Protein 9C7I (pdb70)

Secondary structure (DSSP, 8-state):
---------PPP----TTHHHHHHHHHHHHHHTT----HHHHHHHHHH-HHHHHHHH-TTS-HHHHHHHHHHHHHHHHHHHHT---S-HHHHHHHHHHHHHHHHTPPP-SHHHHHHHHHHHHHHTTS-HHHHHHHHHHHHHHHHHHHHHHHHHHTT----HHHHHHHHHHHS--HHHHHHHHHHHT----HHHHT-HHHHHHHHHHHHHHHHHHHHT-----HHHHHHHHH---HHHHHHHHHHHHHHHHHHHHHHHHHHHHHHHHTT--HHHHHHHHHHHHHHHHHHHHHHHHHH-/----------------TTHHHHHHHHHHHHHHHT----HHHHHHHHHH-HHHHHHHH-TTS-HHHHHHHHHHHHHHHHHHHHH-----HHHHHHHHHHHHHHHHTPPP-SHHHHHHHHHHHHHHTT--HHHHHHHHHHHHHHHHHHHHHHHHHHTT----HHHHHHHHHHHT--HHHHHHHHHHHT----HHHHT-HHHHHHHHHHHHHHHHHHHHT---HHHHHHHHHT--HHHHHHHHHHHHHHHHHHHHHHHHHHHHHHHHTT--HHHHHHHHHHHHHHHHHHHHHHHHH-/---------PPP----TTHHHHHHHHHHHHHHTT----HHHHHHHHHH-HHHHHHHH-TTS-HHHHHHHHHHHHHHHHHHHHH-----HHHHHHHHHHHHHHHHTPPP-SHHHHHHHHHHHHHTTTS-HHHHHHHHHHHHHHHHHHHHHHHHHHTT----HHHHHHHHHHHTT-HHHHHHHHHHTT----HHHHT-HHHHHHHHHHHHHHHHHHHHT---HHHHHHHHHT--HHHHHHHHHHHHHHHHHHHHHHHHHHHHHHHHHT--HHHHHHHHHHHHHHHHHHHHHHHHH--/----------PPP----TTHHHHHHHHHHHHHHTT----HHHHHHHHHH-HHHHHHHHSTTS-HHHHHHHHHHHHHHHHHHHH---GGGS-HHHHHHHHHHHHHHHHTPPP-SHHHHHHHHHHHHHHTTS-HHHHHHHHHHHHHHHHHHHHHHHHHHTT----HHHHHHHHHHHT-HHHHHHHHHHHHT----HHHHT-HHHHHHHHHHHHHHHHHHHH----HHHHHHHHHT--HHHHHHHHHHHHHHHHHHHHHHHHHHHHHHHHHT--HHHHHHHHHHHHHHHHHHHHHHHHHH-

Organism: Streptomyces griseus subsp. griseus (strain JCM 4626 / CBS 651.72 / NBRC 13350 / KCC S-0626 / ISP 5235) (NCBI:txid455632)

Radius of gyration: 33.85 Å; Cα contacts (8 Å, |Δi|>4): 1504; chains: 4; bounding box: 73×93×61 Å

Structure (mmCIF, N/CA/C/O backbone):
data_9C7I
#
_entry.id   9C7I
#
_cell.length_a   68.522
_cell.length_b   89.804
_cell.length_c   114.110
_cell.angle_alpha   90.00
_cell.angle_beta   90.82
_cell.angle_gamma   90.00
#
_symmetry.space_group_name_H-M   'P 1 21 1'
#
loop_
_entity.id
_entity.type
_entity.pdbx_description
1 polymer '(+)-caryolan-1-ol synthase'
2 non-polymer 'TETRAETHYLENE GLYCOL'
3 non-polymer 'CALCIUM ION'
4 non-polymer 'PENTAETHYLENE GLYCOL'
5 water water
#
loop_
_atom_site.group_PDB
_atom_site.id
_atom_site.type_symbol
_atom_site.label_atom_id
_atom_site.label_alt_id
_atom_site.label_comp_id
_atom_site.label_asym_id
_atom_site.label_entity_id
_atom_site.label_seq_id
_atom_site.pdbx_PDB_ins_code
_atom_site.Cartn_x
_atom_site.Cartn_y
_atom_site.Cartn_z
_atom_site.occupancy
_atom_site.B_iso_or_equiv
_atom_site.auth_seq_id
_atom_site.auth_comp_id
_atom_site.auth_asym_id
_atom_site.auth_atom_id
_atom_site.pdbx_PDB_model_num
ATOM 1 N N . ILE A 1 18 ? 39.229 22.350 46.897 1.00 40.96 4 ILE A N 1
ATOM 2 C CA . ILE A 1 18 ? 38.581 22.703 45.641 1.00 38.14 4 ILE A CA 1
ATOM 3 C C . ILE A 1 18 ? 39.629 23.096 44.609 1.00 42.13 4 ILE A C 1
ATOM 4 O O . ILE A 1 18 ? 40.496 23.928 44.876 1.00 42.46 4 ILE A O 1
ATOM 9 N N . THR A 1 19 ? 39.546 22.491 43.427 1.00 43.85 5 THR A N 1
ATOM 10 C CA . THR A 1 19 ? 40.494 22.727 42.348 1.00 39.49 5 THR A CA 1
ATOM 11 C C . THR A 1 19 ? 39.771 23.372 41.175 1.00 39.89 5 THR A C 1
ATOM 12 O O . THR A 1 19 ? 38.739 22.864 40.722 1.00 42.79 5 THR A O 1
ATOM 16 N N . LEU A 1 20 ? 40.310 24.489 40.692 1.00 36.78 6 LEU A N 1
ATOM 17 C CA . LEU A 1 20 ? 39.732 25.156 39.538 1.00 34.71 6 LEU A CA 1
ATOM 18 C C . LEU A 1 20 ? 39.833 24.254 38.308 1.00 34.00 6 LEU A C 1
ATOM 19 O O . LEU A 1 20 ? 40.790 23.487 38.166 1.00 38.10 6 LEU A O 1
ATOM 24 N N . PRO A 1 21 ? 38.859 24.320 37.407 1.00 40.47 7 PRO A N 1
ATOM 25 C CA . PRO A 1 21 ? 38.893 23.467 36.218 1.00 33.62 7 PRO A CA 1
ATOM 26 C C . PRO A 1 21 ? 39.860 23.999 35.171 1.00 33.35 7 PRO A C 1
ATOM 27 O O . PRO A 1 21 ? 40.290 25.153 35.203 1.00 35.79 7 PRO A O 1
ATOM 31 N N . ALA A 1 22 ? 40.201 23.122 34.232 1.00 36.90 8 ALA A N 1
ATOM 32 C CA . ALA A 1 22 ? 41.000 23.510 33.073 1.00 31.18 8 ALA A CA 1
ATOM 33 C C . ALA A 1 22 ? 40.111 24.308 32.131 1.00 35.10 8 ALA A C 1
ATOM 34 O O . ALA A 1 22 ? 39.330 23.741 31.364 1.00 39.16 8 ALA A O 1
ATOM 36 N N . PHE A 1 23 ? 40.218 25.632 32.191 1.00 26.71 9 PHE A N 1
ATOM 37 C CA . PHE A 1 23 ? 39.327 26.489 31.425 1.00 33.63 9 PHE A CA 1
ATOM 38 C C . PHE A 1 23 ? 39.618 26.399 29.931 1.00 28.96 9 PHE A C 1
ATOM 39 O O . PHE A 1 23 ? 40.749 26.147 29.506 1.00 29.14 9 PHE A O 1
ATOM 47 N N . HIS A 1 24 ? 38.574 26.609 29.133 1.00 30.48 10 HIS A N 1
ATOM 48 C CA . HIS A 1 24 ? 38.695 26.676 27.679 1.00 23.11 10 HIS A CA 1
ATOM 49 C C . HIS A 1 24 ? 38.942 28.132 27.304 1.00 25.43 10 HIS A C 1
ATOM 50 O O . HIS A 1 24 ? 38.020 28.952 27.303 1.00 29.00 10 HIS A O 1
ATOM 57 N N . MET A 1 25 ? 40.196 28.458 26.990 1.00 27.24 11 MET A N 1
ATOM 58 C CA . MET A 1 25 ? 40.611 29.826 26.682 1.00 23.17 11 MET A CA 1
ATOM 59 C C . MET A 1 25 ? 41.332 29.838 25.341 1.00 18.89 11 MET A C 1
ATOM 60 O O . MET A 1 25 ? 42.568 29.768 25.279 1.00 25.91 11 MET A O 1
ATOM 65 N N . PRO A 1 26 ? 40.585 29.919 24.241 1.00 24.67 12 PRO A N 1
ATOM 66 C CA . PRO A 1 26 ? 41.187 29.989 22.904 1.00 24.77 12 PRO A CA 1
ATOM 67 C C . PRO A 1 26 ? 41.586 31.387 22.454 1.00 25.80 12 PRO A C 1
ATOM 68 O O . PRO A 1 26 ? 42.027 31.544 21.311 1.00 27.03 12 PRO A O 1
ATOM 72 N N . PHE A 1 27 ? 41.444 32.392 23.311 1.00 26.41 13 PHE A N 1
ATOM 73 C CA . PHE A 1 27 ? 41.718 33.778 22.954 1.00 25.21 13 PHE A CA 1
ATOM 74 C C . PHE A 1 27 ? 43.127 34.145 23.402 1.00 26.41 13 PHE A C 1
ATOM 75 O O . PHE A 1 27 ? 43.450 34.043 24.591 1.00 27.32 13 PHE A O 1
ATOM 83 N N . GLN A 1 28 ? 43.958 34.571 22.455 1.00 23.84 14 GLN A N 1
ATOM 84 C CA . GLN A 1 28 ? 45.309 34.991 22.789 1.00 27.62 14 GLN A CA 1
ATOM 85 C C . GLN A 1 28 ? 45.284 36.282 23.604 1.00 24.56 14 GLN A C 1
ATOM 86 O O . GLN A 1 28 ? 44.317 37.049 23.582 1.00 22.54 14 GLN A O 1
ATOM 92 N N . SER A 1 29 ? 46.373 36.515 24.330 1.00 22.55 15 SER A N 1
ATOM 93 C CA . SER A 1 29 ? 46.484 37.691 25.180 1.00 22.05 15 SER A CA 1
ATOM 94 C C . SER A 1 29 ? 46.874 38.916 24.364 1.00 24.79 15 SER A C 1
ATOM 95 O O . SER A 1 29 ? 47.708 38.839 23.457 1.00 24.81 15 SER A O 1
ATOM 98 N N . ALA A 1 30 ? 46.258 40.048 24.690 1.00 23.15 16 ALA A N 1
ATOM 99 C CA . ALA A 1 30 ? 46.634 41.333 24.118 1.00 20.22 16 ALA A CA 1
ATOM 100 C C . ALA A 1 30 ? 47.726 42.027 24.918 1.00 23.99 16 ALA A C 1
ATOM 101 O O . ALA A 1 30 ? 48.093 43.160 24.588 1.00 28.14 16 ALA A O 1
ATOM 103 N N . GLY A 1 31 ? 48.250 41.379 25.958 1.00 24.60 17 GLY A N 1
ATOM 104 C CA . GLY A 1 31 ? 49.285 41.964 26.783 1.00 21.81 17 GLY A CA 1
ATOM 105 C C . GLY A 1 31 ? 48.733 42.697 27.988 1.00 18.20 17 GLY A C 1
ATOM 106 O O . GLY A 1 31 ? 47.529 42.731 28.256 1.00 18.04 17 GLY A O 1
ATOM 107 N N . CYS A 1 32 ? 49.653 43.297 28.738 1.00 18.13 18 CYS A N 1
ATOM 108 C CA . CYS A 1 32 ? 49.321 44.116 29.894 1.00 17.62 18 CYS A CA 1
ATOM 109 C C . CYS A 1 32 ? 49.925 45.500 29.708 1.00 21.75 18 CYS A C 1
ATOM 110 O O . CYS A 1 32 ? 51.039 45.636 29.191 1.00 18.91 18 CYS A O 1
ATOM 113 N N . HIS A 1 33 ? 49.185 46.521 30.124 1.00 21.16 19 HIS A N 1
ATOM 114 C CA . HIS A 1 33 ? 49.617 47.894 29.905 1.00 21.83 19 HIS A CA 1
ATOM 115 C C . HIS A 1 33 ? 50.891 48.172 30.699 1.00 21.01 19 HIS A C 1
ATOM 116 O O . HIS A 1 33 ? 50.974 47.801 31.878 1.00 22.75 19 HIS A O 1
ATOM 123 N N . PRO A 1 34 ? 51.902 48.806 30.097 1.00 21.05 20 PRO A N 1
ATOM 124 C CA . PRO A 1 34 ? 53.133 49.095 30.849 1.00 20.38 20 PRO A CA 1
ATOM 125 C C . PRO A 1 34 ? 52.954 50.137 31.939 1.00 24.52 20 PRO A C 1
ATOM 126 O O . PRO A 1 34 ? 53.831 50.256 32.805 1.00 25.74 20 PRO A O 1
ATOM 130 N N . GLY A 1 35 ? 51.856 50.888 31.931 1.00 23.19 21 GLY A N 1
ATOM 131 C CA . GLY A 1 35 ? 51.635 51.924 32.920 1.00 22.70 21 GLY A CA 1
ATOM 132 C C . GLY A 1 35 ? 50.771 51.475 34.079 1.00 23.39 21 GLY A C 1
ATOM 133 O O . GLY A 1 35 ? 50.061 52.286 34.681 1.00 24.09 21 GLY A O 1
ATOM 134 N N . LEU A 1 36 ? 50.822 50.179 34.398 1.00 25.24 22 LEU A N 1
ATOM 135 C CA . LEU A 1 36 ? 50.053 49.656 35.524 1.00 21.24 22 LEU A CA 1
ATOM 136 C C . LEU A 1 36 ? 50.456 50.340 36.824 1.00 25.82 22 LEU A C 1
ATOM 137 O O . LEU A 1 36 ? 49.601 50.796 37.592 1.00 26.68 22 LEU A O 1
ATOM 142 N N . ALA A 1 37 ? 51.762 50.416 37.091 1.00 25.90 23 ALA A N 1
ATOM 143 C CA . ALA A 1 37 ? 52.227 51.057 38.315 1.00 25.29 23 ALA A CA 1
ATOM 144 C C . ALA A 1 37 ? 51.875 52.540 38.329 1.00 22.59 23 ALA A C 1
ATOM 145 O O . ALA A 1 37 ? 51.514 53.089 39.376 1.00 28.14 23 ALA A O 1
ATOM 147 N N . GLU A 1 38 ? 51.962 53.202 37.173 1.00 23.45 24 GLU A N 1
ATOM 148 C CA . GLU A 1 38 ? 51.657 54.629 37.116 1.00 22.70 24 GLU A CA 1
ATOM 149 C C . GLU A 1 38 ? 50.168 54.887 37.311 1.00 26.72 24 GLU A C 1
ATOM 150 O O . GLU A 1 38 ? 49.784 55.817 38.030 1.00 26.44 24 GLU A O 1
ATOM 156 N N . THR A 1 39 ? 49.314 54.078 36.679 1.00 25.00 25 THR A N 1
ATOM 157 C CA . THR A 1 39 ? 47.878 54.308 36.782 1.00 25.62 25 THR A CA 1
ATOM 158 C C . THR A 1 39 ? 47.341 53.980 38.170 1.00 27.01 25 THR A C 1
ATOM 159 O O . THR A 1 39 ? 46.296 54.515 38.556 1.00 24.32 25 THR A O 1
ATOM 163 N N . ARG A 1 40 ? 48.030 53.125 38.931 1.00 24.05 26 ARG A N 1
ATOM 164 C CA . ARG A 1 40 ? 47.623 52.902 40.314 1.00 25.20 26 ARG A CA 1
ATOM 165 C C . ARG A 1 40 ? 47.956 54.109 41.177 1.00 26.50 26 ARG A C 1
ATOM 166 O O . ARG A 1 40 ? 47.135 54.540 41.996 1.00 25.93 26 ARG A O 1
ATOM 174 N N . GLU A 1 41 ? 49.158 54.666 41.009 1.00 25.68 27 GLU A N 1
ATOM 175 C CA . GLU A 1 41 ? 49.534 55.856 41.763 1.00 33.19 27 GLU A CA 1
ATOM 176 C C . GLU A 1 41 ? 48.619 57.027 41.428 1.00 27.17 27 GLU A C 1
ATOM 177 O O . GLU A 1 41 ? 48.257 57.813 42.311 1.00 32.90 27 GLU A O 1
ATOM 183 N N . ALA A 1 42 ? 48.227 57.154 40.158 1.00 25.12 28 ALA A N 1
ATOM 184 C CA . ALA A 1 42 ? 47.294 58.207 39.776 1.00 23.25 28 ALA A CA 1
ATOM 185 C C . ALA A 1 42 ? 45.899 57.947 40.326 1.00 24.16 28 ALA A C 1
ATOM 186 O O . ALA A 1 42 ? 45.162 58.897 40.615 1.00 23.78 28 ALA A O 1
ATOM 188 N N . ALA A 1 43 ? 45.518 56.676 40.476 1.00 21.43 29 ALA A N 1
ATOM 189 C CA . ALA A 1 43 ? 44.199 56.354 41.011 1.00 21.72 29 ALA A CA 1
ATOM 190 C C . ALA A 1 43 ? 44.076 56.796 42.464 1.00 25.19 29 ALA A C 1
ATOM 191 O O . ALA A 1 43 ? 43.100 57.451 42.845 1.00 26.72 29 ALA A O 1
ATOM 193 N N . TRP A 1 44 ? 45.063 56.445 43.291 1.00 26.06 30 TRP A N 1
ATOM 194 C CA . TRP A 1 44 ? 45.040 56.867 44.687 1.00 26.76 30 TRP A CA 1
ATOM 195 C C . TRP A 1 44 ? 45.297 58.361 44.826 1.00 23.24 30 TRP A C 1
ATOM 196 O O . TRP A 1 44 ? 44.759 58.998 45.739 1.00 25.08 30 TRP A O 1
ATOM 207 N N . GLU A 1 45 ? 46.115 58.936 43.940 1.00 27.55 31 GLU A N 1
ATOM 208 C CA . GLU A 1 45 ? 46.263 60.387 43.909 1.00 28.42 31 GLU A CA 1
ATOM 209 C C . GLU A 1 45 ? 44.948 61.064 43.550 1.00 27.81 31 GLU A C 1
ATOM 210 O O . GLU A 1 45 ? 44.660 62.164 44.035 1.00 33.81 31 GLU A O 1
ATOM 216 N N . TRP A 1 46 ? 44.141 60.421 42.703 1.00 26.66 32 TRP A N 1
ATOM 217 C CA . TRP A 1 46 ? 42.824 60.953 42.373 1.00 24.40 32 TRP A CA 1
ATOM 218 C C . TRP A 1 46 ? 41.862 60.809 43.545 1.00 25.80 32 TRP A C 1
ATOM 219 O O . TRP A 1 46 ? 41.034 61.694 43.789 1.00 30.01 32 TRP A O 1
ATOM 230 N N . ALA A 1 47 ? 41.957 59.699 44.283 1.00 23.02 33 ALA A N 1
ATOM 231 C CA . ALA A 1 47 ? 41.084 59.498 45.435 1.00 25.10 33 ALA A CA 1
ATOM 232 C C . ALA A 1 47 ? 41.383 60.505 46.539 1.00 33.83 33 ALA A C 1
ATOM 233 O O . ALA A 1 47 ? 40.467 60.976 47.222 1.00 33.22 33 ALA A O 1
ATOM 235 N N . ALA A 1 48 ? 42.660 60.846 46.730 1.00 25.84 34 ALA A N 1
ATOM 236 C CA . ALA A 1 48 ? 43.017 61.816 47.760 1.00 26.79 34 ALA A CA 1
ATOM 237 C C . ALA A 1 48 ? 42.583 63.223 47.369 1.00 31.00 34 ALA A C 1
ATOM 238 O O . ALA A 1 48 ? 42.078 63.979 48.208 1.00 25.33 34 ALA A O 1
ATOM 240 N N . ALA A 1 49 ? 42.771 63.592 46.099 1.00 29.92 35 ALA A N 1
ATOM 241 C CA . ALA A 1 49 ? 42.388 64.926 45.650 1.00 29.10 35 ALA A CA 1
ATOM 242 C C . ALA A 1 49 ? 40.881 65.132 45.712 1.00 33.87 35 ALA A C 1
ATOM 243 O O . ALA A 1 49 ? 40.419 66.256 45.944 1.00 42.76 35 ALA A O 1
ATOM 245 N N . GLU A 1 50 ? 40.102 64.071 45.508 1.00 33.19 36 GLU A N 1
ATOM 246 C CA . GLU A 1 50 ? 38.650 64.150 45.604 1.00 28.06 36 GLU A CA 1
ATOM 247 C C . GLU A 1 50 ? 38.142 64.023 47.034 1.00 31.44 36 GLU A C 1
ATOM 248 O O . GLU A 1 50 ? 36.924 64.022 47.242 1.00 36.86 36 GLU A O 1
ATOM 254 N N . GLY A 1 51 ? 39.034 63.918 48.016 1.00 31.37 37 GLY A N 1
ATOM 255 C CA . GLY A 1 51 ? 38.600 63.768 49.390 1.00 33.18 37 GLY A CA 1
ATOM 256 C C . GLY A 1 51 ? 37.988 62.427 49.715 1.00 35.24 37 GLY A C 1
ATOM 257 O O . GLY A 1 51 ? 37.314 62.297 50.739 1.00 37.36 37 GLY A O 1
ATOM 258 N N . LEU A 1 52 ? 38.197 61.424 48.867 1.00 36.03 38 LEU A N 1
ATOM 259 C CA . LEU A 1 52 ? 37.694 60.074 49.114 1.00 35.65 38 LEU A CA 1
ATOM 260 C C . LEU A 1 52 ? 38.437 59.491 50.309 1.00 43.05 38 LEU A C 1
ATOM 261 O O . LEU A 1 52 ? 39.571 59.023 50.185 1.00 55.12 38 LEU A O 1
ATOM 266 N N . ASP A 1 53 ? 37.801 59.525 51.477 1.00 47.42 39 ASP A N 1
ATOM 267 C CA . ASP A 1 53 ? 38.412 59.043 52.710 1.00 50.52 39 ASP A CA 1
ATOM 268 C C . ASP A 1 53 ? 38.041 57.576 52.895 1.00 46.94 39 ASP A C 1
ATOM 269 O O . ASP A 1 53 ? 36.901 57.253 53.246 1.00 52.83 39 ASP A O 1
ATOM 274 N N . LEU A 1 54 ? 39.003 56.690 52.656 1.00 38.75 40 LEU A N 1
ATOM 275 C CA . LEU A 1 54 ? 38.787 55.257 52.778 1.00 34.51 40 LEU A CA 1
ATOM 276 C C . LEU A 1 54 ? 39.192 54.777 54.165 1.00 36.91 40 LEU A C 1
ATOM 277 O O . LEU A 1 54 ? 40.161 55.269 54.749 1.00 33.24 40 LEU A O 1
ATOM 282 N N . SER A 1 55 ? 38.441 53.812 54.689 1.00 36.21 41 SER A N 1
ATOM 283 C CA . SER A 1 55 ? 38.844 53.153 55.919 1.00 34.38 41 SER A CA 1
ATOM 284 C C . SER A 1 55 ? 40.023 52.221 55.645 1.00 36.08 41 SER A C 1
ATOM 285 O O . SER A 1 55 ? 40.394 51.961 54.496 1.00 30.43 41 SER A O 1
ATOM 288 N N . VAL A 1 56 ? 40.619 51.718 56.720 1.00 32.50 42 VAL A N 1
ATOM 289 C CA . VAL A 1 56 ? 41.767 50.820 56.603 1.00 34.41 42 VAL A CA 1
ATOM 290 C C . VAL A 1 56 ? 41.345 49.495 55.971 1.00 31.42 42 VAL A C 1
ATOM 291 O O . VAL A 1 56 ? 42.037 49.020 55.057 1.00 26.49 42 VAL A O 1
ATOM 295 N N . PRO A 1 57 ? 40.248 48.852 56.398 1.00 27.90 43 PRO A N 1
ATOM 296 C CA . PRO A 1 57 ? 39.819 47.638 55.682 1.00 34.19 43 PRO A CA 1
ATOM 297 C C . PRO A 1 57 ? 39.427 47.901 54.240 1.00 31.21 43 PRO A C 1
ATOM 298 O O . PRO A 1 57 ? 39.631 47.031 53.385 1.00 36.36 43 PRO A O 1
ATOM 302 N N . ALA A 1 58 ? 38.867 49.076 53.942 1.00 25.71 44 ALA A N 1
ATOM 303 C CA . ALA A 1 58 ? 38.546 49.404 52.558 1.00 31.22 44 ALA A CA 1
ATOM 304 C C . ALA A 1 58 ? 39.810 49.604 51.733 1.00 29.87 44 ALA A C 1
ATOM 305 O O . ALA A 1 58 ? 39.882 49.162 50.581 1.00 29.05 44 ALA A O 1
ATOM 307 N N . ARG A 1 59 ? 40.819 50.268 52.306 1.00 32.10 45 ARG A N 1
ATOM 308 C CA . ARG A 1 59 ? 42.084 50.435 51.597 1.00 29.77 45 ARG A CA 1
ATOM 309 C C . ARG A 1 59 ? 42.756 49.091 51.347 1.00 28.79 45 ARG A C 1
ATOM 310 O O . ARG A 1 59 ? 43.277 48.844 50.253 1.00 26.76 45 ARG A O 1
ATOM 318 N N . ARG A 1 60 ? 42.756 48.210 52.352 1.00 34.41 46 ARG A N 1
ATOM 319 C CA . ARG A 1 60 ? 43.309 46.873 52.157 1.00 29.62 46 ARG A CA 1
ATOM 320 C C . ARG A 1 60 ? 42.534 46.110 51.090 1.00 29.52 46 ARG A C 1
ATOM 321 O O . ARG A 1 60 ? 43.123 45.366 50.297 1.00 32.58 46 ARG A O 1
ATOM 329 N N . LYS A 1 61 ? 41.211 46.284 51.057 1.00 32.05 47 LYS A N 1
ATOM 330 C CA . LYS A 1 61 ? 40.395 45.601 50.058 1.00 28.52 47 LYS A CA 1
ATOM 331 C C . LYS A 1 61 ? 40.711 46.097 48.653 1.00 29.39 47 LYS A C 1
ATOM 332 O O . LYS A 1 61 ? 40.799 45.299 47.713 1.00 29.09 47 LYS A O 1
ATOM 338 N N . MET A 1 62 ? 40.887 47.411 48.493 1.00 21.76 48 MET A N 1
ATOM 339 C CA . MET A 1 62 ? 41.201 47.962 47.179 1.00 18.40 48 MET A CA 1
ATOM 340 C C . MET A 1 62 ? 42.572 47.500 46.698 1.00 25.86 48 MET A C 1
ATOM 341 O O . MET A 1 62 ? 42.736 47.143 45.526 1.00 25.04 48 MET A O 1
ATOM 346 N N . ILE A 1 63 ? 43.568 47.505 47.588 1.00 27.12 49 ILE A N 1
ATOM 347 C CA . ILE A 1 63 ? 44.895 47.017 47.223 1.00 26.09 49 ILE A CA 1
ATOM 348 C C . ILE A 1 63 ? 44.836 45.538 46.866 1.00 29.07 49 ILE A C 1
ATOM 349 O O . ILE A 1 63 ? 45.490 45.083 45.920 1.00 24.91 49 ILE A O 1
ATOM 354 N N . ARG A 1 64 ? 44.040 44.768 47.611 1.00 29.66 50 ARG A N 1
ATOM 355 C CA . ARG A 1 64 ? 43.894 43.346 47.321 1.00 26.38 50 ARG A CA 1
ATOM 356 C C . ARG A 1 64 ? 43.211 43.123 45.978 1.00 32.95 50 ARG A C 1
ATOM 357 O O . ARG A 1 64 ? 43.558 42.190 45.244 1.00 29.85 50 ARG A O 1
ATOM 365 N N . THR A 1 65 ? 42.240 43.973 45.637 1.00 28.42 51 THR A N 1
ATOM 366 C CA . THR A 1 65 ? 41.496 43.799 44.395 1.00 31.11 51 THR A CA 1
ATOM 367 C C . THR A 1 65 ? 42.345 44.138 43.175 1.00 31.47 51 THR A C 1
ATOM 368 O O . THR A 1 65 ? 42.131 43.569 42.098 1.00 33.41 51 THR A O 1
ATOM 372 N N . ARG A 1 66 ? 43.312 45.046 43.328 1.00 25.52 52 ARG A N 1
ATOM 373 C CA . ARG A 1 66 ? 44.194 45.482 42.251 1.00 28.62 52 ARG A CA 1
ATOM 374 C C . ARG A 1 66 ? 43.389 45.990 41.059 1.00 28.02 52 ARG A C 1
ATOM 375 O O . ARG A 1 66 ? 43.364 45.338 40.007 1.00 28.26 52 ARG A O 1
ATOM 383 N N . PRO A 1 67 ? 42.718 47.139 41.180 1.00 25.12 53 PRO A N 1
ATOM 384 C CA . PRO A 1 67 ? 42.006 47.684 40.013 1.00 23.40 53 PRO A CA 1
ATOM 385 C C . PRO A 1 67 ? 42.936 48.061 38.875 1.00 22.16 53 PRO A C 1
ATOM 386 O O . PRO A 1 67 ? 42.523 48.032 37.709 1.00 19.34 53 PRO A O 1
ATOM 390 N N . GLU A 1 68 ? 44.187 48.410 39.183 1.00 17.09 54 GLU A N 1
ATOM 391 C CA . GLU A 1 68 ? 45.146 48.736 38.134 1.00 19.98 54 GLU A CA 1
ATOM 392 C C . GLU A 1 68 ? 45.456 47.527 37.263 1.00 19.22 54 GLU A C 1
ATOM 393 O O . GLU A 1 68 ? 45.761 47.682 36.075 1.00 22.52 54 GLU A O 1
ATOM 399 N N . LEU A 1 69 ? 45.377 46.320 37.828 1.00 24.90 55 LEU A N 1
ATOM 400 C CA . LEU A 1 69 ? 45.676 45.119 37.055 1.00 21.48 55 LEU A CA 1
ATOM 401 C C . LEU A 1 69 ? 44.569 44.819 36.054 1.00 21.13 55 LEU A C 1
ATOM 402 O O . LEU A 1 69 ? 44.840 44.545 34.879 1.00 20.47 55 LEU A O 1
ATOM 407 N N . TRP A 1 70 ? 43.313 44.864 36.502 1.00 19.20 56 TRP A N 1
ATOM 408 C CA . TRP A 1 70 ? 42.195 44.579 35.608 1.00 17.89 56 TRP A CA 1
ATOM 409 C C . TRP A 1 70 ? 42.151 45.570 34.453 1.00 18.39 56 TRP A C 1
ATOM 410 O O . TRP A 1 70 ? 42.050 45.176 33.286 1.00 23.10 56 TRP A O 1
ATOM 421 N N . ILE A 1 71 ? 42.242 46.867 34.759 1.00 14.27 57 ILE A N 1
ATOM 422 C CA . ILE A 1 71 ? 42.133 47.886 33.718 1.00 19.14 57 ILE A CA 1
ATOM 423 C C . ILE A 1 71 ? 43.305 47.800 32.749 1.00 16.35 57 ILE A C 1
ATOM 424 O O . ILE A 1 71 ? 43.158 48.099 31.557 1.00 18.18 57 ILE A O 1
ATOM 429 N N . SER A 1 72 ? 44.477 47.378 33.232 1.00 16.28 58 SER A N 1
ATOM 430 C CA . SER A 1 72 ? 45.636 47.247 32.358 1.00 20.25 58 SER A CA 1
ATOM 431 C C . SER A 1 72 ? 45.522 46.025 31.457 1.00 21.34 58 SER A C 1
ATOM 432 O O . SER A 1 72 ? 46.025 46.041 30.328 1.00 22.09 58 SER A O 1
ATOM 435 N N . LEU A 1 73 ? 44.873 44.963 31.935 1.00 20.71 59 LEU A N 1
ATOM 436 C CA . LEU A 1 73 ? 44.633 43.797 31.099 1.00 20.20 59 LEU A CA 1
ATOM 437 C C . LEU A 1 73 ? 43.473 44.003 30.136 1.00 15.85 59 LEU A C 1
ATOM 438 O O . LEU A 1 73 ? 43.392 43.298 29.124 1.00 19.44 59 LEU A O 1
ATOM 443 N N . ILE A 1 74 ? 42.577 44.951 30.419 1.00 21.22 60 ILE A N 1
ATOM 444 C CA . ILE A 1 74 ? 41.456 45.193 29.517 1.00 17.44 60 ILE A CA 1
ATOM 445 C C . ILE A 1 74 ? 41.860 46.146 28.399 1.00 18.49 60 ILE A C 1
ATOM 446 O O . ILE A 1 74 ? 41.501 45.940 27.235 1.00 23.92 60 ILE A O 1
ATOM 451 N N . PHE A 1 75 ? 42.616 47.197 28.726 1.00 19.38 61 PHE A N 1
ATOM 452 C CA . PHE A 1 75 ? 43.040 48.210 27.761 1.00 22.78 61 PHE A CA 1
ATOM 453 C C . PHE A 1 75 ? 44.564 48.286 27.737 1.00 19.16 61 PHE A C 1
ATOM 454 O O . PHE A 1 75 ? 45.154 49.251 28.241 1.00 19.11 61 PHE A O 1
ATOM 462 N N . PRO A 1 76 ? 45.234 47.289 27.151 1.00 27.26 62 PRO A N 1
ATOM 463 C CA . PRO A 1 76 ? 46.705 47.295 27.170 1.00 25.30 62 PRO A CA 1
ATOM 464 C C . PRO A 1 76 ? 47.332 48.299 26.215 1.00 26.14 62 PRO A C 1
ATOM 465 O O . PRO A 1 76 ? 48.475 48.712 26.450 1.00 27.56 62 PRO A O 1
ATOM 469 N N . GLN A 1 77 ? 46.637 48.704 25.152 1.00 16.94 63 GLN A N 1
ATOM 470 C CA . GLN A 1 77 ? 47.180 49.648 24.182 1.00 27.20 63 GLN A CA 1
ATOM 471 C C . GLN A 1 77 ? 46.698 51.077 24.397 1.00 22.54 63 GLN A C 1
ATOM 472 O O . GLN A 1 77 ? 47.077 51.966 23.627 1.00 18.25 63 GLN A O 1
ATOM 478 N N . ALA A 1 78 ? 45.878 51.321 25.416 1.00 28.17 64 ALA A N 1
ATOM 479 C CA . ALA A 1 78 ? 45.318 52.644 25.637 1.00 24.35 64 ALA A CA 1
ATOM 480 C C . ALA A 1 78 ? 46.407 53.643 26.017 1.00 24.82 64 ALA A C 1
ATOM 481 O O . ALA A 1 78 ? 47.473 53.284 26.525 1.00 24.15 64 ALA A O 1
ATOM 483 N N . THR A 1 79 ? 46.124 54.918 25.760 1.00 25.66 65 THR A N 1
ATOM 484 C CA . THR A 1 79 ? 47.002 55.980 26.221 1.00 19.70 65 THR A CA 1
ATOM 485 C C . THR A 1 79 ? 46.950 56.073 27.744 1.00 21.26 65 THR A C 1
ATOM 486 O O . THR A 1 79 ? 45.992 55.632 28.387 1.00 25.00 65 THR A O 1
ATOM 490 N N . GLN A 1 80 ? 48.004 56.651 28.322 1.00 17.96 66 GLN A N 1
ATOM 491 C CA . GLN A 1 80 ? 48.087 56.736 29.777 1.00 21.88 66 GLN A CA 1
ATOM 492 C C . GLN A 1 80 ? 46.952 57.576 30.348 1.00 22.03 66 GLN A C 1
ATOM 493 O O . GLN A 1 80 ? 46.423 57.269 31.423 1.00 24.92 66 GLN A O 1
ATOM 499 N N . ALA A 1 81 ? 46.557 58.636 29.638 1.00 22.89 67 ALA A N 1
ATOM 500 C CA . ALA A 1 81 ? 45.464 59.479 30.115 1.00 24.13 67 ALA A CA 1
ATOM 501 C C . ALA A 1 81 ? 44.146 58.716 30.135 1.00 24.11 67 ALA A C 1
ATOM 502 O O . ALA A 1 81 ? 43.372 58.823 31.095 1.00 26.71 67 ALA A O 1
ATOM 504 N N . HIS A 1 82 ? 43.871 57.940 29.084 1.00 23.95 68 HIS A N 1
ATOM 505 C CA . HIS A 1 82 ? 42.659 57.127 29.061 1.00 23.22 68 HIS A CA 1
ATOM 506 C C . HIS A 1 82 ? 42.712 56.026 30.113 1.00 26.42 68 HIS A C 1
ATOM 507 O O . HIS A 1 82 ? 41.707 55.744 30.774 1.00 23.16 68 HIS A O 1
ATOM 514 N N . LEU A 1 83 ? 43.878 55.395 30.283 1.00 22.59 69 LEU A N 1
ATOM 515 C CA . LEU A 1 83 ? 44.007 54.330 31.274 1.00 23.33 69 LEU A CA 1
ATOM 516 C C . LEU A 1 83 ? 43.783 54.859 32.685 1.00 23.75 69 LEU A C 1
ATOM 517 O O . LEU A 1 83 ? 43.116 54.210 33.499 1.00 20.12 69 LEU A O 1
ATOM 522 N N . ASP A 1 84 ? 44.336 56.035 32.992 1.00 24.78 70 ASP A N 1
ATOM 523 C CA . ASP A 1 84 ? 44.139 56.622 34.314 1.00 26.88 70 ASP A CA 1
ATOM 524 C C . ASP A 1 84 ? 42.674 56.961 34.554 1.00 20.72 70 ASP A C 1
ATOM 525 O O . ASP A 1 84 ? 42.140 56.709 35.640 1.00 23.96 70 ASP A O 1
ATOM 530 N N . LEU A 1 85 ? 42.008 57.534 33.548 1.00 27.30 71 LEU A N 1
ATOM 531 C CA . LEU A 1 85 ? 40.596 57.875 33.688 1.00 20.20 71 LEU A CA 1
ATOM 532 C C . LEU A 1 85 ? 39.748 56.627 33.902 1.00 21.67 71 LEU A C 1
ATOM 533 O O . LEU A 1 85 ? 38.886 56.593 34.788 1.00 17.41 71 LEU A O 1
ATOM 538 N N . PHE A 1 86 ? 39.981 55.588 33.097 1.00 20.73 72 PHE A N 1
ATOM 539 C CA . PHE A 1 86 ? 39.201 54.362 33.232 1.00 15.01 72 PHE A CA 1
ATOM 540 C C . PHE A 1 86 ? 39.471 53.687 34.570 1.00 17.06 72 PHE A C 1
ATOM 541 O O . PHE A 1 86 ? 38.562 53.109 35.178 1.00 18.00 72 PHE A O 1
ATOM 549 N N . CYS A 1 87 ? 40.717 53.752 35.044 1.00 20.19 73 CYS A N 1
ATOM 550 C CA . CYS A 1 87 ? 41.055 53.154 36.331 1.00 17.95 73 CYS A CA 1
ATOM 551 C C . CYS A 1 87 ? 40.330 53.857 37.473 1.00 19.30 73 CYS A C 1
ATOM 552 O O . CYS A 1 87 ? 39.917 53.214 38.445 1.00 14.59 73 CYS A O 1
ATOM 555 N N . GLN A 1 88 ? 40.163 55.177 37.370 1.00 21.46 74 GLN A N 1
ATOM 556 C CA . GLN A 1 88 ? 39.455 55.913 38.412 1.00 17.94 74 GLN A CA 1
ATOM 557 C C . GLN A 1 88 ? 37.962 55.612 38.394 1.00 20.50 74 GLN A C 1
ATOM 558 O O . GLN A 1 88 ? 37.322 55.609 39.452 1.00 17.89 74 GLN A O 1
ATOM 564 N N . TRP A 1 89 ? 37.390 55.366 37.212 1.00 17.49 75 TRP A N 1
ATOM 565 C CA . TRP A 1 89 ? 36.040 54.816 37.140 1.00 17.22 75 TRP A CA 1
ATOM 566 C C . TRP A 1 89 ? 35.960 53.501 37.904 1.00 17.56 75 TRP A C 1
ATOM 567 O O . TRP A 1 89 ? 35.061 53.294 38.728 1.00 20.17 75 TRP A O 1
ATOM 578 N N . LEU A 1 90 ? 36.908 52.598 37.639 1.00 20.27 76 LEU A N 1
ATOM 579 C CA . LEU A 1 90 ? 36.941 51.314 38.330 1.00 22.15 76 LEU A CA 1
ATOM 580 C C . LEU A 1 90 ? 37.168 51.498 39.825 1.00 19.52 76 LEU A C 1
ATOM 581 O O . LEU A 1 90 ? 36.529 50.828 40.645 1.00 19.39 76 LEU A O 1
ATOM 586 N N . PHE A 1 91 ? 38.085 52.397 40.195 1.00 20.01 77 PHE A N 1
ATOM 587 C CA . PHE A 1 91 ? 38.288 52.723 41.603 1.00 17.69 77 PHE A CA 1
ATOM 588 C C . PHE A 1 91 ? 36.996 53.225 42.236 1.00 20.23 77 PHE A C 1
ATOM 589 O O . PHE A 1 91 ? 36.666 52.859 43.370 1.00 19.75 77 PHE A O 1
ATOM 597 N N . TRP A 1 92 ? 36.249 54.060 41.509 1.00 22.53 78 TRP A N 1
ATOM 598 C CA . TRP A 1 92 ? 34.979 54.564 42.019 1.00 20.91 78 TRP A CA 1
ATOM 599 C C . TRP A 1 92 ? 33.936 53.457 42.093 1.00 20.67 78 TRP A C 1
ATOM 600 O O . TRP A 1 92 ? 33.192 53.363 43.076 1.00 17.76 78 TRP A O 1
ATOM 611 N N . ALA A 1 93 ? 33.869 52.610 41.062 1.00 20.23 79 ALA A N 1
ATOM 612 C CA . ALA A 1 93 ? 32.876 51.540 41.047 1.00 20.09 79 ALA A CA 1
ATOM 613 C C . ALA A 1 93 ? 33.128 50.534 42.162 1.00 22.92 79 ALA A C 1
ATOM 614 O O . ALA A 1 93 ? 32.180 49.985 42.737 1.00 28.95 79 ALA A O 1
ATOM 616 N N . PHE A 1 94 ? 34.398 50.274 42.481 1.00 19.88 80 PHE A N 1
ATOM 617 C CA . PHE A 1 94 ? 34.706 49.381 43.594 1.00 19.13 80 PHE A CA 1
ATOM 618 C C . PHE A 1 94 ? 34.261 49.984 44.921 1.00 18.40 80 PHE A C 1
ATOM 619 O O . PHE A 1 94 ? 33.784 49.265 45.806 1.00 22.71 80 PHE A O 1
ATOM 627 N N . LEU A 1 95 ? 34.410 51.302 45.077 1.00 17.77 81 LEU A N 1
ATOM 628 C CA . LEU A 1 95 ? 33.928 51.959 46.286 1.00 23.02 81 LEU A CA 1
ATOM 629 C C . LEU A 1 95 ? 32.408 51.926 46.373 1.00 25.68 81 LEU A C 1
ATOM 630 O O . LEU A 1 95 ? 31.854 51.837 47.475 1.00 27.73 81 LEU A O 1
ATOM 635 N N . VAL A 1 96 ? 31.721 51.996 45.231 1.00 21.97 82 VAL A N 1
ATOM 636 C CA . VAL A 1 96 ? 30.265 51.890 45.234 1.00 22.12 82 VAL A CA 1
ATOM 637 C C . VAL A 1 96 ? 29.836 50.487 45.642 1.00 23.51 82 VAL A C 1
ATOM 638 O O . VAL A 1 96 ? 28.919 50.314 46.454 1.00 29.88 82 VAL A O 1
ATOM 642 N N . ASP A 1 97 ? 30.495 49.464 45.093 1.00 22.31 83 ASP A N 1
ATOM 643 C CA . ASP A 1 97 ? 30.147 48.090 45.438 1.00 31.48 83 ASP A CA 1
ATOM 644 C C . ASP A 1 97 ? 30.421 47.804 46.908 1.00 30.01 83 ASP A C 1
ATOM 645 O O . ASP A 1 97 ? 29.674 47.058 47.552 1.00 35.82 83 ASP A O 1
ATOM 650 N N . ASP A 1 98 ? 31.484 48.397 47.457 1.00 27.41 84 ASP A N 1
ATOM 651 C CA . ASP A 1 98 ? 31.867 48.111 48.836 1.00 31.97 84 ASP A CA 1
ATOM 652 C C . ASP A 1 98 ? 30.805 48.588 49.820 1.00 37.75 84 ASP A C 1
ATOM 653 O O . ASP A 1 98 ? 30.540 47.924 50.829 1.00 46.22 84 ASP A O 1
ATOM 658 N N . GLU A 1 99 ? 30.178 49.732 49.538 1.00 36.60 85 GLU A N 1
ATOM 659 C CA . GLU A 1 99 ? 29.203 50.298 50.464 1.00 41.31 85 GLU A CA 1
ATOM 660 C C . GLU A 1 99 ? 27.881 49.542 50.471 1.00 45.10 85 GLU A C 1
ATOM 661 O O . GLU A 1 99 ? 27.143 49.625 51.459 1.00 48.10 85 GLU A O 1
ATOM 667 N N . PHE A 1 100 ? 27.561 48.812 49.405 1.00 41.41 86 PHE A N 1
ATOM 668 C CA . PHE A 1 100 ? 26.275 48.138 49.291 1.00 47.05 86 PHE A CA 1
ATOM 669 C C . PHE A 1 100 ? 26.342 46.655 49.641 1.00 51.33 86 PHE A C 1
ATOM 670 O O . PHE A 1 100 ? 25.347 45.945 49.461 1.00 54.30 86 PHE A O 1
ATOM 678 N N . ASP A 1 101 ? 27.477 46.171 50.134 1.00 49.92 87 ASP A N 1
ATOM 679 C CA . ASP A 1 101 ? 27.554 44.797 50.626 1.00 50.05 87 ASP A CA 1
ATOM 680 C C . ASP A 1 101 ? 27.910 44.770 52.110 1.00 54.07 87 ASP A C 1
ATOM 681 O O . ASP A 1 101 ? 27.084 45.091 52.964 1.00 53.12 87 ASP A O 1
ATOM 686 N N . ALA A 1 105 ? 21.705 49.371 55.536 1.00 56.80 91 ALA A N 1
ATOM 687 C CA . ALA A 1 105 ? 21.857 50.384 54.498 1.00 65.36 91 ALA A CA 1
ATOM 688 C C . ALA A 1 105 ? 22.075 49.733 53.137 1.00 66.42 91 ALA A C 1
ATOM 689 O O . ALA A 1 105 ? 21.353 50.016 52.180 1.00 60.88 91 ALA A O 1
ATOM 691 N N . GLY A 1 106 ? 23.081 48.860 53.056 1.00 64.30 92 GLY A N 1
ATOM 692 C CA . GLY A 1 106 ? 23.331 48.128 51.828 1.00 60.23 92 GLY A CA 1
ATOM 693 C C . GLY A 1 106 ? 22.277 47.091 51.509 1.00 61.80 92 GLY A C 1
ATOM 694 O O . GLY A 1 106 ? 22.125 46.713 50.342 1.00 56.84 92 GLY A O 1
ATOM 695 N N . ARG A 1 107 ? 21.545 46.620 52.521 1.00 58.94 93 ARG A N 1
ATOM 696 C CA . ARG A 1 107 ? 20.466 45.664 52.324 1.00 53.56 93 ARG A CA 1
ATOM 697 C C . ARG A 1 107 ? 19.080 46.271 52.478 1.00 54.02 93 ARG A C 1
ATOM 698 O O . ARG A 1 107 ? 18.114 45.692 51.972 1.00 49.52 93 ARG A O 1
ATOM 700 N N . ASP A 1 108 ? 18.958 47.403 53.157 1.00 48.68 94 ASP A N 1
ATOM 701 C CA . ASP A 1 108 ? 17.665 48.063 53.297 1.00 50.41 94 ASP A CA 1
ATOM 702 C C . ASP A 1 108 ? 17.251 48.662 51.960 1.00 45.93 94 ASP A C 1
ATOM 703 O O . ASP A 1 108 ? 17.953 49.540 51.442 1.00 42.75 94 ASP A O 1
ATOM 708 N N . PRO A 1 109 ? 16.139 48.221 51.364 1.00 39.53 95 PRO A N 1
ATOM 709 C CA . PRO A 1 109 ? 15.763 48.746 50.040 1.00 36.96 95 PRO A CA 1
ATOM 710 C C . PRO A 1 109 ? 15.480 50.237 50.037 1.00 34.18 95 PRO A C 1
ATOM 711 O O . PRO A 1 109 ? 15.696 50.897 49.013 1.00 30.32 95 PRO A O 1
ATOM 715 N N . LEU A 1 110 ? 15.004 50.789 51.154 1.00 34.57 96 LEU A N 1
ATOM 716 C CA . LEU A 1 110 ? 14.732 52.221 51.214 1.00 39.71 96 LEU A CA 1
ATOM 717 C C . LEU A 1 110 ? 16.020 53.033 51.145 1.00 39.18 96 LEU A C 1
ATOM 718 O O . LEU A 1 110 ? 16.055 54.100 50.521 1.00 40.46 96 LEU A O 1
ATOM 723 N N . MET A 1 111 ? 17.090 52.543 51.777 1.00 39.91 97 MET A N 1
ATOM 724 C CA . MET A 1 111 ? 18.367 53.248 51.724 1.00 37.29 97 MET A CA 1
ATOM 725 C C . MET A 1 111 ? 19.003 53.137 50.345 1.00 33.45 97 MET A C 1
ATOM 726 O O . MET A 1 111 ? 19.526 54.126 49.816 1.00 32.05 97 MET A O 1
ATOM 731 N N . CYS A 1 112 ? 18.974 51.941 49.750 1.00 29.55 98 CYS A N 1
ATOM 732 C CA . CYS A 1 112 ? 19.536 51.761 48.415 1.00 25.49 98 CYS A CA 1
ATOM 733 C C . CYS A 1 112 ? 18.839 52.653 47.397 1.00 28.41 98 CYS A C 1
ATOM 734 O O . CYS A 1 112 ? 19.492 53.245 46.530 1.00 32.61 98 CYS A O 1
ATOM 737 N N . GLU A 1 113 ? 17.512 52.770 47.492 1.00 30.73 99 GLU A N 1
ATOM 738 C CA . GLU A 1 113 ? 16.763 53.575 46.532 1.00 31.11 99 GLU A CA 1
ATOM 739 C C . GLU A 1 113 ? 17.206 55.033 46.575 1.00 29.64 99 GLU A C 1
ATOM 740 O O . GLU A 1 113 ? 17.480 55.642 45.534 1.00 29.29 99 GLU A O 1
ATOM 746 N N . ARG A 1 114 ? 17.286 55.611 47.776 1.00 30.69 100 ARG A N 1
ATOM 747 C CA . ARG A 1 114 ? 17.693 57.007 47.897 1.00 34.90 100 ARG A CA 1
ATOM 748 C C . ARG A 1 114 ? 19.149 57.200 47.492 1.00 33.62 100 ARG A C 1
ATOM 749 O O . ARG A 1 114 ? 19.504 58.228 46.904 1.00 35.34 100 ARG A O 1
ATOM 757 N N . ALA A 1 115 ? 20.005 56.222 47.795 1.00 22.17 101 ALA A N 1
ATOM 758 C CA . ALA A 1 115 ? 21.421 56.349 47.465 1.00 26.73 101 ALA A CA 1
ATOM 759 C C . ALA A 1 115 ? 21.648 56.266 45.961 1.00 30.65 101 ALA A C 1
ATOM 760 O O . ALA A 1 115 ? 22.386 57.078 45.390 1.00 28.53 101 ALA A O 1
ATOM 762 N N . ILE A 1 116 ? 21.022 55.289 45.301 1.00 30.92 102 ILE A N 1
ATOM 763 C CA . ILE A 1 116 ? 21.217 55.119 43.863 1.00 28.07 102 ILE A CA 1
ATOM 764 C C . ILE A 1 116 ? 20.625 56.298 43.102 1.00 27.95 102 ILE A C 1
ATOM 765 O O . ILE A 1 116 ? 21.252 56.842 42.184 1.00 27.74 102 ILE A O 1
ATOM 770 N N . ALA A 1 117 ? 19.410 56.712 43.471 1.00 26.04 103 ALA A N 1
ATOM 771 C CA . ALA A 1 117 ? 18.766 57.827 42.786 1.00 26.17 103 ALA A CA 1
ATOM 772 C C . ALA A 1 117 ? 19.557 59.118 42.946 1.00 26.65 103 ALA A C 1
ATOM 773 O O . ALA A 1 117 ? 19.492 59.997 42.079 1.00 33.27 103 ALA A O 1
ATOM 775 N N . ARG A 1 118 ? 20.307 59.254 44.042 1.00 26.49 104 ARG A N 1
ATOM 776 C CA . ARG A 1 118 ? 21.142 60.437 44.217 1.00 30.51 104 ARG A CA 1
ATOM 777 C C . ARG A 1 118 ? 22.353 60.395 43.292 1.00 27.58 104 ARG A C 1
ATOM 778 O O . ARG A 1 118 ? 22.737 61.420 42.718 1.00 26.93 104 ARG A O 1
ATOM 786 N N . LEU A 1 119 ? 22.963 59.218 43.134 1.00 24.85 105 LEU A N 1
ATOM 787 C CA . LEU A 1 119 ? 24.111 59.093 42.241 1.00 28.92 105 LEU A CA 1
ATOM 788 C C . LEU A 1 119 ? 23.704 59.283 40.784 1.00 28.53 105 LEU A C 1
ATOM 789 O O . LEU A 1 119 ? 24.459 59.861 39.994 1.00 24.26 105 LEU A O 1
ATOM 794 N N . VAL A 1 120 ? 22.517 58.803 40.410 1.00 28.19 106 VAL A N 1
ATOM 795 C CA . VAL A 1 120 ? 22.067 58.939 39.028 1.00 23.99 106 VAL A CA 1
ATOM 796 C C . VAL A 1 120 ? 21.711 60.390 38.722 1.00 29.89 106 VAL A C 1
ATOM 797 O O . VAL A 1 120 ? 21.972 60.888 37.620 1.00 34.96 106 VAL A O 1
ATOM 801 N N . ASP A 1 121 ? 21.118 61.092 39.692 1.00 28.96 107 ASP A N 1
ATOM 802 C CA . ASP A 1 121 ? 20.827 62.510 39.504 1.00 31.49 107 ASP A CA 1
ATOM 803 C C . ASP A 1 121 ? 22.108 63.316 39.326 1.00 29.52 107 ASP A C 1
ATOM 804 O O . ASP A 1 121 ? 22.175 64.207 38.471 1.00 26.63 107 ASP A O 1
ATOM 809 N N . VAL A 1 122 ? 23.136 63.017 40.126 1.00 27.69 108 VAL A N 1
ATOM 810 C CA . VAL A 1 122 ? 24.437 63.656 39.945 1.00 26.58 108 VAL A CA 1
ATOM 811 C C . VAL A 1 122 ? 24.975 63.374 38.548 1.00 30.06 108 VAL A C 1
ATOM 812 O O . VAL A 1 122 ? 25.535 64.260 37.889 1.00 31.89 108 VAL A O 1
ATOM 816 N N . PHE A 1 123 ? 24.805 62.138 38.073 1.00 25.55 109 PHE A N 1
ATOM 817 C CA . PHE A 1 123 ? 25.217 61.793 36.716 1.00 27.47 109 PHE A CA 1
ATOM 818 C C . PHE A 1 123 ? 24.458 62.625 35.690 1.00 29.49 109 PHE A C 1
ATOM 819 O O . PHE A 1 123 ? 25.048 63.152 34.740 1.00 29.22 109 PHE A O 1
ATOM 827 N N . ASP A 1 124 ? 23.144 62.764 35.873 1.00 32.98 110 ASP A N 1
ATOM 828 C CA . ASP A 1 124 ? 22.329 63.522 34.933 1.00 27.07 110 ASP A CA 1
ATOM 829 C C . ASP A 1 124 ? 22.516 65.029 35.059 1.00 33.20 110 ASP A C 1
ATOM 830 O O . ASP A 1 124 ? 21.960 65.770 34.241 1.00 35.75 110 ASP A O 1
ATOM 835 N N . GLY A 1 125 ? 23.267 65.505 36.050 1.00 31.38 111 GLY A N 1
ATOM 836 C CA . GLY A 1 125 ? 23.599 66.916 36.097 1.00 32.84 111 GLY A CA 1
ATOM 837 C C . GLY A 1 125 ? 23.320 67.623 37.408 1.00 34.17 111 GLY A C 1
ATOM 838 O O . GLY A 1 125 ? 23.554 68.831 37.516 1.00 32.23 111 GLY A O 1
ATOM 839 N N . ALA A 1 126 ? 22.822 66.900 38.407 1.00 32.13 112 ALA A N 1
ATOM 840 C CA . ALA A 1 126 ? 22.571 67.513 39.705 1.00 27.17 112 ALA A CA 1
ATOM 841 C C . ALA A 1 126 ? 23.888 67.883 40.377 1.00 33.39 112 ALA A C 1
ATOM 842 O O . ALA A 1 126 ? 24.863 67.128 40.327 1.00 32.42 112 ALA A O 1
ATOM 844 N N . ALA A 1 127 ? 23.911 69.059 40.998 1.00 35.11 113 ALA A N 1
ATOM 845 C CA . ALA A 1 127 ? 25.131 69.560 41.616 1.00 31.25 113 ALA A CA 1
ATOM 846 C C . ALA A 1 127 ? 25.628 68.578 42.673 1.00 33.37 113 ALA A C 1
ATOM 847 O O . ALA A 1 127 ? 24.847 68.158 43.538 1.00 36.20 113 ALA A O 1
ATOM 849 N N . PRO A 1 128 ? 26.899 68.190 42.641 1.00 34.17 114 PRO A N 1
ATOM 850 C CA . PRO A 1 128 ? 27.382 67.163 43.568 1.00 38.53 114 PRO A CA 1
ATOM 851 C C . PRO A 1 128 ? 27.503 67.694 44.988 1.00 41.06 114 PRO A C 1
ATOM 852 O O . PRO A 1 128 ? 27.594 68.898 45.233 1.00 41.87 114 PRO A O 1
ATOM 856 N N . ASN A 1 129 ? 27.504 66.757 45.936 1.00 43.06 115 ASN A N 1
ATOM 857 C CA . ASN A 1 129 ? 27.565 67.100 47.351 1.00 43.30 115 ASN A CA 1
ATOM 858 C C . ASN A 1 129 ? 28.773 66.449 48.014 1.00 44.87 115 ASN A C 1
ATOM 859 O O . ASN A 1 129 ? 29.795 67.105 48.238 1.00 47.36 115 ASN A O 1
ATOM 864 N N . GLY A 1 130 ? 28.663 65.156 48.330 1.00 40.99 116 GLY A N 1
ATOM 865 C CA . GLY A 1 130 ? 29.714 64.461 49.016 1.00 42.61 116 GLY A CA 1
ATOM 866 C C . GLY A 1 130 ? 30.893 64.161 48.108 1.00 41.47 116 GLY A C 1
ATOM 867 O O . GLY A 1 130 ? 30.882 64.466 46.907 1.00 40.24 116 GLY A O 1
ATOM 868 N N . PRO A 1 131 ? 31.937 63.560 48.686 1.00 38.83 117 PRO A N 1
ATOM 869 C CA . PRO A 1 131 ? 33.115 63.214 47.873 1.00 34.95 117 PRO A CA 1
ATOM 870 C C . PRO A 1 131 ? 32.809 62.216 46.770 1.00 36.86 117 PRO A C 1
ATOM 871 O O . PRO A 1 131 ? 33.335 62.349 45.658 1.00 28.38 117 PRO A O 1
ATOM 875 N N . MET A 1 132 ? 31.973 61.213 47.050 1.00 30.38 118 MET A N 1
ATOM 876 C CA . MET A 1 132 ? 31.618 60.239 46.023 1.00 27.25 118 MET A CA 1
ATOM 877 C C . MET A 1 132 ? 30.819 60.880 44.896 1.00 27.46 118 MET A C 1
ATOM 878 O O . MET A 1 132 ? 30.914 60.444 43.743 1.00 22.10 118 MET A O 1
ATOM 883 N N . GLU A 1 133 ? 30.031 61.911 45.205 1.00 27.38 119 GLU A N 1
ATOM 884 C CA . GLU A 1 133 ? 29.264 62.594 44.170 1.00 33.00 119 GLU A CA 1
ATOM 885 C C . GLU A 1 133 ? 30.145 63.523 43.343 1.00 28.80 119 GLU A C 1
ATOM 886 O O . GLU A 1 133 ? 30.026 63.562 42.113 1.00 29.68 119 GLU A O 1
ATOM 892 N N . ARG A 1 134 ? 31.031 64.279 43.998 1.00 26.36 120 ARG A N 1
ATOM 893 C CA . ARG A 1 134 ? 31.957 65.132 43.262 1.00 32.53 120 ARG A CA 1
ATOM 894 C C . ARG A 1 134 ? 32.947 64.309 42.448 1.00 30.04 120 ARG A C 1
ATOM 895 O O . ARG A 1 134 ? 33.360 64.736 41.364 1.00 21.36 120 ARG A O 1
ATOM 903 N N . ALA A 1 135 ? 33.332 63.133 42.947 1.00 26.64 121 ALA A N 1
ATOM 904 C CA . ALA A 1 135 ? 34.179 62.240 42.163 1.00 24.90 121 ALA A CA 1
ATOM 905 C C . ALA A 1 135 ? 33.451 61.762 40.913 1.00 24.42 121 ALA A C 1
ATOM 906 O O . ALA A 1 135 ? 34.021 61.745 39.817 1.00 24.62 121 ALA A O 1
ATOM 908 N N . LEU A 1 136 ? 32.182 61.373 41.061 1.00 20.66 122 LEU A N 1
ATOM 909 C CA . LEU A 1 136 ? 31.405 60.922 39.911 1.00 20.13 122 LEU A CA 1
ATOM 910 C C . LEU A 1 136 ? 31.204 62.048 38.906 1.00 24.19 122 LEU A C 1
ATOM 911 O O . LEU A 1 136 ? 31.328 61.837 37.693 1.00 17.56 122 LEU A O 1
ATOM 916 N N . ALA A 1 137 ? 30.893 63.252 39.392 1.00 21.48 123 ALA A N 1
ATOM 917 C CA . ALA A 1 137 ? 30.739 64.395 38.498 1.00 18.75 123 ALA A CA 1
ATOM 918 C C . ALA A 1 137 ? 32.023 64.666 37.726 1.00 24.31 123 ALA A C 1
ATOM 919 O O . ALA A 1 137 ? 31.987 64.918 36.517 1.00 25.15 123 ALA A O 1
ATOM 921 N N . GLY A 1 138 ? 33.169 64.612 38.408 1.00 24.12 124 GLY A N 1
ATOM 922 C CA . GLY A 1 138 ? 34.436 64.799 37.719 1.00 20.41 124 GLY A CA 1
ATOM 923 C C . GLY A 1 138 ? 34.713 63.708 36.703 1.00 28.20 124 GLY A C 1
ATOM 924 O O . GLY A 1 138 ? 35.221 63.977 35.611 1.00 25.87 124 GLY A O 1
ATOM 925 N N . LEU A 1 139 ? 34.383 62.461 37.048 1.00 20.83 125 LEU A N 1
ATOM 926 C CA . LEU A 1 139 ? 34.536 61.364 36.096 1.00 24.61 125 LEU A CA 1
ATOM 927 C C . LEU A 1 139 ? 33.630 61.556 34.887 1.00 24.35 125 LEU A C 1
ATOM 928 O O . LEU A 1 139 ? 34.048 61.328 33.746 1.00 29.76 125 LEU A O 1
ATOM 933 N N . ARG A 1 140 ? 32.385 61.980 35.117 1.00 20.74 126 ARG A N 1
ATOM 934 C CA . ARG A 1 140 ? 31.449 62.150 34.011 1.00 24.03 126 ARG A CA 1
ATOM 935 C C . ARG A 1 140 ? 31.854 63.312 33.112 1.00 25.82 126 ARG A C 1
ATOM 936 O O . ARG A 1 140 ? 31.660 63.255 31.892 1.00 26.05 126 ARG A O 1
ATOM 944 N N . ASP A 1 141 ? 32.417 64.373 33.692 1.00 26.59 127 ASP A N 1
ATOM 945 C CA . ASP A 1 141 ? 32.836 65.518 32.889 1.00 23.25 127 ASP A CA 1
ATOM 946 C C . ASP A 1 141 ? 33.993 65.148 31.969 1.00 23.87 127 ASP A C 1
ATOM 947 O O . ASP A 1 141 ? 33.984 65.481 30.778 1.00 25.19 127 ASP A O 1
ATOM 952 N N . ARG A 1 142 ? 34.999 64.454 32.506 1.00 24.71 128 ARG A N 1
ATOM 953 C CA . ARG A 1 142 ? 36.166 64.097 31.707 1.00 26.89 128 ARG A CA 1
ATOM 954 C C . ARG A 1 142 ? 35.839 63.048 30.652 1.00 23.52 128 ARG A C 1
ATOM 955 O O . ARG A 1 142 ? 36.515 62.982 29.620 1.00 31.48 128 ARG A O 1
ATOM 963 N N . THR A 1 143 ? 34.818 62.226 30.887 1.00 24.17 129 THR A N 1
ATOM 964 C CA . THR A 1 143 ? 34.505 61.106 30.008 1.00 21.10 129 THR A CA 1
ATOM 965 C C . THR A 1 143 ? 33.392 61.418 29.016 1.00 25.64 129 THR A C 1
ATOM 966 O O . THR A 1 143 ? 33.558 61.203 27.811 1.00 21.27 129 THR A O 1
ATOM 970 N N . CYS A 1 144 ? 32.256 61.926 29.498 1.00 24.96 130 CYS A N 1
ATOM 971 C CA . CYS A 1 144 ? 31.068 62.025 28.658 1.00 26.82 130 CYS A CA 1
ATOM 972 C C . CYS A 1 144 ? 31.095 63.235 27.732 1.00 29.92 130 CYS A C 1
ATOM 973 O O . CYS A 1 144 ? 30.506 63.187 26.647 1.00 28.79 130 CYS A O 1
ATOM 976 N N . ARG A 1 145 ? 31.755 64.319 28.132 1.00 31.31 131 ARG A N 1
ATOM 977 C CA . ARG A 1 145 ? 31.830 65.496 27.278 1.00 29.49 131 ARG A CA 1
ATOM 978 C C . ARG A 1 145 ? 32.657 65.200 26.034 1.00 37.81 131 ARG A C 1
ATOM 979 O O . ARG A 1 145 ? 33.721 64.580 26.107 1.00 36.16 131 ARG A O 1
ATOM 987 N N . GLY A 1 146 ? 32.155 65.644 24.883 1.00 31.54 132 GLY A N 1
ATOM 988 C CA . GLY A 1 146 ? 32.780 65.372 23.611 1.00 36.81 132 GLY A CA 1
ATOM 989 C C . GLY A 1 146 ? 32.257 64.145 22.894 1.00 37.64 132 GLY A C 1
ATOM 990 O O . GLY A 1 146 ? 32.394 64.056 21.668 1.00 45.60 132 GLY A O 1
ATOM 991 N N . ARG A 1 147 ? 31.664 63.202 23.618 1.00 40.38 133 ARG A N 1
ATOM 992 C CA . ARG A 1 147 ? 31.147 61.988 23.009 1.00 37.44 133 ARG A CA 1
ATOM 993 C C . ARG A 1 147 ? 29.772 62.239 22.397 1.00 37.93 133 ARG A C 1
ATOM 994 O O . ARG A 1 147 ? 29.067 63.188 22.747 1.00 42.03 133 ARG A O 1
ATOM 1002 N N . SER A 1 148 ? 29.395 61.362 21.472 1.00 33.94 134 SER A N 1
ATOM 1003 C CA . SER A 1 148 ? 28.153 61.537 20.741 1.00 32.37 134 SER A CA 1
ATOM 1004 C C . SER A 1 148 ? 26.952 61.203 21.628 1.00 36.26 134 SER A C 1
ATOM 1005 O O . SER A 1 148 ? 27.076 60.452 22.601 1.00 24.04 134 SER A O 1
ATOM 1008 N N . PRO A 1 149 ? 25.776 61.762 21.321 1.00 37.85 135 PRO A N 1
ATOM 1009 C CA . PRO A 1 149 ? 24.565 61.348 22.049 1.00 31.84 135 PRO A CA 1
ATOM 1010 C C . PRO A 1 149 ? 24.270 59.867 21.911 1.00 29.46 135 PRO A C 1
ATOM 1011 O O . PRO A 1 149 ? 23.673 59.276 22.819 1.00 30.25 135 PRO A O 1
ATOM 1015 N N . GLN A 1 150 ? 24.666 59.253 20.793 1.00 31.49 136 GLN A N 1
ATOM 1016 C CA . GLN A 1 150 ? 24.550 57.805 20.658 1.00 30.06 136 GLN A CA 1
ATOM 1017 C C . GLN A 1 150 ? 25.346 57.096 21.745 1.00 28.37 136 GLN A C 1
ATOM 1018 O O . GLN A 1 150 ? 24.858 56.152 22.377 1.00 32.16 136 GLN A O 1
ATOM 1024 N N . TRP A 1 151 ? 26.581 57.546 21.979 1.00 28.05 137 TRP A N 1
ATOM 1025 C CA . TRP A 1 151 ? 27.423 56.910 22.985 1.00 26.24 137 TRP A CA 1
ATOM 1026 C C . TRP A 1 151 ? 26.950 57.240 24.395 1.00 25.88 137 TRP A C 1
ATOM 1027 O O . TRP A 1 151 ? 26.937 56.366 25.271 1.00 16.51 137 TRP A O 1
ATOM 1038 N N . ASN A 1 152 ? 26.569 58.498 24.640 1.00 23.60 138 ASN A N 1
ATOM 1039 C CA . ASN A 1 152 ? 26.105 58.880 25.970 1.00 22.46 138 ASN A CA 1
ATOM 1040 C C . ASN A 1 152 ? 24.822 58.154 26.347 1.00 24.00 138 ASN A C 1
ATOM 1041 O O . ASN A 1 152 ? 24.597 57.862 27.527 1.00 23.62 138 ASN A O 1
ATOM 1046 N N . ARG A 1 153 ? 23.971 57.856 25.364 1.00 22.52 139 ARG A N 1
ATOM 1047 C CA . ARG A 1 153 ? 22.740 57.128 25.649 1.00 23.78 139 ARG A CA 1
ATOM 1048 C C . ARG A 1 153 ? 23.037 55.695 26.074 1.00 22.95 139 ARG A C 1
ATOM 1049 O O . ARG A 1 153 ? 22.418 55.177 27.011 1.00 22.94 139 ARG A O 1
ATOM 1057 N N . GLN A 1 154 ? 23.991 55.043 25.404 1.00 21.61 140 GLN A N 1
ATOM 1058 C CA . GLN A 1 154 ? 24.359 53.681 25.778 1.00 21.16 140 GLN A CA 1
ATOM 1059 C C . GLN A 1 154 ? 25.165 53.661 27.071 1.00 25.04 140 GLN A C 1
ATOM 1060 O O . GLN A 1 154 ? 25.009 52.749 27.892 1.00 23.94 140 GLN A O 1
ATOM 1066 N N . PHE A 1 155 ? 26.032 54.658 27.269 1.00 23.21 141 PHE A N 1
ATOM 1067 C CA . PHE A 1 155 ? 26.849 54.698 28.478 1.00 26.47 141 PHE A CA 1
ATOM 1068 C C . PHE A 1 155 ? 25.984 54.887 29.716 1.00 22.05 141 PHE A C 1
ATOM 1069 O O . PHE A 1 155 ? 26.172 54.201 30.728 1.00 18.02 141 PHE A O 1
ATOM 1077 N N . ARG A 1 156 ? 25.025 55.815 29.656 1.00 19.12 142 ARG A N 1
ATOM 1078 C CA . ARG A 1 156 ? 24.115 56.001 30.781 1.00 23.64 142 ARG A CA 1
ATOM 1079 C C . ARG A 1 156 ? 23.251 54.766 30.995 1.00 22.14 142 ARG A C 1
ATOM 1080 O O . ARG A 1 156 ? 22.976 54.383 32.137 1.00 23.24 142 ARG A O 1
ATOM 1088 N N . ARG A 1 157 ? 22.816 54.128 29.904 1.00 20.65 143 ARG A N 1
ATOM 1089 C CA . ARG A 1 157 ? 21.989 52.932 30.027 1.00 22.77 143 ARG A CA 1
ATOM 1090 C C . ARG A 1 157 ? 22.726 51.830 30.777 1.00 22.83 143 ARG A C 1
ATOM 1091 O O . ARG A 1 157 ? 22.156 51.184 31.663 1.00 22.94 143 ARG A O 1
ATOM 1099 N N . ASP A 1 158 ? 23.997 51.604 30.440 1.00 24.13 144 ASP A N 1
ATOM 1100 C CA . ASP A 1 158 ? 24.751 50.536 31.090 1.00 24.31 144 ASP A CA 1
ATOM 1101 C C . ASP A 1 158 ? 25.154 50.921 32.508 1.00 21.08 144 ASP A C 1
ATOM 1102 O O . ASP A 1 158 ? 25.169 50.071 33.406 1.00 22.88 144 ASP A O 1
ATOM 1107 N N . THR A 1 159 ? 25.486 52.195 32.729 1.00 23.25 145 THR A N 1
ATOM 1108 C CA . THR A 1 159 ? 25.896 52.629 34.061 1.00 18.81 145 THR A CA 1
ATOM 1109 C C . THR A 1 159 ? 24.714 52.647 35.022 1.00 24.26 145 THR A C 1
ATOM 1110 O O . THR A 1 159 ? 24.821 52.174 36.160 1.00 24.77 145 THR A O 1
ATOM 1114 N N . ALA A 1 160 ? 23.576 53.192 34.583 1.00 23.32 146 ALA A N 1
ATOM 1115 C CA . ALA A 1 160 ? 22.397 53.224 35.442 1.00 19.07 146 ALA A CA 1
ATOM 1116 C C . ALA A 1 160 ? 21.882 51.818 35.720 1.00 19.96 146 ALA A C 1
ATOM 1117 O O . ALA A 1 160 ? 21.448 51.519 36.839 1.00 23.44 146 ALA A O 1
ATOM 1119 N N . ALA A 1 161 ? 21.923 50.941 34.713 1.00 17.24 147 ALA A N 1
ATOM 1120 C CA . ALA A 1 161 ? 21.497 49.560 34.916 1.00 24.15 147 ALA A CA 1
ATOM 1121 C C . ALA A 1 161 ? 22.347 48.873 35.976 1.00 19.78 147 ALA A C 1
ATOM 1122 O O . ALA A 1 161 ? 21.829 48.113 36.800 1.00 22.42 147 ALA A O 1
ATOM 1124 N N . TRP A 1 162 ? 23.656 49.132 35.971 1.00 21.32 148 TRP A N 1
ATOM 1125 C CA . TRP A 1 162 ? 24.522 48.554 36.992 1.00 24.55 148 TRP A CA 1
ATOM 1126 C C . TRP A 1 162 ? 24.211 49.119 38.372 1.00 21.87 148 TRP A C 1
ATOM 1127 O O . TRP A 1 162 ? 24.208 48.381 39.364 1.00 22.38 148 TRP A O 1
ATOM 1138 N N . LEU A 1 163 ? 23.956 50.427 38.457 1.00 21.20 149 LEU A N 1
ATOM 1139 C CA . LEU A 1 163 ? 23.676 51.036 39.753 1.00 21.42 149 LEU A CA 1
ATOM 1140 C C . LEU A 1 163 ? 22.378 50.503 40.346 1.00 23.08 149 LEU A C 1
ATOM 1141 O O . LEU A 1 163 ? 22.297 50.249 41.553 1.00 28.58 149 LEU A O 1
ATOM 1146 N N . TRP A 1 164 ? 21.352 50.319 39.514 1.00 22.36 150 TRP A N 1
ATOM 1147 C CA . TRP A 1 164 ? 20.070 49.857 40.029 1.00 25.40 150 TRP A CA 1
ATOM 1148 C C . TRP A 1 164 ? 20.055 48.368 40.348 1.00 24.44 150 TRP A C 1
ATOM 1149 O O . TRP A 1 164 ? 19.092 47.900 40.965 1.00 25.18 150 TRP A O 1
ATOM 1160 N N . THR A 1 165 ? 21.086 47.613 39.957 1.00 22.32 151 THR A N 1
ATOM 1161 C CA . THR A 1 165 ? 21.133 46.202 40.324 1.00 27.82 151 THR A CA 1
ATOM 1162 C C . THR A 1 165 ? 21.338 46.004 41.819 1.00 27.74 151 THR A C 1
ATOM 1163 O O . THR A 1 165 ? 20.961 44.954 42.349 1.00 20.34 151 THR A O 1
ATOM 1167 N N . TYR A 1 166 ? 21.922 46.986 42.511 1.00 27.17 152 TYR A N 1
ATOM 1168 C CA . TYR A 1 166 ? 22.003 46.907 43.965 1.00 26.15 152 TYR A CA 1
ATOM 1169 C C . TYR A 1 166 ? 20.625 47.058 44.596 1.00 21.32 152 TYR A C 1
ATOM 1170 O O . TYR A 1 166 ? 20.299 46.364 45.567 1.00 25.38 152 TYR A O 1
ATOM 1179 N N . TYR A 1 167 ? 19.800 47.957 44.053 1.00 22.50 153 TYR A N 1
ATOM 1180 C CA . TYR A 1 167 ? 18.427 48.080 44.529 1.00 20.47 153 TYR A CA 1
ATOM 1181 C C . TYR A 1 167 ? 17.630 46.818 44.230 1.00 24.35 153 TYR A C 1
ATOM 1182 O O . TYR A 1 167 ? 16.852 46.352 45.070 1.00 21.30 153 TYR A O 1
ATOM 1191 N N . ALA A 1 168 ? 17.819 46.245 43.039 1.00 24.19 154 ALA A N 1
ATOM 1192 C CA . ALA A 1 168 ? 17.104 45.027 42.673 1.00 24.68 154 ALA A CA 1
ATOM 1193 C C . ALA A 1 168 ? 17.454 43.881 43.615 1.00 31.34 154 ALA A C 1
ATOM 1194 O O . ALA A 1 168 ? 16.569 43.157 44.085 1.00 28.98 154 ALA A O 1
ATOM 1196 N N . GLU A 1 169 ? 18.745 43.702 43.904 1.00 22.76 155 GLU A N 1
ATOM 1197 C CA . GLU A 1 169 ? 19.152 42.641 44.820 1.00 29.86 155 GLU A CA 1
ATOM 1198 C C . GLU A 1 169 ? 18.640 42.904 46.230 1.00 28.39 155 GLU A C 1
ATOM 1199 O O . GLU A 1 169 ? 18.264 41.969 46.947 1.00 30.48 155 GLU A O 1
ATOM 1205 N N . ALA A 1 170 ? 18.614 44.173 46.645 1.00 23.90 156 ALA A N 1
ATOM 1206 C CA . ALA A 1 170 ? 18.135 44.507 47.983 1.00 27.32 156 ALA A CA 1
ATOM 1207 C C . ALA A 1 170 ? 16.658 44.168 48.137 1.00 31.89 156 ALA A C 1
ATOM 1208 O O . ALA A 1 170 ? 16.254 43.527 49.114 1.00 32.10 156 ALA A O 1
ATOM 1210 N N . VAL A 1 171 ? 15.835 44.591 47.174 1.00 30.85 157 VAL A N 1
ATOM 1211 C CA . VAL A 1 171 ? 14.408 44.289 47.229 1.00 30.57 157 VAL A CA 1
ATOM 1212 C C . VAL A 1 171 ? 14.174 42.791 47.081 1.00 30.53 157 VAL A C 1
ATOM 1213 O O . VAL A 1 171 ? 13.312 42.213 47.755 1.00 31.88 157 VAL A O 1
ATOM 1217 N N . GLU A 1 172 ? 14.937 42.138 46.201 1.00 29.50 158 GLU A N 1
ATOM 1218 C CA . GLU A 1 172 ? 14.790 40.699 46.009 1.00 37.63 158 GLU A CA 1
ATOM 1219 C C . GLU A 1 172 ? 15.157 39.933 47.274 1.00 35.38 158 GLU A C 1
ATOM 1220 O O . GLU A 1 172 ? 14.519 38.926 47.604 1.00 33.54 158 GLU A O 1
ATOM 1226 N N . ARG A 1 173 ? 16.180 40.396 47.995 1.00 34.04 159 ARG A N 1
ATOM 1227 C CA . ARG A 1 173 ? 16.573 39.727 49.230 1.00 32.05 159 ARG A CA 1
ATOM 1228 C C . ARG A 1 173 ? 15.579 40.011 50.350 1.00 31.38 159 ARG A C 1
ATOM 1229 O O . ARG A 1 173 ? 15.281 39.127 51.162 1.00 37.74 159 ARG A O 1
ATOM 1237 N N . ALA A 1 174 ? 15.047 41.235 50.404 1.00 32.00 160 ALA A N 1
ATOM 1238 C CA . ALA A 1 174 ? 14.092 41.584 51.451 1.00 25.94 160 ALA A CA 1
ATOM 1239 C C . ALA A 1 174 ? 12.771 40.845 51.282 1.00 27.54 160 ALA A C 1
ATOM 1240 O O . ALA A 1 174 ? 12.081 40.577 52.273 1.00 27.00 160 ALA A O 1
ATOM 1242 N N . ALA A 1 175 ? 12.401 40.511 50.048 1.00 26.89 161 ALA A N 1
ATOM 1243 C CA . ALA A 1 175 ? 11.174 39.770 49.788 1.00 28.30 161 ALA A CA 1
ATOM 1244 C C . ALA A 1 175 ? 11.341 38.268 49.966 1.00 29.48 161 ALA A C 1
ATOM 1245 O O . ALA A 1 175 ? 10.372 37.527 49.767 1.00 31.20 161 ALA A O 1
ATOM 1247 N N . GLY A 1 176 ? 12.531 37.804 50.339 1.00 27.77 162 GLY A N 1
ATOM 1248 C CA . GLY A 1 176 ? 12.777 36.379 50.393 1.00 30.14 162 GLY A CA 1
ATOM 1249 C C . GLY A 1 176 ? 12.796 35.707 49.042 1.00 34.94 162 GLY A C 1
ATOM 1250 O O . GLY A 1 176 ? 12.681 34.481 48.967 1.00 36.30 162 GLY A O 1
ATOM 1251 N N . GLN A 1 177 ? 12.932 36.479 47.968 1.00 37.92 163 GLN A N 1
ATOM 1252 C CA . GLN A 1 177 ? 12.954 35.936 46.619 1.00 37.24 163 GLN A CA 1
ATOM 1253 C C . GLN A 1 177 ? 14.374 35.550 46.232 1.00 40.20 163 GLN A C 1
ATOM 1254 O O . GLN A 1 177 ? 15.337 36.240 46.579 1.00 46.19 163 GLN A O 1
ATOM 1260 N N . VAL A 1 178 ? 14.496 34.439 45.512 1.00 42.63 164 VAL A N 1
ATOM 1261 C CA . VAL A 1 178 ? 15.793 33.960 45.046 1.00 45.66 164 VAL A CA 1
ATOM 1262 C C . VAL A 1 178 ? 15.789 33.946 43.522 1.00 48.66 164 VAL A C 1
ATOM 1263 O O . VAL A 1 178 ? 14.759 33.630 42.907 1.00 50.49 164 VAL A O 1
ATOM 1267 N N . PRO A 1 179 ? 16.897 34.293 42.872 1.00 47.85 165 PRO A N 1
ATOM 1268 C CA . PRO A 1 179 ? 16.924 34.274 41.408 1.00 46.24 165 PRO A CA 1
ATOM 1269 C C . PRO A 1 179 ? 17.138 32.868 40.874 1.00 43.63 165 PRO A C 1
ATOM 1270 O O . PRO A 1 179 ? 17.900 32.076 41.435 1.00 40.40 165 PRO A O 1
ATOM 1274 N N . SER A 1 180 ? 16.446 32.558 39.783 1.00 41.64 166 SER A N 1
ATOM 1275 C CA . SER A 1 180 ? 16.718 31.321 39.072 1.00 46.04 166 SER A CA 1
ATOM 1276 C C . SER A 1 180 ? 18.056 31.429 38.343 1.00 40.21 166 SER A C 1
ATOM 1277 O O . SER A 1 180 ? 18.664 32.501 38.254 1.00 37.02 166 SER A O 1
ATOM 1280 N N . ARG A 1 181 ? 18.524 30.294 37.819 1.00 38.56 167 ARG A N 1
ATOM 1281 C CA . ARG A 1 181 ? 19.795 30.297 37.102 1.00 44.88 167 ARG A CA 1
ATOM 1282 C C . ARG A 1 181 ? 19.726 31.156 35.846 1.00 47.13 167 ARG A C 1
ATOM 1283 O O . ARG A 1 181 ? 20.726 31.773 35.459 1.00 46.91 167 ARG A O 1
ATOM 1291 N N . ALA A 1 182 ? 18.557 31.221 35.206 1.00 42.76 168 ALA A N 1
ATOM 1292 C CA . ALA A 1 182 ? 18.409 32.030 34.002 1.00 46.37 168 ALA A CA 1
ATOM 1293 C C . ALA A 1 182 ? 18.248 33.509 34.333 1.00 43.49 168 ALA A C 1
ATOM 1294 O O . ALA A 1 182 ? 18.861 34.362 33.682 1.00 44.29 168 ALA A O 1
ATOM 1296 N N . GLU A 1 183 ? 17.426 33.831 35.336 1.00 45.22 169 GLU A N 1
ATOM 1297 C CA . GLU A 1 183 ? 17.227 35.228 35.711 1.00 45.31 169 GLU A CA 1
ATOM 1298 C C . GLU A 1 183 ? 18.512 35.859 36.228 1.00 41.66 169 GLU A C 1
ATOM 1299 O O . GLU A 1 183 ? 18.742 37.056 36.022 1.00 38.09 169 GLU A O 1
ATOM 1305 N N . PHE A 1 184 ? 19.357 35.076 36.901 1.00 37.07 170 PHE A N 1
ATOM 1306 C CA . PHE A 1 184 ? 20.614 35.615 37.406 1.00 37.65 170 PHE A CA 1
ATOM 1307 C C . PHE A 1 184 ? 21.563 35.961 36.266 1.00 42.98 170 PHE A C 1
ATOM 1308 O O . PHE A 1 184 ? 22.304 36.946 36.349 1.00 34.12 170 PHE A O 1
ATOM 1316 N N . ALA A 1 185 ? 21.552 35.165 35.193 1.00 43.17 171 ALA A N 1
ATOM 1317 C CA . ALA A 1 185 ? 22.426 35.443 34.056 1.00 41.27 171 ALA A CA 1
A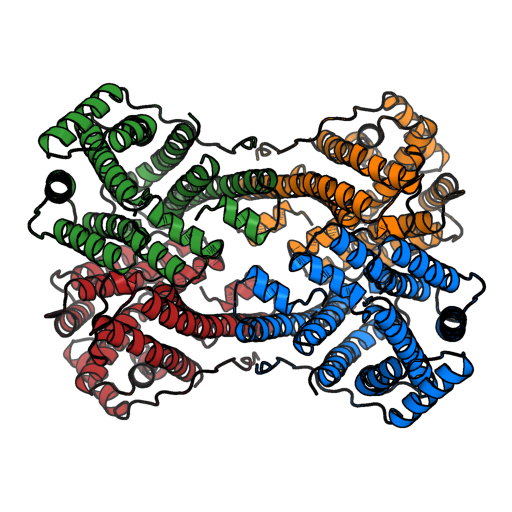TOM 1318 C C . ALA A 1 185 ? 22.078 36.777 33.406 1.00 37.80 171 ALA A C 1
ATOM 1319 O O . ALA A 1 185 ? 22.972 37.559 33.060 1.00 35.79 171 ALA A O 1
ATOM 1321 N N . LYS A 1 186 ? 20.784 37.053 33.231 1.00 37.36 172 LYS A N 1
ATOM 1322 C CA . LYS A 1 186 ? 20.362 38.351 32.714 1.00 37.98 172 LYS A CA 1
ATOM 1323 C C . LYS A 1 186 ? 20.716 39.468 33.686 1.00 34.95 172 LYS A C 1
ATOM 1324 O O . LYS A 1 186 ? 21.184 40.536 33.274 1.00 35.74 172 LYS A O 1
ATOM 1330 N N . HIS A 1 187 ? 20.492 39.238 34.982 1.00 38.48 173 HIS A N 1
ATOM 1331 C CA . HIS A 1 187 ? 20.859 40.221 35.994 1.00 37.15 173 HIS A CA 1
ATOM 1332 C C . HIS A 1 187 ? 22.370 40.382 36.098 1.00 35.94 173 HIS A C 1
ATOM 1333 O O . HIS A 1 187 ? 22.855 41.481 36.393 1.00 32.64 173 HIS A O 1
ATOM 1340 N N . ARG A 1 188 ? 23.127 39.307 35.856 1.00 35.63 174 ARG A N 1
ATOM 1341 C CA . ARG A 1 188 ? 24.577 39.376 36.000 1.00 34.63 174 ARG A CA 1
ATOM 1342 C C . ARG A 1 188 ? 25.208 40.246 34.919 1.00 36.77 174 ARG A C 1
ATOM 1343 O O . ARG A 1 188 ? 26.302 40.785 35.121 1.00 37.20 174 ARG A O 1
ATOM 1351 N N . ARG A 1 189 ? 24.537 40.395 33.772 1.00 31.87 175 ARG A N 1
ATOM 1352 C CA . ARG A 1 189 ? 25.064 41.250 32.712 1.00 31.34 175 ARG A CA 1
ATOM 1353 C C . ARG A 1 189 ? 25.206 42.691 33.182 1.00 30.39 175 ARG A C 1
ATOM 1354 O O . ARG A 1 189 ? 26.208 43.352 32.885 1.00 34.52 175 ARG A O 1
ATOM 1362 N N . ASP A 1 190 ? 24.215 43.195 33.917 1.00 34.08 176 ASP A N 1
ATOM 1363 C CA . ASP A 1 190 ? 24.286 44.562 34.417 1.00 34.19 176 ASP A CA 1
ATOM 1364 C C . ASP A 1 190 ? 25.070 44.656 35.719 1.00 30.54 176 ASP A C 1
ATOM 1365 O O . ASP A 1 190 ? 25.719 45.677 35.969 1.00 33.78 176 ASP A O 1
ATOM 1370 N N . SER A 1 191 ? 25.039 43.610 36.549 1.00 24.41 177 SER A N 1
ATOM 1371 C CA . SER A 1 191 ? 25.700 43.666 37.848 1.00 30.90 177 SER A CA 1
ATOM 1372 C C . SER A 1 191 ? 27.203 43.430 37.764 1.00 30.90 177 SER A C 1
ATOM 1373 O O . SER A 1 191 ? 27.928 43.829 38.681 1.00 32.95 177 SER A O 1
ATOM 1376 N N . VAL A 1 192 ? 27.689 42.789 36.699 1.00 29.74 178 VAL A N 1
ATOM 1377 C CA . VAL A 1 192 ? 29.132 42.638 36.535 1.00 28.05 178 VAL A CA 1
ATOM 1378 C C . VAL A 1 192 ? 29.791 43.949 36.121 1.00 29.04 178 VAL A C 1
ATOM 1379 O O . VAL A 1 192 ? 31.007 44.105 36.296 1.00 35.85 178 VAL A O 1
ATOM 1383 N N . ALA A 1 193 ? 29.016 44.896 35.587 1.00 26.14 179 ALA A N 1
ATOM 1384 C CA . ALA A 1 193 ? 29.503 46.226 35.212 1.00 29.42 179 ALA A CA 1
ATOM 1385 C C . ALA A 1 193 ? 30.612 46.165 34.164 1.00 29.00 179 ALA A C 1
ATOM 1386 O O . ALA A 1 193 ? 31.449 47.067 34.077 1.00 28.64 179 ALA A O 1
ATOM 1388 N N . MET A 1 194 ? 30.626 45.104 33.355 1.00 23.84 180 MET A N 1
ATOM 1389 C CA . MET A 1 194 ? 31.534 45.052 32.214 1.00 29.68 180 MET A CA 1
ATOM 1390 C C . MET A 1 194 ? 31.044 45.930 31.070 1.00 23.87 180 MET A C 1
ATOM 1391 O O . MET A 1 194 ? 31.860 46.534 30.364 1.00 29.12 180 MET A O 1
ATOM 1396 N N . GLN A 1 195 ? 29.727 46.026 30.890 1.00 20.79 181 GLN A N 1
ATOM 1397 C CA . GLN A 1 195 ? 29.180 46.833 29.802 1.00 25.57 181 GLN A CA 1
ATOM 1398 C C . GLN A 1 195 ? 29.584 48.304 29.862 1.00 25.65 181 GLN A C 1
ATOM 1399 O O . GLN A 1 195 ? 29.889 48.868 28.795 1.00 26.61 181 GLN A O 1
ATOM 1405 N N . PRO A 1 196 ? 29.590 48.984 31.017 1.00 24.59 182 PRO A N 1
ATOM 1406 C CA . PRO A 1 196 ? 30.093 50.369 31.026 1.00 21.28 182 PRO A CA 1
ATOM 1407 C C . PRO A 1 196 ? 31.521 50.495 30.528 1.00 23.28 182 PRO A C 1
ATOM 1408 O O . PRO A 1 196 ? 31.883 51.536 29.966 1.00 22.26 182 PRO A O 1
ATOM 1412 N N . PHE A 1 197 ? 32.345 49.463 30.714 1.00 24.38 183 PHE A N 1
ATOM 1413 C CA . PHE A 1 197 ? 33.703 49.489 30.189 1.00 22.73 183 PHE A CA 1
ATOM 1414 C C . PHE A 1 197 ? 33.770 49.078 28.725 1.00 21.28 183 PHE A C 1
ATOM 1415 O O . PHE A 1 197 ? 34.776 49.358 28.062 1.00 16.38 183 PHE A O 1
ATOM 1423 N N . LEU A 1 198 ? 32.729 48.422 28.206 1.00 18.70 184 LEU A N 1
ATOM 1424 C CA . LEU A 1 198 ? 32.632 48.233 26.764 1.00 18.25 184 LEU A CA 1
ATOM 1425 C C . LEU A 1 198 ? 32.349 49.553 26.059 1.00 23.75 184 LEU A C 1
ATOM 1426 O O . LEU A 1 198 ? 32.718 49.725 24.891 1.00 22.76 184 LEU A O 1
ATOM 1431 N N . CYS A 1 199 ? 31.697 50.491 26.751 1.00 23.12 185 CYS A N 1
ATOM 1432 C CA . CYS A 1 199 ? 31.530 51.835 26.209 1.00 23.45 185 CYS A CA 1
ATOM 1433 C C . CYS A 1 199 ? 32.843 52.605 26.244 1.00 19.11 185 CYS A C 1
ATOM 1434 O O . CYS A 1 199 ? 33.180 53.314 25.289 1.00 25.04 185 CYS A O 1
ATOM 1437 N N . LEU A 1 200 ? 33.598 52.476 27.340 1.00 19.84 186 LEU A N 1
ATOM 1438 C CA . LEU A 1 200 ? 34.902 53.125 27.427 1.00 19.65 186 LEU A CA 1
ATOM 1439 C C . LEU A 1 200 ? 35.854 52.614 26.355 1.00 21.29 186 LEU A C 1
ATOM 1440 O O . LEU A 1 200 ? 36.751 53.347 25.921 1.00 21.58 186 LEU A O 1
ATOM 1445 N N . HIS A 1 201 ? 35.680 51.361 25.922 1.00 18.89 187 HIS A N 1
ATOM 1446 C CA . HIS A 1 201 ? 36.504 50.828 24.842 1.00 19.59 187 HIS A CA 1
ATOM 1447 C C . HIS A 1 201 ? 36.370 51.668 23.580 1.00 26.63 187 HIS A C 1
ATOM 1448 O O . HIS A 1 201 ? 37.357 51.894 22.869 1.00 23.14 187 HIS A O 1
ATOM 1455 N N . GLU A 1 202 ? 35.155 52.139 23.287 1.00 22.37 188 GLU A N 1
ATOM 1456 C CA . GLU A 1 202 ? 34.949 52.989 22.119 1.00 22.92 188 GLU A CA 1
ATOM 1457 C C . GLU A 1 202 ? 35.804 54.247 22.196 1.00 23.15 188 GLU A C 1
ATOM 1458 O O . GLU A 1 202 ? 36.286 54.744 21.172 1.00 23.53 188 GLU A O 1
ATOM 1464 N N . ILE A 1 203 ? 36.004 54.775 23.405 1.00 21.09 189 ILE A N 1
ATOM 1465 C CA . ILE A 1 203 ? 36.813 55.978 23.570 1.00 22.39 189 ILE A CA 1
ATOM 1466 C C . ILE A 1 203 ? 38.274 55.686 23.252 1.00 25.38 189 ILE A C 1
ATOM 1467 O O . ILE A 1 203 ? 38.894 56.366 22.426 1.00 27.59 189 ILE A O 1
ATOM 1472 N N . THR A 1 204 ? 38.847 54.667 23.898 1.00 21.53 190 THR A N 1
ATOM 1473 C CA . THR A 1 204 ? 40.258 54.362 23.690 1.00 21.23 190 THR A CA 1
ATOM 1474 C C . THR A 1 204 ? 40.536 53.765 22.316 1.00 24.17 190 THR A C 1
ATOM 1475 O O . THR A 1 204 ? 41.670 53.862 21.834 1.00 25.62 190 THR A O 1
ATOM 1479 N N . ALA A 1 205 ? 39.541 53.152 21.677 1.00 24.36 191 ALA A N 1
ATOM 1480 C CA . ALA A 1 205 ? 39.722 52.588 20.346 1.00 27.28 191 ALA A CA 1
ATOM 1481 C C . ALA A 1 205 ? 39.501 53.603 19.233 1.00 26.44 191 ALA A C 1
ATOM 1482 O O . ALA A 1 205 ? 39.746 53.279 18.066 1.00 31.19 191 ALA A O 1
ATOM 1484 N N . GLY A 1 206 ? 39.050 54.811 19.560 1.00 29.14 192 GLY A N 1
ATOM 1485 C CA . GLY A 1 206 ? 38.800 55.813 18.542 1.00 22.27 192 GLY A CA 1
ATOM 1486 C C . GLY A 1 206 ? 37.676 55.469 17.592 1.00 25.96 192 GLY A C 1
ATOM 1487 O O . GLY A 1 206 ? 37.747 55.815 16.409 1.00 28.32 192 GLY A O 1
ATOM 1488 N N . ILE A 1 207 ? 36.637 54.793 18.077 1.00 22.48 193 ILE A N 1
ATOM 1489 C CA . ILE A 1 207 ? 35.507 54.392 17.254 1.00 27.74 193 ILE A CA 1
ATOM 1490 C C . ILE A 1 207 ? 34.231 54.975 17.851 1.00 24.48 193 ILE A C 1
ATOM 1491 O O . ILE A 1 207 ? 34.215 55.490 18.969 1.00 27.50 193 ILE A O 1
ATOM 1496 N N . ASP A 1 208 ? 33.152 54.887 17.078 1.00 27.38 194 ASP A N 1
ATOM 1497 C CA . ASP A 1 208 ? 31.832 55.296 17.543 1.00 36.81 194 ASP A CA 1
ATOM 1498 C C . ASP A 1 208 ? 30.802 54.470 16.791 1.00 38.88 194 ASP A C 1
ATOM 1499 O O . ASP A 1 208 ? 30.733 54.535 15.560 1.00 44.91 194 ASP A O 1
ATOM 1504 N N . LEU A 1 209 ? 30.014 53.694 17.528 1.00 33.33 195 LEU A N 1
ATOM 1505 C CA . LEU A 1 209 ? 29.062 52.778 16.918 1.00 31.61 195 LEU A CA 1
ATOM 1506 C C . LEU A 1 209 ? 27.716 53.466 16.745 1.00 29.77 195 LEU A C 1
ATOM 1507 O O . LEU A 1 209 ? 27.162 53.971 17.731 1.00 28.25 195 LEU A O 1
ATOM 1512 N N . PRO A 1 210 ? 27.162 53.519 15.538 1.00 28.43 196 PRO A N 1
ATOM 1513 C CA . PRO A 1 210 ? 25.788 54.003 15.384 1.00 25.35 196 PRO A CA 1
ATOM 1514 C C . PRO A 1 210 ? 24.800 53.008 15.972 1.00 28.24 196 PRO A C 1
ATOM 1515 O O . PRO A 1 210 ? 25.126 51.852 16.247 1.00 27.44 196 PRO A O 1
ATOM 1519 N N . ASP A 1 211 ? 23.568 53.483 16.172 1.00 23.56 197 ASP A N 1
ATOM 1520 C CA . ASP A 1 211 ? 22.532 52.613 16.721 1.00 28.82 197 ASP A CA 1
ATOM 1521 C C . ASP A 1 211 ? 22.214 51.457 15.782 1.00 31.11 197 ASP A C 1
ATOM 1522 O O . ASP A 1 211 ? 21.824 50.376 16.239 1.00 30.23 197 ASP A O 1
ATOM 1527 N N . SER A 1 212 ? 22.374 51.663 14.472 1.00 26.37 198 SER A N 1
ATOM 1528 C CA . SER A 1 212 ? 22.200 50.567 13.524 1.00 26.60 198 SER A CA 1
ATOM 1529 C C . SER A 1 212 ? 23.202 49.451 13.789 1.00 24.66 198 SER A C 1
ATOM 1530 O O . SER A 1 212 ? 22.842 48.268 13.784 1.00 27.85 198 SER A O 1
ATOM 1533 N N . ALA A 1 213 ? 24.466 49.810 14.028 1.00 25.04 199 ALA A N 1
ATOM 1534 C CA . ALA A 1 213 ? 25.474 48.801 14.337 1.00 27.31 199 ALA A CA 1
ATOM 1535 C C . ALA A 1 213 ? 25.201 48.145 15.684 1.00 26.85 199 ALA A C 1
ATOM 1536 O O . ALA A 1 213 ? 25.414 46.938 15.847 1.00 27.47 199 ALA A O 1
ATOM 1538 N N . ARG A 1 214 ? 24.729 48.924 16.660 1.00 27.38 200 ARG A N 1
ATOM 1539 C CA . ARG A 1 214 ? 24.351 48.362 17.951 1.00 27.44 200 ARG A CA 1
ATOM 1540 C C . ARG A 1 214 ? 23.151 47.431 17.847 1.00 31.56 200 ARG A C 1
ATOM 1541 O O . ARG A 1 214 ? 22.958 46.588 18.731 1.00 30.49 200 ARG A O 1
ATOM 1549 N N . SER A 1 215 ? 22.345 47.564 16.795 1.00 28.67 201 SER A N 1
ATOM 1550 C CA . SER A 1 215 ? 21.151 46.750 16.620 1.00 30.87 201 SER A CA 1
ATOM 1551 C C . SER A 1 215 ? 21.413 45.457 15.861 1.00 26.95 201 SER A C 1
ATOM 1552 O O . SER A 1 215 ? 20.496 44.638 15.735 1.00 29.29 201 SER A O 1
ATOM 1555 N N . LEU A 1 216 ? 22.625 45.257 15.356 1.00 22.22 202 LEU A N 1
ATOM 1556 C CA . LEU A 1 216 ? 22.936 44.036 14.630 1.00 25.14 202 LEU A CA 1
ATOM 1557 C C . LEU A 1 216 ? 22.833 42.836 15.567 1.00 27.19 202 LEU A C 1
ATOM 1558 O O . LEU A 1 216 ? 23.384 42.874 16.6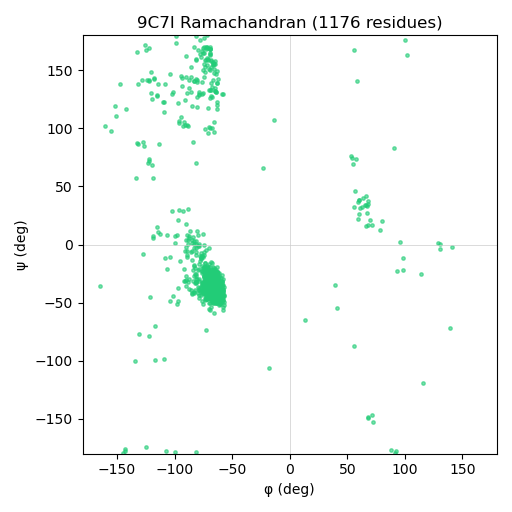76 1.00 21.64 202 LEU A O 1
ATOM 1563 N N . PRO A 1 217 ? 22.134 41.768 15.171 1.00 28.05 203 PRO A N 1
ATOM 1564 C CA . PRO A 1 217 ? 21.986 40.617 16.079 1.00 24.10 203 PRO A CA 1
ATOM 1565 C C . PRO A 1 217 ? 23.309 39.998 16.490 1.00 21.94 203 PRO A C 1
ATOM 1566 O O . PRO A 1 217 ? 23.450 39.547 17.634 1.00 25.54 203 PRO A O 1
ATOM 1570 N N . ALA A 1 218 ? 24.293 39.971 15.589 1.00 26.19 204 ALA A N 1
ATOM 1571 C CA . ALA A 1 218 ? 25.572 39.350 15.907 1.00 19.83 204 ALA A CA 1
ATOM 1572 C C . ALA A 1 218 ? 26.433 40.225 16.809 1.00 21.89 204 ALA A C 1
ATOM 1573 O O . ALA A 1 218 ? 27.206 39.696 17.615 1.00 19.16 204 ALA A O 1
ATOM 1575 N N . TYR A 1 219 ? 26.331 41.551 16.690 1.00 20.91 205 TYR A N 1
ATOM 1576 C CA . TYR A 1 219 ? 27.056 42.410 17.620 1.00 17.61 205 TYR A CA 1
ATOM 1577 C C . TYR A 1 219 ? 26.468 42.319 19.021 1.00 23.32 205 TYR A C 1
ATOM 1578 O O . TYR A 1 219 ? 27.209 42.310 20.011 1.00 24.18 205 TYR A O 1
ATOM 1587 N N . ILE A 1 220 ? 25.138 42.268 19.123 1.00 19.49 206 ILE A N 1
ATOM 1588 C CA . ILE A 1 220 ? 24.494 42.078 20.421 1.00 18.81 206 ILE A CA 1
ATOM 1589 C C . ILE A 1 220 ? 24.963 40.776 21.053 1.00 19.03 206 ILE A C 1
ATOM 1590 O O . ILE A 1 220 ? 25.303 40.726 22.242 1.00 25.76 206 ILE A O 1
ATOM 1595 N N . ALA A 1 221 ? 24.993 39.702 20.260 1.00 17.34 207 ALA A N 1
ATOM 1596 C CA . ALA A 1 221 ? 25.456 38.415 20.767 1.00 21.67 207 ALA A CA 1
ATOM 1597 C C . ALA A 1 221 ? 26.914 38.483 21.203 1.00 23.21 207 ALA A C 1
ATOM 1598 O O . ALA A 1 221 ? 27.296 37.883 22.215 1.00 21.12 207 ALA A O 1
ATOM 1600 N N . LEU A 1 222 ? 27.744 39.211 20.453 1.00 15.47 208 LEU A N 1
ATOM 1601 C CA . LEU A 1 222 ? 29.146 39.354 20.829 1.00 18.52 208 LEU A CA 1
ATOM 1602 C C . LEU A 1 222 ? 29.291 40.173 22.106 1.00 21.82 208 LEU A C 1
ATOM 1603 O O . LEU A 1 222 ? 30.030 39.789 23.021 1.00 20.74 208 LEU A O 1
ATOM 1608 N N . ARG A 1 223 ? 28.588 41.305 22.186 1.00 20.06 209 ARG A N 1
ATOM 1609 C CA . ARG A 1 223 ? 28.684 42.158 23.366 1.00 25.36 209 ARG A CA 1
ATOM 1610 C C . ARG A 1 223 ? 28.188 41.435 24.612 1.00 21.85 209 ARG A C 1
ATOM 1611 O O . ARG A 1 223 ? 28.756 41.592 25.699 1.00 22.24 209 ARG A O 1
ATOM 1619 N N . ASN A 1 224 ? 27.131 40.630 24.473 1.00 22.26 210 ASN A N 1
ATOM 1620 C CA . ASN A 1 224 ? 26.589 39.914 25.624 1.00 21.03 210 ASN A CA 1
ATOM 1621 C C . ASN A 1 224 ? 27.506 38.775 26.054 1.00 20.63 210 ASN A C 1
ATOM 1622 O O . ASN A 1 224 ? 27.702 38.550 27.254 1.00 26.66 210 ASN A O 1
ATOM 1627 N N . ALA A 1 225 ? 28.075 38.044 25.090 1.00 19.92 211 ALA A N 1
ATOM 1628 C CA . ALA A 1 225 ? 28.966 36.936 25.425 1.00 22.01 211 ALA A CA 1
ATOM 1629 C C . ALA A 1 225 ? 30.221 37.430 26.133 1.00 21.44 211 ALA A C 1
ATOM 1630 O O . ALA A 1 225 ? 30.703 36.793 27.076 1.00 19.97 211 ALA A O 1
ATOM 1632 N N . VAL A 1 226 ? 30.769 38.561 25.684 1.00 18.88 212 VAL A N 1
ATOM 1633 C CA . VAL A 1 226 ? 31.896 39.173 26.383 1.00 21.46 212 VAL A CA 1
ATOM 1634 C C . VAL A 1 226 ? 31.503 39.527 27.811 1.00 20.95 212 VAL A C 1
ATOM 1635 O O . VAL A 1 226 ? 32.302 39.389 28.746 1.00 19.56 212 VAL A O 1
ATOM 1639 N N . THR A 1 227 ? 30.258 39.968 28.005 1.00 21.87 213 THR A N 1
ATOM 1640 C CA . THR A 1 227 ? 29.804 40.329 29.343 1.00 18.84 213 THR A CA 1
ATOM 1641 C C . THR A 1 227 ? 29.522 39.091 30.186 1.00 22.42 213 THR A C 1
ATOM 1642 O O . THR A 1 227 ? 29.866 39.051 31.374 1.00 18.39 213 THR A O 1
ATOM 1646 N N . ASP A 1 228 ? 28.902 38.069 29.588 1.00 20.35 214 ASP A N 1
ATOM 1647 C CA . ASP A 1 228 ? 28.603 36.844 30.326 1.00 18.55 214 ASP A CA 1
ATOM 1648 C C . ASP A 1 228 ? 29.877 36.149 30.784 1.00 15.72 214 ASP A C 1
ATOM 1649 O O . ASP A 1 228 ? 29.954 35.664 31.920 1.00 15.87 214 ASP A O 1
ATOM 1654 N N . HIS A 1 229 ? 30.884 36.079 29.910 1.00 19.53 215 HIS A N 1
ATOM 1655 C CA . HIS A 1 229 ? 32.131 35.414 30.271 1.00 17.87 215 HIS A CA 1
ATOM 1656 C C . HIS A 1 229 ? 32.797 36.102 31.453 1.00 16.17 215 HIS A C 1
ATOM 1657 O O . HIS A 1 229 ? 33.341 35.436 32.342 1.00 16.19 215 HIS A O 1
ATOM 1664 N N . SER A 1 230 ? 32.757 37.436 31.486 1.00 17.64 216 SER A N 1
ATOM 1665 C CA . SER A 1 230 ? 33.330 38.163 32.612 1.00 14.88 216 SER A CA 1
ATOM 1666 C C . SER A 1 230 ? 32.566 37.880 33.899 1.00 18.10 216 SER A C 1
ATOM 1667 O O . SER A 1 230 ? 33.169 37.710 34.965 1.00 19.81 216 SER A O 1
ATOM 1670 N N . GLY A 1 231 ? 31.235 37.821 33.818 1.00 21.70 217 GLY A N 1
ATOM 1671 C CA . GLY A 1 231 ? 30.442 37.596 35.016 1.00 21.40 217 GLY A CA 1
ATOM 1672 C C . GLY A 1 231 ? 30.623 36.202 35.586 1.00 21.79 217 GLY A C 1
ATOM 1673 O O . GLY A 1 231 ? 30.796 36.030 36.796 1.00 24.14 217 GLY A O 1
ATOM 1674 N N . LEU A 1 232 ? 30.586 35.185 34.723 1.00 18.11 218 LEU A N 1
ATOM 1675 C CA . LEU A 1 232 ? 30.722 33.813 35.202 1.00 17.87 218 LEU A CA 1
ATOM 1676 C C . LEU A 1 232 ? 32.140 33.535 35.688 1.00 21.50 218 LEU A C 1
ATOM 1677 O O . LEU A 1 232 ? 32.328 32.886 36.724 1.00 25.14 218 LEU A O 1
ATOM 1682 N N . CYS A 1 233 ? 33.149 34.018 34.956 1.00 23.83 219 CYS A N 1
ATOM 1683 C CA . CYS A 1 233 ? 34.530 33.859 35.402 1.00 24.97 219 CYS A CA 1
ATOM 1684 C C . CYS A 1 233 ? 34.762 34.535 36.746 1.00 28.88 219 CYS A C 1
ATOM 1685 O O . CYS A 1 233 ? 35.556 34.048 37.559 1.00 23.46 219 CYS A O 1
ATOM 1688 N N . ASN A 1 234 ? 34.081 35.656 36.994 1.00 20.27 220 ASN A N 1
ATOM 1689 C CA . ASN A 1 234 ? 34.175 36.317 38.291 1.00 25.64 220 ASN A CA 1
ATOM 1690 C C . ASN A 1 234 ? 33.620 35.426 39.395 1.00 24.20 220 ASN A C 1
ATOM 1691 O O . ASN A 1 234 ? 34.258 35.236 40.437 1.00 27.78 220 ASN A O 1
ATOM 1696 N N . ASP A 1 235 ? 32.426 34.867 39.180 1.00 27.58 221 ASP A N 1
ATOM 1697 C CA . ASP A 1 235 ? 31.804 34.025 40.196 1.00 27.51 221 ASP A CA 1
ATOM 1698 C C . ASP A 1 235 ? 32.624 32.768 40.458 1.00 31.90 221 ASP A C 1
ATOM 1699 O O . ASP A 1 235 ? 32.718 32.306 41.601 1.00 36.74 221 ASP A O 1
ATOM 1704 N N . ILE A 1 236 ? 33.225 32.201 39.410 1.00 26.63 222 ILE A N 1
ATOM 1705 C CA . ILE A 1 236 ? 33.994 30.970 39.568 1.00 32.02 222 ILE A CA 1
ATOM 1706 C C . ILE A 1 236 ? 35.227 31.216 40.428 1.00 34.60 222 ILE A C 1
ATOM 1707 O O . ILE A 1 236 ? 35.508 30.464 41.370 1.00 32.35 222 ILE A O 1
ATOM 1712 N N . CYS A 1 237 ? 35.977 32.272 40.123 1.00 36.62 223 CYS A N 1
ATOM 1713 C CA . CYS A 1 237 ? 37.200 32.590 40.849 1.00 39.37 223 CYS A CA 1
ATOM 1714 C C . CYS A 1 237 ? 36.942 33.305 42.169 1.00 36.55 223 CYS A C 1
ATOM 1715 O O . CYS A 1 237 ? 37.889 33.816 42.774 1.00 41.66 223 CYS A O 1
ATOM 1718 N N . SER A 1 238 ? 35.690 33.355 42.623 1.00 38.02 224 SER A N 1
ATOM 1719 C CA . SER A 1 238 ? 35.332 33.932 43.915 1.00 41.12 224 SER A CA 1
ATOM 1720 C C . SER A 1 238 ? 34.377 32.980 44.637 1.00 50.03 224 SER A C 1
ATOM 1721 O O . SER A 1 238 ? 33.260 33.340 45.009 1.00 49.98 224 SER A O 1
ATOM 1724 N N . PHE A 1 239 ? 34.836 31.744 44.826 1.00 53.02 225 PHE A N 1
ATOM 1725 C CA . PHE A 1 239 ? 34.053 30.687 45.466 1.00 50.20 225 PHE A CA 1
ATOM 1726 C C . PHE A 1 239 ? 32.718 30.465 44.759 1.00 40.13 225 PHE A C 1
ATOM 1727 O O . PHE A 1 239 ? 32.367 29.336 44.416 1.00 43.88 225 PHE A O 1
ATOM 1729 N N . GLU A 1 248 ? 25.729 37.195 48.921 1.00 46.34 234 GLU A N 1
ATOM 1730 C CA . GLU A 1 248 ? 25.698 37.444 47.484 1.00 53.46 234 GLU A CA 1
ATOM 1731 C C . GLU A 1 248 ? 25.332 36.189 46.704 1.00 52.17 234 GLU A C 1
ATOM 1732 O O . GLU A 1 248 ? 25.767 35.088 47.039 1.00 57.21 234 GLU A O 1
ATOM 1738 N N . HIS A 1 249 ? 24.527 36.363 45.660 1.00 50.43 235 HIS A N 1
ATOM 1739 C CA . HIS A 1 249 ? 24.174 35.256 44.784 1.00 49.69 235 HIS A CA 1
ATOM 1740 C C . HIS A 1 249 ? 25.322 34.981 43.821 1.00 48.10 235 HIS A C 1
ATOM 1741 O O . HIS A 1 249 ? 25.832 35.897 43.168 1.00 49.28 235 HIS A O 1
ATOM 1748 N N . ASN A 1 250 ? 25.735 33.719 43.745 1.00 39.20 236 ASN A N 1
ATOM 1749 C CA . ASN A 1 250 ? 26.833 33.290 42.892 1.00 35.26 236 ASN A CA 1
ATOM 1750 C C . ASN A 1 250 ? 26.332 32.220 41.934 1.00 38.61 236 ASN A C 1
ATOM 1751 O O . ASN A 1 250 ? 25.538 31.355 42.316 1.00 38.28 236 ASN A O 1
ATOM 1756 N N . ALA A 1 251 ? 26.807 32.280 40.687 1.00 34.87 237 ALA A N 1
ATOM 1757 C CA . ALA A 1 251 ? 26.339 31.342 39.670 1.00 32.72 237 ALA A CA 1
ATOM 1758 C C . ALA A 1 251 ? 26.709 29.907 40.024 1.00 31.60 237 ALA A C 1
ATOM 1759 O O . ALA A 1 251 ? 25.947 28.975 39.743 1.00 32.57 237 ALA A O 1
ATOM 1761 N N . VAL A 1 252 ? 27.874 29.709 40.646 1.00 34.48 238 VAL A N 1
ATOM 1762 C CA . VAL A 1 252 ? 28.284 28.365 41.041 1.00 37.63 238 VAL A CA 1
ATOM 1763 C C . VAL A 1 252 ? 27.367 27.825 42.131 1.00 37.45 238 VAL A C 1
ATOM 1764 O O . VAL A 1 252 ? 26.983 26.649 42.112 1.00 36.28 238 VAL A O 1
ATOM 1768 N N . ARG A 1 253 ? 27.002 28.671 43.099 1.00 37.21 239 ARG A N 1
ATOM 1769 C CA . ARG A 1 253 ? 26.076 28.243 44.142 1.00 32.46 239 ARG A CA 1
ATOM 1770 C C . ARG A 1 253 ? 24.701 27.935 43.562 1.00 34.44 239 ARG A C 1
ATOM 1771 O O . ARG A 1 253 ? 24.045 26.972 43.976 1.00 36.61 239 ARG A O 1
ATOM 1779 N N . LEU A 1 254 ? 24.249 28.744 42.600 1.00 34.29 240 LEU A N 1
ATOM 1780 C CA . LEU A 1 254 ? 22.970 28.478 41.950 1.00 37.26 240 LEU A CA 1
ATOM 1781 C C . LEU A 1 254 ? 23.008 27.183 41.152 1.00 39.05 240 LEU A C 1
ATOM 1782 O O . LEU A 1 254 ? 21.996 26.478 41.063 1.00 40.20 240 LEU A O 1
ATOM 1787 N N . ILE A 1 255 ? 24.159 26.857 40.560 1.00 37.83 241 ILE A N 1
ATOM 1788 C CA . ILE A 1 255 ? 24.325 25.552 39.928 1.00 33.86 241 ILE A CA 1
ATOM 1789 C C . ILE A 1 255 ? 24.273 24.449 40.976 1.00 37.50 241 ILE A C 1
ATOM 1790 O O . ILE A 1 255 ? 23.647 23.403 40.769 1.00 41.45 241 ILE A O 1
ATOM 1795 N N . GLN A 1 256 ? 24.922 24.670 42.123 1.00 36.56 242 GLN A N 1
ATOM 1796 C CA . GLN A 1 256 ? 24.851 23.710 43.218 1.00 39.20 242 GLN A CA 1
ATOM 1797 C C . GLN A 1 256 ? 23.429 23.568 43.742 1.00 43.15 242 GLN A C 1
ATOM 1798 O O . GLN A 1 256 ? 23.047 22.495 44.223 1.00 44.08 242 GLN A O 1
ATOM 1804 N N . ARG A 1 257 ? 22.630 24.633 43.653 1.00 42.99 243 ARG A N 1
ATOM 1805 C CA . ARG A 1 257 ? 21.250 24.574 44.120 1.00 42.02 243 ARG A CA 1
ATOM 1806 C C . ARG A 1 257 ? 20.352 23.867 43.112 1.00 45.40 243 ARG A C 1
ATOM 1807 O O . ARG A 1 257 ? 19.547 23.006 43.482 1.00 48.96 243 ARG A O 1
ATOM 1815 N N . ASP A 1 258 ? 20.476 24.219 41.832 1.00 43.55 244 ASP A N 1
ATOM 1816 C CA . ASP A 1 258 ? 19.644 23.631 40.791 1.00 41.59 244 ASP A CA 1
ATOM 1817 C C . ASP A 1 258 ? 20.076 22.223 40.402 1.00 42.90 244 ASP A C 1
ATOM 1818 O O . ASP A 1 258 ? 19.366 21.568 39.631 1.00 51.99 244 ASP A O 1
ATOM 1823 N N . ARG A 1 259 ? 21.213 21.742 40.908 1.00 43.64 245 ARG A N 1
ATOM 1824 C CA . ARG A 1 259 ? 21.670 20.391 40.616 1.00 44.90 245 ARG A CA 1
ATOM 1825 C C . ARG A 1 259 ? 21.990 19.562 41.852 1.00 40.88 245 ARG A C 1
ATOM 1826 O O . ARG A 1 259 ? 22.233 18.359 41.710 1.00 37.07 245 ARG A O 1
ATOM 1834 N N . GLY A 1 260 ? 21.990 20.151 43.044 1.00 46.08 246 GLY A N 1
ATOM 1835 C CA . GLY A 1 260 ? 22.236 19.391 44.262 1.00 41.30 246 GLY A CA 1
ATOM 1836 C C . GLY A 1 260 ? 23.586 18.710 44.305 1.00 38.93 246 GLY A C 1
ATOM 1837 O O . GLY A 1 260 ? 23.696 17.584 44.806 1.00 43.88 246 GLY A O 1
ATOM 1838 N N . SER A 1 261 ? 24.620 19.371 43.794 1.00 45.70 247 SER A N 1
ATOM 1839 C CA . SER A 1 261 ? 25.942 18.782 43.670 1.00 38.20 247 SER A CA 1
ATOM 1840 C C . SER A 1 261 ? 26.837 19.227 44.824 1.00 33.85 247 SER A C 1
ATOM 1841 O O . SER A 1 261 ? 26.433 19.986 45.708 1.00 37.36 247 SER A O 1
ATOM 1844 N N . THR A 1 262 ? 28.072 18.731 44.816 1.00 30.95 248 THR A N 1
ATOM 1845 C CA . THR A 1 262 ? 29.091 19.222 45.729 1.00 29.15 248 THR A CA 1
ATOM 1846 C C . THR A 1 262 ? 29.685 20.515 45.174 1.00 31.90 248 THR A C 1
ATOM 1847 O O . THR A 1 262 ? 29.283 21.012 44.118 1.00 36.23 248 THR A O 1
ATOM 1851 N N . LEU A 1 263 ? 30.659 21.074 45.893 1.00 36.41 249 LEU A N 1
ATOM 1852 C CA . LEU A 1 263 ? 31.268 22.319 45.437 1.00 36.93 249 LEU A CA 1
ATOM 1853 C C . LEU A 1 263 ? 32.164 22.086 44.227 1.00 32.81 249 LEU A C 1
ATOM 1854 O O . LEU A 1 263 ? 32.164 22.888 43.286 1.00 29.21 249 LEU A O 1
ATOM 1859 N N . GLN A 1 264 ? 32.929 20.992 44.228 1.00 30.21 250 GLN A N 1
ATOM 1860 C CA . GLN A 1 264 ? 33.807 20.709 43.097 1.00 24.60 250 GLN A CA 1
ATOM 1861 C C . GLN A 1 264 ? 33.005 20.370 41.847 1.00 26.86 250 GLN A C 1
ATOM 1862 O O . GLN A 1 264 ? 33.388 20.748 40.734 1.00 27.52 250 GLN A O 1
ATOM 1868 N N . GLU A 1 265 ? 31.888 19.655 42.010 1.00 31.66 251 GLU A N 1
ATOM 1869 C CA . GLU A 1 265 ? 31.045 19.337 40.862 1.00 29.87 251 GLU A CA 1
ATOM 1870 C C . GLU A 1 265 ? 30.410 20.594 40.282 1.00 28.04 251 GLU A C 1
ATOM 1871 O O . GLU A 1 265 ? 30.255 20.711 39.061 1.00 28.16 251 GLU A O 1
ATOM 1877 N N . ALA A 1 266 ? 30.043 21.549 41.141 1.00 29.45 252 ALA A N 1
ATOM 1878 C CA . ALA A 1 266 ? 29.472 22.800 40.655 1.00 26.26 252 ALA A CA 1
ATOM 1879 C C . ALA A 1 266 ? 30.529 23.690 40.015 1.00 24.58 252 ALA A C 1
ATOM 1880 O O . ALA A 1 266 ? 30.226 24.427 39.070 1.00 28.58 252 ALA A O 1
ATOM 1882 N N . VAL A 1 267 ? 31.767 23.638 40.511 1.00 27.00 253 VAL A N 1
ATOM 1883 C CA . VAL A 1 267 ? 32.833 24.453 39.935 1.00 24.45 253 VAL A CA 1
ATOM 1884 C C . VAL A 1 267 ? 33.197 23.954 38.542 1.00 24.05 253 VAL A C 1
ATOM 1885 O O . VAL A 1 267 ? 33.367 24.749 37.609 1.00 22.34 253 VAL A O 1
ATOM 1889 N N . ASP A 1 268 ? 33.319 22.635 38.374 1.00 27.62 254 ASP A N 1
ATOM 1890 C CA . ASP A 1 268 ? 33.640 22.090 37.058 1.00 24.14 254 ASP A CA 1
ATOM 1891 C C . ASP A 1 268 ? 32.486 22.287 36.083 1.00 22.91 254 ASP A C 1
ATOM 1892 O O . ASP A 1 268 ? 32.709 22.576 34.901 1.00 20.03 254 ASP A O 1
ATOM 1897 N N . GLU A 1 269 ? 31.246 22.135 36.556 1.00 21.32 255 GLU A N 1
ATOM 1898 C CA . GLU A 1 269 ? 30.094 22.408 35.702 1.00 20.31 255 GLU A CA 1
ATOM 1899 C C . GLU A 1 269 ? 30.036 23.880 35.316 1.00 24.60 255 GLU A C 1
ATOM 1900 O O . GLU A 1 269 ? 29.678 24.218 34.181 1.00 27.91 255 GLU A O 1
ATOM 1906 N N . ALA A 1 270 ? 30.389 24.769 36.247 1.00 28.22 256 ALA A N 1
ATOM 1907 C CA . ALA A 1 270 ? 30.458 26.190 35.923 1.00 26.61 256 ALA A CA 1
ATOM 1908 C C . ALA A 1 270 ? 31.540 26.463 34.886 1.00 23.75 256 ALA A C 1
ATOM 1909 O O . ALA A 1 270 ? 31.357 27.294 33.989 1.00 24.16 256 ALA A O 1
ATOM 1911 N N . GLY A 1 271 ? 32.675 25.769 34.991 1.00 21.10 257 GLY A N 1
ATOM 1912 C CA . GLY A 1 271 ? 33.719 25.916 33.993 1.00 18.82 257 GLY A CA 1
ATOM 1913 C C . GLY A 1 271 ? 33.302 25.426 32.622 1.00 20.78 257 GLY A C 1
ATOM 1914 O O . GLY A 1 271 ? 33.717 25.989 31.605 1.00 23.97 257 GLY A O 1
ATOM 1915 N N . ILE A 1 272 ? 32.480 24.375 32.570 1.00 21.97 258 ILE A N 1
ATOM 1916 C CA . ILE A 1 272 ? 31.965 23.896 31.290 1.00 17.89 258 ILE A CA 1
ATOM 1917 C C . ILE A 1 272 ? 31.045 24.938 30.668 1.00 22.40 258 ILE A C 1
ATOM 1918 O O . ILE A 1 272 ? 31.108 25.204 29.461 1.00 23.15 258 ILE A O 1
ATOM 1923 N N . GLN A 1 273 ? 30.179 25.547 31.483 1.00 18.18 259 GLN A N 1
ATOM 1924 C CA . GLN A 1 273 ? 29.299 26.598 30.984 1.00 22.74 259 GLN A CA 1
ATOM 1925 C C . GLN A 1 273 ? 30.087 27.807 30.499 1.00 19.52 259 GLN A C 1
ATOM 1926 O O . GLN A 1 273 ? 29.664 28.486 29.556 1.00 20.11 259 GLN A O 1
ATOM 1932 N N . LEU A 1 274 ? 31.231 28.094 31.127 1.00 20.21 260 LEU A N 1
ATOM 1933 C CA . LEU A 1 274 ? 32.083 29.178 30.648 1.00 21.64 260 LEU A CA 1
ATOM 1934 C C . LEU A 1 274 ? 32.694 28.845 29.294 1.00 17.95 260 LEU A C 1
ATOM 1935 O O . LEU A 1 274 ? 32.902 29.744 28.471 1.00 23.35 260 LEU A O 1
ATOM 1940 N N . ALA A 1 275 ? 32.990 27.565 29.048 1.00 21.98 261 ALA A N 1
ATOM 1941 C CA . ALA A 1 275 ? 33.512 27.163 27.747 1.00 20.59 261 ALA A CA 1
ATOM 1942 C C . ALA A 1 275 ? 32.497 27.429 26.644 1.00 16.49 261 ALA A C 1
ATOM 1943 O O . ALA A 1 275 ? 32.867 27.819 25.530 1.00 22.45 261 ALA A O 1
ATOM 1945 N N . ARG A 1 276 ? 31.211 27.224 26.936 1.00 22.75 262 ARG A N 1
ATOM 1946 C CA . ARG A 1 276 ? 30.172 27.532 25.959 1.00 17.97 262 ARG A CA 1
ATOM 1947 C C . ARG A 1 276 ? 30.116 29.025 25.662 1.00 21.66 262 ARG A C 1
ATOM 1948 O O . ARG A 1 276 ? 29.909 29.427 24.510 1.00 26.75 262 ARG A O 1
ATOM 1956 N N . ILE A 1 277 ? 30.292 29.862 26.687 1.00 17.16 263 ILE A N 1
ATOM 1957 C CA . ILE A 1 277 ? 30.287 31.307 26.476 1.00 20.57 263 ILE A CA 1
ATOM 1958 C C . ILE A 1 277 ? 31.453 31.715 25.586 1.00 21.47 263 ILE A C 1
ATOM 1959 O O . ILE A 1 277 ? 31.297 32.521 24.660 1.00 21.66 263 ILE A O 1
ATOM 1964 N N . ALA A 1 278 ? 32.641 31.162 25.850 1.00 14.60 264 ALA A N 1
ATOM 1965 C CA . ALA A 1 278 ? 33.786 31.412 24.982 1.00 19.30 264 ALA A CA 1
ATOM 1966 C C . ALA A 1 278 ? 33.522 30.938 23.560 1.00 21.19 264 ALA A C 1
ATOM 1967 O O . ALA A 1 278 ? 34.013 31.546 22.602 1.00 20.26 264 ALA A O 1
ATOM 1969 N N . GLU A 1 279 ? 32.757 29.854 23.401 1.00 17.40 265 GLU A N 1
ATOM 1970 C CA . GLU A 1 279 ? 32.350 29.426 22.067 1.00 19.74 265 GLU A CA 1
ATOM 1971 C C . GLU A 1 279 ? 31.372 30.410 21.441 1.00 21.12 265 GLU A C 1
ATOM 1972 O O . GLU A 1 279 ? 31.393 30.611 20.221 1.00 22.40 265 GLU A O 1
ATOM 1978 N N . ARG A 1 280 ? 30.513 31.030 22.254 1.00 18.14 266 ARG A N 1
ATOM 1979 C CA . ARG A 1 280 ? 29.580 32.022 21.731 1.00 21.88 266 ARG A CA 1
ATOM 1980 C C . ARG A 1 280 ? 30.305 33.254 21.210 1.00 19.97 266 ARG A C 1
ATOM 1981 O O . ARG A 1 280 ? 29.821 33.906 20.278 1.00 21.84 266 ARG A O 1
ATOM 1989 N N . VAL A 1 281 ? 31.455 33.592 21.797 1.00 21.45 267 VAL A N 1
ATOM 1990 C CA . VAL A 1 281 ? 32.246 34.706 21.286 1.00 18.31 267 VAL A CA 1
ATOM 1991 C C . VAL A 1 281 ? 32.750 34.396 19.883 1.00 20.00 267 VAL A C 1
ATOM 1992 O O . VAL A 1 281 ? 32.721 35.253 18.992 1.00 24.14 267 VAL A O 1
ATOM 1996 N N . GLN A 1 282 ? 33.209 33.161 19.661 1.00 20.71 268 GLN A N 1
ATOM 1997 C CA . GLN A 1 282 ? 33.732 32.789 18.351 1.00 20.26 268 GLN A CA 1
ATOM 1998 C C . GLN A 1 282 ? 32.635 32.771 17.293 1.00 23.84 268 GLN A C 1
ATOM 1999 O O . GLN A 1 282 ? 32.858 33.200 16.155 1.00 23.49 268 GLN A O 1
ATOM 2005 N N . ARG A 1 283 ? 31.445 32.276 17.644 1.00 24.55 269 ARG A N 1
ATOM 2006 C CA . ARG A 1 283 ? 30.361 32.228 16.667 1.00 23.39 269 ARG A CA 1
ATOM 2007 C C . ARG A 1 283 ? 29.823 33.623 16.372 1.00 18.97 269 ARG A C 1
ATOM 2008 O O . ARG A 1 283 ? 29.445 33.920 15.232 1.00 24.02 269 ARG A O 1
ATOM 2016 N N . ALA A 1 284 ? 29.785 34.494 17.383 1.00 21.00 270 ALA A N 1
ATOM 2017 C CA . ALA A 1 284 ? 29.282 35.847 17.170 1.00 21.56 270 ALA A CA 1
ATOM 2018 C C . ALA A 1 284 ? 30.207 36.649 16.262 1.00 18.76 270 ALA A C 1
ATOM 2019 O O . ALA A 1 284 ? 29.741 37.475 15.470 1.00 22.41 270 ALA A O 1
ATOM 2021 N N . GLU A 1 285 ? 31.520 36.424 16.365 1.00 20.26 271 GLU A N 1
ATOM 2022 C CA . GLU A 1 285 ? 32.459 37.093 15.470 1.00 21.17 271 GLU A CA 1
ATOM 2023 C C . GLU A 1 285 ? 32.218 36.687 14.024 1.00 24.17 271 GLU A C 1
ATOM 2024 O O . GLU A 1 285 ? 32.123 37.540 13.133 1.00 24.74 271 GLU A O 1
ATOM 2030 N N . ARG A 1 286 ? 32.134 35.379 13.773 1.00 20.53 272 ARG A N 1
ATOM 2031 C CA . ARG A 1 286 ? 31.889 34.893 12.420 1.00 22.69 272 ARG A CA 1
ATOM 2032 C C . ARG A 1 286 ? 30.584 35.451 11.870 1.00 26.85 272 ARG A C 1
ATOM 2033 O O . ARG A 1 286 ? 30.534 35.951 10.741 1.00 28.85 272 ARG A O 1
ATOM 2041 N N . GLU A 1 287 ? 29.516 35.391 12.667 1.00 21.09 273 GLU A N 1
ATOM 2042 C CA . GLU A 1 287 ? 28.228 35.906 12.222 1.00 23.27 273 GLU A CA 1
ATOM 2043 C C . GLU A 1 287 ? 28.220 37.424 12.095 1.00 26.05 273 GLU A C 1
ATOM 2044 O O . GLU A 1 287 ? 27.410 37.960 11.333 1.00 24.90 273 GLU A O 1
ATOM 2050 N N . LEU A 1 288 ? 29.101 38.127 12.811 1.00 24.86 274 LEU A N 1
ATOM 2051 C CA . LEU A 1 288 ? 29.185 39.576 12.647 1.00 22.24 274 LEU A CA 1
ATOM 2052 C C . LEU A 1 288 ? 29.894 39.946 11.351 1.00 24.40 274 LEU A C 1
ATOM 2053 O O . LEU A 1 288 ? 29.481 40.885 10.662 1.00 29.41 274 LEU A O 1
ATOM 2058 N N . ILE A 1 289 ? 30.958 39.218 11.006 1.00 24.46 275 ILE A N 1
ATOM 2059 C CA . ILE A 1 289 ? 31.625 39.434 9.725 1.00 25.00 275 ILE A CA 1
ATOM 2060 C C . ILE A 1 289 ? 30.669 39.141 8.577 1.00 25.51 275 ILE A C 1
ATOM 2061 O O . ILE A 1 289 ? 30.634 39.866 7.575 1.00 28.71 275 ILE A O 1
ATOM 2066 N N . GLU A 1 290 ? 29.873 38.076 8.709 1.00 24.64 276 GLU A N 1
ATOM 2067 C CA . GLU A 1 290 ? 28.875 37.765 7.691 1.00 28.09 276 GLU A CA 1
ATOM 2068 C C . GLU A 1 290 ? 27.836 38.873 7.585 1.00 25.58 276 GLU A C 1
ATOM 2069 O O . GLU A 1 290 ? 27.377 39.201 6.484 1.00 26.04 276 GLU A O 1
ATOM 2075 N N . GLU A 1 291 ? 27.454 39.464 8.719 1.00 25.71 277 GLU A N 1
ATOM 2076 C CA . GLU A 1 291 ? 26.457 40.528 8.695 1.00 25.90 277 GLU A CA 1
ATOM 2077 C C . GLU A 1 291 ? 27.034 41.831 8.157 1.00 24.41 277 GLU A C 1
ATOM 2078 O O . GLU A 1 291 ? 26.291 42.653 7.609 1.00 33.86 277 GLU A O 1
ATOM 2084 N N . ILE A 1 292 ? 28.343 42.042 8.300 1.00 28.80 278 ILE A N 1
ATOM 2085 C CA . ILE A 1 292 ? 28.965 43.240 7.743 1.00 30.43 278 ILE A CA 1
ATOM 2086 C C . ILE A 1 292 ? 28.985 43.168 6.220 1.00 32.02 278 ILE A C 1
ATOM 2087 O O . ILE A 1 292 ? 28.634 44.133 5.531 1.00 31.62 278 ILE A O 1
ATOM 2092 N N . GLU A 1 293 ? 29.390 42.019 5.674 1.00 29.00 279 GLU A N 1
ATOM 2093 C CA . GLU A 1 293 ? 29.495 41.884 4.225 1.00 29.54 279 GLU A CA 1
ATOM 2094 C C . GLU A 1 293 ? 28.122 41.798 3.571 1.00 32.18 279 GLU A C 1
ATOM 2095 O O . GLU A 1 293 ? 27.899 42.385 2.506 1.00 40.68 279 GLU A O 1
ATOM 2101 N N . ALA A 1 294 ? 27.191 41.067 4.189 1.00 29.69 280 ALA A N 1
ATOM 2102 C CA . ALA A 1 294 ? 25.865 40.918 3.599 1.00 27.92 280 ALA A CA 1
ATOM 2103 C C . ALA A 1 294 ? 25.107 42.238 3.593 1.00 26.29 280 ALA A C 1
ATOM 2104 O O . ALA A 1 294 ? 24.451 42.579 2.602 1.00 31.09 280 ALA A O 1
ATOM 2106 N N . ALA A 1 295 ? 25.186 42.996 4.685 1.00 30.51 281 ALA A N 1
ATOM 2107 C CA . ALA A 1 295 ? 24.497 44.276 4.774 1.00 25.25 281 ALA A CA 1
ATOM 2108 C C . ALA A 1 295 ? 25.229 45.401 4.056 1.00 27.67 281 ALA A C 1
ATOM 2109 O O . ALA A 1 295 ? 24.729 46.531 4.048 1.00 28.72 281 ALA A O 1
ATOM 2111 N N . GLY A 1 296 ? 26.385 45.128 3.460 1.00 29.75 282 GLY A N 1
ATOM 2112 C CA . GLY A 1 296 ? 27.127 46.173 2.771 1.00 30.39 282 GLY A CA 1
ATOM 2113 C C . GLY A 1 296 ? 27.610 47.273 3.690 1.00 31.07 282 GLY A C 1
ATOM 2114 O O . GLY A 1 296 ? 27.559 48.454 3.325 1.00 34.58 282 GLY A O 1
ATOM 2115 N N . ILE A 1 297 ? 28.072 46.911 4.882 1.00 28.95 283 ILE A N 1
ATOM 2116 C CA . ILE A 1 297 ? 28.561 47.889 5.846 1.00 30.48 283 ILE A CA 1
ATOM 2117 C C . ILE A 1 297 ? 29.974 48.301 5.457 1.00 31.59 283 ILE A C 1
ATOM 2118 O O . ILE A 1 297 ? 30.839 47.449 5.223 1.00 31.05 283 ILE A O 1
ATOM 2123 N N . ASP A 1 298 ? 30.211 49.609 5.383 1.00 33.72 284 ASP A N 1
ATOM 2124 C CA . ASP A 1 298 ? 31.513 50.143 5.013 1.00 37.68 284 ASP A CA 1
ATOM 2125 C C . ASP A 1 298 ? 31.767 51.420 5.804 1.00 35.59 284 ASP A C 1
ATOM 2126 O O . ASP A 1 298 ? 30.941 51.849 6.617 1.00 30.25 284 ASP A O 1
ATOM 2131 N N . GLY A 1 299 ? 32.925 52.028 5.562 1.00 32.96 285 GLY A N 1
ATOM 2132 C CA . GLY A 1 299 ? 33.278 53.276 6.194 1.00 33.44 285 GLY A CA 1
ATOM 2133 C C . GLY A 1 299 ? 33.616 53.117 7.663 1.00 35.54 285 GLY A C 1
ATOM 2134 O O . GLY A 1 299 ? 34.075 52.062 8.111 1.00 31.27 285 GLY A O 1
ATOM 2135 N N . PRO A 1 300 ? 33.399 54.182 8.441 1.00 30.85 286 PRO A N 1
ATOM 2136 C CA . PRO A 1 300 ? 33.716 54.111 9.879 1.00 34.84 286 PRO A CA 1
ATOM 2137 C C . PRO A 1 300 ? 32.936 53.041 10.622 1.00 31.06 286 PRO A C 1
ATOM 2138 O O . PRO A 1 300 ? 33.474 52.424 11.549 1.00 32.41 286 PRO A O 1
ATOM 2142 N N . THR A 1 301 ? 31.677 52.803 10.241 1.00 29.62 287 THR A N 1
ATOM 2143 C CA . THR A 1 301 ? 30.874 51.795 10.926 1.00 28.30 287 THR A CA 1
ATOM 2144 C C . THR A 1 301 ? 31.498 50.411 10.793 1.00 27.26 287 THR A C 1
ATOM 2145 O O . THR A 1 301 ? 31.583 49.662 11.774 1.00 29.16 287 THR A O 1
ATOM 2149 N N . ARG A 1 302 ? 31.952 50.057 9.588 1.00 26.40 288 ARG A N 1
ATOM 2150 C CA . ARG A 1 302 ? 32.652 48.789 9.413 1.00 31.07 288 ARG A CA 1
ATOM 2151 C C . ARG A 1 302 ? 33.953 48.770 10.204 1.00 28.32 288 ARG A C 1
ATOM 2152 O O . ARG A 1 302 ? 34.324 47.740 10.780 1.00 29.08 288 ARG A O 1
ATOM 2160 N N . THR A 1 303 ? 34.656 49.906 10.254 1.00 25.48 289 THR A N 1
ATOM 2161 C CA . THR A 1 303 ? 35.900 49.978 11.015 1.00 31.63 289 THR A CA 1
ATOM 2162 C C . THR A 1 303 ? 35.641 49.832 12.510 1.00 28.69 289 THR A C 1
ATOM 2163 O O . THR A 1 303 ? 36.435 49.210 13.225 1.00 27.99 289 THR A O 1
ATOM 2167 N N . ALA A 1 304 ? 34.534 50.395 12.999 1.00 23.70 290 ALA A N 1
ATOM 2168 C CA . ALA A 1 304 ? 34.205 50.269 14.415 1.00 25.80 290 ALA A CA 1
ATOM 2169 C C . ALA A 1 304 ? 33.805 48.842 14.765 1.00 28.31 290 ALA A C 1
ATOM 2170 O O . ALA A 1 304 ? 34.193 48.322 15.819 1.00 27.60 290 ALA A O 1
ATOM 2172 N N . LEU A 1 305 ? 33.029 48.193 13.895 1.00 23.79 291 LEU A N 1
ATOM 2173 C CA . LEU A 1 305 ? 32.605 46.823 14.164 1.00 23.40 291 LEU A CA 1
ATOM 2174 C C . LEU A 1 305 ? 33.765 45.847 14.027 1.00 26.61 291 LEU A C 1
ATOM 2175 O O . LEU A 1 305 ? 33.877 44.895 14.808 1.00 26.83 291 LEU A O 1
ATOM 2180 N N . GLU A 1 306 ? 34.639 46.065 13.040 1.00 29.10 292 GLU A N 1
ATOM 2181 C CA . GLU A 1 306 ? 35.812 45.208 12.897 1.00 28.30 292 GLU A CA 1
ATOM 2182 C C . GLU A 1 306 ? 36.791 45.405 14.046 1.00 26.43 292 GLU A C 1
ATOM 2183 O O . GLU A 1 306 ? 37.525 44.474 14.399 1.00 31.93 292 GLU A O 1
ATOM 2189 N N . ARG A 1 307 ? 36.818 46.600 14.641 1.00 29.54 293 ARG A N 1
ATOM 2190 C CA . ARG A 1 307 ? 37.654 46.816 15.816 1.00 30.98 293 ARG A CA 1
ATOM 2191 C C . ARG A 1 307 ? 37.146 46.010 17.005 1.00 22.71 293 ARG A C 1
ATOM 2192 O O . ARG A 1 307 ? 37.943 45.464 17.777 1.00 20.57 293 ARG A O 1
ATOM 2200 N N . CYS A 1 308 ? 35.823 45.919 17.166 1.00 24.06 294 CYS A N 1
ATOM 2201 C CA . CYS A 1 308 ? 35.267 45.123 18.256 1.00 26.28 294 CYS A CA 1
ATOM 2202 C C . CYS A 1 308 ? 35.510 43.636 18.032 1.00 24.21 294 CYS A C 1
ATOM 2203 O O . CYS A 1 308 ? 35.788 42.898 18.984 1.00 22.17 294 CYS A O 1
ATOM 2206 N N . VAL A 1 309 ? 35.407 43.179 16.781 1.00 24.53 295 VAL A N 1
ATOM 2207 C CA . VAL A 1 309 ? 35.697 41.781 16.466 1.00 22.16 295 VAL A CA 1
ATOM 2208 C C . VAL A 1 309 ? 37.117 41.426 16.885 1.00 28.80 295 VAL A C 1
ATOM 2209 O O . VAL A 1 309 ? 37.370 40.342 17.426 1.00 24.06 295 VAL A O 1
ATOM 2213 N N . ARG A 1 310 ? 38.062 42.340 16.661 1.00 25.21 296 ARG A N 1
ATOM 2214 C CA . ARG A 1 310 ? 39.458 42.062 16.971 1.00 26.35 296 ARG A CA 1
ATOM 2215 C C . ARG A 1 310 ? 39.779 42.261 18.448 1.00 22.40 296 ARG A C 1
ATOM 2216 O O . ARG A 1 310 ? 40.632 41.551 18.991 1.00 25.98 296 ARG A O 1
ATOM 2224 N N . ASP A 1 311 ? 39.110 43.203 19.115 1.00 19.96 297 ASP A N 1
ATOM 2225 C CA . ASP A 1 311 ? 39.477 43.566 20.479 1.00 19.31 297 ASP A CA 1
ATOM 2226 C C . ASP A 1 311 ? 38.721 42.787 21.547 1.00 17.71 297 ASP A C 1
ATOM 2227 O O . ASP A 1 311 ? 39.276 42.546 22.626 1.00 22.55 297 ASP A O 1
ATOM 2232 N N . TYR A 1 312 ? 37.473 42.389 21.285 1.00 18.03 298 TYR A N 1
ATOM 2233 C CA . TYR A 1 312 ? 36.668 41.772 22.337 1.00 19.73 298 TYR A CA 1
ATOM 2234 C C . TYR A 1 312 ? 37.257 40.446 22.804 1.00 21.39 298 TYR A C 1
ATOM 2235 O O . TYR A 1 312 ? 37.042 40.049 23.955 1.00 18.99 298 TYR A O 1
ATOM 2244 N N . ARG A 1 313 ? 37.996 39.749 21.936 1.00 27.53 299 ARG A N 1
ATOM 2245 C CA . ARG A 1 313 ? 38.727 38.561 22.370 1.00 23.98 299 ARG A CA 1
ATOM 2246 C C . ARG A 1 313 ? 39.697 38.899 23.494 1.00 19.95 299 ARG A C 1
ATOM 2247 O O . ARG A 1 313 ? 39.673 38.275 24.561 1.00 28.09 299 ARG A O 1
ATOM 2255 N N . GLY A 1 314 ? 40.563 39.889 23.265 1.00 13.42 300 GLY A N 1
ATOM 2256 C CA . GLY A 1 314 ? 41.540 40.261 24.274 1.00 22.89 300 GLY A CA 1
ATOM 2257 C C . GLY A 1 314 ? 40.913 40.774 25.554 1.00 20.25 300 GLY A C 1
ATOM 2258 O O . GLY A 1 314 ? 41.503 40.649 26.631 1.00 24.79 300 GLY A O 1
ATOM 2259 N N . LEU A 1 315 ? 39.718 41.359 25.459 1.00 19.27 301 LEU A N 1
ATOM 2260 C CA . LEU A 1 315 ? 39.000 41.775 26.659 1.00 18.40 301 LEU A CA 1
ATOM 2261 C C . LEU A 1 315 ? 38.587 40.566 27.488 1.00 16.09 301 LEU A C 1
ATOM 2262 O O . LEU A 1 315 ? 38.771 40.546 28.711 1.00 18.12 301 LEU A O 1
ATOM 2267 N N . VAL A 1 316 ? 38.025 39.547 26.835 1.00 17.09 302 VAL A N 1
ATOM 2268 C CA . VAL A 1 316 ? 37.677 38.310 27.530 1.00 16.25 302 VAL A CA 1
ATOM 2269 C C . VAL A 1 316 ? 38.923 37.677 28.136 1.00 16.04 302 VAL A C 1
ATOM 2270 O O . VAL A 1 316 ? 38.934 37.279 29.307 1.00 14.01 302 VAL A O 1
ATOM 2274 N N . ARG A 1 317 ? 39.993 37.578 27.345 1.00 21.28 303 ARG A N 1
ATOM 2275 C CA . ARG A 1 317 ? 41.234 36.998 27.845 1.00 19.32 303 ARG A CA 1
ATOM 2276 C C . ARG A 1 317 ? 41.830 37.845 28.962 1.00 17.37 303 ARG A C 1
ATOM 2277 O O . ARG A 1 317 ? 42.297 37.310 29.975 1.00 17.86 303 ARG A O 1
ATOM 2285 N N . GLY A 1 318 ? 41.819 39.170 28.799 1.00 16.99 304 GLY A N 1
ATOM 2286 C CA . GLY A 1 318 ? 42.352 40.039 29.836 1.00 17.69 304 GLY A CA 1
ATOM 2287 C C . GLY A 1 318 ? 41.584 39.933 31.140 1.00 13.36 304 GLY A C 1
ATOM 2288 O O . GLY A 1 318 ? 42.178 39.893 32.220 1.00 17.09 304 GLY A O 1
ATOM 2289 N N . ASP A 1 319 ? 40.252 39.892 31.057 1.00 17.35 305 ASP A N 1
ATOM 2290 C CA . ASP A 1 319 ? 39.445 39.672 32.253 1.00 14.53 305 ASP A CA 1
ATOM 2291 C C . ASP A 1 319 ? 39.713 38.294 32.847 1.00 20.30 305 ASP A C 1
ATOM 2292 O O . ASP A 1 319 ? 39.735 38.130 34.073 1.00 17.83 305 ASP A O 1
ATOM 2297 N N . PHE A 1 320 ? 39.927 37.294 31.990 1.00 15.80 306 PHE A N 1
ATOM 2298 C CA . PHE A 1 320 ? 40.190 35.941 32.470 1.00 19.06 306 PHE A CA 1
ATOM 2299 C C . PHE A 1 320 ? 41.522 35.862 33.205 1.00 25.59 306 PHE A C 1
ATOM 2300 O O . PHE A 1 320 ? 41.613 35.242 34.271 1.00 21.35 306 PHE A O 1
ATOM 2308 N N . ASP A 1 321 ? 42.568 36.481 32.651 1.00 21.41 307 ASP A N 1
ATOM 2309 C CA . ASP A 1 321 ? 43.865 36.483 33.316 1.00 24.02 307 ASP A CA 1
ATOM 2310 C C . ASP A 1 321 ? 43.833 37.235 34.638 1.00 27.74 307 ASP A C 1
ATOM 2311 O O . ASP A 1 321 ? 44.697 37.005 35.490 1.00 29.43 307 ASP A O 1
ATOM 2316 N N . TYR A 1 322 ? 42.864 38.129 34.833 1.00 23.26 308 TYR A N 1
ATOM 2317 C CA . TYR A 1 322 ? 42.751 38.815 36.114 1.00 24.79 308 TYR A CA 1
ATOM 2318 C C . TYR A 1 322 ? 42.158 37.901 37.179 1.00 25.58 308 TYR A C 1
ATOM 2319 O O . TYR A 1 322 ? 42.718 37.761 38.272 1.00 27.54 308 TYR A O 1
ATOM 2328 N N . HIS A 1 323 ? 41.016 37.278 36.879 1.00 30.06 309 HIS A N 1
ATOM 2329 C CA . HIS A 1 323 ? 40.356 36.439 37.872 1.00 27.83 309 HIS A CA 1
ATOM 2330 C C . HIS A 1 323 ? 41.131 35.151 38.117 1.00 31.82 309 HIS A C 1
ATOM 2331 O O . HIS A 1 323 ? 41.226 34.690 39.260 1.00 40.01 309 HIS A O 1
ATOM 2338 N N . ALA A 1 324 ? 41.689 34.551 37.063 1.00 28.16 310 ALA A N 1
ATOM 2339 C CA . ALA A 1 324 ? 42.289 33.229 37.219 1.00 38.38 310 ALA A CA 1
ATOM 2340 C C . ALA A 1 324 ? 43.733 33.314 37.701 1.00 46.66 310 ALA A C 1
ATOM 2341 O O . ALA A 1 324 ? 44.164 32.494 38.520 1.00 55.48 310 ALA A O 1
ATOM 2343 N N . ARG A 1 325 ? 44.493 34.286 37.205 1.00 40.70 311 ARG A N 1
ATOM 2344 C CA . ARG A 1 325 ? 45.887 34.431 37.595 1.00 40.01 311 ARG A CA 1
ATOM 2345 C C . ARG A 1 325 ? 46.010 35.387 38.773 1.00 43.10 311 ARG A C 1
ATOM 2346 O O . ARG A 1 325 ? 46.316 36.566 38.596 1.00 43.98 311 ARG A O 1
ATOM 2354 N N . ILE B 1 18 ? -5.700 23.969 9.796 1.00 43.44 4 ILE B N 1
ATOM 2355 C CA . ILE B 1 18 ? -5.349 23.684 11.182 1.00 50.47 4 ILE B CA 1
ATOM 2356 C C . ILE B 1 18 ? -6.470 24.127 12.111 1.00 46.64 4 ILE B C 1
ATOM 2357 O O . ILE B 1 18 ? -7.367 24.869 11.712 1.00 43.63 4 ILE B O 1
ATOM 2362 N N . THR B 1 19 ? -6.412 23.665 13.358 1.00 41.60 5 THR B N 1
ATOM 2363 C CA . THR B 1 19 ? -7.370 24.035 14.389 1.00 43.87 5 THR B CA 1
ATOM 2364 C C . THR B 1 19 ? -6.628 24.709 15.532 1.00 45.56 5 THR B C 1
ATOM 2365 O O . THR B 1 19 ? -5.672 24.143 16.073 1.00 42.31 5 THR B O 1
ATOM 2369 N N . LEU B 1 20 ? -7.059 25.917 15.884 1.00 36.04 6 LEU B N 1
ATOM 2370 C CA . LEU B 1 20 ? -6.424 26.637 16.977 1.00 32.16 6 LEU B CA 1
ATOM 2371 C C . LEU B 1 20 ? -6.594 25.862 18.282 1.00 35.86 6 LEU B C 1
ATOM 2372 O O . LEU B 1 20 ? -7.646 25.255 18.513 1.00 32.11 6 LEU B O 1
ATOM 2377 N N . PRO B 1 21 ? -5.588 25.859 19.152 1.00 37.81 7 PRO B N 1
ATOM 2378 C CA . PRO B 1 21 ? -5.685 25.088 20.396 1.00 35.78 7 PRO B CA 1
ATOM 2379 C C . PRO B 1 21 ? -6.603 25.772 21.397 1.00 32.38 7 PRO B C 1
ATOM 2380 O O . PRO B 1 21 ? -6.959 26.946 21.271 1.00 32.02 7 PRO B O 1
ATOM 2384 N N . ALA B 1 22 ? -6.991 25.007 22.414 1.00 36.29 8 ALA B N 1
ATOM 2385 C CA . ALA B 1 22 ? -7.775 25.545 23.523 1.00 33.10 8 ALA B CA 1
ATOM 2386 C C . ALA B 1 22 ? -6.870 26.441 24.357 1.00 30.06 8 ALA B C 1
ATOM 2387 O O . ALA B 1 22 ? -6.136 25.968 25.227 1.00 37.80 8 ALA B O 1
ATOM 2389 N N . PHE B 1 23 ? -6.916 27.743 24.089 1.00 24.97 9 PHE B N 1
ATOM 2390 C CA . PHE B 1 23 ? -6.019 28.677 24.753 1.00 25.42 9 PHE B CA 1
ATOM 2391 C C . PHE B 1 23 ? -6.317 28.763 26.245 1.00 24.28 9 PHE B C 1
ATOM 2392 O O . PHE B 1 23 ? -7.462 28.633 26.686 1.00 26.80 9 PHE B O 1
ATOM 2400 N N . HIS B 1 24 ? -5.262 28.985 27.024 1.00 28.07 10 HIS B N 1
ATOM 2401 C CA . HIS B 1 24 ? -5.377 29.191 28.463 1.00 21.87 10 HIS B CA 1
ATOM 2402 C C . HIS B 1 24 ? -5.432 30.691 28.723 1.00 30.03 10 HIS B C 1
ATOM 2403 O O . HIS B 1 24 ? -4.436 31.399 28.534 1.00 27.65 10 HIS B O 1
ATOM 2410 N N . MET B 1 25 ? -6.598 31.180 29.141 1.00 29.25 11 MET B N 1
ATOM 2411 C CA . MET B 1 25 ? -6.821 32.607 29.365 1.00 28.24 11 MET B CA 1
ATOM 2412 C C . MET B 1 25 ? -7.504 32.795 30.712 1.00 29.11 11 MET B C 1
ATOM 2413 O O . MET B 1 25 ? -8.740 32.843 30.797 1.00 24.41 11 MET B O 1
ATOM 2418 N N . PRO B 1 26 ? -6.731 32.900 31.790 1.00 31.25 12 PRO B N 1
ATOM 2419 C CA . PRO B 1 26 ? -7.331 33.092 33.115 1.00 26.34 12 PRO B CA 1
ATOM 2420 C C . PRO B 1 26 ? -7.506 34.560 33.473 1.00 32.61 12 PRO B C 1
ATOM 2421 O O . PRO B 1 26 ? -7.685 34.900 34.647 1.00 26.79 12 PRO B O 1
ATOM 2425 N N . PHE B 1 27 ? -7.458 35.436 32.475 1.00 26.08 13 PHE B N 1
ATOM 2426 C CA . PHE B 1 27 ? -7.530 36.877 32.684 1.00 25.11 13 PHE B CA 1
ATOM 2427 C C . PHE B 1 27 ? -8.872 37.390 32.179 1.00 28.58 13 PHE B C 1
ATOM 2428 O O . PHE B 1 27 ? -9.210 37.202 31.005 1.00 31.79 13 PHE B O 1
ATOM 2436 N N . GLN B 1 28 ? -9.628 38.035 33.063 1.00 29.56 14 GLN B N 1
ATOM 2437 C CA . GLN B 1 28 ? -10.912 38.599 32.684 1.00 30.16 14 GLN B CA 1
ATOM 2438 C C . GLN B 1 28 ? -10.721 39.790 31.749 1.00 25.62 14 GLN B C 1
ATOM 2439 O O . GLN B 1 28 ? -9.636 40.369 31.645 1.00 30.18 14 GLN B O 1
ATOM 2445 N N . SER B 1 29 ? -11.801 40.154 31.065 1.00 32.19 15 SER B N 1
ATOM 2446 C CA . SER B 1 29 ? -11.776 41.254 30.112 1.00 28.09 15 SER B CA 1
ATOM 2447 C C . SER B 1 29 ? -12.098 42.565 30.815 1.00 27.70 15 SER B C 1
ATOM 2448 O O . SER B 1 29 ? -13.084 42.656 31.554 1.00 26.13 15 SER B O 1
ATOM 2451 N N . ALA B 1 30 ? -11.263 43.575 30.585 1.00 27.37 16 ALA B N 1
ATOM 2452 C CA . ALA B 1 30 ? -11.544 44.921 31.064 1.00 25.12 16 ALA B CA 1
ATOM 2453 C C . ALA B 1 30 ? -12.549 45.655 30.188 1.00 26.22 16 ALA B C 1
ATOM 2454 O O . ALA B 1 30 ? -12.888 46.804 30.491 1.00 31.61 16 ALA B O 1
ATOM 2456 N N . GLY B 1 31 ? -13.023 45.028 29.115 1.00 22.89 17 GLY B N 1
ATOM 2457 C CA . GLY B 1 31 ? -14.031 45.611 28.252 1.00 22.61 17 GLY B CA 1
ATOM 2458 C C . GLY B 1 31 ? -13.435 46.223 26.998 1.00 21.51 17 GLY B C 1
ATOM 2459 O O . GLY B 1 31 ? -12.218 46.274 26.794 1.00 16.94 17 GLY B O 1
ATOM 2460 N N . CYS B 1 32 ? -14.337 46.692 26.139 1.00 21.39 18 CYS B N 1
ATOM 2461 C CA . CYS B 1 32 ? -13.983 47.389 24.912 1.00 20.05 18 CYS B CA 1
ATOM 2462 C C . CYS B 1 32 ? -14.449 48.835 25.008 1.00 22.00 18 CYS B C 1
ATOM 2463 O O . CYS B 1 32 ? -15.554 49.109 25.487 1.00 23.17 18 CYS B O 1
ATOM 2466 N N . HIS B 1 33 ? -13.605 49.753 24.554 1.00 24.27 19 HIS B N 1
ATOM 2467 C CA . HIS B 1 33 ? -13.903 51.175 24.692 1.00 20.27 19 HIS B CA 1
ATOM 2468 C C . HIS B 1 33 ? -15.130 51.537 23.862 1.00 23.38 19 HIS B C 1
ATOM 2469 O O . HIS B 1 33 ? -15.214 51.153 22.689 1.00 20.15 19 HIS B O 1
ATOM 2476 N N . PRO B 1 34 ? -16.100 52.261 24.428 1.00 21.85 20 PRO B N 1
ATOM 2477 C CA . PRO B 1 34 ? -17.296 52.622 23.649 1.00 20.13 20 PRO B CA 1
ATOM 2478 C C . PRO B 1 34 ? -17.015 53.583 22.508 1.00 20.36 20 PRO B C 1
ATOM 2479 O O . PRO B 1 34 ? -17.812 53.644 21.564 1.00 21.93 20 PRO B O 1
ATOM 2483 N N . GLY B 1 35 ? -15.916 54.330 22.558 1.00 24.52 21 GLY B N 1
ATOM 2484 C CA . GLY B 1 35 ? -15.589 55.264 21.501 1.00 22.11 21 GLY B CA 1
ATOM 2485 C C . GLY B 1 35 ? -14.783 54.640 20.381 1.00 23.27 21 GLY B C 1
ATOM 2486 O O . GLY B 1 35 ? -13.970 55.316 19.744 1.00 23.13 21 GLY B O 1
ATOM 2487 N N . LEU B 1 36 ? -14.999 53.345 20.134 1.00 26.64 22 LEU B N 1
ATOM 2488 C CA . LEU B 1 36 ? -14.271 52.657 19.073 1.00 24.34 22 LEU B CA 1
ATOM 2489 C C . LEU B 1 36 ? -14.559 53.285 17.715 1.00 29.47 22 LEU B C 1
ATOM 2490 O O . LEU B 1 36 ? -13.636 53.635 16.971 1.00 25.74 22 LEU B O 1
ATOM 2495 N N . ALA B 1 37 ? -15.841 53.433 17.373 1.00 21.87 23 ALA B N 1
ATOM 2496 C CA . ALA B 1 37 ? -16.196 54.029 16.090 1.00 21.75 23 ALA B CA 1
ATOM 2497 C C . ALA B 1 37 ? -15.718 55.473 16.003 1.00 28.33 23 ALA B C 1
ATOM 2498 O O . ALA B 1 37 ? -15.269 55.923 14.942 1.00 28.65 23 ALA B O 1
ATOM 2500 N N . GLU B 1 38 ? -15.798 56.211 17.112 1.00 31.58 24 GLU B N 1
ATOM 2501 C CA . GLU B 1 38 ? -15.338 57.595 17.113 1.00 30.50 24 GLU B CA 1
ATOM 2502 C C . GLU B 1 38 ? -13.825 57.683 16.972 1.00 30.90 24 GLU B C 1
ATOM 2503 O O . GLU B 1 38 ? -13.317 58.617 16.339 1.00 28.11 24 GLU B O 1
ATOM 2509 N N . THR B 1 39 ? -13.089 56.729 17.545 1.00 26.99 25 THR B N 1
ATOM 2510 C CA . THR B 1 39 ? -11.639 56.739 17.404 1.00 27.52 25 THR B CA 1
ATOM 2511 C C . THR B 1 39 ? -11.194 56.288 16.019 1.00 27.53 25 THR B C 1
ATOM 2512 O O . THR B 1 39 ? -10.067 56.595 15.616 1.00 29.53 25 THR B O 1
ATOM 2516 N N . ARG B 1 40 ? -12.052 55.581 15.279 1.00 28.03 26 ARG B N 1
ATOM 2517 C CA . ARG B 1 40 ? -11.735 55.254 13.894 1.00 26.27 26 ARG B CA 1
ATOM 2518 C C . ARG B 1 40 ? -11.945 56.460 12.987 1.00 27.58 26 ARG B C 1
ATOM 2519 O O . ARG B 1 40 ? -11.151 56.696 12.069 1.00 33.06 26 ARG B O 1
ATOM 2527 N N . GLU B 1 41 ? -13.012 57.227 13.230 1.00 27.28 27 GLU B N 1
ATOM 2528 C CA . GLU B 1 41 ? -13.235 58.459 12.480 1.00 31.60 27 GLU B CA 1
ATOM 2529 C C . GLU B 1 41 ? -12.068 59.421 12.653 1.00 30.97 27 GLU B C 1
ATOM 2530 O O . GLU B 1 41 ? -11.537 59.955 11.673 1.00 33.46 27 GLU B O 1
ATOM 2536 N N . ALA B 1 42 ? -11.654 59.653 13.902 1.00 28.09 28 ALA B N 1
ATOM 2537 C CA . ALA B 1 42 ? -10.540 60.560 14.159 1.00 31.95 28 ALA B CA 1
ATOM 2538 C C . ALA B 1 42 ? -9.236 60.035 13.576 1.00 25.50 28 ALA B C 1
ATOM 2539 O O . ALA B 1 42 ? -8.390 60.827 13.148 1.00 24.45 28 ALA B O 1
ATOM 2541 N N . ALA B 1 43 ? -9.055 58.713 13.549 1.00 23.94 29 ALA B N 1
ATOM 2542 C CA . ALA B 1 43 ? -7.826 58.143 13.007 1.00 23.90 29 ALA B CA 1
ATOM 2543 C C . ALA B 1 43 ? -7.692 58.444 11.519 1.00 28.38 29 ALA B C 1
ATOM 2544 O O . ALA B 1 43 ? -6.654 58.937 11.063 1.00 31.93 29 ALA B O 1
ATOM 2546 N N . TRP B 1 44 ? -8.741 58.158 10.745 1.00 27.73 30 TRP B N 1
ATOM 2547 C CA . TRP B 1 44 ? -8.693 58.429 9.312 1.00 29.68 30 TRP B CA 1
ATOM 2548 C C . TRP B 1 44 ? -8.796 59.919 9.015 1.00 25.94 30 TRP B C 1
ATOM 2549 O O . TRP B 1 44 ? -8.233 60.390 8.020 1.00 29.75 30 TRP B O 1
ATOM 2560 N N . GLU B 1 45 ? -9.507 60.675 9.856 1.00 25.35 31 GLU B N 1
ATOM 2561 C CA . GLU B 1 45 ? -9.518 62.127 9.709 1.00 29.75 31 GLU B CA 1
ATOM 2562 C C . GLU B 1 45 ? -8.137 62.712 9.973 1.00 27.13 31 GLU B C 1
ATOM 2563 O O . GLU B 1 45 ? -7.700 63.633 9.272 1.00 37.03 31 GLU B O 1
ATOM 2569 N N . TRP B 1 46 ? -7.434 62.187 10.980 1.00 31.23 32 TRP B N 1
ATOM 2570 C CA . TRP B 1 46 ? -6.072 62.636 11.250 1.00 31.08 32 TRP B CA 1
ATOM 2571 C C . TRP B 1 46 ? -5.127 62.237 10.124 1.00 29.00 32 TRP B C 1
ATOM 2572 O O . TRP B 1 46 ? -4.231 63.006 9.757 1.00 32.75 32 TRP B O 1
ATOM 2583 N N . ALA B 1 47 ? -5.309 61.037 9.567 1.00 28.93 33 ALA B N 1
ATOM 2584 C CA . ALA B 1 47 ? -4.475 60.608 8.450 1.00 27.66 33 ALA B CA 1
ATOM 2585 C C . ALA B 1 47 ? -4.678 61.493 7.228 1.00 38.27 33 ALA B C 1
ATOM 2586 O O . ALA B 1 47 ? -3.731 61.734 6.471 1.00 41.23 33 ALA B O 1
ATOM 2588 N N . ALA B 1 48 ? -5.901 61.986 7.020 1.00 35.64 34 ALA B N 1
ATOM 2589 C CA . ALA B 1 48 ? -6.154 62.872 5.889 1.00 38.39 34 ALA B CA 1
ATOM 2590 C C . ALA B 1 48 ? -5.579 64.261 6.135 1.00 31.06 34 ALA B C 1
ATOM 2591 O O . ALA B 1 48 ? -5.096 64.913 5.202 1.00 34.98 34 ALA B O 1
ATOM 2593 N N . ALA B 1 49 ? -5.619 64.729 7.385 1.00 29.87 35 ALA B N 1
ATOM 2594 C CA . ALA B 1 49 ? -5.127 66.068 7.690 1.00 29.31 35 ALA B CA 1
ATOM 2595 C C . ALA B 1 49 ? -3.606 66.135 7.660 1.00 42.63 35 ALA B C 1
ATOM 2596 O O . ALA B 1 49 ? -3.040 67.207 7.415 1.00 46.31 35 ALA B O 1
ATOM 2598 N N . GLU B 1 50 ? -2.931 65.013 7.905 1.00 36.36 36 GLU B N 1
ATOM 2599 C CA . GLU B 1 50 ? -1.476 64.967 7.893 1.00 37.63 36 GLU B CA 1
ATOM 2600 C C . GLU B 1 50 ? -0.893 64.754 6.503 1.00 37.89 36 GLU B C 1
ATOM 2601 O O . GLU B 1 50 ? 0.315 64.944 6.319 1.00 37.30 36 GLU B O 1
ATOM 2607 N N . GLY B 1 51 ? -1.711 64.372 5.525 1.00 39.87 37 GLY B N 1
ATOM 2608 C CA . GLY B 1 51 ? -1.236 64.101 4.186 1.00 33.56 37 GLY B CA 1
ATOM 2609 C C . GLY B 1 51 ? -0.952 62.645 3.892 1.00 39.35 37 GLY B C 1
ATOM 2610 O O . GLY B 1 51 ? -0.507 62.332 2.781 1.00 39.35 37 GLY B O 1
ATOM 2611 N N . LEU B 1 52 ? -1.192 61.750 4.847 1.00 36.22 38 LEU B N 1
ATOM 2612 C CA . LEU B 1 52 ? -0.975 60.319 4.652 1.00 40.18 38 LEU B CA 1
ATOM 2613 C C . LEU B 1 52 ? -1.957 59.810 3.606 1.00 46.03 38 LEU B C 1
ATOM 2614 O O . LEU B 1 52 ? -3.112 59.509 3.914 1.00 52.73 38 LEU B O 1
ATOM 2619 N N . ASP B 1 53 ? -1.503 59.716 2.359 1.00 42.73 39 ASP B N 1
ATOM 2620 C CA . ASP B 1 53 ? -2.317 59.202 1.264 1.00 47.74 39 ASP B CA 1
ATOM 2621 C C . ASP B 1 53 ? -1.995 57.723 1.086 1.00 48.28 39 ASP B C 1
ATOM 2622 O O . ASP B 1 53 ? -0.938 57.369 0.553 1.00 47.56 39 ASP B O 1
ATOM 2627 N N . LEU B 1 54 ? -2.905 56.865 1.534 1.00 38.47 40 LEU B N 1
ATOM 2628 C CA . LEU B 1 54 ? -2.710 55.424 1.483 1.00 43.95 40 LEU B CA 1
ATOM 2629 C C . LEU B 1 54 ? -3.141 54.872 0.132 1.00 41.50 40 LEU B C 1
ATOM 2630 O O . LEU B 1 54 ? -4.106 55.351 -0.471 1.00 47.82 40 LEU B O 1
ATOM 2635 N N . SER B 1 55 ? -2.419 53.859 -0.339 1.00 38.68 41 SER B N 1
ATOM 2636 C CA . SER B 1 55 ? -2.857 53.121 -1.511 1.00 41.74 41 SER B CA 1
ATOM 2637 C C . SER B 1 55 ? -4.052 52.239 -1.150 1.00 45.51 41 SER B C 1
ATOM 2638 O O . SER B 1 55 ? -4.393 52.053 0.022 1.00 41.82 41 SER B O 1
ATOM 2641 N N . VAL B 1 56 ? -4.702 51.695 -2.182 1.00 37.52 42 VAL B N 1
ATOM 2642 C CA . VAL B 1 56 ? -5.869 50.839 -1.949 1.00 34.25 42 VAL B CA 1
ATOM 2643 C C . VAL B 1 56 ? -5.502 49.582 -1.175 1.00 35.48 42 VAL B C 1
ATOM 2644 O O . VAL B 1 56 ? -6.225 49.236 -0.228 1.00 36.23 42 VAL B O 1
ATOM 2648 N N . PRO B 1 57 ? -4.423 48.853 -1.492 1.00 37.08 43 PRO B N 1
ATOM 2649 C CA . PRO B 1 57 ? -4.034 47.742 -0.609 1.00 41.00 43 PRO B CA 1
ATOM 2650 C C . PRO B 1 57 ? -3.650 48.196 0.785 1.00 38.70 43 PRO B C 1
ATOM 2651 O O . PRO B 1 57 ? -3.839 47.440 1.745 1.00 35.88 43 PRO B O 1
ATOM 2655 N N . ALA B 1 58 ? -3.107 49.407 0.927 1.00 36.06 44 ALA B N 1
ATOM 2656 C CA . ALA B 1 58 ? -2.833 49.940 2.257 1.00 38.75 44 ALA B CA 1
ATOM 2657 C C . ALA B 1 58 ? -4.130 50.249 2.993 1.00 35.30 44 ALA B C 1
ATOM 2658 O O . ALA B 1 58 ? -4.289 49.898 4.168 1.00 34.95 44 ALA B O 1
ATOM 2660 N N . ARG B 1 59 ? -5.073 50.908 2.312 1.00 36.78 45 ARG B N 1
ATOM 2661 C CA . ARG B 1 59 ? -6.388 51.141 2.900 1.00 39.15 45 ARG B CA 1
ATOM 2662 C C . ARG B 1 59 ? -7.101 49.827 3.190 1.00 35.52 45 ARG B C 1
ATOM 2663 O O . ARG B 1 59 ? -7.722 49.669 4.248 1.00 36.37 45 ARG B O 1
ATOM 2671 N N . ARG B 1 60 ? -7.025 48.872 2.259 1.00 34.59 46 ARG B N 1
ATOM 2672 C CA . ARG B 1 60 ? -7.658 47.575 2.474 1.00 40.04 46 ARG B CA 1
ATOM 2673 C C . ARG B 1 60 ? -7.033 46.848 3.659 1.00 36.87 46 ARG B C 1
ATOM 2674 O O . ARG B 1 60 ? -7.739 46.210 4.449 1.00 40.57 46 ARG B O 1
ATOM 2682 N N . LYS B 1 61 ? -5.709 46.941 3.803 1.00 33.29 47 LYS B N 1
ATOM 2683 C CA . LYS B 1 61 ? -5.031 46.262 4.902 1.00 33.56 47 LYS B CA 1
ATOM 2684 C C . LYS B 1 61 ? -5.328 46.931 6.238 1.00 37.24 47 LYS B C 1
ATOM 2685 O O . LYS B 1 61 ? -5.514 46.248 7.252 1.00 33.11 47 LYS B O 1
ATOM 2691 N N . MET B 1 62 ? -5.375 48.265 6.258 1.00 32.01 48 MET B N 1
ATOM 2692 C CA . MET B 1 62 ? -5.638 48.976 7.505 1.00 29.37 48 MET B CA 1
ATOM 2693 C C . MET B 1 62 ? -7.044 48.693 8.017 1.00 34.07 48 MET B C 1
ATOM 2694 O O . MET B 1 62 ? -7.255 48.539 9.225 1.00 39.29 48 MET B O 1
ATOM 2699 N N . ILE B 1 63 ? -8.020 48.621 7.110 1.00 35.47 49 ILE B N 1
ATOM 2700 C CA . ILE B 1 63 ? -9.395 48.353 7.516 1.00 35.34 49 ILE B CA 1
ATOM 2701 C C . ILE B 1 63 ? -9.525 46.939 8.070 1.00 38.47 49 ILE B C 1
ATOM 2702 O O . ILE B 1 63 ? -10.188 46.717 9.090 1.00 39.96 49 ILE B O 1
ATOM 2707 N N . ARG B 1 64 ? -8.890 45.963 7.417 1.00 31.08 50 ARG B N 1
ATOM 2708 C CA . ARG B 1 64 ? -8.959 44.588 7.902 1.00 36.16 50 ARG B CA 1
ATOM 2709 C C . ARG B 1 64 ? -8.226 44.419 9.226 1.00 35.23 50 ARG B C 1
ATOM 2710 O O . ARG B 1 64 ? -8.633 43.600 10.058 1.00 33.77 50 ARG B O 1
ATOM 2718 N N . THR B 1 65 ? -7.150 45.178 9.438 1.00 36.32 51 THR B N 1
ATOM 2719 C CA . THR B 1 65 ? -6.385 45.071 10.675 1.00 36.74 51 THR B CA 1
ATOM 2720 C C . THR B 1 65 ? -7.121 45.692 11.857 1.00 31.27 51 THR B C 1
ATOM 2721 O O . THR B 1 65 ? -6.960 45.228 12.993 1.00 31.39 51 THR B O 1
ATOM 2725 N N . ARG B 1 66 ? -7.933 46.724 11.610 1.00 33.40 52 ARG B N 1
ATOM 2726 C CA . ARG B 1 66 ? -8.760 47.368 12.625 1.00 32.75 52 ARG B CA 1
ATOM 2727 C C . ARG B 1 66 ? -7.914 47.891 13.780 1.00 31.94 52 ARG B C 1
ATOM 2728 O O . ARG B 1 66 ? -7.927 47.305 14.871 1.00 25.73 52 ARG B O 1
ATOM 2736 N N . PRO B 1 67 ? -7.168 48.982 13.588 1.00 28.74 53 PRO B N 1
ATOM 2737 C CA . PRO B 1 67 ? -6.430 49.559 14.723 1.00 34.25 53 PRO B CA 1
ATOM 2738 C C . PRO B 1 67 ? -7.345 50.103 15.802 1.00 28.16 53 PRO B C 1
ATOM 2739 O O . PRO B 1 67 ? -6.969 50.108 16.981 1.00 27.11 53 PRO B O 1
ATOM 2743 N N . GLU B 1 68 ? -8.545 50.555 15.429 1.00 25.30 54 GLU B N 1
ATOM 2744 C CA . GLU B 1 68 ? -9.498 51.048 16.417 1.00 27.41 54 GLU B CA 1
ATOM 2745 C C . GLU B 1 68 ? -9.944 49.943 17.365 1.00 23.01 54 GLU B C 1
ATOM 2746 O O . GLU B 1 68 ? -10.322 50.223 18.508 1.00 23.08 54 GLU B O 1
ATOM 2752 N N . LEU B 1 69 ? -9.905 48.688 16.915 1.00 24.27 55 LEU B N 1
ATOM 2753 C CA . LEU B 1 69 ? -10.319 47.578 17.764 1.00 22.91 55 LEU B CA 1
ATOM 2754 C C . LEU B 1 69 ? -9.252 47.239 18.797 1.00 23.46 55 LEU B C 1
ATOM 2755 O O . LEU B 1 69 ? -9.552 47.098 19.987 1.00 24.30 55 LEU B O 1
ATOM 2760 N N . TRP B 1 70 ? -7.998 47.103 18.358 1.00 25.98 56 TRP B N 1
ATOM 2761 C CA . TRP B 1 70 ? -6.925 46.767 19.288 1.00 24.01 56 TRP B CA 1
ATOM 2762 C C . TRP B 1 70 ? -6.725 47.869 20.320 1.00 22.54 56 TRP B C 1
ATOM 2763 O O . TRP B 1 70 ? -6.490 47.587 21.501 1.00 20.76 56 TRP B O 1
ATOM 2774 N N . ILE B 1 71 ? -6.829 49.131 19.899 1.00 21.60 57 ILE B N 1
ATOM 2775 C CA . ILE B 1 71 ? -6.608 50.233 20.830 1.00 20.98 57 ILE B CA 1
ATOM 2776 C C . ILE B 1 71 ? -7.777 50.366 21.798 1.00 23.12 57 ILE B C 1
ATOM 2777 O O . ILE B 1 71 ? -7.615 50.885 22.910 1.00 22.48 57 ILE B O 1
ATOM 2782 N N . SER B 1 72 ? -8.966 49.897 21.407 1.00 23.09 58 SER B N 1
ATOM 2783 C CA . SER B 1 72 ? -10.112 49.930 22.307 1.00 17.35 58 SER B CA 1
ATOM 2784 C C . SER B 1 72 ? -10.098 48.764 23.284 1.00 23.49 58 SER B C 1
ATOM 2785 O O . SER B 1 72 ? -10.678 48.864 24.370 1.00 25.16 58 SER B O 1
ATOM 2788 N N . LEU B 1 73 ? -9.450 47.657 22.917 1.00 25.61 59 LEU B N 1
ATOM 2789 C CA . LEU B 1 73 ? -9.290 46.541 23.839 1.00 22.03 59 LEU B CA 1
ATOM 2790 C C . LEU B 1 73 ? -8.124 46.758 24.794 1.00 19.32 59 LEU B C 1
ATOM 2791 O O . LEU B 1 73 ? -8.119 46.199 25.898 1.00 26.14 59 LEU B O 1
ATOM 2796 N N . ILE B 1 74 ? -7.143 47.564 24.397 1.00 19.52 60 ILE B N 1
ATOM 2797 C CA . ILE B 1 74 ? -5.973 47.811 25.233 1.00 20.65 60 ILE B CA 1
ATOM 2798 C C . ILE B 1 74 ? -6.206 48.971 26.195 1.00 19.60 60 ILE B C 1
ATOM 2799 O O . ILE B 1 74 ? -5.776 48.922 27.350 1.00 21.56 60 ILE B O 1
ATOM 2804 N N . PHE B 1 75 ? -6.896 50.022 25.752 1.00 22.39 61 PHE B N 1
ATOM 2805 C CA . PHE B 1 75 ? -7.198 51.185 26.585 1.00 24.72 61 PHE B CA 1
ATOM 2806 C C . PHE B 1 75 ? -8.709 51.398 26.630 1.00 21.83 61 PHE B C 1
ATOM 2807 O O . PHE B 1 75 ? -9.225 52.377 26.074 1.00 21.51 61 PHE B O 1
ATOM 2815 N N . PRO B 1 76 ? -9.449 50.507 27.299 1.00 22.09 62 PRO B N 1
ATOM 2816 C CA . PRO B 1 76 ? -10.915 50.616 27.284 1.00 24.84 62 PRO B CA 1
ATOM 2817 C C . PRO B 1 76 ? -11.463 51.722 28.170 1.00 30.26 62 PRO B C 1
ATOM 2818 O O . PRO B 1 76 ? -12.660 52.022 28.077 1.00 28.38 62 PRO B O 1
ATOM 2822 N N . GLN B 1 77 ? -10.638 52.336 29.018 1.00 26.07 63 GLN B N 1
ATOM 2823 C CA . GLN B 1 77 ? -11.103 53.350 29.957 1.00 29.67 63 GLN B CA 1
ATOM 2824 C C . GLN B 1 77 ? -10.456 54.709 29.725 1.00 31.45 63 GLN B C 1
ATOM 2825 O O . GLN B 1 77 ? -10.656 55.625 30.532 1.00 38.04 63 GLN B O 1
ATOM 2831 N N . ALA B 1 78 ? -9.689 54.866 28.651 1.00 28.28 64 ALA B N 1
ATOM 2832 C CA . ALA B 1 78 ? -9.020 56.129 28.386 1.00 30.91 64 ALA B CA 1
ATOM 2833 C C . ALA B 1 78 ? -10.025 57.199 27.972 1.00 36.09 64 ALA B C 1
ATOM 2834 O O . ALA B 1 78 ? -11.147 56.910 27.544 1.00 32.54 64 ALA B O 1
ATOM 2836 N N . THR B 1 79 ? -9.609 58.454 28.115 1.00 31.49 65 THR B N 1
ATOM 2837 C CA . THR B 1 79 ? -10.394 59.555 27.583 1.00 29.53 65 THR B CA 1
ATOM 2838 C C . THR B 1 79 ? -10.410 59.491 26.060 1.00 26.40 65 THR B C 1
ATOM 2839 O O . THR B 1 79 ? -9.530 58.899 25.428 1.00 29.77 65 THR B O 1
ATOM 2843 N N . GLN B 1 80 ? -11.434 60.108 25.466 1.00 31.25 66 GLN B N 1
ATOM 2844 C CA . GLN B 1 80 ? -11.535 60.107 24.011 1.00 29.17 66 GLN B CA 1
ATOM 2845 C C . GLN B 1 80 ? -10.353 60.829 23.376 1.00 23.31 66 GLN B C 1
ATOM 2846 O O . GLN B 1 80 ? -9.999 60.548 22.225 1.00 26.18 66 GLN B O 1
ATOM 2852 N N . ALA B 1 81 ? -9.725 61.750 24.111 1.00 27.38 67 ALA B N 1
ATOM 2853 C CA . ALA B 1 81 ? -8.535 62.422 23.601 1.00 31.59 67 ALA B CA 1
ATOM 2854 C C . ALA B 1 81 ? -7.333 61.484 23.590 1.00 25.31 67 ALA B C 1
ATOM 2855 O O . ALA B 1 81 ? -6.562 61.466 22.623 1.00 23.79 67 ALA B O 1
ATOM 2857 N N . HIS B 1 82 ? -7.157 60.697 24.655 1.00 24.09 68 HIS B N 1
ATOM 2858 C CA . HIS B 1 82 ? -6.033 59.766 24.709 1.00 23.90 68 HIS B CA 1
ATOM 2859 C C . HIS B 1 82 ? -6.225 58.604 23.742 1.00 28.35 68 HIS B C 1
ATOM 2860 O O . HIS B 1 82 ? -5.263 58.153 23.110 1.00 27.77 68 HIS B O 1
ATOM 2867 N N . LEU B 1 83 ? -7.457 58.101 23.620 1.00 24.77 69 LEU B N 1
ATOM 2868 C CA . LEU B 1 83 ? -7.708 56.969 22.733 1.00 30.30 69 LEU B CA 1
ATOM 2869 C C . LEU B 1 83 ? -7.418 57.330 21.282 1.00 28.28 69 LEU B C 1
ATOM 2870 O O . LEU B 1 83 ? -6.844 56.526 20.537 1.00 26.63 69 LEU B O 1
ATOM 2875 N N . ASP B 1 84 ? -7.808 58.536 20.861 1.00 26.17 70 ASP B N 1
ATOM 2876 C CA . ASP B 1 84 ? -7.530 58.963 19.494 1.00 23.44 70 ASP B CA 1
ATOM 2877 C C . ASP B 1 84 ? -6.033 59.128 19.262 1.00 23.29 70 ASP B C 1
ATOM 2878 O O . ASP B 1 84 ? -5.511 58.701 18.226 1.00 30.97 70 ASP B O 1
ATOM 2883 N N . LEU B 1 85 ? -5.327 59.739 20.217 1.00 25.96 71 LEU B N 1
ATOM 2884 C CA . LEU B 1 85 ? -3.882 59.898 20.087 1.00 22.84 71 LEU B CA 1
ATOM 2885 C C . LEU B 1 85 ? -3.188 58.545 19.983 1.00 19.82 71 LEU B C 1
ATOM 2886 O O . LEU B 1 85 ? -2.345 58.332 19.104 1.00 21.49 71 LEU B O 1
ATOM 2891 N N . PHE B 1 86 ? -3.539 57.614 20.873 1.00 23.79 72 PHE B N 1
ATOM 2892 C CA . PHE B 1 86 ? -2.918 56.293 20.849 1.00 21.98 72 PHE B CA 1
ATOM 2893 C C . PHE B 1 86 ? -3.269 55.542 19.571 1.00 26.04 72 PHE B C 1
ATOM 2894 O O . PHE B 1 86 ? -2.413 54.868 18.986 1.00 24.09 72 PHE B O 1
ATOM 2902 N N . CYS B 1 87 ? -4.524 55.643 19.124 1.00 26.02 73 CYS B N 1
ATOM 2903 C CA . CYS B 1 87 ? -4.913 54.997 17.875 1.00 27.09 73 CYS B CA 1
ATOM 2904 C C . CYS B 1 87 ? -4.148 55.583 16.695 1.00 23.89 73 CYS B C 1
ATOM 2905 O O . CYS B 1 87 ? -3.781 54.860 15.761 1.00 22.39 73 CYS B O 1
ATOM 2908 N N . GLN B 1 88 ? -3.893 56.894 16.723 1.00 21.61 74 GLN B N 1
ATOM 2909 C CA . GLN B 1 88 ? -3.091 57.515 15.674 1.00 26.86 74 GLN B CA 1
ATOM 2910 C C . GLN B 1 88 ? -1.641 57.053 15.732 1.00 27.41 74 GLN B C 1
ATOM 2911 O O . GLN B 1 88 ? -0.984 56.949 14.690 1.00 28.37 74 GLN B O 1
ATOM 2917 N N . TRP B 1 89 ? -1.123 56.777 16.932 1.00 22.36 75 TRP B N 1
ATOM 2918 C CA . TRP B 1 89 ? 0.178 56.123 17.042 1.00 22.18 75 TRP B CA 1
ATOM 2919 C C . TRP B 1 89 ? 0.148 54.753 16.377 1.00 22.20 75 TRP B C 1
ATOM 2920 O O . TRP B 1 89 ? 1.054 54.398 15.613 1.00 23.33 75 TRP B O 1
ATOM 2931 N N . LEU B 1 90 ? -0.896 53.970 16.657 1.00 25.99 76 LEU B N 1
ATOM 2932 C CA . LEU B 1 90 ? -1.015 52.642 16.064 1.00 25.60 76 LEU B CA 1
ATOM 2933 C C . LEU B 1 90 ? -1.259 52.727 14.563 1.00 25.99 76 LEU B C 1
ATOM 2934 O O . LEU B 1 90 ? -0.760 51.892 13.799 1.00 28.26 76 LEU B O 1
ATOM 2939 N N . PHE B 1 91 ? -2.030 53.725 14.123 1.00 27.49 77 PHE B N 1
ATOM 2940 C CA . PHE B 1 91 ? -2.231 53.936 12.693 1.00 24.79 77 PHE B CA 1
ATOM 2941 C C . PHE B 1 91 ? -0.911 54.246 12.000 1.00 28.45 77 PHE B C 1
ATOM 2942 O O . PHE B 1 91 ? -0.622 53.711 10.923 1.00 32.20 77 PHE B O 1
ATOM 2950 N N . TRP B 1 92 ? -0.093 55.108 12.609 1.00 28.79 78 TRP B N 1
ATOM 2951 C CA . TRP B 1 92 ? 1.210 55.433 12.038 1.00 24.94 78 TRP B CA 1
ATOM 2952 C C . TRP B 1 92 ? 2.149 54.235 12.088 1.00 26.88 78 TRP B C 1
ATOM 2953 O O . TRP B 1 92 ? 2.925 54.008 11.152 1.00 25.88 78 TRP B O 1
ATOM 2964 N N . ALA B 1 93 ? 2.092 53.456 13.172 1.00 20.07 79 ALA B N 1
ATOM 2965 C CA . ALA B 1 93 ? 2.953 52.285 13.293 1.00 21.17 79 ALA B CA 1
ATOM 2966 C C . ALA B 1 93 ? 2.606 51.220 12.261 1.00 26.90 79 ALA B C 1
ATOM 2967 O O . ALA B 1 93 ? 3.496 50.498 11.796 1.00 27.97 79 ALA B O 1
ATOM 2969 N N . PHE B 1 94 ? 1.328 51.102 11.894 1.00 25.02 80 PHE B N 1
ATOM 2970 C CA . PHE B 1 94 ? 0.941 50.130 10.877 1.00 26.59 80 PHE B CA 1
ATOM 2971 C C . PHE B 1 94 ? 1.445 50.540 9.500 1.00 24.06 80 PHE B C 1
ATOM 2972 O O . PHE B 1 94 ? 1.843 49.687 8.699 1.00 25.07 80 PHE B O 1
ATOM 2980 N N . LEU B 1 95 ? 1.434 51.842 9.206 1.00 22.94 81 LEU B N 1
ATOM 2981 C CA . LEU B 1 95 ? 1.957 52.315 7.929 1.00 30.64 81 LEU B CA 1
ATOM 2982 C C . LEU B 1 95 ? 3.462 52.109 7.830 1.00 33.37 81 LEU B C 1
ATOM 2983 O O . LEU B 1 95 ? 3.978 51.832 6.741 1.00 36.84 81 LEU B O 1
ATOM 2988 N N . VAL B 1 96 ? 4.180 52.238 8.948 1.00 30.83 82 VAL B N 1
ATOM 2989 C CA . VAL B 1 96 ? 5.611 51.952 8.951 1.00 27.85 82 VAL B CA 1
ATOM 2990 C C . VAL B 1 96 ? 5.855 50.471 8.691 1.00 28.78 82 VAL B C 1
ATOM 2991 O O . VAL B 1 96 ? 6.698 50.098 7.866 1.00 28.57 82 VAL B O 1
ATOM 2995 N N . ASP B 1 97 ? 5.113 49.604 9.385 1.00 29.83 83 ASP B N 1
ATOM 2996 C CA . ASP B 1 97 ? 5.308 48.166 9.227 1.00 34.36 83 ASP B CA 1
ATOM 2997 C C . ASP B 1 97 ? 4.968 47.711 7.815 1.00 34.51 83 ASP B C 1
ATOM 2998 O O . ASP B 1 97 ? 5.645 46.839 7.256 1.00 38.76 83 ASP B O 1
ATOM 3003 N N . ASP B 1 98 ? 3.922 48.288 7.220 1.00 33.26 84 ASP B N 1
ATOM 3004 C CA . ASP B 1 98 ? 3.545 47.924 5.860 1.00 38.77 84 ASP B CA 1
ATOM 3005 C C . ASP B 1 98 ? 4.601 48.332 4.842 1.00 40.23 84 ASP B C 1
ATOM 3006 O O . ASP B 1 98 ? 4.628 47.778 3.738 1.00 47.00 84 ASP B O 1
ATOM 3011 N N . GLU B 1 99 ? 5.474 49.281 5.189 1.00 45.53 85 GLU B N 1
ATOM 3012 C CA . GLU B 1 99 ? 6.511 49.722 4.264 1.00 46.81 85 GLU B CA 1
ATOM 3013 C C . GLU B 1 99 ? 7.680 48.743 4.219 1.00 46.89 85 GLU B C 1
ATOM 3014 O O . GLU B 1 99 ? 8.231 48.482 3.144 1.00 53.88 85 GLU B O 1
ATOM 3020 N N . PHE B 1 100 ? 8.069 48.194 5.369 1.00 45.55 86 PHE B N 1
ATOM 3021 C CA . PHE B 1 100 ? 9.215 47.298 5.446 1.00 44.50 86 PHE B CA 1
ATOM 3022 C C . PHE B 1 100 ? 8.852 45.836 5.228 1.00 48.65 86 PHE B C 1
ATOM 3023 O O . PHE B 1 100 ? 9.756 45.006 5.081 1.00 51.94 86 PHE B O 1
ATOM 3031 N N . ASP B 1 101 ? 7.563 45.498 5.206 1.00 53.75 87 ASP B N 1
ATOM 3032 C CA . ASP B 1 101 ? 7.113 44.156 4.861 1.00 58.04 87 ASP B CA 1
ATOM 3033 C C . ASP B 1 101 ? 6.477 44.101 3.478 1.00 59.69 87 ASP B C 1
ATOM 3034 O O . ASP B 1 101 ? 5.915 43.065 3.106 1.00 59.54 87 ASP B O 1
ATOM 3039 N N . ASP B 1 102 ? 6.557 45.189 2.714 1.00 57.38 88 ASP B N 1
ATOM 3040 C CA . ASP B 1 102 ? 5.991 45.273 1.368 1.00 57.36 88 ASP B CA 1
ATOM 3041 C C . ASP B 1 102 ? 4.502 44.941 1.352 1.00 65.96 88 ASP B C 1
ATOM 3042 O O . ASP B 1 102 ? 3.746 45.397 2.209 1.00 57.28 88 ASP B O 1
ATOM 3047 N N . GLY B 1 106 ? 13.323 47.616 -0.289 1.00 55.78 92 GLY B N 1
ATOM 3048 C CA . GLY B 1 106 ? 12.602 47.329 0.938 1.00 63.68 92 GLY B CA 1
ATOM 3049 C C . GLY B 1 106 ? 13.421 46.547 1.947 1.00 66.33 92 GLY B C 1
ATOM 3050 O O . GLY B 1 106 ? 13.838 47.083 2.973 1.00 63.93 92 GLY B O 1
ATOM 3051 N N . ARG B 1 107 ? 13.652 45.269 1.650 1.00 65.14 93 ARG B N 1
ATOM 3052 C CA . ARG B 1 107 ? 14.415 44.396 2.532 1.00 59.36 93 ARG B CA 1
ATOM 3053 C C . ARG B 1 107 ? 15.921 44.559 2.376 1.00 55.50 93 ARG B C 1
ATOM 3054 O O . ARG B 1 107 ? 16.676 43.825 3.024 1.00 57.01 93 ARG B O 1
ATOM 3062 N N . ASP B 1 108 ? 16.372 45.484 1.539 1.00 48.01 94 ASP B N 1
ATOM 3063 C CA . ASP B 1 108 ? 17.799 45.755 1.428 1.00 43.93 94 ASP B CA 1
ATOM 3064 C C . ASP B 1 108 ? 18.297 46.403 2.715 1.00 43.54 94 ASP B C 1
ATOM 3065 O O . ASP B 1 108 ? 17.713 47.395 3.167 1.00 36.01 94 ASP B O 1
ATOM 3070 N N . PRO B 1 109 ? 19.353 45.871 3.338 1.00 43.26 95 PRO B N 1
ATOM 3071 C CA . PRO B 1 109 ? 19.821 46.460 4.605 1.00 39.64 95 PRO B CA 1
ATOM 3072 C C . PRO B 1 109 ? 20.238 47.915 4.481 1.00 37.98 95 PRO B C 1
ATOM 3073 O O . PRO B 1 109 ? 19.990 48.704 5.401 1.00 36.72 95 PRO B O 1
ATOM 3077 N N . LEU B 1 110 ? 20.863 48.295 3.364 1.00 36.74 96 LEU B N 1
ATOM 3078 C CA . LEU B 1 110 ? 21.276 49.684 3.184 1.00 38.76 96 LEU B CA 1
ATOM 3079 C C . LEU B 1 110 ? 20.068 50.608 3.096 1.00 38.56 96 LEU B C 1
ATOM 3080 O O . LEU B 1 110 ? 19.999 51.628 3.791 1.00 30.34 96 LEU B O 1
ATOM 3085 N N . MET B 1 111 ? 19.101 50.264 2.240 1.00 42.32 97 MET B N 1
ATOM 3086 C CA . MET B 1 111 ? 17.877 51.054 2.151 1.00 41.68 97 MET B CA 1
ATOM 3087 C C . MET B 1 111 ? 17.116 51.046 3.471 1.00 39.57 97 MET B C 1
ATOM 3088 O O . MET B 1 111 ? 16.538 52.065 3.869 1.00 36.12 97 MET B O 1
ATOM 3093 N N . CYS B 1 112 ? 17.103 49.904 4.163 1.00 32.02 98 CYS B N 1
ATOM 3094 C CA . CYS B 1 112 ? 16.391 49.821 5.434 1.00 37.33 98 CYS B CA 1
ATOM 3095 C C . CYS B 1 112 ? 17.081 50.650 6.509 1.00 33.06 98 CYS B C 1
ATOM 3096 O O . CYS B 1 112 ? 16.414 51.276 7.341 1.00 33.08 98 CYS B O 1
ATOM 3099 N N . GLU B 1 113 ? 18.416 50.673 6.503 1.00 34.06 99 GLU B N 1
ATOM 3100 C CA . GLU B 1 113 ? 19.148 51.444 7.504 1.00 36.18 99 GLU B CA 1
ATOM 3101 C C . GLU B 1 113 ? 18.931 52.941 7.318 1.00 30.21 99 GLU B C 1
ATOM 3102 O O . GLU B 1 113 ? 18.715 53.667 8.295 1.00 28.69 99 GLU B O 1
ATOM 3108 N N . ARG B 1 114 ? 18.986 53.421 6.073 1.00 32.42 100 ARG B N 1
ATOM 3109 C CA . ARG B 1 114 ? 18.780 54.844 5.823 1.00 34.78 100 ARG B CA 1
ATOM 3110 C C . ARG B 1 114 ? 17.367 55.278 6.187 1.00 35.32 100 ARG B C 1
ATOM 3111 O O . ARG B 1 114 ? 17.160 56.412 6.634 1.00 33.17 100 ARG B O 1
ATOM 3119 N N . ALA B 1 115 ? 16.385 54.390 6.018 1.00 35.78 101 ALA B N 1
ATOM 3120 C CA . ALA B 1 115 ? 15.004 54.755 6.319 1.00 32.73 101 ALA B CA 1
ATOM 3121 C C . ALA B 1 115 ? 14.755 54.803 7.821 1.00 32.58 101 ALA B C 1
ATOM 3122 O O . ALA B 1 115 ? 14.085 55.719 8.313 1.00 29.71 101 ALA B O 1
ATOM 3124 N N . ILE B 1 116 ? 15.277 53.826 8.565 1.00 30.09 102 ILE B N 1
ATOM 3125 C CA . ILE B 1 116 ? 15.072 53.804 10.011 1.00 26.77 102 ILE B CA 1
ATOM 3126 C C . ILE B 1 116 ? 15.806 54.964 10.672 1.00 29.66 102 ILE B C 1
ATOM 3127 O O . ILE B 1 116 ? 15.244 55.675 11.515 1.00 27.72 102 ILE B O 1
ATOM 3132 N N . ALA B 1 117 ? 17.075 55.168 10.306 1.00 33.19 103 ALA B N 1
ATOM 3133 C CA . ALA B 1 117 ? 17.836 56.282 10.863 1.00 31.55 103 ALA B CA 1
ATOM 3134 C C . ALA B 1 117 ? 17.167 57.617 10.568 1.00 32.05 103 ALA B C 1
ATOM 3135 O O . ALA B 1 117 ? 17.216 58.533 11.396 1.00 34.35 103 ALA B O 1
ATOM 3137 N N . ARG B 1 118 ? 16.534 57.744 9.400 1.00 32.74 104 ARG B N 1
ATOM 3138 C CA . ARG B 1 118 ? 15.786 58.958 9.093 1.00 32.29 104 ARG B CA 1
ATOM 3139 C C . ARG B 1 118 ? 14.569 59.097 9.999 1.00 30.69 104 ARG B C 1
ATOM 3140 O O . ARG B 1 118 ? 14.237 60.205 10.435 1.00 33.68 104 ARG B O 1
ATOM 3148 N N . LEU B 1 119 ? 13.897 57.983 10.300 1.00 30.34 105 LEU B N 1
ATOM 3149 C CA . LEU B 1 119 ? 12.743 58.030 11.193 1.00 26.78 105 LEU B CA 1
ATOM 3150 C C . LEU B 1 119 ? 13.159 58.402 12.611 1.00 25.91 105 LEU B C 1
ATOM 3151 O O . LEU B 1 119 ? 12.543 59.270 13.241 1.00 22.90 105 LEU B O 1
ATOM 3156 N N . VAL B 1 120 ? 14.204 57.754 13.129 1.00 30.88 106 VAL B N 1
ATOM 3157 C CA . VAL B 1 120 ? 14.645 58.024 14.494 1.00 28.59 106 VAL B CA 1
ATOM 3158 C C . VAL B 1 120 ? 15.190 59.442 14.612 1.00 29.27 106 VAL B C 1
ATOM 3159 O O . VAL B 1 120 ? 14.998 60.112 15.635 1.00 25.02 106 VAL B O 1
ATOM 3163 N N . ASP B 1 121 ? 15.872 59.927 13.571 1.00 30.01 107 ASP B N 1
ATOM 3164 C CA . ASP B 1 121 ? 16.374 61.298 13.592 1.00 33.08 107 ASP B CA 1
ATOM 3165 C C . ASP B 1 121 ? 15.231 62.305 13.603 1.00 29.72 107 ASP B C 1
ATOM 3166 O O . ASP B 1 121 ? 15.288 63.307 14.325 1.00 32.90 107 ASP B O 1
ATOM 3171 N N . VAL B 1 122 ? 14.187 62.057 12.808 1.00 30.21 108 VAL B N 1
ATOM 3172 C CA . VAL B 1 122 ? 13.024 62.942 12.806 1.00 29.51 108 VAL B CA 1
ATOM 3173 C C . VAL B 1 122 ? 12.375 62.971 14.183 1.00 26.28 108 VAL B C 1
ATOM 3174 O O . VAL B 1 122 ? 11.998 64.036 14.686 1.00 27.21 108 VAL B O 1
ATOM 3178 N N . PHE B 1 123 ? 12.241 61.803 14.817 1.00 29.32 109 PHE B N 1
ATOM 3179 C CA . PHE B 1 123 ? 11.718 61.757 16.178 1.00 23.43 109 PHE B CA 1
ATOM 3180 C C . PHE B 1 123 ? 12.607 62.535 17.140 1.00 32.74 109 PHE B C 1
ATOM 3181 O O . PHE B 1 123 ? 12.108 63.145 18.093 1.00 34.29 109 PHE B O 1
ATOM 3189 N N . ASP B 1 124 ? 13.918 62.533 16.904 1.00 31.25 110 ASP B N 1
ATOM 3190 C CA . ASP B 1 124 ? 14.850 63.231 17.779 1.00 30.70 110 ASP B CA 1
ATOM 3191 C C . ASP B 1 124 ? 14.935 64.726 17.498 1.00 38.89 110 ASP B C 1
ATOM 3192 O O . ASP B 1 124 ? 15.601 65.440 18.254 1.00 39.21 110 ASP B O 1
ATOM 3197 N N . GLY B 1 125 ? 14.289 65.217 16.442 1.00 33.46 111 GLY B N 1
ATOM 3198 C CA . GLY B 1 125 ? 14.252 66.647 16.207 1.00 34.60 111 GLY B CA 1
ATOM 3199 C C . GLY B 1 125 ? 14.624 67.090 14.808 1.00 39.15 111 GLY B C 1
ATOM 3200 O O . GLY B 1 125 ? 14.628 68.292 14.522 1.00 37.83 111 GLY B O 1
ATOM 3201 N N . ALA B 1 126 ? 14.943 66.144 13.927 1.00 37.28 112 ALA B N 1
ATOM 3202 C CA . ALA B 1 126 ? 15.260 66.498 12.550 1.00 38.56 112 ALA B CA 1
ATOM 3203 C C . ALA B 1 126 ? 14.047 67.125 11.872 1.00 40.21 112 ALA B C 1
ATOM 3204 O O . ALA B 1 126 ? 12.897 66.811 12.192 1.00 42.09 112 ALA B O 1
ATOM 3206 N N . ALA B 1 127 ? 14.315 68.024 10.934 1.00 37.72 113 ALA B N 1
ATOM 3207 C CA . ALA B 1 127 ? 13.255 68.756 10.254 1.00 39.51 113 ALA B CA 1
ATOM 3208 C C . ALA B 1 127 ? 12.373 67.801 9.457 1.00 44.93 113 ALA B C 1
ATOM 3209 O O . ALA B 1 127 ? 12.879 67.104 8.564 1.00 45.46 113 ALA B O 1
ATOM 3211 N N . PRO B 1 128 ? 11.075 67.726 9.742 1.00 46.02 114 PRO B N 1
ATOM 3212 C CA . PRO B 1 128 ? 10.205 66.824 8.981 1.00 41.77 114 PRO B CA 1
ATOM 3213 C C . PRO B 1 128 ? 10.078 67.257 7.530 1.00 47.13 114 PRO B C 1
ATOM 3214 O O . PRO B 1 128 ? 10.256 68.428 7.184 1.00 47.33 114 PRO B O 1
ATOM 3218 N N . ASN B 1 129 ? 9.765 66.286 6.674 1.00 51.83 115 ASN B N 1
ATOM 3219 C CA . ASN B 1 129 ? 9.569 66.554 5.256 1.00 53.23 115 ASN B CA 1
ATOM 3220 C C . ASN B 1 129 ? 8.270 65.926 4.769 1.00 54.61 115 ASN B C 1
ATOM 3221 O O . ASN B 1 129 ? 7.266 66.621 4.586 1.00 60.52 115 ASN B O 1
ATOM 3226 N N . GLY B 1 130 ? 8.282 64.607 4.560 1.00 50.96 116 GLY B N 1
ATOM 3227 C CA . GLY B 1 130 ? 7.138 63.921 4.034 1.00 46.95 116 GLY B CA 1
ATOM 3228 C C . GLY B 1 130 ? 6.008 63.826 5.044 1.00 48.48 116 GLY B C 1
ATOM 3229 O O . GLY B 1 130 ? 6.109 64.307 6.182 1.00 41.67 116 GLY B O 1
ATOM 3230 N N . PRO B 1 131 ? 4.904 63.199 4.626 1.00 44.84 117 PRO B N 1
ATOM 3231 C CA . PRO B 1 131 ? 3.756 63.065 5.539 1.00 45.00 117 PRO B CA 1
ATOM 3232 C C . PRO B 1 131 ? 4.055 62.218 6.762 1.00 37.88 117 PRO B C 1
ATOM 3233 O O . PRO B 1 131 ? 3.646 62.577 7.873 1.00 31.28 117 PRO B O 1
ATOM 3237 N N . MET B 1 132 ? 4.760 61.096 6.589 1.00 30.27 118 MET B N 1
ATOM 3238 C CA . MET B 1 132 ? 5.083 60.241 7.727 1.00 34.10 118 MET B CA 1
ATOM 3239 C C . MET B 1 132 ? 5.991 60.951 8.721 1.00 34.44 118 MET B C 1
ATOM 3240 O O . MET B 1 132 ? 5.871 60.741 9.934 1.00 25.80 118 MET B O 1
ATOM 3245 N N . GLU B 1 133 ? 6.899 61.798 8.231 1.00 36.09 119 GLU B N 1
ATOM 3246 C CA . GLU B 1 133 ? 7.788 62.527 9.128 1.00 38.60 119 GLU B CA 1
ATOM 3247 C C . GLU B 1 133 ? 7.050 63.650 9.845 1.00 35.39 119 GLU B C 1
ATOM 3248 O O . GLU B 1 133 ? 7.284 63.892 11.034 1.00 39.50 119 GLU B O 1
ATOM 3254 N N . ARG B 1 134 ? 6.158 64.349 9.138 1.00 40.93 120 ARG B N 1
ATOM 3255 C CA . ARG B 1 134 ? 5.366 65.393 9.781 1.00 41.29 120 ARG B CA 1
ATOM 3256 C C . ARG B 1 134 ? 4.375 64.800 10.776 1.00 34.19 120 ARG B C 1
ATOM 3257 O O . ARG B 1 134 ? 4.133 65.382 11.840 1.00 32.14 120 ARG B O 1
ATOM 3265 N N . ALA B 1 135 ? 3.794 63.644 10.448 1.00 29.76 121 ALA B N 1
ATOM 3266 C CA . ALA B 1 135 ? 2.866 62.998 11.369 1.00 30.27 121 ALA B CA 1
ATOM 3267 C C . ALA B 1 135 ? 3.580 62.521 12.628 1.00 25.94 121 ALA B C 1
ATOM 3268 O O . ALA B 1 135 ? 3.025 62.599 13.730 1.00 28.02 121 ALA B O 1
ATOM 3270 N N . LEU B 1 136 ? 4.813 62.029 12.484 1.00 24.52 122 LEU B N 1
ATOM 3271 C CA . LEU B 1 136 ? 5.554 61.536 13.640 1.00 28.88 122 LEU B CA 1
ATOM 3272 C C . LEU B 1 136 ? 5.867 62.662 14.618 1.00 26.08 122 LEU B C 1
ATOM 3273 O O . LEU B 1 136 ? 5.747 62.486 15.837 1.00 24.47 122 LEU B O 1
ATOM 3278 N N . ALA B 1 137 ? 6.268 63.827 14.103 1.00 29.91 123 ALA B N 1
ATOM 3279 C CA . ALA B 1 137 ? 6.593 64.953 14.972 1.00 25.82 123 ALA B CA 1
ATOM 3280 C C . ALA B 1 137 ? 5.362 65.432 15.733 1.00 24.10 123 ALA B C 1
ATOM 3281 O O . ALA B 1 137 ? 5.421 65.669 16.945 1.00 25.71 123 ALA B O 1
ATOM 3283 N N . GLY B 1 138 ? 4.235 65.579 15.034 1.00 25.91 124 GLY B N 1
ATOM 3284 C CA . GLY B 1 138 ? 3.010 65.991 15.702 1.00 20.67 124 GLY B CA 1
ATOM 3285 C C . GLY B 1 138 ? 2.543 64.985 16.735 1.00 26.70 124 GLY B C 1
ATOM 3286 O O . GLY B 1 138 ? 2.061 65.359 17.808 1.00 27.21 124 GLY B O 1
ATOM 3287 N N . LEU B 1 139 ? 2.674 63.692 16.425 1.00 31.20 125 LEU B N 1
ATOM 3288 C CA . LEU B 1 139 ? 2.370 62.660 17.412 1.00 26.10 125 LEU B CA 1
ATOM 3289 C C . LEU B 1 139 ? 3.304 62.757 18.610 1.00 26.24 125 LEU B C 1
ATOM 3290 O O . LEU B 1 139 ? 2.888 62.535 19.753 1.00 29.38 125 LEU B O 1
ATOM 3295 N N . ARG B 1 140 ? 4.572 63.091 18.366 1.00 28.35 126 ARG B N 1
ATOM 3296 C CA . ARG B 1 140 ? 5.538 63.193 19.454 1.00 25.01 126 ARG B CA 1
ATOM 3297 C C . ARG B 1 140 ? 5.264 64.408 20.332 1.00 28.17 126 ARG B C 1
ATOM 3298 O O . ARG B 1 140 ? 5.374 64.329 21.561 1.00 24.52 126 ARG B O 1
ATOM 3306 N N . ASP B 1 141 ? 4.906 65.542 19.723 1.00 25.81 127 ASP B N 1
ATOM 3307 C CA . ASP B 1 141 ? 4.662 66.752 20.502 1.00 24.78 127 ASP B CA 1
ATOM 3308 C C . ASP B 1 141 ? 3.454 66.589 21.414 1.00 25.22 127 ASP B C 1
ATOM 3309 O O . ASP B 1 141 ? 3.455 67.070 22.553 1.00 33.13 127 ASP B O 1
ATOM 3314 N N . ARG B 1 142 ? 2.415 65.908 20.931 1.00 25.08 128 ARG B N 1
ATOM 3315 C CA . ARG B 1 142 ? 1.215 65.677 21.724 1.00 26.05 128 ARG B CA 1
ATOM 3316 C C . ARG B 1 142 ? 1.407 64.621 22.803 1.00 28.79 128 ARG B C 1
ATOM 3317 O O . ARG B 1 142 ? 0.628 64.587 23.762 1.00 31.40 128 ARG B O 1
ATOM 3325 N N . THR B 1 143 ? 2.421 63.768 22.676 1.00 27.81 129 THR B N 1
ATOM 3326 C CA . THR B 1 143 ? 2.630 62.657 23.597 1.00 21.29 129 THR B CA 1
ATOM 3327 C C . THR B 1 143 ? 3.723 62.921 24.622 1.00 21.97 129 THR B C 1
ATOM 3328 O O . THR B 1 143 ? 3.536 62.630 25.808 1.00 21.80 129 THR B O 1
ATOM 3332 N N . CYS B 1 144 ? 4.857 63.475 24.194 1.00 23.08 130 CYS B N 1
ATOM 3333 C CA . CYS B 1 144 ? 6.053 63.525 25.024 1.00 22.28 130 CYS B CA 1
ATOM 3334 C C . CYS B 1 144 ? 6.174 64.793 25.858 1.00 29.73 130 CYS B C 1
ATOM 3335 O O . CYS B 1 144 ? 6.899 64.787 26.860 1.00 32.85 130 CYS B O 1
ATOM 3338 N N . ARG B 1 145 ? 5.497 65.872 25.477 1.00 25.09 131 ARG B N 1
ATOM 3339 C CA . ARG B 1 145 ? 5.588 67.113 26.235 1.00 28.47 131 ARG B CA 1
ATOM 3340 C C . ARG B 1 145 ? 4.903 66.960 27.587 1.00 27.61 131 ARG B C 1
ATOM 3341 O O . ARG B 1 145 ? 3.735 66.567 27.664 1.00 32.16 131 ARG B O 1
ATOM 3349 N N . GLY B 1 146 ? 5.636 67.272 28.656 1.00 31.06 132 GLY B N 1
ATOM 3350 C CA . GLY B 1 146 ? 5.138 67.166 30.008 1.00 30.64 132 GLY B CA 1
ATOM 3351 C C . GLY B 1 146 ? 5.550 65.903 30.736 1.00 30.29 132 GLY B C 1
ATOM 3352 O O . GLY B 1 146 ? 5.550 65.889 31.972 1.00 39.51 132 GLY B O 1
ATOM 3353 N N . ARG B 1 147 ? 5.902 64.850 30.005 1.00 29.25 133 ARG B N 1
ATOM 3354 C CA . ARG B 1 147 ? 6.284 63.594 30.629 1.00 29.54 133 ARG B CA 1
ATOM 3355 C C . ARG B 1 147 ? 7.670 63.704 31.260 1.00 28.32 133 ARG B C 1
ATOM 3356 O O . ARG B 1 147 ? 8.479 64.568 30.910 1.00 28.88 133 ARG B O 1
ATOM 3364 N N . SER B 1 148 ? 7.936 62.806 32.206 1.00 28.95 134 SER B N 1
ATOM 3365 C CA . SER B 1 148 ? 9.188 62.827 32.940 1.00 26.06 134 SER B CA 1
ATOM 3366 C C . SER B 1 148 ? 10.346 62.388 32.044 1.00 31.95 134 SER B C 1
ATOM 3367 O O . SER B 1 148 ? 10.139 61.732 31.020 1.00 31.26 134 SER B O 1
ATOM 3370 N N . PRO B 1 149 ? 11.582 62.753 32.406 1.00 28.41 135 PRO B N 1
ATOM 3371 C CA . PRO B 1 149 ? 12.732 62.303 31.602 1.00 24.32 135 PRO B CA 1
ATOM 3372 C C . PRO B 1 149 ? 12.875 60.791 31.542 1.00 26.79 135 PRO B C 1
ATOM 3373 O O . PRO B 1 149 ? 13.232 60.253 30.487 1.00 29.42 135 PRO B O 1
ATOM 3377 N N . GLN B 1 150 ? 12.606 60.086 32.646 1.00 25.85 136 GLN B N 1
ATOM 3378 C CA . GLN B 1 150 ? 12.708 58.630 32.624 1.00 30.58 136 GLN B CA 1
ATOM 3379 C C . GLN B 1 150 ? 11.641 58.007 31.732 1.00 30.57 136 GLN B C 1
ATOM 3380 O O . GLN B 1 150 ? 11.894 56.981 31.090 1.00 28.66 136 GLN B O 1
ATOM 3386 N N . TRP B 1 151 ? 10.451 58.609 31.669 1.00 24.44 137 TRP B N 1
ATOM 3387 C CA . TRP B 1 151 ? 9.427 58.102 30.762 1.00 27.93 137 TRP B CA 1
ATOM 3388 C C . TRP B 1 151 ? 9.827 58.332 29.311 1.00 28.08 137 TRP B C 1
ATOM 3389 O O . TRP B 1 151 ? 9.726 57.424 28.478 1.00 19.74 137 TRP B O 1
ATOM 3400 N N . ASN B 1 152 ? 10.272 59.549 28.988 1.00 23.03 138 ASN B N 1
ATOM 3401 C CA . ASN B 1 152 ? 10.754 59.821 27.638 1.00 23.44 138 ASN B CA 1
ATOM 3402 C C . ASN B 1 152 ? 11.975 58.978 27.306 1.00 25.89 138 ASN B C 1
ATOM 3403 O O . ASN B 1 152 ? 12.180 58.611 26.143 1.00 25.74 138 ASN B O 1
ATOM 3408 N N . ARG B 1 153 ? 12.793 58.659 28.309 1.00 23.83 139 ARG B N 1
ATOM 3409 C CA . ARG B 1 153 ? 13.911 57.752 28.088 1.00 26.79 139 ARG B CA 1
ATOM 3410 C C . ARG B 1 153 ? 13.417 56.338 27.804 1.00 27.42 139 ARG B C 1
ATOM 3411 O O . ARG B 1 153 ? 13.989 55.629 26.968 1.00 25.42 139 ARG B O 1
ATOM 3419 N N . GLN B 1 154 ? 12.344 55.920 28.480 1.00 26.64 140 GLN B N 1
ATOM 3420 C CA . GLN B 1 154 ? 11.775 54.598 28.236 1.00 28.19 140 GLN B CA 1
ATOM 3421 C C . GLN B 1 154 ? 11.001 54.559 26.924 1.00 28.80 140 GLN B C 1
ATOM 3422 O O . GLN B 1 154 ? 11.057 53.563 26.193 1.00 23.12 140 GLN B O 1
ATOM 3428 N N . PHE B 1 155 ? 10.271 55.632 26.610 1.00 24.97 141 PHE B N 1
ATOM 3429 C CA . PHE B 1 155 ? 9.466 55.648 25.393 1.00 23.51 141 PHE B CA 1
ATOM 3430 C C . PHE B 1 155 ? 10.344 55.649 24.148 1.00 24.26 141 PHE B C 1
ATOM 3431 O O . PHE B 1 155 ? 10.048 54.948 23.174 1.00 22.71 141 PHE B O 1
ATOM 3439 N N . ARG B 1 156 ? 11.429 56.427 24.159 1.00 25.37 142 ARG B N 1
ATOM 3440 C CA . ARG B 1 156 ? 12.353 56.405 23.030 1.00 25.40 142 ARG B CA 1
ATOM 3441 C C . ARG B 1 156 ? 13.057 55.059 22.927 1.00 23.89 142 ARG B C 1
ATOM 3442 O O . ARG B 1 156 ? 13.286 54.556 21.822 1.00 20.68 142 ARG B O 1
ATOM 3450 N N . ARG B 1 157 ? 13.409 54.467 24.071 1.00 23.27 143 ARG B N 1
ATOM 3451 C CA . ARG B 1 157 ? 14.039 53.150 24.075 1.00 21.58 143 ARG B CA 1
ATOM 3452 C C . ARG B 1 157 ? 13.163 52.125 23.367 1.00 30.06 143 ARG B C 1
ATOM 3453 O O . ARG B 1 157 ? 13.618 51.423 22.457 1.00 22.95 143 ARG B O 1
ATOM 3461 N N . ASP B 1 158 ? 11.893 52.032 23.768 1.00 32.13 144 ASP B N 1
ATOM 3462 C CA . ASP B 1 158 ? 11.012 51.017 23.201 1.00 24.84 144 ASP B CA 1
ATOM 3463 C C . ASP B 1 158 ? 10.630 51.332 21.760 1.00 20.87 144 ASP B C 1
ATOM 3464 O O . ASP B 1 158 ? 10.444 50.411 20.957 1.00 18.20 144 ASP B O 1
ATOM 3469 N N . THR B 1 159 ? 10.508 52.614 21.411 1.00 24.86 145 THR B N 1
ATOM 3470 C CA . THR B 1 159 ? 10.166 52.971 20.037 1.00 23.61 145 THR B CA 1
ATOM 3471 C C . THR B 1 159 ? 11.341 52.722 19.099 1.00 22.18 145 THR B C 1
ATOM 3472 O O . THR B 1 159 ? 11.177 52.125 18.028 1.00 23.34 145 THR B O 1
ATOM 3476 N N . ALA B 1 160 ? 12.538 53.169 19.488 1.00 24.69 146 ALA B N 1
ATOM 3477 C CA . ALA B 1 160 ? 13.713 52.960 18.648 1.00 19.37 146 ALA B CA 1
ATOM 3478 C C . ALA B 1 160 ? 14.062 51.481 18.543 1.00 25.90 146 ALA B C 1
ATOM 3479 O O . ALA B 1 160 ? 14.523 51.021 17.491 1.00 26.68 146 ALA B O 1
ATOM 3481 N N . ALA B 1 161 ? 13.852 50.720 19.620 1.00 20.77 147 ALA B N 1
ATOM 3482 C CA . ALA B 1 161 ? 14.112 49.285 19.566 1.00 22.92 147 ALA B CA 1
ATOM 3483 C C . ALA B 1 161 ? 13.172 48.593 18.589 1.00 23.27 147 ALA B C 1
ATOM 3484 O O . ALA B 1 161 ? 13.572 47.653 17.893 1.00 26.10 147 ALA B O 1
ATOM 3486 N N . TRP B 1 162 ? 11.916 49.043 18.523 1.00 24.73 148 TRP B N 1
ATOM 3487 C CA . TRP B 1 162 ? 10.984 48.482 17.551 1.00 26.81 148 TRP B CA 1
ATOM 3488 C C . TRP B 1 162 ? 11.426 48.794 16.128 1.00 24.30 148 TRP B C 1
ATOM 3489 O O . TRP B 1 162 ? 11.443 47.912 15.262 1.00 27.39 148 TRP B O 1
ATOM 3500 N N . LEU B 1 163 ? 11.782 50.055 15.868 1.00 19.52 149 LEU B N 1
ATOM 3501 C CA . LEU B 1 163 ? 12.167 50.458 14.520 1.00 24.01 149 LEU B CA 1
ATOM 3502 C C . LEU B 1 163 ? 13.397 49.697 14.042 1.00 25.71 149 LEU B C 1
ATOM 3503 O O . LEU B 1 163 ? 13.437 49.221 12.902 1.00 26.06 149 LEU B O 1
ATOM 3508 N N . TRP B 1 164 ? 14.405 49.559 14.903 1.00 20.74 150 TRP B N 1
ATOM 3509 C CA . TRP B 1 164 ? 15.640 48.902 14.491 1.00 25.29 150 TRP B CA 1
ATOM 3510 C C . TRP B 1 164 ? 15.502 47.392 14.342 1.00 25.01 150 TRP B C 1
ATOM 3511 O O . TRP B 1 164 ? 16.467 46.751 13.912 1.00 29.70 150 TRP B O 1
ATOM 3522 N N . THR B 1 165 ? 14.348 46.804 14.674 1.00 22.67 151 THR B N 1
ATOM 3523 C CA . THR B 1 165 ? 14.165 45.378 14.424 1.00 25.68 151 THR B CA 1
ATOM 3524 C C . THR B 1 165 ? 14.003 45.086 12.939 1.00 24.65 151 THR B C 1
ATOM 3525 O O . THR B 1 165 ? 14.369 43.997 12.481 1.00 27.23 151 THR B O 1
ATOM 3529 N N . TYR B 1 166 ? 13.455 46.035 12.175 1.00 25.47 152 TYR B N 1
ATOM 3530 C CA . TYR B 1 166 ? 13.373 45.861 10.729 1.00 25.48 152 TYR B CA 1
ATOM 3531 C C . TYR B 1 166 ? 14.761 45.761 10.112 1.00 21.63 152 TYR B C 1
ATOM 3532 O O . TYR B 1 166 ? 14.993 44.944 9.213 1.00 30.53 152 TYR B O 1
ATOM 3541 N N . TYR B 1 167 ? 15.699 46.587 10.583 1.00 20.18 153 TYR B N 1
ATOM 3542 C CA . TYR B 1 167 ? 17.069 46.509 10.090 1.00 22.36 153 TYR B CA 1
ATOM 3543 C C . TYR B 1 167 ? 17.734 45.208 10.517 1.00 23.56 153 TYR B C 1
ATOM 3544 O O . TYR B 1 167 ? 18.435 44.572 9.721 1.00 25.24 153 TYR B O 1
ATOM 3553 N N . ALA B 1 168 ? 17.523 44.793 11.769 1.00 23.78 154 ALA B N 1
ATOM 3554 C CA . ALA B 1 168 ? 18.108 43.544 12.245 1.00 22.40 154 ALA B CA 1
ATOM 3555 C C . ALA B 1 168 ? 17.575 42.351 11.462 1.00 25.11 154 ALA B C 1
ATOM 3556 O O . ALA B 1 168 ? 18.327 41.422 11.142 1.00 24.46 154 ALA B O 1
ATOM 3558 N N . GLU B 1 169 ? 16.278 42.356 11.144 1.00 27.33 155 GLU B N 1
ATOM 3559 C CA . GLU B 1 169 ? 15.714 41.284 10.331 1.00 32.12 155 GLU B CA 1
ATOM 3560 C C . GLU B 1 169 ? 16.269 41.316 8.913 1.00 27.38 155 GLU B C 1
ATOM 3561 O O . GLU B 1 169 ? 16.513 40.263 8.312 1.00 32.42 155 GLU B O 1
ATOM 3567 N N . ALA B 1 170 ? 16.472 42.515 8.363 1.00 23.53 156 ALA B N 1
ATOM 3568 C CA . ALA B 1 170 ? 16.986 42.636 7.003 1.00 24.88 156 ALA B CA 1
ATOM 3569 C C . ALA B 1 170 ? 18.409 42.100 6.903 1.00 29.54 156 ALA B C 1
ATOM 3570 O O . ALA B 1 170 ? 18.737 41.340 5.985 1.00 29.53 156 ALA B O 1
ATOM 3572 N N . VAL B 1 171 ? 19.271 42.489 7.845 1.00 26.10 157 VAL B N 1
ATOM 3573 C CA . VAL B 1 171 ? 20.658 42.035 7.820 1.00 25.76 157 VAL B CA 1
ATOM 3574 C C . VAL B 1 171 ? 20.734 40.530 8.048 1.00 29.93 157 VAL B C 1
ATOM 3575 O O . VAL B 1 171 ? 21.550 39.835 7.431 1.00 27.96 157 VAL B O 1
ATOM 3579 N N . GLU B 1 172 ? 19.881 40.004 8.930 1.00 32.91 158 GLU B N 1
ATOM 3580 C CA . GLU B 1 172 ? 19.911 38.577 9.237 1.00 32.49 158 GLU B CA 1
ATOM 3581 C C . GLU B 1 172 ? 19.513 37.739 8.027 1.00 35.62 158 GLU B C 1
ATOM 3582 O O . GLU B 1 172 ? 20.088 36.669 7.792 1.00 33.64 158 GLU B O 1
ATOM 3588 N N . ARG B 1 173 ? 18.534 38.205 7.248 1.00 34.24 159 ARG B N 1
ATOM 3589 C CA . ARG B 1 173 ? 18.138 37.469 6.050 1.00 35.71 159 ARG B CA 1
ATOM 3590 C C . ARG B 1 173 ? 19.200 37.564 4.963 1.00 33.29 159 ARG B C 1
ATOM 3591 O O . ARG B 1 173 ? 19.463 36.582 4.259 1.00 37.69 159 ARG B O 1
ATOM 3599 N N . ALA B 1 174 ? 19.816 38.739 4.806 1.00 34.19 160 ALA B N 1
ATOM 3600 C CA . ALA B 1 174 ? 20.862 38.893 3.801 1.00 33.20 160 ALA B CA 1
ATOM 3601 C C . ALA B 1 174 ? 22.063 38.008 4.105 1.00 30.81 160 ALA B C 1
ATOM 3602 O O . ALA B 1 174 ? 22.717 37.508 3.183 1.00 27.06 160 ALA B O 1
ATOM 3604 N N . ALA B 1 175 ? 22.362 37.798 5.385 1.00 29.11 161 ALA B N 1
ATOM 3605 C CA . ALA B 1 175 ? 23.489 36.971 5.791 1.00 30.52 161 ALA B CA 1
ATOM 3606 C C . ALA B 1 175 ? 23.174 35.482 5.771 1.00 39.27 161 ALA B C 1
ATOM 3607 O O . ALA B 1 175 ? 24.052 34.678 6.105 1.00 44.91 161 ALA B O 1
ATOM 3609 N N . GLY B 1 176 ? 21.961 35.094 5.387 1.00 35.91 162 GLY B N 1
ATOM 3610 C CA . GLY B 1 176 ? 21.597 33.691 5.407 1.00 34.50 162 GLY B CA 1
ATOM 3611 C C . GLY B 1 176 ? 21.525 33.100 6.795 1.00 37.91 162 GLY B C 1
ATOM 3612 O O . GLY B 1 176 ? 21.733 31.894 6.962 1.00 46.43 162 GLY B O 1
ATOM 3613 N N . GLN B 1 177 ? 21.244 33.922 7.799 1.00 32.53 163 GLN B N 1
ATOM 3614 C CA . GLN B 1 177 ? 21.149 33.482 9.180 1.00 34.70 163 GLN B CA 1
ATOM 3615 C C . GLN B 1 177 ? 19.689 33.397 9.604 1.00 34.91 163 GLN B C 1
ATOM 3616 O O . GLN B 1 177 ? 18.844 34.172 9.149 1.00 31.95 163 GLN B O 1
ATOM 3622 N N . VAL B 1 178 ? 19.398 32.438 10.477 1.00 36.88 164 VAL B N 1
ATOM 3623 C CA . VAL B 1 178 ? 18.050 32.267 11.011 1.00 38.62 164 VAL B CA 1
ATOM 3624 C C . VAL B 1 178 ? 18.108 32.408 12.527 1.00 39.38 164 VAL B C 1
ATOM 3625 O O . VAL B 1 178 ? 19.131 32.071 13.141 1.00 38.56 164 VAL B O 1
ATOM 3629 N N . PRO B 1 179 ? 17.056 32.909 13.170 1.00 38.32 165 PRO B N 1
ATOM 3630 C CA . PRO B 1 179 ? 17.084 33.039 14.629 1.00 34.18 165 PRO B CA 1
ATOM 3631 C C . PRO B 1 179 ? 16.720 31.731 15.311 1.00 41.89 165 PRO B C 1
ATOM 3632 O O . PRO B 1 179 ? 15.837 30.995 14.863 1.00 42.73 165 PRO B O 1
ATOM 3636 N N . SER B 1 180 ? 17.421 31.438 16.402 1.00 38.43 166 SER B N 1
ATOM 3637 C CA . SER B 1 180 ? 16.986 30.351 17.259 1.00 41.07 166 SER B CA 1
ATOM 3638 C C . SER B 1 180 ? 15.688 30.744 17.957 1.00 40.25 166 SER B C 1
ATOM 3639 O O . SER B 1 180 ? 15.306 31.917 17.999 1.00 44.72 166 SER B O 1
ATOM 3642 N N . ARG B 1 181 ? 14.997 29.739 18.503 1.00 38.18 167 ARG B N 1
ATOM 3643 C CA . ARG B 1 181 ? 13.739 30.008 19.193 1.00 42.24 167 ARG B CA 1
ATOM 3644 C C . ARG B 1 181 ? 13.935 30.973 20.356 1.00 40.87 167 ARG B C 1
ATOM 3645 O O . ARG B 1 181 ? 13.033 31.758 20.671 1.00 39.35 167 ARG B O 1
ATOM 3653 N N . ALA B 1 182 ? 15.107 30.940 20.993 1.00 40.01 168 ALA B N 1
ATOM 3654 C CA . ALA B 1 182 ? 15.403 31.886 22.062 1.00 35.37 168 ALA B CA 1
ATOM 3655 C C . ALA B 1 182 ? 15.794 33.252 21.509 1.00 40.26 168 ALA B C 1
ATOM 3656 O O . ALA B 1 182 ? 15.398 34.283 22.064 1.00 39.66 168 ALA B O 1
ATOM 3658 N N . GLU B 1 183 ? 16.569 33.281 20.421 1.00 41.67 169 GLU B N 1
ATOM 3659 C CA . GLU B 1 183 ? 16.953 34.558 19.827 1.00 38.26 169 GLU B CA 1
ATOM 3660 C C . GLU B 1 183 ? 15.751 35.290 19.246 1.00 40.46 169 GLU B C 1
ATOM 3661 O O . GLU B 1 183 ? 15.742 36.525 19.193 1.00 36.26 169 GLU B O 1
ATOM 3667 N N . PHE B 1 184 ? 14.728 34.551 18.811 1.00 37.64 170 PHE B N 1
ATOM 3668 C CA . PHE B 1 184 ? 13.567 35.181 18.192 1.00 35.49 170 PHE B CA 1
ATOM 3669 C C . PHE B 1 184 ? 12.611 35.753 19.232 1.00 32.67 170 PHE B C 1
ATOM 3670 O O . PHE B 1 184 ? 12.081 36.854 19.047 1.00 30.76 170 PHE B O 1
ATOM 3678 N N . ALA B 1 185 ? 12.374 35.021 20.324 1.00 32.67 171 ALA B N 1
ATOM 3679 C CA . ALA B 1 185 ? 11.502 35.533 21.378 1.00 36.96 171 ALA B CA 1
ATOM 3680 C C . ALA B 1 185 ? 12.076 36.797 22.001 1.00 33.53 171 ALA B C 1
ATOM 3681 O O . ALA B 1 185 ? 11.329 37.715 22.360 1.00 38.97 171 ALA B O 1
ATOM 3683 N N . LYS B 1 186 ? 13.401 36.858 22.149 1.00 36.20 172 LYS B N 1
ATOM 3684 C CA . LYS B 1 186 ? 14.045 38.098 22.567 1.00 38.22 172 LYS B CA 1
ATOM 3685 C C . LYS B 1 186 ? 13.868 39.182 21.511 1.00 38.79 172 LYS B C 1
ATOM 3686 O O . LYS B 1 186 ? 13.631 40.351 21.839 1.00 36.87 172 LYS B O 1
ATOM 3692 N N . HIS B 1 187 ? 13.980 38.810 20.234 1.00 34.78 173 HIS B N 1
ATOM 3693 C CA . HIS B 1 187 ? 13.781 39.768 19.154 1.00 32.30 173 HIS B CA 1
ATOM 3694 C C . HIS B 1 187 ? 12.318 40.169 19.018 1.00 35.47 173 HIS B C 1
ATOM 3695 O O . HIS B 1 187 ? 12.021 41.315 18.660 1.00 41.29 173 HIS B O 1
ATOM 3702 N N . ARG B 1 188 ? 11.394 39.248 19.306 1.00 34.69 174 ARG B N 1
ATOM 3703 C CA . ARG B 1 188 ? 9.972 39.535 19.153 1.00 33.54 174 ARG B CA 1
ATOM 3704 C C . ARG B 1 188 ? 9.467 40.546 20.175 1.00 31.67 174 ARG B C 1
ATOM 3705 O O . ARG B 1 188 ? 8.415 41.154 19.954 1.00 28.17 174 ARG B O 1
ATOM 3713 N N . ARG B 1 189 ? 10.190 40.743 21.282 1.00 29.05 175 ARG B N 1
ATOM 3714 C CA . ARG B 1 189 ? 9.753 41.710 22.284 1.00 29.83 175 ARG B CA 1
ATOM 3715 C C . ARG B 1 189 ? 9.715 43.121 21.714 1.00 28.29 175 ARG B C 1
ATOM 3716 O O . ARG B 1 189 ? 8.794 43.893 22.007 1.00 35.86 175 ARG B O 1
ATOM 3724 N N . ASP B 1 190 ? 10.704 43.475 20.897 1.00 31.15 176 ASP B N 1
ATOM 3725 C CA . ASP B 1 190 ? 10.732 44.793 20.279 1.00 31.35 176 ASP B CA 1
ATOM 3726 C C . ASP B 1 190 ? 9.977 44.837 18.958 1.00 28.27 176 ASP B C 1
ATOM 3727 O O . ASP B 1 190 ? 9.388 45.871 18.626 1.00 34.59 176 ASP B O 1
ATOM 3732 N N . SER B 1 191 ? 9.969 43.737 18.201 1.00 26.88 177 SER B N 1
ATOM 3733 C CA . SER B 1 191 ? 9.298 43.740 16.907 1.00 33.24 177 SER B CA 1
ATOM 3734 C C . SER B 1 191 ? 7.781 43.689 17.033 1.00 32.01 177 SER B C 1
ATOM 3735 O O . SER B 1 191 ? 7.083 44.076 16.091 1.00 34.68 177 SER B O 1
ATOM 3738 N N . VAL B 1 192 ? 7.250 43.217 18.165 1.00 36.52 178 VAL B N 1
ATOM 3739 C CA . VAL B 1 192 ? 5.804 43.243 18.360 1.00 29.80 178 VAL B CA 1
ATOM 3740 C C . VAL B 1 192 ? 5.311 44.660 18.621 1.00 25.09 178 VAL B C 1
ATOM 3741 O O . VAL B 1 192 ? 4.125 44.949 18.419 1.00 34.79 178 VAL B O 1
ATOM 3745 N N . ALA B 1 193 ? 6.204 45.556 19.052 1.00 26.19 179 ALA B N 1
ATOM 3746 C CA . ALA B 1 193 ? 5.887 46.960 19.327 1.00 32.89 179 ALA B CA 1
ATOM 3747 C C . ALA B 1 193 ? 4.755 47.109 20.341 1.00 26.47 179 ALA B C 1
ATOM 3748 O O . ALA B 1 193 ? 3.971 48.059 20.278 1.00 32.93 179 ALA B O 1
ATOM 3750 N N . MET B 1 194 ? 4.665 46.171 21.286 1.00 21.70 180 MET B N 1
ATOM 3751 C CA . MET B 1 194 ? 3.722 46.300 22.392 1.00 27.59 180 MET B CA 1
ATOM 3752 C C . MET B 1 194 ? 4.271 47.191 23.500 1.00 27.12 180 MET B C 1
ATOM 3753 O O . MET B 1 194 ? 3.504 47.915 24.147 1.00 28.30 180 MET B O 1
ATOM 3758 N N . GLN B 1 195 ? 5.587 47.166 23.716 1.00 19.89 181 GLN B N 1
ATOM 3759 C CA . GLN B 1 195 ? 6.179 47.940 24.804 1.00 25.74 181 GLN B CA 1
ATOM 3760 C C . GLN B 1 195 ? 6.012 49.450 24.654 1.00 21.72 181 GLN B C 1
ATOM 3761 O O . GLN B 1 195 ? 5.790 50.115 25.682 1.00 21.86 181 GLN B O 1
ATOM 3767 N N . PRO B 1 196 ? 6.112 50.056 23.463 1.00 22.51 182 PRO B N 1
ATOM 3768 C CA . PRO B 1 196 ? 5.793 51.492 23.369 1.00 20.13 182 PRO B CA 1
ATOM 3769 C C . PRO B 1 196 ? 4.377 51.822 23.803 1.00 24.41 182 PRO B C 1
ATOM 3770 O O . PRO B 1 196 ? 4.117 52.954 24.231 1.00 22.86 182 PRO B O 1
ATOM 3774 N N . PHE B 1 197 ? 3.452 50.866 23.706 1.00 26.15 183 PHE B N 1
ATOM 3775 C CA . PHE B 1 197 ? 2.096 51.083 24.188 1.00 25.68 183 PHE B CA 1
ATOM 3776 C C . PHE B 1 197 ? 1.964 50.832 25.683 1.00 23.03 183 PHE B C 1
ATOM 3777 O O . PHE B 1 197 ? 0.989 51.287 26.290 1.00 21.26 183 PHE B O 1
ATOM 3785 N N . LEU B 1 198 ? 2.917 50.118 26.288 1.00 19.52 184 LEU B N 1
ATOM 3786 C CA . LEU B 1 198 ? 2.970 50.065 27.744 1.00 26.25 184 LEU B CA 1
ATOM 3787 C C . LEU B 1 198 ? 3.414 51.402 28.321 1.00 25.56 184 LEU B C 1
ATOM 3788 O O . LEU B 1 198 ? 3.035 51.749 29.446 1.00 24.45 184 LEU B O 1
ATOM 3793 N N . CYS B 1 199 ? 4.211 52.163 27.566 1.00 19.98 185 CYS B N 1
ATOM 3794 C CA . CYS B 1 199 ? 4.542 53.524 27.972 1.00 21.53 185 CYS B CA 1
ATOM 3795 C C . CYS B 1 199 ? 3.326 54.435 27.865 1.00 23.10 185 CYS B C 1
ATOM 3796 O O . CYS B 1 199 ? 3.081 55.262 28.752 1.00 24.99 185 CYS B O 1
ATOM 3799 N N . LEU B 1 200 ? 2.554 54.298 26.783 1.00 22.11 186 LEU B N 1
ATOM 3800 C CA . LEU B 1 200 ? 1.336 55.087 26.634 1.00 26.76 186 LEU B CA 1
ATOM 3801 C C . LEU B 1 200 ? 0.313 54.744 27.708 1.00 24.43 186 LEU B C 1
ATOM 3802 O O . LEU B 1 200 ? -0.542 55.574 28.038 1.00 20.05 186 LEU B O 1
ATOM 3807 N N . HIS B 1 201 ? 0.379 53.528 28.257 1.00 24.74 187 HIS B N 1
ATOM 3808 C CA . HIS B 1 201 ? -0.516 53.155 29.348 1.00 20.59 187 HIS B CA 1
ATOM 3809 C C . HIS B 1 201 ? -0.308 54.049 30.562 1.00 24.61 187 HIS B C 1
ATOM 3810 O O . HIS B 1 201 ? -1.267 54.379 31.271 1.00 18.16 187 HIS B O 1
ATOM 3817 N N . GLU B 1 202 ? 0.939 54.453 30.818 1.00 21.64 188 GLU B N 1
ATOM 3818 C CA . GLU B 1 202 ? 1.215 55.331 31.950 1.00 25.84 188 GLU B CA 1
ATOM 3819 C C . GLU B 1 202 ? 0.498 56.666 31.812 1.00 28.52 188 GLU B C 1
ATOM 3820 O O . GLU B 1 202 ? 0.101 57.265 32.818 1.00 28.02 188 GLU B O 1
ATOM 3826 N N . ILE B 1 203 ? 0.316 57.143 30.580 1.00 25.26 189 ILE B N 1
ATOM 3827 C CA . ILE B 1 203 ? -0.328 58.435 30.362 1.00 25.90 189 ILE B CA 1
ATOM 3828 C C . ILE B 1 203 ? -1.805 58.363 30.732 1.00 28.45 189 ILE B C 1
ATOM 3829 O O . ILE B 1 203 ? -2.294 59.138 31.561 1.00 28.76 189 ILE B O 1
ATOM 3834 N N . THR B 1 204 ? -2.538 57.430 30.119 1.00 27.87 190 THR B N 1
ATOM 3835 C CA . THR B 1 204 ? -3.967 57.317 30.391 1.00 26.53 190 THR B CA 1
ATOM 3836 C C . THR B 1 204 ? -4.257 56.839 31.808 1.00 30.54 190 THR B C 1
ATOM 3837 O O . THR B 1 204 ? -5.343 57.113 32.330 1.00 28.43 190 THR B O 1
ATOM 3841 N N . ALA B 1 205 ? -3.320 56.131 32.439 1.00 23.74 191 ALA B N 1
ATOM 3842 C CA . ALA B 1 205 ? -3.485 55.735 33.831 1.00 23.34 191 ALA B CA 1
ATOM 3843 C C . ALA B 1 205 ? -3.123 56.846 34.805 1.00 20.95 191 ALA B C 1
ATOM 3844 O O . ALA B 1 205 ? -3.381 56.702 36.005 1.00 23.53 191 ALA B O 1
ATOM 3846 N N . GLY B 1 206 ? -2.541 57.940 34.325 1.00 21.51 192 GLY B N 1
ATOM 3847 C CA . GLY B 1 206 ? -2.168 59.038 35.200 1.00 24.01 192 GLY B CA 1
ATOM 3848 C C . GLY B 1 206 ? -1.051 58.700 36.162 1.00 27.44 192 GLY B C 1
ATOM 3849 O O . GLY B 1 206 ? -1.077 59.144 37.317 1.00 23.80 192 GLY B O 1
ATOM 3850 N N . ILE B 1 207 ? -0.068 57.920 35.715 1.00 23.23 193 ILE B N 1
ATOM 3851 C CA . ILE B 1 207 ? 1.041 57.491 36.553 1.00 23.79 193 ILE B CA 1
ATOM 3852 C C . ILE B 1 207 ? 2.348 57.862 35.865 1.00 25.02 193 ILE B C 1
ATOM 3853 O O . ILE B 1 207 ? 2.373 58.302 34.715 1.00 32.70 193 ILE B O 1
ATOM 3858 N N . ASP B 1 208 ? 3.449 57.678 36.598 1.00 26.50 194 ASP B N 1
ATOM 3859 C CA . ASP B 1 208 ? 4.783 57.906 36.044 1.00 34.69 194 ASP B CA 1
ATOM 3860 C C . ASP B 1 208 ? 5.771 57.157 36.938 1.00 33.85 194 ASP B C 1
ATOM 3861 O O . ASP B 1 208 ? 6.104 57.630 38.028 1.00 35.01 194 ASP B O 1
ATOM 3866 N N . LEU B 1 209 ? 6.224 56.003 36.468 1.00 25.56 195 LEU B N 1
ATOM 3867 C CA . LEU B 1 209 ? 7.105 55.151 37.257 1.00 30.85 195 LEU B CA 1
ATOM 3868 C C . LEU B 1 209 ? 8.522 55.712 37.263 1.00 32.93 195 LEU B C 1
ATOM 3869 O O . LEU B 1 209 ? 9.067 56.015 36.197 1.00 31.58 195 LEU B O 1
ATOM 3874 N N . PRO B 1 210 ? 9.144 55.864 38.427 1.00 30.89 196 PRO B N 1
ATOM 3875 C CA . PRO B 1 210 ? 10.557 56.251 38.474 1.00 27.73 196 PRO B CA 1
ATOM 3876 C C . PRO B 1 210 ? 11.457 55.071 38.128 1.00 28.27 196 PRO B C 1
ATOM 3877 O O . PRO B 1 210 ? 11.034 53.915 38.095 1.00 23.97 196 PRO B O 1
ATOM 3881 N N . ASP B 1 211 ? 12.729 55.390 37.868 1.00 28.60 197 ASP B N 1
ATOM 3882 C CA . ASP B 1 211 ? 13.683 54.368 37.448 1.00 25.25 197 ASP B CA 1
ATOM 3883 C C . ASP B 1 211 ? 13.901 53.298 38.511 1.00 26.37 197 ASP B C 1
ATOM 3884 O O . ASP B 1 211 ? 14.291 52.175 38.171 1.00 28.12 197 ASP B O 1
ATOM 3889 N N . SER B 1 212 ? 13.665 53.617 39.785 1.00 28.29 198 SER B N 1
ATOM 3890 C CA . SER B 1 212 ? 13.740 52.593 40.823 1.00 20.63 198 SER B CA 1
ATOM 3891 C C . SER B 1 212 ? 12.644 51.551 40.644 1.00 24.70 198 SER B C 1
ATOM 3892 O O . SER B 1 212 ? 12.887 50.350 40.816 1.00 30.49 198 SER B O 1
ATOM 3895 N N . ALA B 1 213 ? 11.433 51.991 40.296 1.00 22.35 199 ALA B N 1
ATOM 3896 C CA . ALA B 1 213 ? 10.336 51.052 40.086 1.00 24.07 199 ALA B CA 1
ATOM 3897 C C . ALA B 1 213 ? 10.535 50.246 38.809 1.00 28.96 199 ALA B C 1
ATOM 3898 O O . ALA B 1 213 ? 10.250 49.043 38.777 1.00 27.89 199 ALA B O 1
ATOM 3900 N N . ARG B 1 214 ? 11.028 50.890 37.747 1.00 25.64 200 ARG B N 1
ATOM 3901 C CA . ARG B 1 214 ? 11.249 50.196 36.484 1.00 29.93 200 ARG B CA 1
ATOM 3902 C C . ARG B 1 214 ? 12.323 49.121 36.591 1.00 24.49 200 ARG B C 1
ATOM 3903 O O . ARG B 1 214 ? 12.317 48.176 35.794 1.00 30.50 200 ARG B O 1
ATOM 3911 N N . SER B 1 215 ? 13.237 49.238 37.552 1.00 26.63 201 SER B N 1
ATOM 3912 C CA . SER B 1 215 ? 14.305 48.265 37.736 1.00 29.64 201 SER B CA 1
ATOM 3913 C C . SER B 1 215 ? 13.911 47.116 38.655 1.00 26.58 201 SER B C 1
ATOM 3914 O O . SER B 1 215 ? 14.736 46.228 38.896 1.00 24.00 201 SER B O 1
ATOM 3917 N N . LEU B 1 216 ? 12.686 47.113 39.171 1.00 24.21 202 LEU B N 1
ATOM 3918 C CA . LEU B 1 216 ? 12.254 46.040 40.054 1.00 28.90 202 LEU B CA 1
ATOM 3919 C C . LEU B 1 216 ? 12.213 44.723 39.284 1.00 29.14 202 LEU B C 1
ATOM 3920 O O . LEU B 1 216 ? 11.662 44.678 38.175 1.00 30.04 202 LEU B O 1
ATOM 3925 N N . PRO B 1 217 ? 12.788 43.643 39.823 1.00 22.42 203 PRO B N 1
ATOM 3926 C CA . PRO B 1 217 ? 12.833 42.382 39.060 1.00 25.77 203 PRO B CA 1
ATOM 3927 C C . PRO B 1 217 ? 11.468 41.868 38.638 1.00 29.75 203 PRO B C 1
ATOM 3928 O O . PRO B 1 217 ? 11.300 41.448 37.487 1.00 30.04 203 PRO B O 1
ATOM 3932 N N . ALA B 1 218 ? 10.479 41.895 39.535 1.00 29.66 204 ALA B N 1
ATOM 3933 C CA . ALA B 1 218 ? 9.169 41.358 39.187 1.00 28.66 204 ALA B CA 1
ATOM 3934 C C . ALA B 1 218 ? 8.428 42.257 38.206 1.00 23.99 204 ALA B C 1
ATOM 3935 O O . ALA B 1 218 ? 7.686 41.756 37.353 1.00 24.05 204 ALA B O 1
ATOM 3937 N N . TYR B 1 219 ? 8.604 43.578 38.308 1.00 25.70 205 TYR B N 1
ATOM 3938 C CA . TYR B 1 219 ? 7.990 44.464 37.325 1.00 26.52 205 TYR B CA 1
ATOM 3939 C C . TYR B 1 219 ? 8.591 44.249 35.943 1.00 25.33 205 TYR B C 1
ATOM 3940 O O . TYR B 1 219 ? 7.882 44.324 34.932 1.00 24.39 205 TYR B O 1
ATOM 3949 N N . ILE B 1 220 ? 9.900 43.996 35.878 1.00 23.86 206 ILE B N 1
ATOM 3950 C CA . ILE B 1 220 ? 10.531 43.661 34.605 1.00 23.82 206 ILE B CA 1
ATOM 3951 C C . ILE B 1 220 ? 9.926 42.384 34.038 1.00 25.38 206 ILE B C 1
ATOM 3952 O O . ILE B 1 220 ? 9.651 42.288 32.835 1.00 26.07 206 ILE B O 1
ATOM 3957 N N . ALA B 1 221 ? 9.694 41.390 34.899 1.00 26.23 207 ALA B N 1
ATOM 3958 C CA . ALA B 1 221 ? 9.101 40.137 34.443 1.00 28.68 207 ALA B CA 1
ATOM 3959 C C . ALA B 1 221 ? 7.656 40.335 34.002 1.00 24.87 207 ALA B C 1
ATOM 3960 O O . ALA B 1 221 ? 7.215 39.731 33.018 1.00 24.62 207 ALA B O 1
ATOM 3962 N N . LEU B 1 222 ? 6.902 41.174 34.718 1.00 19.83 208 LEU B N 1
ATOM 3963 C CA . LEU B 1 222 ? 5.520 41.434 34.327 1.00 23.83 208 LEU B CA 1
ATOM 3964 C C . LEU B 1 222 ? 5.456 42.203 33.014 1.00 25.67 208 LEU B C 1
ATOM 3965 O O . LEU B 1 222 ? 4.551 41.981 32.200 1.00 29.21 208 LEU B O 1
ATOM 3970 N N . ARG B 1 223 ? 6.406 43.111 32.790 1.00 23.25 209 ARG B N 1
ATOM 3971 C CA . ARG B 1 223 ? 6.436 43.864 31.541 1.00 22.52 209 ARG B CA 1
ATOM 3972 C C . ARG B 1 223 ? 6.789 42.957 30.368 1.00 21.67 209 ARG B C 1
ATOM 3973 O O . ARG B 1 223 ? 6.156 43.020 29.307 1.00 20.67 209 ARG B O 1
ATOM 3981 N N . ASN B 1 224 ? 7.798 42.100 30.544 1.00 22.72 210 ASN B N 1
ATOM 3982 C CA . ASN B 1 224 ? 8.191 41.185 29.477 1.00 19.08 210 ASN B CA 1
ATOM 3983 C C . ASN B 1 224 ? 7.101 40.158 29.195 1.00 19.93 210 ASN B C 1
ATOM 3984 O O . ASN B 1 224 ? 6.860 39.806 28.035 1.00 20.64 210 ASN B O 1
ATOM 3989 N N . ALA B 1 225 ? 6.432 39.669 30.243 1.00 19.65 211 ALA B N 1
ATOM 3990 C CA . ALA B 1 225 ? 5.421 38.631 30.060 1.00 23.69 211 ALA B CA 1
ATOM 3991 C C . ALA B 1 225 ? 4.225 39.150 29.271 1.00 21.29 211 ALA B C 1
ATOM 3992 O O . ALA B 1 225 ? 3.675 38.433 28.427 1.00 24.95 211 ALA B O 1
ATOM 3994 N N . VAL B 1 226 ? 3.804 40.389 29.537 1.00 22.68 212 VAL B N 1
ATOM 3995 C CA . VAL B 1 226 ? 2.748 41.003 28.735 1.00 24.53 212 VAL B CA 1
ATOM 3996 C C . VAL B 1 226 ? 3.195 41.131 27.284 1.00 23.39 212 VAL B C 1
ATOM 3997 O O . VAL B 1 226 ? 2.411 40.909 26.352 1.00 20.27 212 VAL B O 1
ATOM 4001 N N . THR B 1 227 ? 4.467 41.472 27.071 1.00 24.83 213 THR B N 1
ATOM 4002 C CA . THR B 1 227 ? 4.982 41.638 25.716 1.00 22.84 213 THR B CA 1
ATOM 4003 C C . THR B 1 227 ? 5.105 40.296 25.004 1.00 15.69 213 THR B C 1
ATOM 4004 O O . THR B 1 227 ? 4.710 40.162 23.839 1.00 21.22 213 THR B O 1
ATOM 4008 N N . ASP B 1 228 ? 5.652 39.289 25.691 1.00 18.35 214 ASP B N 1
ATOM 4009 C CA . ASP B 1 228 ? 5.831 37.979 25.071 1.00 19.70 214 ASP B CA 1
ATOM 4010 C C . ASP B 1 228 ? 4.493 37.344 24.718 1.00 17.33 214 ASP B C 1
ATOM 4011 O O . ASP B 1 228 ? 4.354 36.724 23.657 1.00 23.80 214 ASP B O 1
ATOM 4016 N N . HIS B 1 229 ? 3.498 37.482 25.598 1.00 19.21 215 HIS B N 1
ATOM 4017 C CA . HIS B 1 229 ? 2.183 36.918 25.311 1.00 22.01 215 HIS B CA 1
ATOM 4018 C C . HIS B 1 229 ? 1.564 37.572 24.083 1.00 17.82 215 HIS B C 1
ATOM 4019 O O . HIS B 1 229 ? 0.936 36.895 23.261 1.00 19.84 215 HIS B O 1
ATOM 4026 N N . SER B 1 230 ? 1.733 38.889 23.942 1.00 19.27 216 SER B N 1
ATOM 4027 C CA . SER B 1 230 ? 1.243 39.575 22.751 1.00 14.62 216 SER B CA 1
ATOM 4028 C C . SER B 1 230 ? 1.949 39.075 21.497 1.00 20.37 216 SER B C 1
ATOM 4029 O O . SER B 1 230 ? 1.306 38.831 20.469 1.00 19.09 216 SER B O 1
ATOM 4032 N N . GLY B 1 231 ? 3.271 38.912 21.564 1.00 21.50 217 GLY B N 1
ATOM 4033 C CA . GLY B 1 231 ? 4.016 38.490 20.389 1.00 21.36 217 GLY B CA 1
ATOM 4034 C C . GLY B 1 231 ? 3.704 37.066 19.969 1.00 24.98 217 GLY B C 1
ATOM 4035 O O . GLY B 1 231 ? 3.520 36.787 18.781 1.00 26.32 217 GLY B O 1
ATOM 4036 N N . LEU B 1 232 ? 3.640 36.146 20.934 1.00 19.20 218 LEU B N 1
ATOM 4037 C CA . LEU B 1 232 ? 3.364 34.752 20.602 1.00 18.65 218 LEU B CA 1
ATOM 4038 C C . LEU B 1 232 ? 1.923 34.566 20.140 1.00 22.94 218 LEU B C 1
ATOM 4039 O O . LEU B 1 232 ? 1.667 33.829 19.179 1.00 23.59 218 LEU B O 1
ATOM 4044 N N . CYS B 1 233 ? 0.970 35.219 20.810 1.00 17.95 219 CYS B N 1
ATOM 4045 C CA . CYS B 1 233 ? -0.420 35.140 20.369 1.00 23.84 219 CYS B CA 1
ATOM 4046 C C . CYS B 1 233 ? -0.580 35.714 18.966 1.00 28.54 219 CYS B C 1
ATOM 4047 O O . CYS B 1 233 ? -1.405 35.235 18.179 1.00 27.66 219 CYS B O 1
ATOM 4050 N N . ASN B 1 234 ? 0.208 36.740 18.635 1.00 27.39 220 ASN B N 1
ATOM 4051 C CA . ASN B 1 234 ? 0.196 37.282 17.281 1.00 24.58 220 ASN B CA 1
ATOM 4052 C C . ASN B 1 234 ? 0.705 36.256 16.277 1.00 29.20 220 ASN B C 1
ATOM 4053 O O . ASN B 1 234 ? 0.160 36.132 15.173 1.00 29.50 220 ASN B O 1
ATOM 4058 N N . ASP B 1 235 ? 1.747 35.507 16.644 1.00 27.71 221 ASP B N 1
ATOM 4059 C CA . ASP B 1 235 ? 2.305 34.513 15.733 1.00 28.25 221 ASP B CA 1
ATOM 4060 C C . ASP B 1 235 ? 1.357 33.335 15.543 1.00 26.06 221 ASP B C 1
ATOM 4061 O O . ASP B 1 235 ? 1.229 32.809 14.430 1.00 32.34 221 ASP B O 1
ATOM 4066 N N . ILE B 1 236 ? 0.685 32.906 16.613 1.00 28.94 222 ILE B N 1
ATOM 4067 C CA . ILE B 1 236 ? -0.195 31.743 16.527 1.00 29.69 222 ILE B CA 1
ATOM 4068 C C . ILE B 1 236 ? -1.378 32.032 15.610 1.00 33.67 222 ILE B C 1
ATOM 4069 O O . ILE B 1 236 ? -1.728 31.219 14.746 1.00 29.86 222 ILE B O 1
ATOM 4074 N N . CYS B 1 237 ? -2.007 33.195 15.778 1.00 32.82 223 CYS B N 1
ATOM 4075 C CA . CYS B 1 237 ? -3.169 33.544 14.969 1.00 39.64 223 CYS B CA 1
ATOM 4076 C C . CYS B 1 237 ? -2.811 33.934 13.543 1.00 35.02 223 CYS B C 1
ATOM 4077 O O . CYS B 1 237 ? -3.717 34.250 12.764 1.00 36.77 223 CYS B O 1
ATOM 4080 N N . SER B 1 238 ? -1.533 33.928 13.184 1.00 35.35 224 SER B N 1
ATOM 4081 C CA . SER B 1 238 ? -1.121 34.223 11.819 1.00 36.93 224 SER B CA 1
ATOM 4082 C C . SER B 1 238 ? -0.441 33.009 11.198 1.00 41.23 224 SER B C 1
ATOM 4083 O O . SER B 1 238 ? 0.702 32.694 11.528 1.00 39.24 224 SER B O 1
ATOM 4086 N N . HIS B 1 249 ? 11.152 35.019 12.156 1.00 42.10 235 HIS B N 1
ATOM 4087 C CA . HIS B 1 249 ? 10.027 35.191 11.246 1.00 46.75 235 HIS B CA 1
ATOM 4088 C C . HIS B 1 249 ? 8.707 34.956 11.974 1.00 43.24 235 HIS B C 1
ATOM 4089 O O . HIS B 1 249 ? 7.900 35.872 12.131 1.00 47.99 235 HIS B O 1
ATOM 4096 N N . ASN B 1 250 ? 8.497 33.720 12.421 1.00 37.91 236 ASN B N 1
ATOM 4097 C CA . ASN B 1 250 ? 7.290 33.349 13.146 1.00 35.29 236 ASN B CA 1
ATOM 4098 C C . ASN B 1 250 ? 7.641 32.262 14.150 1.00 32.73 236 ASN B C 1
ATOM 4099 O O . ASN B 1 250 ? 8.398 31.340 13.834 1.00 35.53 236 ASN B O 1
ATOM 4104 N N . ALA B 1 251 ? 7.079 32.371 15.357 1.00 36.37 237 ALA B N 1
ATOM 4105 C CA . ALA B 1 251 ? 7.418 31.428 16.419 1.00 34.31 237 ALA B CA 1
ATOM 4106 C C . ALA B 1 251 ? 6.920 30.022 16.104 1.00 33.25 237 ALA B C 1
ATOM 4107 O O . ALA B 1 251 ? 7.587 29.034 16.435 1.00 32.10 237 ALA B O 1
ATOM 4109 N N . VAL B 1 252 ? 5.752 29.909 15.468 1.00 32.50 238 VAL B N 1
ATOM 4110 C CA . VAL B 1 252 ? 5.194 28.593 15.172 1.00 29.69 238 VAL B CA 1
ATOM 4111 C C . VAL B 1 252 ? 6.074 27.850 14.173 1.00 27.45 238 VAL B C 1
ATOM 4112 O O . VAL B 1 252 ? 6.296 26.639 14.302 1.00 37.19 238 VAL B O 1
ATOM 4116 N N . ARG B 1 253 ? 6.591 28.559 13.167 1.00 31.80 239 ARG B N 1
ATOM 4117 C CA . ARG B 1 253 ? 7.459 27.918 12.185 1.00 36.92 239 ARG B CA 1
ATOM 4118 C C . ARG B 1 253 ? 8.778 27.482 12.810 1.00 34.70 239 ARG B C 1
ATOM 4119 O O . ARG B 1 253 ? 9.328 26.436 12.446 1.00 33.38 239 ARG B O 1
ATOM 4127 N N . LEU B 1 254 ? 9.302 28.270 13.752 1.00 32.79 240 LEU B N 1
ATOM 4128 C CA . LEU B 1 254 ? 10.536 27.886 14.428 1.00 34.55 240 LEU B CA 1
ATOM 4129 C C . LEU B 1 254 ? 10.323 26.688 15.343 1.00 34.66 240 LEU B C 1
ATOM 4130 O O . LEU B 1 254 ? 11.232 25.865 15.506 1.00 34.68 240 LEU B O 1
ATOM 4135 N N . ILE B 1 255 ? 9.140 26.575 15.949 1.00 36.29 241 ILE B N 1
ATOM 4136 C CA . ILE B 1 255 ? 8.819 25.390 16.738 1.00 35.26 241 ILE B CA 1
ATOM 4137 C C . ILE B 1 255 ? 8.754 24.162 15.839 1.00 35.80 241 ILE B C 1
ATOM 4138 O O . ILE B 1 255 ? 9.319 23.109 16.155 1.00 29.46 241 ILE B O 1
ATOM 4143 N N . GLN B 1 256 ? 8.067 24.283 14.701 1.00 30.72 242 GLN B N 1
ATOM 4144 C CA . GLN B 1 256 ? 7.997 23.174 13.755 1.00 28.36 242 GLN B CA 1
ATOM 4145 C C . GLN B 1 256 ? 9.380 22.811 13.229 1.00 34.14 242 GLN B C 1
ATOM 4146 O O . GLN B 1 256 ? 9.674 21.633 12.992 1.00 28.19 242 GLN B O 1
ATOM 4152 N N . ARG B 1 257 ? 10.245 23.810 13.048 1.00 36.09 243 ARG B N 1
ATOM 4153 C CA . ARG B 1 257 ? 11.586 23.551 12.535 1.00 35.68 243 ARG B CA 1
ATOM 4154 C C . ARG B 1 257 ? 12.438 22.821 13.566 1.00 33.09 243 ARG B C 1
ATOM 4155 O O . ARG B 1 257 ? 13.118 21.840 13.242 1.00 25.98 243 ARG B O 1
ATOM 4163 N N . ASP B 1 258 ? 12.416 23.288 14.817 1.00 32.45 244 ASP B N 1
ATOM 4164 C CA . ASP B 1 258 ? 13.216 22.654 15.859 1.00 34.69 244 ASP B CA 1
ATOM 4165 C C . ASP B 1 258 ? 12.698 21.265 16.205 1.00 37.21 244 ASP B C 1
ATOM 4166 O O . ASP B 1 258 ? 13.487 20.381 16.560 1.00 35.98 244 ASP B O 1
ATOM 4171 N N . ARG B 1 259 ? 11.387 21.049 16.106 1.00 38.59 245 ARG B N 1
ATOM 4172 C CA . ARG B 1 259 ? 10.779 19.781 16.480 1.00 35.18 245 ARG B CA 1
ATOM 4173 C C . ARG B 1 259 ? 10.582 18.833 15.306 1.00 40.14 245 ARG B C 1
ATOM 4174 O O . ARG B 1 259 ? 10.325 17.645 15.531 1.00 41.15 245 ARG B O 1
ATOM 4182 N N . GLY B 1 260 ? 10.695 19.317 14.073 1.00 34.91 246 GLY B N 1
ATOM 4183 C CA . GLY B 1 260 ? 10.410 18.479 12.918 1.00 31.38 246 GLY B CA 1
ATOM 4184 C C . GLY B 1 260 ? 8.998 17.934 12.920 1.00 29.95 246 GLY B C 1
ATOM 4185 O O . GLY B 1 260 ? 8.772 16.792 12.502 1.00 32.11 246 GLY B O 1
ATOM 4186 N N . SER B 1 261 ? 8.040 18.730 13.386 1.00 29.88 247 SER B N 1
ATOM 4187 C CA . SER B 1 261 ? 6.672 18.284 13.586 1.00 31.34 247 SER B CA 1
ATOM 4188 C C . SER B 1 261 ? 5.790 18.719 12.420 1.00 32.71 247 SER B C 1
ATOM 4189 O O . SER B 1 261 ? 6.242 19.332 11.450 1.00 34.67 247 SER B O 1
ATOM 4192 N N . THR B 1 262 ? 4.506 18.389 12.523 1.00 27.51 248 THR B N 1
ATOM 4193 C CA . THR B 1 262 ? 3.520 18.869 11.571 1.00 26.26 248 THR B CA 1
ATOM 4194 C C . THR B 1 262 ? 3.096 20.287 11.946 1.00 30.85 248 THR B C 1
ATOM 4195 O O . THR B 1 262 ? 3.553 20.862 12.939 1.00 33.80 248 THR B O 1
ATOM 4199 N N . LEU B 1 263 ? 2.202 20.863 11.143 1.00 36.52 249 LEU B N 1
ATOM 4200 C CA . LEU B 1 263 ? 1.751 22.223 11.414 1.00 33.55 249 LEU B CA 1
ATOM 4201 C C . LEU B 1 263 ? 0.824 22.265 12.623 1.00 32.53 249 LEU B C 1
ATOM 4202 O O . LEU B 1 263 ? 0.904 23.190 13.440 1.00 32.33 249 LEU B O 1
ATOM 4207 N N . GLN B 1 264 ? -0.051 21.267 12.763 1.00 31.81 250 GLN B N 1
ATOM 4208 C CA . GLN B 1 264 ? -0.956 21.231 13.908 1.00 32.10 250 GLN B CA 1
ATOM 4209 C C . GLN B 1 264 ? -0.199 20.966 15.204 1.00 28.28 250 GLN B C 1
ATOM 4210 O O . GLN B 1 264 ? -0.543 21.519 16.255 1.00 30.07 250 GLN B O 1
ATOM 4216 N N . GLU B 1 265 ? 0.835 20.123 15.150 1.00 29.33 251 GLU B N 1
ATOM 4217 C CA . GLU B 1 265 ? 1.593 19.802 16.355 1.00 28.70 251 GLU B CA 1
ATOM 4218 C C . GLU B 1 265 ? 2.371 21.011 16.860 1.00 24.50 251 GLU B C 1
ATOM 4219 O O . GLU B 1 265 ? 2.501 21.210 18.074 1.00 23.96 251 GLU B O 1
ATOM 4225 N N . ALA B 1 266 ? 2.892 21.834 15.947 1.00 23.54 252 ALA B N 1
ATOM 4226 C CA . ALA B 1 266 ? 3.605 23.037 16.364 1.00 29.32 252 ALA B CA 1
ATOM 4227 C C . ALA B 1 266 ? 2.642 24.092 16.894 1.00 28.09 252 ALA B C 1
ATOM 4228 O O . ALA B 1 266 ? 2.972 24.825 17.833 1.00 25.19 252 ALA B O 1
ATOM 4230 N N . VAL B 1 267 ? 1.448 24.184 16.303 1.00 29.92 253 VAL B N 1
ATOM 4231 C CA . VAL B 1 267 ? 0.459 25.156 16.762 1.00 27.66 253 VAL B CA 1
ATOM 4232 C C . VAL B 1 267 ? 0.026 24.845 18.189 1.00 23.90 253 VAL B C 1
ATOM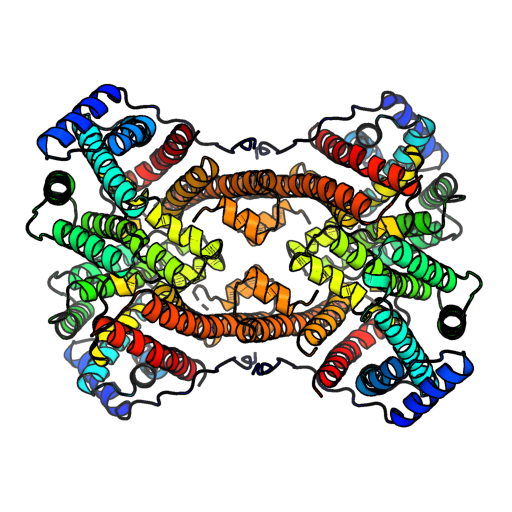 4233 O O . VAL B 1 267 ? -0.097 25.746 19.028 1.00 26.02 253 VAL B O 1
ATOM 4237 N N . ASP B 1 268 ? -0.202 23.564 18.491 1.00 24.10 254 ASP B N 1
ATOM 4238 C CA . ASP B 1 268 ? -0.583 23.186 19.847 1.00 26.57 254 ASP B CA 1
ATOM 4239 C C . ASP B 1 268 ? 0.574 23.349 20.824 1.00 21.24 254 ASP B C 1
ATOM 4240 O O . ASP B 1 268 ? 0.349 23.644 22.004 1.00 24.69 254 ASP B O 1
ATOM 4245 N N . GLU B 1 269 ? 1.812 23.160 20.361 1.00 24.68 255 GLU B N 1
ATOM 4246 C CA . GLU B 1 269 ? 2.964 23.419 21.220 1.00 25.61 255 GLU B CA 1
ATOM 4247 C C . GLU B 1 269 ? 3.098 24.906 21.520 1.00 27.38 255 GLU B C 1
ATOM 4248 O O . GLU B 1 269 ? 3.423 25.291 22.650 1.00 27.13 255 GLU B O 1
ATOM 4254 N N . ALA B 1 270 ? 2.847 25.756 20.522 1.00 26.91 256 ALA B N 1
ATOM 4255 C CA . ALA B 1 270 ? 2.864 27.196 20.755 1.00 25.32 256 ALA B CA 1
ATOM 4256 C C . ALA B 1 270 ? 1.750 27.610 21.708 1.00 23.85 256 ALA B C 1
ATOM 4257 O O . ALA B 1 270 ? 1.940 28.497 22.550 1.00 25.50 256 ALA B O 1
ATOM 4259 N N . GLY B 1 271 ? 0.579 26.980 21.590 1.00 24.66 257 GLY B N 1
ATOM 4260 C CA . GLY B 1 271 ? -0.490 27.247 22.536 1.00 23.96 257 GLY B CA 1
ATOM 4261 C C . GLY B 1 271 ? -0.134 26.847 23.953 1.00 21.78 257 GLY B C 1
ATOM 4262 O O . GLY B 1 271 ? -0.588 27.474 24.914 1.00 25.38 257 GLY B O 1
ATOM 4263 N N . ILE B 1 272 ? 0.684 25.804 24.105 1.00 23.54 258 ILE B N 1
ATOM 4264 C CA . ILE B 1 272 ? 1.136 25.402 25.433 1.00 20.42 258 ILE B CA 1
ATOM 4265 C C . ILE B 1 272 ? 2.198 26.366 25.948 1.00 21.78 258 ILE B C 1
ATOM 4266 O O . ILE B 1 272 ? 2.197 26.740 27.128 1.00 26.32 258 ILE B O 1
ATOM 4271 N N . GLN B 1 273 ? 3.113 26.792 25.074 1.00 16.66 259 GLN B N 1
ATOM 4272 C CA . GLN B 1 273 ? 4.098 27.795 25.464 1.00 21.30 259 GLN B CA 1
ATOM 4273 C C . GLN B 1 273 ? 3.440 29.128 25.800 1.00 24.51 259 GLN B C 1
ATOM 4274 O O . GLN B 1 273 ? 3.929 29.856 26.671 1.00 23.97 259 GLN B O 1
ATOM 4280 N N . LEU B 1 274 ? 2.337 29.463 25.126 1.00 23.57 260 LEU B N 1
ATOM 4281 C CA . LEU B 1 274 ? 1.611 30.683 25.462 1.00 25.84 260 LEU B CA 1
ATOM 4282 C C . LEU B 1 274 ? 0.988 30.583 26.847 1.00 24.31 260 LEU B C 1
ATOM 4283 O O . LEU B 1 274 ? 1.025 31.545 27.624 1.00 24.65 260 LEU B O 1
ATOM 4288 N N . ALA B 1 275 ? 0.409 29.423 27.172 1.00 23.67 261 ALA B N 1
ATOM 4289 C CA . ALA B 1 275 ? -0.114 29.200 28.514 1.00 19.52 261 ALA B CA 1
ATOM 4290 C C . ALA B 1 275 ? 0.975 29.340 29.567 1.00 18.16 261 ALA B C 1
ATOM 4291 O O . ALA B 1 275 ? 0.699 29.765 30.695 1.00 24.83 261 ALA B O 1
ATOM 4293 N N . ARG B 1 276 ? 2.215 28.987 29.221 1.00 22.45 262 ARG B N 1
ATOM 4294 C CA . ARG B 1 276 ? 3.318 29.164 30.156 1.00 20.75 262 ARG B CA 1
ATOM 4295 C C . ARG B 1 276 ? 3.685 30.635 30.312 1.00 24.42 262 ARG B C 1
ATOM 4296 O O . ARG B 1 276 ? 4.210 31.033 31.358 1.00 24.91 262 ARG B O 1
ATOM 4304 N N . ILE B 1 277 ? 3.419 31.454 29.291 1.00 22.42 263 ILE B N 1
ATOM 4305 C CA . ILE B 1 277 ? 3.629 32.893 29.425 1.00 22.66 263 ILE B CA 1
ATOM 4306 C C . ILE B 1 277 ? 2.541 33.510 30.295 1.00 21.49 263 ILE B C 1
ATOM 4307 O O . ILE B 1 277 ? 2.811 34.391 31.120 1.00 24.64 263 ILE B O 1
ATOM 4312 N N . ALA B 1 278 ? 1.295 33.057 30.125 1.00 18.85 264 ALA B N 1
ATOM 4313 C CA . ALA B 1 278 ? 0.201 33.555 30.953 1.00 20.48 264 ALA B CA 1
ATOM 4314 C C . ALA B 1 278 ? 0.414 33.221 32.423 1.00 28.13 264 ALA B C 1
ATOM 4315 O O . ALA B 1 278 ? 0.033 34.006 33.300 1.00 26.25 264 ALA B O 1
ATOM 4317 N N . GLU B 1 279 ? 1.012 32.063 32.712 1.00 25.04 265 GLU B N 1
ATOM 4318 C CA . GLU B 1 279 ? 1.365 31.738 34.089 1.00 24.38 265 GLU B CA 1
ATOM 4319 C C . GLU B 1 279 ? 2.453 32.663 34.618 1.00 27.18 265 GLU B C 1
ATOM 4320 O O . GLU B 1 279 ? 2.483 32.960 35.818 1.00 26.72 265 GLU B O 1
ATOM 4326 N N . ARG B 1 280 ? 3.349 33.126 33.744 1.00 22.39 266 ARG B N 1
ATOM 4327 C CA . ARG B 1 280 ? 4.380 34.067 34.168 1.00 27.05 266 ARG B CA 1
ATOM 4328 C C . ARG B 1 280 ? 3.794 35.432 34.502 1.00 26.77 266 ARG B C 1
ATOM 4329 O O . ARG B 1 280 ? 4.380 36.175 35.297 1.00 29.13 266 ARG B O 1
ATOM 4337 N N . VAL B 1 281 ? 2.654 35.784 33.905 1.00 24.68 267 VAL B N 1
ATOM 4338 C CA . VAL B 1 281 ? 1.990 37.031 34.268 1.00 22.01 267 VAL B CA 1
ATOM 4339 C C . VAL B 1 281 ? 1.464 36.953 35.695 1.00 25.44 267 VAL B C 1
ATOM 4340 O O . VAL B 1 281 ? 1.632 37.890 36.484 1.00 26.92 267 VAL B O 1
ATOM 4344 N N . GLN B 1 282 ? 0.836 35.830 36.052 1.00 26.88 268 GLN B N 1
ATOM 4345 C CA . GLN B 1 282 ? 0.281 35.679 37.394 1.00 26.29 268 GLN B CA 1
ATOM 4346 C C . GLN B 1 282 ? 1.374 35.685 38.456 1.00 24.78 268 GLN B C 1
ATOM 4347 O O . GLN B 1 282 ? 1.220 36.320 39.506 1.00 21.37 268 GLN B O 1
ATOM 4353 N N . ARG B 1 283 ? 2.482 34.984 38.205 1.00 24.23 269 ARG B N 1
ATOM 4354 C CA . ARG B 1 283 ? 3.557 34.941 39.192 1.00 23.70 269 ARG B CA 1
ATOM 4355 C C . ARG B 1 283 ? 4.247 36.293 39.317 1.00 22.88 269 ARG B C 1
ATOM 4356 O O . ARG B 1 283 ? 4.581 36.725 40.428 1.00 25.45 269 ARG B O 1
ATOM 4364 N N . ALA B 1 284 ? 4.471 36.975 38.191 1.00 24.13 270 ALA B N 1
ATOM 4365 C CA . ALA B 1 284 ? 5.063 38.307 38.243 1.00 24.20 270 ALA B CA 1
ATOM 4366 C C . ALA B 1 284 ? 4.169 39.284 38.992 1.00 24.28 270 ALA B C 1
ATOM 4367 O O . ALA B 1 284 ? 4.667 40.230 39.610 1.00 20.68 270 ALA B O 1
ATOM 4369 N N . GLU B 1 285 ? 2.850 39.079 38.945 1.00 25.09 271 GLU B N 1
ATOM 4370 C CA . GLU B 1 285 ? 1.948 39.878 39.767 1.00 23.00 271 GLU B CA 1
ATOM 4371 C C . GLU B 1 285 ? 2.168 39.593 41.246 1.00 26.31 271 GLU B C 1
ATOM 4372 O O . GLU B 1 285 ? 2.276 40.518 42.060 1.00 27.08 271 GLU B O 1
ATOM 4378 N N . ARG B 1 286 ? 2.229 38.310 41.610 1.00 21.63 272 ARG B N 1
ATOM 4379 C CA . ARG B 1 286 ? 2.447 37.937 43.004 1.00 27.53 272 ARG B CA 1
ATOM 4380 C C . ARG B 1 286 ? 3.773 38.485 43.515 1.00 27.42 272 ARG B C 1
ATOM 4381 O O . ARG B 1 286 ? 3.830 39.119 44.574 1.00 28.94 272 ARG B O 1
ATOM 4389 N N . GLU B 1 287 ? 4.852 38.253 42.766 1.00 27.67 273 GLU B N 1
ATOM 4390 C CA . GLU B 1 287 ? 6.169 38.695 43.205 1.00 27.62 273 GLU B CA 1
ATOM 4391 C C . GLU B 1 287 ? 6.326 40.209 43.152 1.00 28.42 273 GLU B C 1
ATOM 4392 O O . GLU B 1 287 ? 7.173 40.752 43.866 1.00 27.21 273 GLU B O 1
ATOM 4398 N N . LEU B 1 288 ? 5.530 40.905 42.335 1.00 26.61 274 LEU B N 1
ATOM 4399 C CA . LEU B 1 288 ? 5.592 42.364 42.336 1.00 23.43 274 LEU B CA 1
ATOM 4400 C C . LEU B 1 288 ? 4.973 42.935 43.604 1.00 26.00 274 LEU B C 1
ATOM 4401 O O . LEU B 1 288 ? 5.514 43.877 44.194 1.00 24.61 274 LEU B O 1
ATOM 4406 N N . ILE B 1 289 ? 3.840 42.378 44.039 1.00 24.38 275 ILE B N 1
ATOM 4407 C CA . ILE B 1 289 ? 3.251 42.797 45.308 1.00 26.37 275 ILE B CA 1
ATOM 4408 C C . ILE B 1 289 ? 4.198 42.480 46.458 1.00 25.47 275 ILE B C 1
ATOM 4409 O O . ILE B 1 289 ? 4.324 43.257 47.412 1.00 27.07 275 ILE B O 1
ATOM 4414 N N . GLU B 1 290 ? 4.885 41.337 46.380 1.00 27.56 276 GLU B N 1
ATOM 4415 C CA . GLU B 1 290 ? 5.880 41.002 47.393 1.00 27.87 276 GLU B CA 1
ATOM 4416 C C . GLU B 1 290 ? 7.028 42.003 47.390 1.00 24.60 276 GLU B C 1
ATOM 4417 O O . GLU B 1 290 ? 7.540 42.375 48.452 1.00 26.75 276 GLU B O 1
ATOM 4423 N N . GLU B 1 291 ? 7.446 42.453 46.203 1.00 23.90 277 GLU B N 1
ATOM 4424 C CA . GLU B 1 291 ? 8.557 43.398 46.124 1.00 27.32 277 GLU B CA 1
ATOM 4425 C C . GLU B 1 291 ? 8.136 44.790 46.576 1.00 23.39 277 GLU B C 1
ATOM 4426 O O . GLU B 1 291 ? 8.914 45.495 47.229 1.00 24.10 277 GLU B O 1
ATOM 4432 N N . ILE B 1 292 ? 6.913 45.206 46.235 1.00 19.71 278 ILE B N 1
ATOM 4433 C CA . ILE B 1 292 ? 6.400 46.485 46.722 1.00 22.43 278 ILE B CA 1
ATOM 4434 C C . ILE B 1 292 ? 6.400 46.514 48.243 1.00 24.67 278 ILE B C 1
ATOM 4435 O O . ILE B 1 292 ? 6.782 47.516 48.861 1.00 25.94 278 ILE B O 1
ATOM 4440 N N . GLU B 1 293 ? 5.973 45.417 48.871 1.00 25.98 279 GLU B N 1
ATOM 4441 C CA . GLU B 1 293 ? 5.888 45.395 50.327 1.00 21.46 279 GLU B CA 1
ATOM 4442 C C . GLU B 1 293 ? 7.271 45.256 50.956 1.00 27.74 279 GLU B C 1
ATOM 4443 O O . GLU B 1 293 ? 7.532 45.813 52.028 1.00 32.97 279 GLU B O 1
ATOM 4449 N N . ALA B 1 294 ? 8.177 44.529 50.294 1.00 24.89 280 ALA B N 1
ATOM 4450 C CA . ALA B 1 294 ? 9.527 44.372 50.824 1.00 26.03 280 ALA B CA 1
ATOM 4451 C C . ALA B 1 294 ? 10.349 45.643 50.662 1.00 26.32 280 ALA B C 1
ATOM 4452 O O . ALA B 1 294 ? 11.175 45.957 51.525 1.00 30.93 280 ALA B O 1
ATOM 4454 N N . ALA B 1 295 ? 10.143 46.382 49.573 1.00 26.37 281 ALA B N 1
ATOM 4455 C CA . ALA B 1 295 ? 10.899 47.600 49.316 1.00 20.85 281 ALA B CA 1
ATOM 4456 C C . ALA B 1 295 ? 10.368 48.809 50.072 1.00 24.74 281 ALA B C 1
ATOM 4457 O O . ALA B 1 295 ? 10.963 49.886 49.971 1.00 29.77 281 ALA B O 1
ATOM 4459 N N . GLY B 1 296 ? 9.278 48.664 50.821 1.00 22.88 282 GLY B N 1
ATOM 4460 C CA . GLY B 1 296 ? 8.695 49.808 51.501 1.00 24.61 282 GLY B CA 1
ATOM 4461 C C . GLY B 1 296 ? 8.195 50.881 50.562 1.00 30.01 282 GLY B C 1
ATOM 4462 O O . GLY B 1 296 ? 8.251 52.068 50.898 1.00 31.96 282 GLY B O 1
ATOM 4463 N N . ILE B 1 297 ? 7.715 50.494 49.385 1.00 26.09 283 ILE B N 1
ATOM 4464 C CA . ILE B 1 297 ? 7.214 51.451 48.406 1.00 32.36 283 ILE B CA 1
ATOM 4465 C C . ILE B 1 297 ? 5.844 51.944 48.848 1.00 31.62 283 ILE B C 1
ATOM 4466 O O . ILE B 1 297 ? 4.960 51.147 49.184 1.00 28.99 283 ILE B O 1
ATOM 4471 N N . ASP B 1 298 ? 5.666 53.263 48.851 1.00 31.62 284 ASP B N 1
ATOM 4472 C CA . ASP B 1 298 ? 4.407 53.883 49.234 1.00 33.41 284 ASP B CA 1
ATOM 4473 C C . ASP B 1 298 ? 4.173 55.099 48.348 1.00 33.88 284 ASP B C 1
ATOM 4474 O O . ASP B 1 298 ? 4.964 55.401 47.449 1.00 32.66 284 ASP B O 1
ATOM 4479 N N . GLY B 1 299 ? 3.073 55.799 48.606 1.00 32.75 285 GLY B N 1
ATOM 4480 C CA . GLY B 1 299 ? 2.763 57.021 47.905 1.00 33.12 285 GLY B CA 1
ATOM 4481 C C . GLY B 1 299 ? 2.431 56.804 46.443 1.00 32.08 285 GLY B C 1
ATOM 4482 O O . GLY B 1 299 ? 1.875 55.773 46.050 1.00 33.22 285 GLY B O 1
ATOM 4483 N N . PRO B 1 300 ? 2.764 57.790 45.606 1.00 31.68 286 PRO B N 1
ATOM 4484 C CA . PRO B 1 300 ? 2.442 57.677 44.173 1.00 34.05 286 PRO B CA 1
ATOM 4485 C C . PRO B 1 300 ? 3.118 56.506 43.485 1.00 30.88 286 PRO B C 1
ATOM 4486 O O . PRO B 1 300 ? 2.587 55.996 42.490 1.00 38.40 286 PRO B O 1
ATOM 4490 N N . THR B 1 301 ? 4.275 56.059 43.978 1.00 33.69 287 THR B N 1
ATOM 4491 C CA . THR B 1 301 ? 4.957 54.940 43.337 1.00 32.96 287 THR B CA 1
ATOM 4492 C C . THR B 1 301 ? 4.260 53.616 43.625 1.00 31.73 287 THR B C 1
ATOM 4493 O O . THR B 1 301 ? 4.230 52.734 42.760 1.00 36.68 287 THR B O 1
ATOM 4497 N N . ARG B 1 302 ? 3.689 53.455 44.823 1.00 32.85 288 ARG B N 1
ATOM 4498 C CA . ARG B 1 302 ? 2.946 52.232 45.111 1.00 35.65 288 ARG B CA 1
ATOM 4499 C C . ARG B 1 302 ? 1.644 52.184 44.324 1.00 30.47 288 ARG B C 1
ATOM 4500 O O . ARG B 1 302 ? 1.226 51.112 43.869 1.00 34.15 288 ARG B O 1
ATOM 4508 N N . THR B 1 303 ? 0.984 53.332 44.158 1.00 36.29 289 THR B N 1
ATOM 4509 C CA . THR B 1 303 ? -0.255 53.365 43.389 1.00 38.31 289 THR B CA 1
ATOM 4510 C C . THR B 1 303 ? 0.002 53.073 41.917 1.00 29.72 289 THR B C 1
ATOM 4511 O O . THR B 1 303 ? -0.820 52.432 41.253 1.00 31.31 289 THR B O 1
ATOM 4515 N N . ALA B 1 304 ? 1.141 53.532 41.392 1.00 26.09 290 ALA B N 1
ATOM 4516 C CA . ALA B 1 304 ? 1.464 53.297 39.989 1.00 30.24 290 ALA B CA 1
ATOM 4517 C C . ALA B 1 304 ? 1.777 51.829 39.728 1.00 27.74 290 ALA B C 1
ATOM 4518 O O . ALA B 1 304 ? 1.370 51.275 38.700 1.00 23.62 290 ALA B O 1
ATOM 4520 N N . LEU B 1 305 ? 2.501 51.183 40.644 1.00 27.84 291 LEU B N 1
ATOM 4521 C CA . LEU B 1 305 ? 2.832 49.774 40.459 1.00 26.31 291 LEU B CA 1
ATOM 4522 C C . LEU B 1 305 ? 1.603 48.891 40.625 1.00 25.28 291 LEU B C 1
ATOM 4523 O O . LEU B 1 305 ? 1.421 47.925 39.875 1.00 30.10 291 LEU B O 1
ATOM 4528 N N . GLU B 1 306 ? 0.747 49.205 41.602 1.00 28.21 292 GLU B N 1
ATOM 4529 C CA . GLU B 1 306 ? -0.493 48.453 41.765 1.00 25.65 292 GLU B CA 1
ATOM 4530 C C . GLU B 1 306 ? -1.440 48.677 40.595 1.00 24.18 292 GLU B C 1
ATOM 4531 O O . GLU B 1 306 ? -2.232 47.788 40.261 1.00 24.38 292 GLU B O 1
ATOM 4537 N N . ARG B 1 307 ? -1.376 49.853 39.965 1.00 25.53 293 ARG B N 1
ATOM 4538 C CA . ARG B 1 307 ? -2.163 50.094 38.761 1.00 25.39 293 ARG B CA 1
ATOM 4539 C C . ARG B 1 307 ? -1.698 49.215 37.607 1.00 27.32 293 ARG B C 1
ATOM 4540 O O . ARG B 1 307 ? -2.504 48.847 36.745 1.00 25.85 293 ARG B O 1
ATOM 4548 N N . CYS B 1 308 ? -0.409 48.864 37.572 1.00 26.20 294 CYS B N 1
ATOM 4549 C CA . CYS B 1 308 ? 0.078 47.957 36.537 1.00 26.44 294 CYS B CA 1
ATOM 4550 C C . CYS B 1 308 ? -0.342 46.521 36.821 1.00 25.46 294 CYS B C 1
ATOM 4551 O O . CYS B 1 308 ? -0.718 45.786 35.901 1.00 20.89 294 CYS B O 1
ATOM 4554 N N . VAL B 1 309 ? -0.283 46.104 38.089 1.00 18.51 295 VAL B N 1
ATOM 4555 C CA . VAL B 1 309 ? -0.720 44.760 38.461 1.00 23.04 295 VAL B CA 1
ATOM 4556 C C . VAL B 1 309 ? -2.179 44.549 38.076 1.00 24.31 295 VAL B C 1
ATOM 4557 O O . VAL B 1 309 ? -2.571 43.462 37.632 1.00 28.16 295 VAL B O 1
ATOM 4561 N N . ARG B 1 310 ? -3.000 45.589 38.222 1.00 22.42 296 ARG B N 1
ATOM 4562 C CA . ARG B 1 310 ? -4.422 45.467 37.922 1.00 20.97 296 ARG B CA 1
ATOM 4563 C C . ARG B 1 310 ? -4.696 45.532 36.424 1.00 24.25 296 ARG B C 1
ATOM 4564 O O . ARG B 1 310 ? -5.576 44.824 35.923 1.00 29.93 296 ARG B O 1
ATOM 4572 N N . ASP B 1 311 ? -3.955 46.365 35.692 1.00 25.16 297 ASP B N 1
ATOM 4573 C CA . ASP B 1 311 ? -4.276 46.632 34.294 1.00 23.44 297 ASP B CA 1
ATOM 4574 C C . ASP B 1 311 ? -3.598 45.674 33.322 1.00 19.57 297 ASP B C 1
ATOM 4575 O O . ASP B 1 311 ? -4.198 45.313 32.304 1.00 24.22 297 ASP B O 1
ATOM 4580 N N . TYR B 1 312 ? -2.362 45.252 33.605 1.00 27.34 298 TYR B N 1
ATOM 4581 C CA . TYR B 1 312 ? -1.627 44.431 32.645 1.00 23.20 298 TYR B CA 1
ATOM 4582 C C . TYR B 1 312 ? -2.340 43.115 32.360 1.00 26.06 298 TYR B C 1
ATOM 4583 O O . TYR B 1 312 ? -2.134 42.516 31.298 1.00 31.64 298 TYR B O 1
ATOM 4592 N N . ARG B 1 313 ? -3.174 42.651 33.293 1.00 25.65 299 ARG B N 1
ATOM 4593 C CA . ARG B 1 313 ? -4.035 41.502 33.032 1.00 27.57 299 ARG B CA 1
ATOM 4594 C C . ARG B 1 313 ? -4.938 41.764 31.833 1.00 25.93 299 ARG B C 1
ATOM 4595 O O . ARG B 1 313 ? -4.936 41.008 30.854 1.00 24.89 299 ARG B O 1
ATOM 4603 N N . GLY B 1 314 ? -5.722 42.844 31.898 1.00 21.19 300 GLY B N 1
ATOM 4604 C CA . GLY B 1 314 ? -6.648 43.177 30.831 1.00 25.31 300 GLY B CA 1
ATOM 4605 C C . GLY B 1 314 ? -5.988 43.495 29.508 1.00 20.70 300 GLY B C 1
ATOM 4606 O O . GLY B 1 314 ? -6.629 43.358 28.461 1.00 22.36 300 GLY B O 1
ATOM 4607 N N . LEU B 1 315 ? -4.724 43.922 29.528 1.00 22.53 301 LEU B N 1
ATOM 4608 C CA . LEU B 1 315 ? -4.016 44.166 28.275 1.00 24.04 301 LEU B CA 1
ATOM 4609 C C . LEU B 1 315 ? -3.700 42.857 27.563 1.00 22.61 301 LEU B C 1
ATOM 4610 O O . LEU B 1 315 ? -3.807 42.771 26.334 1.00 22.67 301 LEU B O 1
ATOM 4615 N N . VAL B 1 316 ? -3.312 41.827 28.319 1.00 21.14 302 VAL B N 1
ATOM 4616 C CA . VAL B 1 316 ? -3.096 40.508 27.730 1.00 19.71 302 VAL B CA 1
ATOM 4617 C C . VAL B 1 316 ? -4.404 39.958 27.175 1.00 23.72 302 VAL B C 1
ATOM 4618 O O . VAL B 1 316 ? -4.474 39.513 26.024 1.00 22.51 302 VAL B O 1
ATOM 4622 N N . ARG B 1 317 ? -5.461 39.982 27.991 1.00 22.11 303 ARG B N 1
ATOM 4623 C CA . ARG B 1 317 ? -6.768 39.523 27.532 1.00 20.03 303 ARG B CA 1
ATOM 4624 C C . ARG B 1 317 ? -7.280 40.378 26.379 1.00 23.99 303 ARG B C 1
ATOM 4625 O O . ARG B 1 317 ? -7.838 39.853 25.408 1.00 24.27 303 ARG B O 1
ATOM 4633 N N . GLY B 1 318 ? -7.100 41.697 26.469 1.00 23.66 304 GLY B N 1
ATOM 4634 C CA . GLY B 1 318 ? -7.519 42.567 25.380 1.00 20.46 304 GLY B CA 1
ATOM 4635 C C . GLY B 1 318 ? -6.780 42.270 24.090 1.00 19.85 304 GLY B C 1
ATOM 4636 O O . GLY B 1 318 ? -7.385 42.168 23.020 1.00 23.25 304 GLY B O 1
ATOM 4637 N N . ASP B 1 319 ? -5.455 42.130 24.177 1.00 15.37 305 ASP B N 1
ATOM 4638 C CA . ASP B 1 319 ? -4.679 41.693 23.022 1.00 18.96 305 ASP B CA 1
ATOM 4639 C C . ASP B 1 319 ? -5.121 40.312 22.557 1.00 22.01 305 ASP B C 1
ATOM 4640 O O . ASP B 1 319 ? -5.175 40.040 21.351 1.00 23.30 305 ASP B O 1
ATOM 4645 N N . PHE B 1 320 ? -5.444 39.427 23.502 1.00 22.82 306 PHE B N 1
ATOM 4646 C CA . PHE B 1 320 ? -5.899 38.086 23.150 1.00 23.73 306 PHE B CA 1
ATOM 4647 C C . PHE B 1 320 ? -7.222 38.136 22.397 1.00 25.24 306 PHE B C 1
ATOM 4648 O O . PHE B 1 320 ? -7.395 37.461 21.376 1.00 29.16 306 PHE B O 1
ATOM 4656 N N . ASP B 1 321 ? -8.172 38.934 22.893 1.00 24.06 307 ASP B N 1
ATOM 4657 C CA . ASP B 1 321 ? -9.477 39.026 22.246 1.00 27.31 307 ASP B CA 1
ATOM 4658 C C . ASP B 1 321 ? -9.372 39.604 20.842 1.00 21.71 307 ASP B C 1
ATOM 4659 O O . ASP B 1 321 ? -10.206 39.299 19.982 1.00 26.13 307 ASP B O 1
ATOM 4664 N N . TYR B 1 322 ? -8.360 40.437 20.589 1.00 28.54 308 TYR B N 1
ATOM 4665 C CA . TYR B 1 322 ? -8.166 40.976 19.247 1.00 28.78 308 TYR B CA 1
ATOM 4666 C C . TYR B 1 322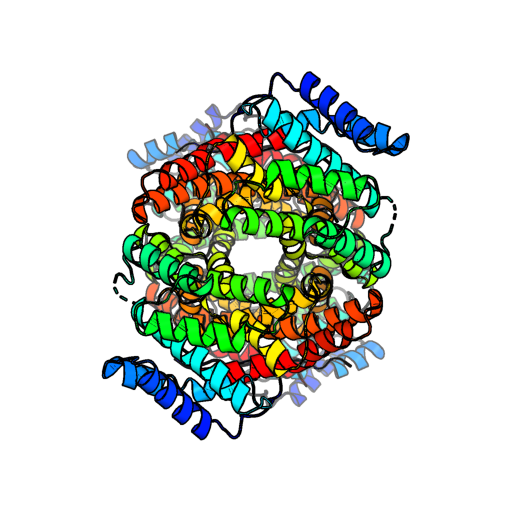 ? -7.701 39.890 18.284 1.00 25.42 308 TYR B C 1
ATOM 4667 O O . TYR B 1 322 ? -8.321 39.661 17.239 1.00 31.04 308 TYR B O 1
ATOM 4676 N N . HIS B 1 323 ? -6.598 39.215 18.617 1.00 28.52 309 HIS B N 1
ATOM 4677 C CA . HIS B 1 323 ? -6.050 38.207 17.715 1.00 28.31 309 HIS B CA 1
ATOM 4678 C C . HIS B 1 323 ? -6.991 37.021 17.555 1.00 31.42 309 HIS B C 1
ATOM 4679 O O . HIS B 1 323 ? -6.977 36.356 16.513 1.00 47.01 309 HIS B O 1
ATOM 4686 N N . ALA B 1 324 ? -7.812 36.743 18.562 1.00 33.48 310 ALA B N 1
ATOM 4687 C CA . ALA B 1 324 ? -8.772 35.651 18.486 1.00 36.63 310 ALA B CA 1
ATOM 4688 C C . ALA B 1 324 ? -10.200 36.188 18.461 1.00 37.73 310 ALA B C 1
ATOM 4689 O O . ALA B 1 324 ? -10.687 36.634 17.422 1.00 34.58 310 ALA B O 1
ATOM 4691 N N . ILE C 1 18 ? -5.935 24.909 46.958 1.00 42.88 4 ILE C N 1
ATOM 4692 C CA . ILE C 1 18 ? -5.387 24.485 45.676 1.00 37.81 4 ILE C CA 1
ATOM 4693 C C . ILE C 1 18 ? -6.508 24.078 44.729 1.00 39.36 4 ILE C C 1
ATOM 4694 O O . ILE C 1 18 ? -7.387 23.296 45.090 1.00 38.43 4 ILE C O 1
ATOM 4699 N N . THR C 1 19 ? -6.473 24.619 43.514 1.00 41.41 5 THR C N 1
ATOM 4700 C CA . THR C 1 19 ? -7.456 24.322 42.484 1.00 36.60 5 THR C CA 1
ATOM 4701 C C . THR C 1 19 ? -6.764 23.614 41.329 1.00 38.64 5 THR C C 1
ATOM 4702 O O . THR C 1 19 ? -5.747 24.099 40.820 1.00 42.91 5 THR C O 1
ATOM 4706 N N . LEU C 1 20 ? -7.310 22.472 40.923 1.00 42.40 6 LEU C N 1
ATOM 4707 C CA . LEU C 1 20 ? -6.726 21.726 39.819 1.00 34.56 6 LEU C CA 1
ATOM 4708 C C . LEU C 1 20 ? -6.873 22.515 38.520 1.00 35.06 6 LEU C C 1
ATOM 4709 O O . LEU C 1 20 ? -7.902 23.160 38.296 1.00 36.54 6 LEU C O 1
ATOM 4714 N N . PRO C 1 21 ? -5.867 22.490 37.650 1.00 35.88 7 PRO C N 1
ATOM 4715 C CA . PRO C 1 21 ? -5.945 23.273 36.414 1.00 33.93 7 PRO C CA 1
ATOM 4716 C C . PRO C 1 21 ? -6.872 22.626 35.398 1.00 34.66 7 PRO C C 1
ATOM 4717 O O . PRO C 1 21 ? -7.259 21.461 35.513 1.00 33.50 7 PRO C O 1
ATOM 4721 N N . ALA C 1 22 ? -7.235 23.417 34.393 1.00 31.25 8 ALA C N 1
ATOM 4722 C CA . ALA C 1 22 ? -8.036 22.925 33.275 1.00 33.85 8 ALA C CA 1
ATOM 4723 C C . ALA C 1 22 ? -7.174 21.978 32.452 1.00 27.06 8 ALA C C 1
ATOM 4724 O O . ALA C 1 22 ? -6.346 22.409 31.647 1.00 35.94 8 ALA C O 1
ATOM 4726 N N . PHE C 1 23 ? -7.363 20.677 32.657 1.00 27.87 9 PHE C N 1
ATOM 4727 C CA . PHE C 1 23 ? -6.514 19.686 32.014 1.00 28.97 9 PHE C CA 1
ATOM 4728 C C . PHE C 1 23 ? -6.772 19.629 30.513 1.00 23.15 9 PHE C C 1
ATOM 4729 O O . PHE C 1 23 ? -7.877 19.897 30.034 1.00 29.38 9 PHE C O 1
ATOM 4737 N N . HIS C 1 24 ? -5.727 19.275 29.771 1.00 21.89 10 HIS C N 1
ATOM 4738 C CA . HIS C 1 24 ? -5.799 19.094 28.326 1.00 21.00 10 HIS C CA 1
ATOM 4739 C C . HIS C 1 24 ? -6.014 17.611 28.047 1.00 27.03 10 HIS C C 1
ATOM 4740 O O . HIS C 1 24 ? -5.090 16.805 28.195 1.00 26.22 10 HIS C O 1
ATOM 4747 N N . MET C 1 25 ? -7.234 17.252 27.651 1.00 26.37 11 MET C N 1
ATOM 4748 C CA . MET C 1 25 ? -7.614 15.860 27.415 1.00 21.78 11 MET C CA 1
ATOM 4749 C C . MET C 1 25 ? -8.328 15.760 26.074 1.00 22.60 11 MET C C 1
ATOM 4750 O O . MET C 1 25 ? -9.563 15.840 26.005 1.00 24.75 11 MET C O 1
ATOM 4755 N N . PRO C 1 26 ? -7.583 15.594 24.984 1.00 26.51 12 PRO C N 1
ATOM 4756 C CA . PRO C 1 26 ? -8.198 15.435 23.658 1.00 23.19 12 PRO C CA 1
ATOM 4757 C C . PRO C 1 26 ? -8.575 14.006 23.292 1.00 24.69 12 PRO C C 1
ATOM 4758 O O . PRO C 1 26 ? -8.900 13.759 22.127 1.00 26.22 12 PRO C O 1
ATOM 4762 N N . PHE C 1 27 ? -8.543 13.073 24.239 1.00 22.06 13 PHE C N 1
ATOM 4763 C CA . PHE C 1 27 ? -8.846 11.672 23.978 1.00 25.19 13 PHE C CA 1
ATOM 4764 C C . PHE C 1 27 ? -10.257 11.354 24.452 1.00 28.04 13 PHE C C 1
ATOM 4765 O O . PHE C 1 27 ? -10.621 11.669 25.590 1.00 30.71 13 PHE C O 1
ATOM 4773 N N . GLN C 1 28 ? -11.045 10.731 23.580 1.00 33.88 14 GLN C N 1
ATOM 4774 C CA . GLN C 1 28 ? -12.397 10.331 23.934 1.00 30.92 14 GLN C CA 1
ATOM 4775 C C . GLN C 1 28 ? -12.371 9.104 24.837 1.00 30.37 14 GLN C C 1
ATOM 4776 O O . GLN C 1 28 ? -11.467 8.267 24.761 1.00 25.92 14 GLN C O 1
ATOM 4782 N N . SER C 1 29 ? -13.381 9.003 25.695 1.00 30.12 15 SER C N 1
ATOM 4783 C CA . SER C 1 29 ? -13.477 7.890 26.627 1.00 26.32 15 SER C CA 1
ATOM 4784 C C . SER C 1 29 ? -13.938 6.627 25.915 1.00 28.32 15 SER C C 1
ATOM 4785 O O . SER C 1 29 ? -14.811 6.668 25.043 1.00 22.27 15 SER C O 1
ATOM 4788 N N . ALA C 1 30 ? -13.342 5.498 26.291 1.00 25.04 16 ALA C N 1
ATOM 4789 C CA . ALA C 1 30 ? -13.772 4.193 25.813 1.00 23.61 16 ALA C CA 1
ATOM 4790 C C . ALA C 1 30 ? -14.841 3.575 26.703 1.00 25.73 16 ALA C C 1
ATOM 4791 O O . ALA C 1 30 ? -15.187 2.403 26.516 1.00 28.43 16 ALA C O 1
ATOM 4793 N N . GLY C 1 31 ? -15.367 4.333 27.662 1.00 28.71 17 GLY C N 1
ATOM 4794 C CA . GLY C 1 31 ? -16.376 3.828 28.568 1.00 23.86 17 GLY C CA 1
ATOM 4795 C C . GLY C 1 31 ? -15.784 3.159 29.791 1.00 24.20 17 GLY C C 1
ATOM 4796 O O . GLY C 1 31 ? -14.570 3.120 30.013 1.00 23.14 17 GLY C O 1
ATOM 4797 N N . CYS C 1 32 ? -16.684 2.623 30.609 1.00 19.94 18 CYS C N 1
ATOM 4798 C CA . CYS C 1 32 ? -16.327 1.876 31.806 1.00 19.73 18 CYS C CA 1
ATOM 4799 C C . CYS C 1 32 ? -16.929 0.482 31.717 1.00 17.14 18 CYS C C 1
ATOM 4800 O O . CYS C 1 32 ? -18.051 0.310 31.231 1.00 19.57 18 CYS C O 1
ATOM 4803 N N . HIS C 1 33 ? -16.178 -0.507 32.186 1.00 17.62 19 HIS C N 1
ATOM 4804 C CA . HIS C 1 33 ? -16.609 -1.893 32.069 1.00 21.42 19 HIS C CA 1
ATOM 4805 C C . HIS C 1 33 ? -17.885 -2.117 32.876 1.00 21.87 19 HIS C C 1
ATOM 4806 O O . HIS C 1 33 ? -17.956 -1.707 34.043 1.00 23.06 19 HIS C O 1
ATOM 4813 N N . PRO C 1 34 ? -18.911 -2.749 32.297 1.00 22.89 20 PRO C N 1
ATOM 4814 C CA . PRO C 1 34 ? -20.151 -2.983 33.055 1.00 18.33 20 PRO C CA 1
ATOM 4815 C C . PRO C 1 34 ? -19.991 -3.964 34.204 1.00 23.21 20 PRO C C 1
ATOM 4816 O O . PRO C 1 34 ? -20.862 -4.007 35.082 1.00 23.09 20 PRO C O 1
ATOM 4820 N N . GLY C 1 35 ? -18.917 -4.748 34.230 1.00 21.47 21 GLY C N 1
ATOM 4821 C CA . GLY C 1 35 ? -18.697 -5.700 35.299 1.00 23.62 21 GLY C CA 1
ATOM 4822 C C . GLY C 1 35 ? -17.866 -5.138 36.434 1.00 23.51 21 GLY C C 1
ATOM 4823 O O . GLY C 1 35 ? -17.165 -5.884 37.125 1.00 26.73 21 GLY C O 1
ATOM 4824 N N . LEU C 1 36 ? -17.939 -3.819 36.633 1.00 22.18 22 LEU C N 1
ATOM 4825 C CA . LEU C 1 36 ? -17.175 -3.178 37.700 1.00 20.02 22 LEU C CA 1
ATOM 4826 C C . LEU C 1 36 ? -17.543 -3.756 39.061 1.00 24.88 22 LEU C C 1
ATOM 4827 O O . LEU C 1 36 ? -16.665 -4.071 39.873 1.00 21.56 22 LEU C O 1
ATOM 4832 N N . ALA C 1 37 ? -18.842 -3.897 39.330 1.00 23.09 23 ALA C N 1
ATOM 4833 C CA . ALA C 1 37 ? -19.272 -4.428 40.618 1.00 25.68 23 ALA C CA 1
ATOM 4834 C C . ALA C 1 37 ? -18.886 -5.893 40.772 1.00 27.35 23 ALA C C 1
ATOM 4835 O O . ALA C 1 37 ? -18.443 -6.312 41.847 1.00 28.57 23 ALA C O 1
ATOM 4837 N N . GLU C 1 38 ? -19.041 -6.685 39.710 1.00 26.41 24 GLU C N 1
ATOM 4838 C CA . GLU C 1 38 ? -18.727 -8.107 39.806 1.00 26.36 24 GLU C CA 1
ATOM 4839 C C . GLU C 1 38 ? -17.232 -8.335 39.985 1.00 26.75 24 GLU C C 1
ATOM 4840 O O . GLU C 1 38 ? -16.821 -9.201 40.767 1.00 22.73 24 GLU C O 1
ATOM 4846 N N . THR C 1 39 ? -16.401 -7.570 39.272 1.00 24.31 25 THR C N 1
ATOM 4847 C CA . THR C 1 39 ? -14.959 -7.754 39.380 1.00 24.94 25 THR C CA 1
ATOM 4848 C C . THR C 1 39 ? -14.415 -7.276 40.720 1.00 26.91 25 THR C C 1
ATOM 4849 O O . THR C 1 39 ? -13.319 -7.693 41.112 1.00 29.00 25 THR C O 1
ATOM 4853 N N . ARG C 1 40 ? -15.150 -6.416 41.431 1.00 26.96 26 ARG C N 1
ATOM 4854 C CA . ARG C 1 40 ? -14.754 -6.058 42.788 1.00 27.81 26 ARG C CA 1
ATOM 4855 C C . ARG C 1 40 ? -15.019 -7.210 43.748 1.00 25.32 26 ARG C C 1
ATOM 4856 O O . ARG C 1 40 ? -14.156 -7.568 44.559 1.00 31.21 26 ARG C O 1
ATOM 4864 N N . GLU C 1 41 ? -16.212 -7.804 43.667 1.00 22.96 27 GLU C N 1
ATOM 4865 C CA . GLU C 1 41 ? -16.535 -8.935 44.530 1.00 27.39 27 GLU C CA 1
ATOM 4866 C C . GLU C 1 41 ? -15.636 -10.128 44.227 1.00 25.30 27 GLU C C 1
ATOM 4867 O O . GLU C 1 41 ? -15.262 -10.880 45.133 1.00 28.11 27 GLU C O 1
ATOM 4873 N N . ALA C 1 42 ? -15.273 -10.313 42.954 1.00 22.65 28 ALA C N 1
ATOM 4874 C CA . ALA C 1 42 ? -14.364 -11.395 42.593 1.00 22.70 28 ALA C CA 1
ATOM 4875 C C . ALA C 1 42 ? -12.975 -11.164 43.174 1.00 22.66 28 ALA C C 1
ATOM 4876 O O . ALA C 1 42 ? -12.295 -12.120 43.565 1.00 25.98 28 ALA C O 1
ATOM 4878 N N . ALA C 1 43 ? -12.540 -9.904 43.243 1.00 22.11 29 ALA C N 1
ATOM 4879 C CA . ALA C 1 43 ? -11.220 -9.604 43.789 1.00 23.62 29 ALA C CA 1
ATOM 4880 C C . ALA C 1 43 ? -11.150 -9.941 45.272 1.00 26.73 29 ALA C C 1
ATOM 4881 O O . ALA C 1 43 ? -10.198 -10.581 45.732 1.00 25.78 29 ALA C O 1
ATOM 4883 N N . TRP C 1 44 ? -12.158 -9.518 46.039 1.00 25.35 30 TRP C N 1
ATOM 4884 C CA . TRP C 1 44 ? -12.155 -9.778 47.475 1.00 26.11 30 TRP C CA 1
ATOM 4885 C C . TRP C 1 44 ? -12.336 -11.262 47.774 1.00 26.21 30 TRP C C 1
ATOM 4886 O O . TRP C 1 44 ? -11.684 -11.800 48.676 1.00 24.91 30 TRP C O 1
ATOM 4897 N N . GLU C 1 45 ? -13.215 -11.940 47.030 1.00 27.35 31 GLU C N 1
ATOM 4898 C CA . GLU C 1 45 ? -13.359 -13.382 47.206 1.00 28.26 31 GLU C CA 1
ATOM 4899 C C . GLU C 1 45 ? -12.074 -14.114 46.842 1.00 23.11 31 GLU C C 1
ATOM 4900 O O . GLU C 1 45 ? -11.748 -15.137 47.455 1.00 34.06 31 GLU C O 1
ATOM 4906 N N . TRP C 1 46 ? -11.332 -13.604 45.856 1.00 26.62 32 TRP C N 1
ATOM 4907 C CA . TRP C 1 46 ? -10.015 -14.158 45.560 1.00 27.29 32 TRP C CA 1
ATOM 4908 C C . TRP C 1 46 ? -9.026 -13.848 46.676 1.00 26.67 32 TRP C C 1
ATOM 4909 O O . TRP C 1 46 ? -8.184 -14.687 47.017 1.00 27.48 32 TRP C O 1
ATOM 4920 N N . ALA C 1 47 ? -9.112 -12.648 47.256 1.00 23.75 33 ALA C N 1
ATOM 4921 C CA . ALA C 1 47 ? -8.207 -12.286 48.342 1.00 23.17 33 ALA C CA 1
ATOM 4922 C C . ALA C 1 47 ? -8.449 -13.151 49.573 1.00 28.49 33 ALA C C 1
ATOM 4923 O O . ALA C 1 47 ? -7.499 -13.537 50.263 1.00 28.05 33 ALA C O 1
ATOM 4925 N N . ALA C 1 48 ? -9.713 -13.466 49.863 1.00 27.58 34 ALA C N 1
ATOM 4926 C CA . ALA C 1 48 ? -10.011 -14.347 50.987 1.00 32.33 34 ALA C CA 1
ATOM 4927 C C . ALA C 1 48 ? -9.591 -15.781 50.690 1.00 30.47 34 ALA C C 1
ATOM 4928 O O . ALA C 1 48 ? -9.051 -16.469 51.564 1.00 32.16 34 ALA C O 1
ATOM 4930 N N . ALA C 1 49 ? -9.827 -16.245 49.460 1.00 29.30 35 ALA C N 1
ATOM 4931 C CA . ALA C 1 49 ? -9.452 -17.608 49.098 1.00 29.37 35 ALA C CA 1
ATOM 4932 C C . ALA C 1 49 ? -7.942 -17.799 49.154 1.00 31.74 35 ALA C C 1
ATOM 4933 O O . ALA C 1 49 ? -7.458 -18.866 49.551 1.00 31.85 35 ALA C O 1
ATOM 4935 N N . GLU C 1 50 ? -7.182 -16.778 48.764 1.00 30.37 36 GLU C N 1
ATOM 4936 C CA . GLU C 1 50 ? -5.728 -16.839 48.826 1.00 27.37 36 GLU C CA 1
ATOM 4937 C C . GLU C 1 50 ? -5.181 -16.604 50.228 1.00 29.77 36 GLU C C 1
ATOM 4938 O O . GLU C 1 50 ? -3.959 -16.627 50.408 1.00 38.43 36 GLU C O 1
ATOM 4944 N N . GLY C 1 51 ? -6.042 -16.379 51.217 1.00 29.43 37 GLY C N 1
ATOM 4945 C CA . GLY C 1 51 ? -5.591 -16.166 52.576 1.00 27.23 37 GLY C CA 1
ATOM 4946 C C . GLY C 1 51 ? -5.054 -14.785 52.869 1.00 28.84 37 GLY C C 1
ATOM 4947 O O . GLY C 1 51 ? -4.436 -14.589 53.922 1.00 31.02 37 GLY C O 1
ATOM 4948 N N . LEU C 1 52 ? -5.267 -13.822 51.977 1.00 29.70 38 LEU C N 1
ATOM 4949 C CA . LEU C 1 52 ? -4.795 -12.454 52.182 1.00 33.64 38 LEU C CA 1
ATOM 4950 C C . LEU C 1 52 ? -5.609 -11.815 53.299 1.00 34.77 38 LEU C C 1
ATOM 4951 O O . LEU C 1 52 ? -6.741 -11.374 53.089 1.00 42.66 38 LEU C O 1
ATOM 4956 N N . ASP C 1 53 ? -5.033 -11.765 54.498 1.00 41.60 39 ASP C N 1
ATOM 4957 C CA . ASP C 1 53 ? -5.696 -11.174 55.659 1.00 41.78 39 ASP C CA 1
ATOM 4958 C C . ASP C 1 53 ? -5.278 -9.712 55.749 1.00 39.97 39 ASP C C 1
ATOM 4959 O O . ASP C 1 53 ? -4.175 -9.392 56.199 1.00 43.52 39 ASP C O 1
ATOM 4964 N N . LEU C 1 54 ? -6.165 -8.821 55.318 1.00 38.65 40 LEU C N 1
ATOM 4965 C CA . LEU C 1 54 ? -5.907 -7.390 55.343 1.00 34.02 40 LEU C CA 1
ATOM 4966 C C . LEU C 1 54 ? -6.371 -6.794 56.664 1.00 34.85 40 LEU C C 1
ATOM 4967 O O . LEU C 1 54 ? -7.384 -7.218 57.229 1.00 43.38 40 LEU C O 1
ATOM 4972 N N . SER C 1 55 ? -5.623 -5.810 57.155 1.00 30.97 41 SER C N 1
ATOM 4973 C CA . SER C 1 55 ? -6.060 -5.072 58.328 1.00 31.79 41 SER C CA 1
ATOM 4974 C C . SER C 1 55 ? -7.230 -4.164 57.963 1.00 39.07 41 SER C C 1
ATOM 4975 O O . SER C 1 55 ? -7.465 -3.847 56.793 1.00 40.19 41 SER C O 1
ATOM 4978 N N . VAL C 1 56 ? -7.978 -3.749 58.988 1.00 32.66 42 VAL C N 1
ATOM 4979 C CA . VAL C 1 56 ? -9.109 -2.848 58.758 1.00 32.37 42 VAL C CA 1
ATOM 4980 C C . VAL C 1 56 ? -8.674 -1.544 58.096 1.00 33.14 42 VAL C C 1
ATOM 4981 O O . VAL C 1 56 ? -9.348 -1.104 57.151 1.00 34.82 42 VAL C O 1
ATOM 4985 N N . PRO C 1 57 ? -7.585 -0.882 58.518 1.00 37.52 43 PRO C N 1
ATOM 4986 C CA . PRO C 1 57 ? -7.129 0.289 57.748 1.00 35.36 43 PRO C CA 1
ATOM 4987 C C . PRO C 1 57 ? -6.721 -0.057 56.328 1.00 32.98 43 PRO C C 1
ATOM 4988 O O . PRO C 1 57 ? -6.975 0.727 55.406 1.00 30.35 43 PRO C O 1
ATOM 4992 N N . ALA C 1 58 ? -6.091 -1.217 56.127 1.00 35.99 44 ALA C N 1
ATOM 4993 C CA . ALA C 1 58 ? -5.736 -1.638 54.776 1.00 31.03 44 ALA C CA 1
ATOM 4994 C C . ALA C 1 58 ? -6.969 -2.003 53.961 1.00 33.96 44 ALA C C 1
ATOM 4995 O O . ALA C 1 58 ? -6.998 -1.771 52.747 1.00 28.32 44 ALA C O 1
ATOM 4997 N N . ARG C 1 59 ? -7.990 -2.575 54.604 1.00 32.53 45 ARG C N 1
ATOM 4998 C CA . ARG C 1 59 ? -9.237 -2.864 53.902 1.00 32.22 45 ARG C CA 1
ATOM 4999 C C . ARG C 1 59 ? -9.916 -1.578 53.447 1.00 26.82 45 ARG C C 1
ATOM 5000 O O . ARG C 1 59 ? -10.319 -1.452 52.285 1.00 25.61 45 ARG C O 1
ATOM 5008 N N . ARG C 1 60 ? -10.044 -0.606 54.354 1.00 30.12 46 ARG C N 1
ATOM 5009 C CA . ARG C 1 60 ? -10.698 0.651 54.004 1.00 34.22 46 ARG C CA 1
ATOM 5010 C C . ARG C 1 60 ? -9.877 1.457 53.007 1.00 33.27 46 ARG C C 1
ATOM 5011 O O . ARG C 1 60 ? -10.447 2.178 52.179 1.00 30.20 46 ARG C O 1
ATOM 5019 N N . LYS C 1 61 ? -8.547 1.355 53.068 1.00 28.30 47 LYS C N 1
ATOM 5020 C CA . LYS C 1 61 ? -7.714 1.998 52.058 1.00 27.33 47 LYS C CA 1
ATOM 5021 C C . LYS C 1 61 ? -7.962 1.391 50.684 1.00 28.66 47 LYS C C 1
ATOM 5022 O O . LYS C 1 61 ? -8.092 2.114 49.690 1.00 31.58 47 LYS C O 1
ATOM 5028 N N . MET C 1 62 ? -8.043 0.059 50.613 1.00 25.03 48 MET C N 1
ATOM 5029 C CA . MET C 1 62 ? -8.332 -0.603 49.346 1.00 22.13 48 MET C CA 1
ATOM 5030 C C . MET C 1 62 ? -9.700 -0.197 48.812 1.00 28.56 48 MET C C 1
ATOM 5031 O O . MET C 1 62 ? -9.875 -0.017 47.602 1.00 27.98 48 MET C O 1
ATOM 5036 N N . ILE C 1 63 ? -10.683 -0.049 49.703 1.00 26.76 49 ILE C N 1
ATOM 5037 C CA . ILE C 1 63 ? -12.012 0.380 49.279 1.00 25.68 49 ILE C CA 1
ATOM 5038 C C . ILE C 1 63 ? -11.972 1.816 48.771 1.00 31.39 49 ILE C C 1
ATOM 5039 O O . ILE C 1 63 ? -12.667 2.169 47.810 1.00 28.70 49 ILE C O 1
ATOM 5044 N N . ARG C 1 64 ? -11.151 2.664 49.395 1.00 26.03 50 ARG C N 1
ATOM 5045 C CA . ARG C 1 64 ? -11.028 4.044 48.934 1.00 31.91 50 ARG C CA 1
ATOM 5046 C C . ARG C 1 64 ? -10.315 4.122 47.590 1.00 29.50 50 ARG C C 1
ATOM 5047 O O . ARG C 1 64 ? -10.673 4.946 46.740 1.00 30.37 50 ARG C O 1
ATOM 5055 N N . THR C 1 65 ? -9.301 3.278 47.379 1.00 18.92 51 THR C N 1
ATOM 5056 C CA . THR C 1 65 ? -8.547 3.322 46.132 1.00 23.98 51 THR C CA 1
ATOM 5057 C C . THR C 1 65 ? -9.345 2.791 44.949 1.00 29.35 51 THR C C 1
ATOM 5058 O O . THR C 1 65 ? -9.064 3.178 43.809 1.00 25.98 51 THR C O 1
ATOM 5062 N N . ARG C 1 66 ? -10.328 1.920 45.194 1.00 30.45 52 ARG C N 1
ATOM 5063 C CA . ARG C 1 66 ? -11.205 1.364 44.169 1.00 23.17 52 ARG C CA 1
ATOM 5064 C C . ARG C 1 66 ? -10.405 0.750 43.026 1.00 28.03 52 ARG C C 1
ATOM 5065 O O . ARG C 1 66 ? -10.299 1.351 41.949 1.00 26.20 52 ARG C O 1
ATOM 5073 N N . PRO C 1 67 ? -9.827 -0.438 43.220 1.00 23.73 53 PRO C N 1
ATOM 5074 C CA . PRO C 1 67 ? -9.117 -1.089 42.107 1.00 27.54 53 PRO C CA 1
ATOM 5075 C C . PRO C 1 67 ? -10.039 -1.464 40.966 1.00 26.09 53 PRO C C 1
ATOM 5076 O O . PRO C 1 67 ? -9.623 -1.429 39.800 1.00 27.05 53 PRO C O 1
ATOM 5080 N N . GLU C 1 68 ? -11.286 -1.824 41.275 1.00 19.70 54 GLU C N 1
ATOM 5081 C CA . GLU C 1 68 ? -12.239 -2.202 40.238 1.00 21.67 54 GLU C CA 1
ATOM 5082 C C . GLU C 1 68 ? -12.532 -1.045 39.293 1.00 21.46 54 GLU C C 1
ATOM 5083 O O . GLU C 1 68 ? -12.842 -1.269 38.118 1.00 21.65 54 GLU C O 1
ATOM 5089 N N . LEU C 1 69 ? -12.437 0.195 39.779 1.00 19.65 55 LEU C N 1
ATOM 5090 C CA . LEU C 1 69 ? -12.725 1.343 38.926 1.00 19.15 55 LEU C CA 1
ATOM 5091 C C . LEU C 1 69 ? -11.608 1.571 37.915 1.00 20.12 55 LEU C C 1
ATOM 5092 O O . LEU C 1 69 ? -11.869 1.752 36.720 1.00 23.11 55 LEU C O 1
ATOM 5097 N N . TRP C 1 70 ? -10.355 1.566 38.376 1.00 22.77 56 TRP C N 1
ATOM 5098 C CA . TRP C 1 70 ? -9.238 1.791 37.464 1.00 21.86 56 TRP C CA 1
ATOM 5099 C C . TRP C 1 70 ? -9.147 0.688 36.419 1.00 24.06 56 TRP C C 1
ATOM 5100 O O . TRP C 1 70 ? -8.920 0.962 35.235 1.00 22.79 56 TRP C O 1
ATOM 5111 N N . ILE C 1 71 ? -9.335 -0.567 36.833 1.00 16.62 57 ILE C N 1
ATOM 5112 C CA . ILE C 1 71 ? -9.228 -1.672 35.888 1.00 21.32 57 ILE C CA 1
ATOM 5113 C C . ILE C 1 71 ? -10.394 -1.662 34.908 1.00 19.98 57 ILE C C 1
ATOM 5114 O O . ILE C 1 71 ? -10.271 -2.159 33.781 1.00 21.91 57 ILE C O 1
ATOM 5119 N N . SER C 1 72 ? -11.536 -1.095 35.305 1.00 22.83 58 SER C N 1
ATOM 5120 C CA . SER C 1 72 ? -12.678 -1.015 34.404 1.00 21.67 58 SER C CA 1
ATOM 5121 C C . SER C 1 72 ? -12.554 0.153 33.436 1.00 23.61 58 SER C C 1
ATOM 5122 O O . SER C 1 72 ? -13.036 0.069 32.302 1.00 20.29 58 SER C O 1
ATOM 5125 N N . LEU C 1 73 ? -11.923 1.248 33.864 1.00 26.41 59 LEU C N 1
ATOM 5126 C CA . LEU C 1 73 ? -11.668 2.360 32.957 1.00 25.59 59 LEU C CA 1
ATOM 5127 C C . LEU C 1 73 ? -10.511 2.073 32.012 1.00 24.25 59 LEU C C 1
ATOM 5128 O O . LEU C 1 73 ? -10.436 2.682 30.940 1.00 25.05 59 LEU C O 1
ATOM 5133 N N . ILE C 1 74 ? -9.615 1.164 32.386 1.00 20.50 60 ILE C N 1
ATOM 5134 C CA . ILE C 1 74 ? -8.487 0.796 31.538 1.00 22.59 60 ILE C CA 1
ATOM 5135 C C . ILE C 1 74 ? -8.876 -0.273 30.523 1.00 23.82 60 ILE C C 1
ATOM 5136 O O . ILE C 1 74 ? -8.497 -0.193 29.352 1.00 20.38 60 ILE C O 1
ATOM 5141 N N . PHE C 1 75 ? -9.641 -1.283 30.938 1.00 21.02 61 PHE C N 1
ATOM 5142 C CA . PHE C 1 75 ? -10.084 -2.361 30.055 1.00 21.17 61 PHE C CA 1
ATOM 5143 C C . PHE C 1 75 ? -11.610 -2.418 30.045 1.00 22.70 61 PHE C C 1
ATOM 5144 O O . PHE C 1 75 ? -12.211 -3.352 30.593 1.00 24.41 61 PHE C O 1
ATOM 5152 N N . PRO C 1 76 ? -12.270 -1.441 29.413 1.00 21.91 62 PRO C N 1
ATOM 5153 C CA . PRO C 1 76 ? -13.740 -1.412 29.433 1.00 20.77 62 PRO C CA 1
ATOM 5154 C C . PRO C 1 76 ? -14.403 -2.409 28.495 1.00 23.61 62 PRO C C 1
ATOM 5155 O O . PRO C 1 76 ? -15.619 -2.616 28.610 1.00 26.77 62 PRO C O 1
ATOM 5159 N N . GLN C 1 77 ? -13.660 -3.026 27.576 1.00 23.58 63 GLN C N 1
ATOM 5160 C CA . GLN C 1 77 ? -14.211 -4.018 26.661 1.00 23.67 63 GLN C CA 1
ATOM 5161 C C . GLN C 1 77 ? -13.671 -5.418 26.917 1.00 21.84 63 GLN C C 1
ATOM 5162 O O . GLN C 1 77 ? -13.924 -6.325 26.119 1.00 22.79 63 GLN C O 1
ATOM 5168 N N . ALA C 1 78 ? -12.936 -5.616 28.007 1.00 22.22 64 ALA C N 1
ATOM 5169 C CA . ALA C 1 78 ? -12.368 -6.922 28.299 1.00 20.08 64 ALA C CA 1
ATOM 5170 C C . ALA C 1 78 ? -13.449 -7.902 28.739 1.00 22.06 64 ALA C C 1
ATOM 5171 O O . ALA C 1 78 ? -14.502 -7.514 29.251 1.00 20.35 64 ALA C O 1
ATOM 5173 N N . THR C 1 79 ? -13.178 -9.188 28.527 1.00 20.21 65 THR C N 1
ATOM 5174 C CA . THR C 1 79 ? -14.064 -10.221 29.036 1.00 20.10 65 THR C CA 1
ATOM 5175 C C . THR C 1 79 ? -14.068 -10.197 30.562 1.00 20.37 65 THR C C 1
ATOM 5176 O O . THR C 1 79 ? -13.141 -9.695 31.206 1.00 25.15 65 THR C O 1
ATOM 5180 N N . GLN C 1 80 ? -15.136 -10.748 31.144 1.00 16.01 66 GLN C N 1
ATOM 5181 C CA . GLN C 1 80 ? -15.258 -10.751 32.598 1.00 21.39 66 GLN C CA 1
ATOM 5182 C C . GLN C 1 80 ? -14.120 -11.531 33.244 1.00 22.67 66 GLN C C 1
ATOM 5183 O O . GLN C 1 80 ? -13.592 -11.125 34.286 1.00 26.17 66 GLN C O 1
ATOM 5189 N N . ALA C 1 81 ? -13.720 -12.649 32.632 1.00 14.01 67 ALA C N 1
ATOM 5190 C CA . ALA C 1 81 ? -12.621 -13.441 33.174 1.00 21.51 67 ALA C CA 1
ATOM 5191 C C . ALA C 1 81 ? -11.302 -12.680 33.108 1.00 24.72 67 ALA C C 1
ATOM 5192 O O . ALA C 1 81 ? -10.502 -12.733 34.049 1.00 24.90 67 ALA C O 1
ATOM 5194 N N . HIS C 1 82 ? -11.057 -11.969 32.005 1.00 20.04 68 HIS C N 1
ATOM 5195 C CA . HIS C 1 82 ? -9.834 -11.179 31.897 1.00 24.83 68 HIS C CA 1
ATOM 5196 C C . HIS C 1 82 ? -9.849 -10.001 32.863 1.00 23.84 68 HIS C C 1
ATOM 5197 O O . HIS C 1 82 ? -8.817 -9.662 33.452 1.00 21.40 68 HIS C O 1
ATOM 5204 N N . LEU C 1 83 ? -11.011 -9.368 33.041 1.00 22.12 69 LEU C N 1
ATOM 5205 C CA . LEU C 1 83 ? -11.098 -8.233 33.954 1.00 22.80 69 LEU C CA 1
ATOM 5206 C C . LEU C 1 83 ? -10.882 -8.667 35.399 1.00 21.44 69 LEU C C 1
ATOM 5207 O O . LEU C 1 83 ? -10.231 -7.957 36.174 1.00 24.56 69 LEU C O 1
ATOM 5212 N N . ASP C 1 84 ? -11.423 -9.828 35.779 1.00 22.41 70 ASP C N 1
ATOM 5213 C CA . ASP C 1 84 ? -11.232 -10.322 37.139 1.00 23.14 70 ASP C CA 1
ATOM 5214 C C . ASP C 1 84 ? -9.765 -10.624 37.415 1.00 21.67 70 ASP C C 1
ATOM 5215 O O . ASP C 1 84 ? -9.241 -10.271 38.478 1.00 22.30 70 ASP C O 1
ATOM 5220 N N . LEU C 1 85 ? -9.086 -11.277 36.469 1.00 18.99 71 LEU C N 1
ATOM 5221 C CA . LEU C 1 85 ? -7.672 -11.588 36.650 1.00 20.78 71 LEU C CA 1
ATOM 5222 C C . LEU C 1 85 ? -6.841 -10.316 36.756 1.00 20.68 71 LEU C C 1
ATOM 5223 O O . LEU C 1 85 ? -5.968 -10.200 37.625 1.00 19.79 71 LEU C O 1
ATOM 5228 N N . PHE C 1 86 ? -7.102 -9.345 35.877 1.00 22.74 72 PHE C N 1
ATOM 5229 C CA . PHE C 1 86 ? -6.336 -8.103 35.899 1.00 18.66 72 PHE C CA 1
ATOM 5230 C C . PHE C 1 86 ? -6.597 -7.321 37.180 1.00 22.80 72 PHE C C 1
ATOM 5231 O O . PHE C 1 86 ? -5.682 -6.705 37.740 1.00 23.05 72 PHE C O 1
ATOM 5239 N N . CYS C 1 87 ? -7.843 -7.335 37.659 1.00 22.43 73 CYS C N 1
ATOM 5240 C CA . CYS C 1 87 ? -8.166 -6.641 38.901 1.00 25.25 73 CYS C CA 1
ATOM 5241 C C . CYS C 1 87 ? -7.446 -7.273 40.085 1.00 24.73 73 CYS C C 1
ATOM 5242 O O . CYS C 1 87 ? -7.041 -6.574 41.021 1.00 24.86 73 CYS C O 1
ATOM 5245 N N . GLN C 1 88 ? -7.274 -8.597 40.060 1.00 24.43 74 GLN C N 1
ATOM 5246 C CA . GLN C 1 88 ? -6.546 -9.266 41.132 1.00 23.05 74 GLN C CA 1
ATOM 5247 C C . GLN C 1 88 ? -5.061 -8.923 41.087 1.00 21.86 74 GLN C C 1
ATOM 5248 O O . GLN C 1 88 ? -4.424 -8.770 42.136 1.00 22.59 74 GLN C O 1
ATOM 5254 N N . TRP C 1 89 ? -4.493 -8.803 39.883 1.00 22.34 75 TRP C N 1
ATOM 5255 C CA . TRP C 1 89 ? -3.140 -8.269 39.756 1.00 20.43 75 TRP C CA 1
ATOM 5256 C C . TRP C 1 89 ? -3.045 -6.880 40.373 1.00 19.62 75 TRP C C 1
ATOM 5257 O O . TRP C 1 89 ? -2.076 -6.567 41.076 1.00 22.76 75 TRP C O 1
ATOM 5268 N N . LEU C 1 90 ? -4.046 -6.035 40.120 1.00 21.21 76 LEU C N 1
ATOM 5269 C CA . LEU C 1 90 ? -4.064 -4.699 40.704 1.00 21.85 76 LEU C CA 1
ATOM 5270 C C . LEU C 1 90 ? -4.288 -4.760 42.209 1.00 20.92 76 LEU C C 1
ATOM 5271 O O . LEU C 1 90 ? -3.716 -3.961 42.961 1.00 24.16 76 LEU C O 1
ATOM 5276 N N . PHE C 1 91 ? -5.122 -5.699 42.666 1.00 25.60 77 PHE C N 1
ATOM 5277 C CA . PHE C 1 91 ? -5.328 -5.874 44.100 1.00 21.73 77 PHE C CA 1
ATOM 5278 C C . PHE C 1 91 ? -4.036 -6.293 44.789 1.00 19.61 77 PHE C C 1
ATOM 5279 O O . PHE C 1 91 ? -3.695 -5.772 45.857 1.00 22.92 77 PHE C O 1
ATOM 5287 N N . TRP C 1 92 ? -3.305 -7.237 44.190 1.00 24.00 78 TRP C N 1
ATOM 5288 C CA . TRP C 1 92 ? -2.036 -7.669 44.766 1.00 22.92 78 TRP C CA 1
ATOM 5289 C C . TRP C 1 92 ? -1.003 -6.551 44.721 1.00 24.54 78 TRP C C 1
ATOM 5290 O O . TRP C 1 92 ? -0.268 -6.335 45.692 1.00 24.11 78 TRP C O 1
ATOM 5301 N N . ALA C 1 93 ? -0.935 -5.830 43.599 1.00 20.50 79 ALA C N 1
ATOM 5302 C CA . ALA C 1 93 ? 0.023 -4.737 43.471 1.00 20.28 79 ALA C CA 1
ATOM 5303 C C . ALA C 1 93 ? -0.262 -3.616 44.460 1.00 28.55 79 ALA C C 1
ATOM 5304 O O . ALA C 1 93 ? 0.673 -2.976 44.957 1.00 20.56 79 ALA C O 1
ATOM 5306 N N . PHE C 1 94 ? -1.538 -3.355 44.753 1.00 25.13 80 PHE C N 1
ATOM 5307 C CA . PHE C 1 94 ? -1.869 -2.357 45.764 1.00 22.65 80 PHE C CA 1
ATOM 5308 C C . PHE C 1 94 ? -1.410 -2.803 47.147 1.00 22.87 80 PHE C C 1
ATOM 5309 O O . PHE C 1 94 ? -0.958 -1.981 47.953 1.00 23.14 80 PHE C O 1
ATOM 5317 N N . LEU C 1 95 ? -1.519 -4.101 47.437 1.00 23.38 81 LEU C N 1
ATOM 5318 C CA . LEU C 1 95 ? -1.076 -4.612 48.730 1.00 24.99 81 LEU C CA 1
ATOM 5319 C C . LEU C 1 95 ? 0.435 -4.497 48.882 1.00 30.67 81 LEU C C 1
ATOM 5320 O O . LEU C 1 95 ? 0.931 -4.173 49.968 1.00 30.21 81 LEU C O 1
ATOM 5325 N N . VAL C 1 96 ? 1.182 -4.763 47.808 1.00 26.16 82 VAL C N 1
ATOM 5326 C CA . VAL C 1 96 ? 2.632 -4.597 47.849 1.00 24.84 82 VAL C CA 1
ATOM 5327 C C . VAL C 1 96 ? 2.992 -3.142 48.115 1.00 27.24 82 VAL C C 1
ATOM 5328 O O . VAL C 1 96 ? 3.905 -2.844 48.895 1.00 29.39 82 VAL C O 1
ATOM 5332 N N . ASP C 1 97 ? 2.274 -2.213 47.480 1.00 22.23 83 ASP C N 1
ATOM 5333 C CA . ASP C 1 97 ? 2.564 -0.794 47.663 1.00 28.84 83 ASP C CA 1
ATOM 5334 C C . ASP C 1 97 ? 2.299 -0.351 49.096 1.00 35.78 83 ASP C C 1
ATOM 5335 O O . ASP C 1 97 ? 3.064 0.443 49.656 1.00 37.95 83 ASP C O 1
ATOM 5340 N N . ASP C 1 98 ? 1.220 -0.851 49.704 1.00 33.45 84 ASP C N 1
ATOM 5341 C CA . ASP C 1 98 ? 0.893 -0.462 51.072 1.00 37.80 84 ASP C CA 1
ATOM 5342 C C . ASP C 1 98 ? 1.959 -0.929 52.055 1.00 35.01 84 ASP C C 1
ATOM 5343 O O . ASP C 1 98 ? 2.211 -0.257 53.062 1.00 35.89 84 ASP C O 1
ATOM 5348 N N . GLU C 1 99 ? 2.598 -2.069 51.776 1.00 32.17 85 GLU C N 1
ATOM 5349 C CA . GLU C 1 99 ? 3.639 -2.585 52.659 1.00 38.66 85 GLU C CA 1
ATOM 5350 C C . GLU C 1 99 ? 4.863 -1.676 52.680 1.00 40.83 85 GLU C C 1
ATOM 5351 O O . GLU C 1 99 ? 5.559 -1.599 53.699 1.00 46.20 85 GLU C O 1
ATOM 5357 N N . PHE C 1 100 ? 5.137 -0.975 51.579 1.00 42.93 86 PHE C N 1
ATOM 5358 C CA . PHE C 1 100 ? 6.330 -0.145 51.475 1.00 45.67 86 PHE C CA 1
ATOM 5359 C C . PHE C 1 100 ? 6.052 1.320 51.786 1.00 49.34 86 PHE C C 1
ATOM 5360 O O . PHE C 1 100 ? 6.782 1.936 52.570 1.00 52.59 86 PHE C O 1
ATOM 5368 N N . ASP C 1 101 ? 5.009 1.897 51.190 1.00 56.24 87 ASP C N 1
ATOM 5369 C CA . ASP C 1 101 ? 4.663 3.293 51.454 1.00 60.96 87 ASP C CA 1
ATOM 5370 C C . ASP C 1 101 ? 3.873 3.370 52.761 1.00 64.21 87 ASP C C 1
ATOM 5371 O O . ASP C 1 101 ? 2.671 3.636 52.791 1.00 62.14 87 ASP C O 1
ATOM 5376 N N . ASP C 1 102 ? 4.585 3.121 53.858 1.00 65.20 88 ASP C N 1
ATOM 5377 C CA . ASP C 1 102 ? 4.003 3.150 55.198 1.00 60.90 88 ASP C CA 1
ATOM 5378 C C . ASP C 1 102 ? 5.097 3.208 56.260 1.00 58.32 88 ASP C C 1
ATOM 5379 O O . ASP C 1 102 ? 5.824 4.196 56.358 1.00 60.29 88 ASP C O 1
ATOM 5384 N N . GLY C 1 106 ? 8.315 1.235 55.486 1.00 46.90 92 GLY C N 1
ATOM 5385 C CA . GLY C 1 106 ? 9.392 0.441 54.926 1.00 58.93 92 GLY C CA 1
ATOM 5386 C C . GLY C 1 106 ? 10.419 1.277 54.187 1.00 58.36 92 GLY C C 1
ATOM 5387 O O . GLY C 1 106 ? 10.365 1.408 52.964 1.00 55.28 92 GLY C O 1
ATOM 5388 N N . ARG C 1 107 ? 11.362 1.847 54.938 1.00 52.30 93 ARG C N 1
ATOM 5389 C CA . ARG C 1 107 ? 12.407 2.690 54.368 1.00 55.02 93 ARG C CA 1
ATOM 5390 C C . ARG C 1 107 ? 13.807 2.138 54.608 1.00 53.62 93 ARG C C 1
ATOM 5391 O O . ARG C 1 107 ? 14.789 2.809 54.267 1.00 54.61 93 ARG C O 1
ATOM 5393 N N . ASP C 1 108 ? 13.928 0.948 55.185 1.00 44.00 94 ASP C N 1
ATOM 5394 C CA . ASP C 1 108 ? 15.238 0.347 55.398 1.00 47.52 94 ASP C CA 1
ATOM 5395 C C . ASP C 1 108 ? 15.675 -0.382 54.134 1.00 43.05 94 ASP C C 1
ATOM 5396 O O . ASP C 1 108 ? 14.982 -1.307 53.697 1.00 39.65 94 ASP C O 1
ATOM 5401 N N . PRO C 1 109 ? 16.796 0.004 53.515 1.00 39.90 95 PRO C N 1
ATOM 5402 C CA . PRO C 1 109 ? 17.191 -0.649 52.253 1.00 36.91 95 PRO C CA 1
ATOM 5403 C C . PRO C 1 109 ? 17.438 -2.141 52.391 1.00 28.99 95 PRO C C 1
ATOM 5404 O O . PRO C 1 109 ? 17.142 -2.899 51.460 1.00 27.72 95 PRO C O 1
ATOM 5408 N N . LEU C 1 110 ? 17.976 -2.587 53.529 1.00 35.58 96 LEU C N 1
ATOM 5409 C CA . LEU C 1 110 ? 18.229 -4.013 53.712 1.00 35.17 96 LEU C CA 1
ATOM 5410 C C . LEU C 1 110 ? 16.929 -4.809 53.755 1.00 38.82 96 LEU C C 1
ATOM 5411 O O . LEU C 1 110 ? 16.843 -5.894 53.170 1.00 34.96 96 LEU C O 1
ATOM 5416 N N . MET C 1 111 ? 15.906 -4.287 54.435 1.00 38.66 97 MET C N 1
ATOM 5417 C CA . MET C 1 111 ? 14.630 -4.993 54.494 1.00 40.46 97 MET C CA 1
ATOM 5418 C C . MET C 1 111 ? 13.939 -5.006 53.135 1.00 34.41 97 MET C C 1
ATOM 5419 O O . MET C 1 111 ? 13.324 -6.010 52.757 1.00 34.63 97 MET C O 1
ATOM 5424 N N . CYS C 1 112 ? 14.027 -3.903 52.388 1.00 33.06 98 CYS C N 1
ATOM 5425 C CA . CYS C 1 112 ? 13.428 -3.867 51.057 1.00 32.72 98 CYS C CA 1
ATOM 5426 C C . CYS C 1 112 ? 14.149 -4.811 50.102 1.00 31.87 98 CYS C C 1
ATOM 5427 O O . CYS C 1 112 ? 13.512 -5.454 49.259 1.00 30.87 98 CYS C O 1
ATOM 5430 N N . GLU C 1 113 ? 15.475 -4.910 50.224 1.00 31.22 99 GLU C N 1
ATOM 5431 C CA . GLU C 1 113 ? 16.246 -5.777 49.338 1.00 32.97 99 GLU C CA 1
ATOM 5432 C C . GLU C 1 113 ? 15.810 -7.231 49.478 1.00 29.96 99 GLU C C 1
ATOM 5433 O O . GLU C 1 113 ? 15.514 -7.900 48.482 1.00 29.33 99 GLU C O 1
ATOM 5439 N N . ARG C 1 114 ? 15.765 -7.739 50.714 1.00 30.98 100 ARG C N 1
ATOM 5440 C CA . ARG C 1 114 ? 15.344 -9.120 50.928 1.00 35.11 100 ARG C CA 1
ATOM 5441 C C . ARG C 1 114 ? 13.896 -9.331 50.504 1.00 32.75 100 ARG C C 1
ATOM 5442 O O . ARG C 1 114 ? 13.549 -10.383 49.954 1.00 32.91 100 ARG C O 1
ATOM 5450 N N . ALA C 1 115 ? 13.036 -8.340 50.750 1.00 27.82 101 ALA C N 1
ATOM 5451 C CA . ALA C 1 115 ? 11.620 -8.487 50.428 1.00 31.26 101 ALA C CA 1
ATOM 5452 C C . ALA C 1 115 ? 11.399 -8.576 48.923 1.00 26.59 101 ALA C C 1
ATOM 5453 O O . ALA C 1 115 ? 10.709 -9.482 48.440 1.00 30.93 101 ALA C O 1
ATOM 5455 N N . ILE C 1 116 ? 11.976 -7.642 48.163 1.00 24.30 102 ILE C N 1
ATOM 5456 C CA . ILE C 1 116 ? 11.769 -7.627 46.717 1.00 24.54 102 ILE C CA 1
ATOM 5457 C C . ILE C 1 116 ? 12.404 -8.855 46.076 1.00 28.21 102 ILE C C 1
ATOM 5458 O O . ILE C 1 116 ? 11.791 -9.527 45.239 1.00 27.45 102 ILE C O 1
ATOM 5463 N N . ALA C 1 117 ? 13.647 -9.161 46.461 1.00 23.35 103 ALA C N 1
ATOM 5464 C CA . ALA C 1 117 ? 14.343 -10.309 45.887 1.00 25.69 103 ALA C CA 1
ATOM 5465 C C . ALA C 1 117 ? 13.575 -11.601 46.127 1.00 31.08 103 ALA C C 1
ATOM 5466 O O . ALA C 1 117 ? 13.572 -12.497 45.276 1.00 30.71 103 ALA C O 1
ATOM 5468 N N . ARG C 1 118 ? 12.915 -11.716 47.281 1.00 30.75 104 ARG C N 1
ATOM 5469 C CA . ARG C 1 118 ? 12.098 -12.895 47.542 1.00 28.52 104 ARG C CA 1
ATOM 5470 C C . ARG C 1 118 ? 10.868 -12.922 46.643 1.00 28.46 104 ARG C C 1
ATOM 5471 O O . ARG C 1 118 ? 10.483 -13.984 46.140 1.00 32.43 104 ARG C O 1
ATOM 5479 N N . LEU C 1 119 ? 10.243 -11.762 46.423 1.00 27.37 105 LEU C N 1
ATOM 5480 C CA . LEU C 1 119 ? 9.071 -11.709 45.554 1.00 29.83 105 LEU C CA 1
ATOM 5481 C C . LEU C 1 119 ? 9.435 -12.028 44.109 1.00 25.96 105 LEU C C 1
ATOM 5482 O O . LEU C 1 119 ? 8.708 -12.761 43.429 1.00 26.75 105 LEU C O 1
ATOM 5487 N N . VAL C 1 120 ? 10.555 -11.488 43.623 1.00 28.39 106 VAL C N 1
ATOM 5488 C CA . VAL C 1 120 ? 10.957 -11.747 42.244 1.00 28.85 106 VAL C CA 1
ATOM 5489 C C . VAL C 1 120 ? 11.406 -13.193 42.075 1.00 30.16 106 VAL C C 1
ATOM 5490 O O . VAL C 1 120 ? 11.207 -13.791 41.010 1.00 31.68 106 VAL C O 1
ATOM 5494 N N . ASP C 1 121 ? 12.008 -13.783 43.111 1.00 32.58 107 ASP C N 1
ATOM 5495 C CA . ASP C 1 121 ? 12.374 -15.194 43.040 1.00 30.10 107 ASP C CA 1
ATOM 5496 C C . ASP C 1 121 ? 11.138 -16.077 42.928 1.00 23.92 107 ASP C C 1
ATOM 5497 O O . ASP C 1 121 ? 11.117 -17.031 42.141 1.00 22.73 107 ASP C O 1
ATOM 5502 N N . VAL C 1 122 ? 10.095 -15.772 43.706 1.00 29.10 108 VAL C N 1
ATOM 5503 C CA . VAL C 1 122 ? 8.843 -16.519 43.605 1.00 27.15 108 VAL C CA 1
ATOM 5504 C C . VAL C 1 122 ? 8.247 -16.369 42.211 1.00 22.89 108 VAL C C 1
ATOM 5505 O O . VAL C 1 122 ? 7.781 -17.346 41.610 1.00 31.15 108 VAL C O 1
ATOM 5509 N N . PHE C 1 123 ? 8.255 -15.145 41.676 1.00 26.48 109 PHE C N 1
ATOM 5510 C CA . PHE C 1 123 ? 7.781 -14.927 40.313 1.00 27.19 109 PHE C CA 1
ATOM 5511 C C . PHE C 1 123 ? 8.571 -15.764 39.316 1.00 27.28 109 PHE C C 1
ATOM 5512 O O . PHE C 1 123 ? 8.000 -16.323 38.372 1.00 31.97 109 PHE C O 1
ATOM 5520 N N . ASP C 1 124 ? 9.888 -15.866 39.510 1.00 27.87 110 ASP C N 1
ATOM 5521 C CA . ASP C 1 124 ? 10.721 -16.618 38.580 1.00 32.56 110 ASP C CA 1
ATOM 5522 C C . ASP C 1 124 ? 10.546 -18.125 38.723 1.00 36.66 110 ASP C C 1
ATOM 5523 O O . ASP C 1 124 ? 10.947 -18.868 37.821 1.00 37.25 110 ASP C O 1
ATOM 5528 N N . GLY C 1 125 ? 9.962 -18.595 39.824 1.00 29.88 111 GLY C N 1
ATOM 5529 C CA . GLY C 1 125 ? 9.674 -20.009 39.957 1.00 29.65 111 GLY C CA 1
ATOM 5530 C C . GLY C 1 125 ? 9.894 -20.590 41.339 1.00 29.69 111 GLY C C 1
ATOM 5531 O O . GLY C 1 125 ? 9.635 -21.776 41.560 1.00 30.75 111 GLY C O 1
ATOM 5532 N N . ALA C 1 126 ? 10.370 -19.774 42.277 1.00 30.43 112 ALA C N 1
ATOM 5533 C CA . ALA C 1 126 ? 10.631 -20.269 43.621 1.00 29.47 112 ALA C CA 1
ATOM 5534 C C . ALA C 1 126 ? 9.330 -20.671 44.307 1.00 30.72 112 ALA C C 1
ATOM 5535 O O . ALA C 1 126 ? 8.257 -20.132 44.022 1.00 33.10 112 ALA C O 1
ATOM 5537 N N . ALA C 1 127 ? 9.435 -21.631 45.215 1.00 34.88 113 ALA C N 1
ATOM 5538 C CA . ALA C 1 127 ? 8.257 -22.137 45.907 1.00 36.50 113 ALA C CA 1
ATOM 5539 C C . ALA C 1 127 ? 7.680 -21.057 46.814 1.00 32.30 113 ALA C C 1
ATOM 5540 O O . ALA C 1 127 ? 8.411 -20.482 47.629 1.00 34.94 113 ALA C O 1
ATOM 5542 N N . PRO C 1 128 ? 6.391 -20.748 46.704 1.00 37.19 114 PRO C N 1
ATOM 5543 C CA . PRO C 1 128 ? 5.804 -19.721 47.569 1.00 35.21 114 PRO C CA 1
ATOM 5544 C C . PRO C 1 128 ? 5.633 -20.219 48.996 1.00 39.52 114 PRO C C 1
ATOM 5545 O O . PRO C 1 128 ? 5.481 -21.416 49.249 1.00 37.93 114 PRO C O 1
ATOM 5549 N N . ASN C 1 129 ? 5.661 -19.272 49.937 1.00 34.99 115 ASN C N 1
ATOM 5550 C CA . ASN C 1 129 ? 5.503 -19.588 51.356 1.00 39.48 115 ASN C CA 1
ATOM 5551 C C . ASN C 1 129 ? 4.251 -18.928 51.918 1.00 44.20 115 ASN C C 1
ATOM 5552 O O . ASN C 1 129 ? 3.282 -19.629 52.224 1.00 46.20 115 ASN C O 1
ATOM 5557 N N . GLY C 1 130 ? 4.234 -17.604 52.067 1.00 39.58 116 GLY C N 1
ATOM 5558 C CA . GLY C 1 130 ? 3.085 -16.922 52.609 1.00 36.75 116 GLY C CA 1
ATOM 5559 C C . GLY C 1 130 ? 1.977 -16.767 51.591 1.00 42.34 116 GLY C C 1
ATOM 5560 O O . GLY C 1 130 ? 2.104 -17.124 50.412 1.00 43.53 116 GLY C O 1
ATOM 5561 N N . PRO C 1 131 ? 0.848 -16.221 52.052 1.00 43.56 117 PRO C N 1
ATOM 5562 C CA . PRO C 1 131 ? -0.290 -16.028 51.138 1.00 38.28 117 PRO C CA 1
ATOM 5563 C C . PRO C 1 131 ? -0.018 -15.019 50.036 1.00 37.35 117 PRO C C 1
ATOM 5564 O O . PRO C 1 131 ? -0.560 -15.170 48.934 1.00 40.69 117 PRO C O 1
ATOM 5568 N N . MET C 1 132 ? 0.798 -13.993 50.294 1.00 32.15 118 MET C N 1
ATOM 5569 C CA . MET C 1 132 ? 1.155 -13.058 49.231 1.00 34.88 118 MET C CA 1
ATOM 5570 C C . MET C 1 132 ? 1.997 -13.732 48.155 1.00 32.59 118 MET C C 1
ATOM 5571 O O . MET C 1 132 ? 1.882 -13.386 46.973 1.00 34.33 118 MET C O 1
ATOM 5576 N N . GLU C 1 133 ? 2.840 -14.693 48.540 1.00 32.57 119 GLU C N 1
ATOM 5577 C CA . GLU C 1 133 ? 3.639 -15.411 47.553 1.00 34.25 119 GLU C CA 1
ATOM 5578 C C . GLU C 1 133 ? 2.787 -16.397 46.764 1.00 30.04 119 GLU C C 1
ATOM 5579 O O . GLU C 1 133 ? 2.937 -16.516 45.543 1.00 29.56 119 GLU C O 1
ATOM 5585 N N . ARG C 1 134 ? 1.889 -17.117 47.444 1.00 30.45 120 ARG C N 1
ATOM 5586 C CA . ARG C 1 134 ? 1.018 -18.054 46.744 1.00 33.24 120 ARG C CA 1
ATOM 5587 C C . ARG C 1 134 ? 0.027 -17.330 45.843 1.00 30.05 120 ARG C C 1
ATOM 5588 O O . ARG C 1 134 ? -0.374 -17.868 44.805 1.00 26.21 120 ARG C O 1
ATOM 5596 N N . ALA C 1 135 ? -0.381 -16.116 46.222 1.00 30.31 121 ALA C N 1
ATOM 5597 C CA . ALA C 1 135 ? -1.233 -15.318 45.348 1.00 29.76 121 ALA C CA 1
ATOM 5598 C C . ALA C 1 135 ? -0.473 -14.880 44.103 1.00 30.95 121 ALA C C 1
ATOM 5599 O O . ALA C 1 135 ? -0.992 -14.964 42.984 1.00 28.21 121 ALA C O 1
ATOM 5601 N N . LEU C 1 136 ? 0.765 -14.410 44.281 1.00 28.11 122 LEU C N 1
ATOM 5602 C CA . LEU C 1 136 ? 1.588 -14.027 43.138 1.00 28.13 122 LEU C CA 1
ATOM 5603 C C . LEU C 1 136 ? 1.848 -15.216 42.223 1.00 28.18 122 LEU C C 1
ATOM 5604 O O . LEU C 1 136 ? 1.786 -15.090 40.994 1.00 28.46 122 LEU C O 1
ATOM 5609 N N . ALA C 1 137 ? 2.140 -16.382 42.805 1.00 26.33 123 ALA C N 1
ATOM 5610 C CA . ALA C 1 137 ? 2.347 -17.579 41.998 1.00 28.21 123 ALA C CA 1
ATOM 5611 C C . ALA C 1 137 ? 1.069 -17.982 41.274 1.00 24.67 123 ALA C C 1
ATOM 5612 O O . ALA C 1 137 ? 1.111 -18.400 40.111 1.00 21.43 123 ALA C O 1
ATOM 5614 N N . GLY C 1 138 ? -0.077 -17.859 41.945 1.00 24.51 124 GLY C N 1
ATOM 5615 C CA . GLY C 1 138 ? -1.338 -18.185 41.299 1.00 21.37 124 GLY C CA 1
ATOM 5616 C C . GLY C 1 138 ? -1.673 -17.241 40.160 1.00 27.76 124 GLY C C 1
ATOM 5617 O O . GLY C 1 138 ? -2.165 -17.669 39.113 1.00 21.88 124 GLY C O 1
ATOM 5618 N N . LEU C 1 139 ? -1.411 -15.945 40.348 1.00 21.72 125 LEU C N 1
ATOM 5619 C CA . LEU C 1 139 ? -1.633 -14.979 39.276 1.00 24.08 125 LEU C CA 1
ATOM 5620 C C . LEU C 1 139 ? -0.729 -15.269 38.085 1.00 24.25 125 LEU C C 1
ATOM 5621 O O . LEU C 1 139 ? -1.178 -15.267 36.933 1.00 23.47 125 LEU C O 1
ATOM 5626 N N . ARG C 1 140 ? 0.555 -15.526 38.348 1.00 27.56 126 ARG C N 1
ATOM 5627 C CA . ARG C 1 140 ? 1.504 -15.769 37.266 1.00 25.90 126 ARG C CA 1
ATOM 5628 C C . ARG C 1 140 ? 1.160 -17.042 36.502 1.00 25.45 126 ARG C C 1
ATOM 5629 O O . ARG C 1 140 ? 1.329 -17.105 35.279 1.00 27.76 126 ARG C O 1
ATOM 5637 N N . ASP C 1 141 ? 0.670 -18.066 37.206 1.00 24.04 127 ASP C N 1
ATOM 5638 C CA . ASP C 1 141 ? 0.285 -19.305 36.538 1.00 28.86 127 ASP C CA 1
ATOM 5639 C C . ASP C 1 141 ? -0.933 -19.110 35.644 1.00 25.75 127 ASP C C 1
ATOM 5640 O O . ASP C 1 141 ? -1.045 -19.765 34.601 1.00 22.85 127 ASP C O 1
ATOM 5645 N N . ARG C 1 142 ? -1.850 -18.222 36.029 1.00 21.88 128 ARG C N 1
ATOM 5646 C CA . ARG C 1 142 ? -3.028 -17.941 35.219 1.00 20.75 128 ARG C CA 1
ATOM 5647 C C . ARG C 1 142 ? -2.769 -16.907 34.132 1.00 23.38 128 ARG C C 1
ATOM 5648 O O . ARG C 1 142 ? -3.656 -16.667 33.306 1.00 25.81 128 ARG C O 1
ATOM 5656 N N . THR C 1 143 ? -1.584 -16.300 34.105 1.00 24.64 129 THR C N 1
ATOM 5657 C CA . THR C 1 143 ? -1.291 -15.203 33.193 1.00 23.84 129 THR C CA 1
ATOM 5658 C C . THR C 1 143 ? -0.118 -15.497 32.273 1.00 23.32 129 THR C C 1
ATOM 5659 O O . THR C 1 143 ? -0.206 -15.246 31.064 1.00 22.19 129 THR C O 1
ATOM 5663 N N . CYS C 1 144 ? 0.980 -16.030 32.806 1.00 24.96 130 CYS C N 1
ATOM 5664 C CA . CYS C 1 144 ? 2.239 -16.126 32.075 1.00 20.50 130 CYS C CA 1
ATOM 5665 C C . CYS C 1 144 ? 2.467 -17.482 31.420 1.00 27.77 130 CYS C C 1
ATOM 5666 O O . CYS C 1 144 ? 3.021 -17.539 30.317 1.00 27.88 130 CYS C O 1
ATOM 5669 N N . ARG C 1 145 ? 2.068 -18.574 32.070 1.00 28.65 131 ARG C N 1
ATOM 5670 C CA . ARG C 1 145 ? 2.286 -19.903 31.510 1.00 33.74 131 ARG C CA 1
ATOM 5671 C C . ARG C 1 145 ? 1.520 -20.065 30.205 1.00 27.10 131 ARG C C 1
ATOM 5672 O O . ARG C 1 145 ? 0.286 -20.015 30.187 1.00 30.98 131 ARG C O 1
ATOM 5680 N N . GLY C 1 146 ? 2.258 -20.256 29.108 1.00 31.41 132 GLY C N 1
ATOM 5681 C CA . GLY C 1 146 ? 1.691 -20.474 27.793 1.00 29.13 132 GLY C CA 1
ATOM 5682 C C . GLY C 1 146 ? 1.985 -19.363 26.804 1.00 27.08 132 GLY C C 1
ATOM 5683 O O . GLY C 1 146 ? 1.994 -19.612 25.592 1.00 31.73 132 GLY C O 1
ATOM 5684 N N . ARG C 1 147 ? 2.225 -18.148 27.290 1.00 26.49 133 ARG C N 1
ATOM 5685 C CA . ARG C 1 147 ? 2.463 -17.024 26.401 1.00 28.21 133 ARG C CA 1
ATOM 5686 C C . ARG C 1 147 ? 3.904 -17.034 25.892 1.00 26.93 133 ARG C C 1
ATOM 5687 O O . ARG C 1 147 ? 4.772 -17.751 26.400 1.00 28.05 133 ARG C O 1
ATOM 5695 N N . SER C 1 148 ? 4.149 -16.216 24.872 1.00 23.20 134 SER C N 1
ATOM 5696 C CA . SER C 1 148 ? 5.419 -16.245 24.166 1.00 24.64 134 SER C CA 1
ATOM 5697 C C . SER C 1 148 ? 6.561 -15.771 25.065 1.00 24.53 134 SER C C 1
ATOM 5698 O O . SER C 1 148 ? 6.342 -15.016 26.017 1.00 25.66 134 SER C O 1
ATOM 5701 N N . PRO C 1 149 ? 7.792 -16.208 24.784 1.00 22.80 135 PRO C N 1
ATOM 5702 C CA . PRO C 1 149 ? 8.931 -15.742 25.591 1.00 24.77 135 PRO C CA 1
ATOM 5703 C C . PRO C 1 149 ? 9.191 -14.251 25.471 1.00 28.04 135 PRO C C 1
ATOM 5704 O O . PRO C 1 149 ? 9.642 -13.636 26.445 1.00 26.03 135 PRO C O 1
ATOM 5708 N N . GLN C 1 150 ? 8.927 -13.647 24.307 1.00 23.30 136 GLN C N 1
ATOM 5709 C CA . GLN C 1 150 ? 9.134 -12.208 24.180 1.00 26.70 136 GLN C CA 1
ATOM 5710 C C . GLN C 1 150 ? 8.115 -11.424 24.997 1.00 25.38 136 GLN C C 1
ATOM 5711 O O . GLN C 1 150 ? 8.432 -10.342 25.504 1.00 22.83 136 GLN C O 1
ATOM 5717 N N . TRP C 1 151 ? 6.897 -11.950 25.143 1.00 27.99 137 TRP C N 1
ATOM 5718 C CA . TRP C 1 151 ? 5.925 -11.298 26.012 1.00 25.24 137 TRP C CA 1
ATOM 5719 C C . TRP C 1 151 ? 6.286 -11.494 27.479 1.00 21.08 137 TRP C C 1
ATOM 5720 O O . TRP C 1 151 ? 6.150 -10.566 28.285 1.00 23.52 137 TRP C O 1
ATOM 5731 N N . ASN C 1 152 ? 6.739 -12.696 27.845 1.00 25.29 138 ASN C N 1
ATOM 5732 C CA . ASN C 1 152 ? 7.131 -12.942 29.229 1.00 20.42 138 ASN C CA 1
ATOM 5733 C C . ASN C 1 152 ? 8.346 -12.115 29.621 1.00 23.39 138 ASN C C 1
ATOM 5734 O O . ASN C 1 152 ? 8.466 -11.703 30.780 1.00 25.99 138 ASN C O 1
ATOM 5739 N N . ARG C 1 153 ? 9.258 -11.867 28.677 1.00 18.75 139 ARG C N 1
ATOM 5740 C CA . ARG C 1 153 ? 10.381 -10.979 28.956 1.00 24.23 139 ARG C CA 1
ATOM 5741 C C . ARG C 1 153 ? 9.902 -9.563 29.243 1.00 25.16 139 ARG C C 1
ATOM 5742 O O . ARG C 1 153 ? 10.375 -8.918 30.186 1.00 25.56 139 ARG C O 1
ATOM 5750 N N . GLN C 1 154 ? 8.956 -9.064 28.444 1.00 22.64 140 GLN C N 1
ATOM 5751 C CA . GLN C 1 154 ? 8.463 -7.706 28.642 1.00 29.50 140 GLN C CA 1
ATOM 5752 C C . GLN C 1 154 ? 7.658 -7.590 29.931 1.00 25.90 140 GLN C C 1
ATOM 5753 O O . GLN C 1 154 ? 7.733 -6.569 30.625 1.00 27.97 140 GLN C O 1
ATOM 5759 N N . PHE C 1 155 ? 6.883 -8.623 30.269 1.00 22.54 141 PHE C N 1
ATOM 5760 C CA . PHE C 1 155 ? 6.100 -8.573 31.499 1.00 23.79 141 PHE C CA 1
ATOM 5761 C C . PHE C 1 155 ? 6.993 -8.702 32.726 1.00 21.74 141 PHE C C 1
ATOM 5762 O O . PHE C 1 155 ? 6.768 -8.024 33.735 1.00 19.95 141 PHE C O 1
ATOM 5770 N N . ARG C 1 156 ? 8.010 -9.565 32.662 1.00 21.82 142 ARG C N 1
ATOM 5771 C CA . ARG C 1 156 ? 8.928 -9.690 33.790 1.00 25.06 142 ARG C CA 1
ATOM 5772 C C . ARG C 1 156 ? 9.788 -8.442 33.937 1.00 24.76 142 ARG C C 1
ATOM 5773 O O . ARG C 1 156 ? 10.077 -8.010 35.059 1.00 27.07 142 ARG C O 1
ATOM 5781 N N . ARG C 1 157 ? 10.207 -7.850 32.816 1.00 20.39 143 ARG C N 1
ATOM 5782 C CA . ARG C 1 157 ? 11.006 -6.632 32.880 1.00 21.19 143 ARG C CA 1
ATOM 5783 C C . ARG C 1 157 ? 10.217 -5.490 33.507 1.00 25.57 143 ARG C C 1
ATOM 5784 O O . ARG C 1 157 ? 10.744 -4.747 34.342 1.00 25.58 143 ARG C O 1
ATOM 5792 N N . ASP C 1 158 ? 8.951 -5.332 33.115 1.00 24.57 144 ASP C N 1
ATOM 5793 C CA . ASP C 1 158 ? 8.152 -4.227 33.636 1.00 21.11 144 ASP C CA 1
ATOM 5794 C C . ASP C 1 158 ? 7.751 -4.466 35.086 1.00 20.75 144 ASP C C 1
ATOM 5795 O O . ASP C 1 158 ? 7.696 -3.523 35.884 1.00 18.91 144 ASP C O 1
ATOM 5800 N N . THR C 1 159 ? 7.468 -5.720 35.445 1.00 21.00 145 THR C N 1
ATOM 5801 C CA . THR C 1 159 ? 7.060 -6.016 36.815 1.00 21.04 145 THR C CA 1
ATOM 5802 C C . THR C 1 159 ? 8.236 -5.906 37.778 1.00 21.66 145 THR C C 1
ATOM 5803 O O . THR C 1 159 ? 8.101 -5.330 38.864 1.00 20.99 145 THR C O 1
ATOM 5807 N N . ALA C 1 160 ? 9.396 -6.449 37.400 1.00 22.65 146 ALA C N 1
ATOM 5808 C CA . ALA C 1 160 ? 10.553 -6.398 38.288 1.00 23.07 146 ALA C CA 1
ATOM 5809 C C . ALA C 1 160 ? 11.078 -4.976 38.435 1.00 24.16 146 ALA C C 1
ATOM 5810 O O . ALA C 1 160 ? 11.495 -4.573 39.527 1.00 24.13 146 ALA C O 1
ATOM 5812 N N . ALA C 1 161 ? 11.066 -4.202 37.346 1.00 21.39 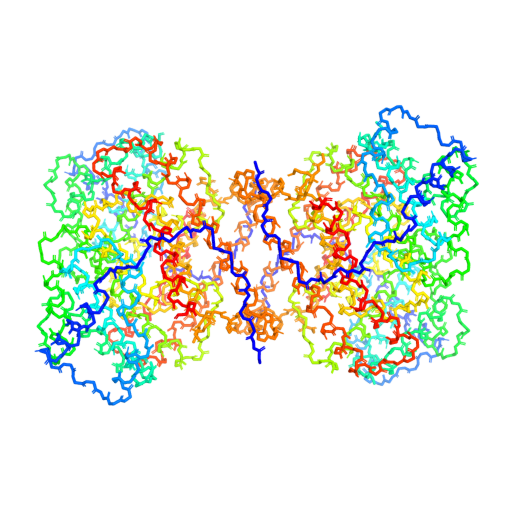147 ALA C N 1
ATOM 5813 C CA . ALA C 1 161 ? 11.505 -2.812 37.423 1.00 20.86 147 ALA C CA 1
ATOM 5814 C C . ALA C 1 161 ? 10.622 -2.007 38.367 1.00 25.26 147 ALA C C 1
ATOM 5815 O O . ALA C 1 161 ? 11.111 -1.140 39.099 1.00 25.08 147 ALA C O 1
ATOM 5817 N N . TRP C 1 162 ? 9.315 -2.281 38.364 1.00 23.96 148 TRP C N 1
ATOM 5818 C CA . TRP C 1 162 ? 8.420 -1.616 39.305 1.00 22.57 148 TRP C CA 1
ATOM 5819 C C . TRP C 1 162 ? 8.746 -1.999 40.743 1.00 28.04 148 TRP C C 1
ATOM 5820 O O . TRP C 1 162 ? 8.771 -1.139 41.632 1.00 24.62 148 TRP C O 1
ATOM 5831 N N . LEU C 1 163 ? 8.998 -3.286 40.990 1.00 25.68 149 LEU C N 1
ATOM 5832 C CA . LEU C 1 163 ? 9.290 -3.735 42.347 1.00 22.31 149 LEU C CA 1
ATOM 5833 C C . LEU C 1 163 ? 10.591 -3.134 42.863 1.00 24.39 149 LEU C C 1
ATOM 5834 O O . LEU C 1 163 ? 10.681 -2.739 44.031 1.00 23.53 149 LEU C O 1
ATOM 5839 N N . TRP C 1 164 ? 11.609 -3.047 42.005 1.00 20.96 150 TRP C N 1
ATOM 5840 C CA . TRP C 1 164 ? 12.896 -2.519 42.438 1.00 22.69 150 TRP C CA 1
ATOM 5841 C C . TRP C 1 164 ? 12.892 -1.005 42.610 1.00 22.19 150 TRP C C 1
ATOM 5842 O O . TRP C 1 164 ? 13.871 -0.461 43.134 1.00 24.95 150 TRP C O 1
ATOM 5853 N N . THR C 1 165 ? 11.829 -0.313 42.192 1.00 18.08 151 THR C N 1
ATOM 5854 C CA . THR C 1 165 ? 11.749 1.120 42.455 1.00 21.16 151 THR C CA 1
ATOM 5855 C C . THR C 1 165 ? 11.578 1.405 43.941 1.00 17.13 151 THR C C 1
ATOM 5856 O O . THR C 1 165 ? 12.010 2.458 44.421 1.00 20.44 151 THR C O 1
ATOM 5860 N N . TYR C 1 166 ? 10.956 0.485 44.683 1.00 20.80 152 TYR C N 1
ATOM 5861 C CA . TYR C 1 166 ? 10.856 0.650 46.129 1.00 27.14 152 TYR C CA 1
ATOM 5862 C C . TYR C 1 166 ? 12.230 0.582 46.783 1.00 17.72 152 TYR C C 1
ATOM 5863 O O . TYR C 1 166 ? 12.526 1.354 47.703 1.00 26.83 152 TYR C O 1
ATOM 5872 N N . TYR C 1 167 ? 13.083 -0.335 46.320 1.00 20.41 153 TYR C N 1
ATOM 5873 C CA . TYR C 1 167 ? 14.443 -0.414 46.840 1.00 21.04 153 TYR C CA 1
ATOM 5874 C C . TYR C 1 167 ? 15.271 0.785 46.396 1.00 21.75 153 TYR C C 1
ATOM 5875 O O . TYR C 1 167 ? 16.097 1.294 47.162 1.00 23.46 153 TYR C O 1
ATOM 5884 N N . ALA C 1 168 ? 15.057 1.258 45.165 1.00 23.25 154 ALA C N 1
ATOM 5885 C CA . ALA C 1 168 ? 15.818 2.401 44.669 1.00 22.31 154 ALA C CA 1
ATOM 5886 C C . ALA C 1 168 ? 15.499 3.665 45.458 1.00 29.42 154 ALA C C 1
ATOM 5887 O O . ALA C 1 168 ? 16.395 4.466 45.749 1.00 28.98 154 ALA C O 1
ATOM 5889 N N . GLU C 1 169 ? 14.227 3.863 45.812 1.00 29.19 155 GLU C N 1
ATOM 5890 C CA . GLU C 1 169 ? 13.859 5.029 46.609 1.00 26.96 155 GLU C CA 1
ATOM 5891 C C . GLU C 1 169 ? 14.412 4.929 48.024 1.00 29.46 155 GLU C C 1
ATOM 5892 O O . GLU C 1 169 ? 14.893 5.924 48.580 1.00 32.80 155 GLU C O 1
ATOM 5898 N N . ALA C 1 170 ? 14.350 3.737 48.624 1.00 27.25 156 ALA C N 1
ATOM 5899 C CA . ALA C 1 170 ? 14.848 3.567 49.985 1.00 25.78 156 ALA C CA 1
ATOM 5900 C C . ALA C 1 170 ? 16.352 3.800 50.056 1.00 30.89 156 ALA C C 1
ATOM 5901 O O . ALA C 1 170 ? 16.853 4.372 51.031 1.00 31.74 156 ALA C O 1
ATOM 5903 N N . VAL C 1 171 ? 17.087 3.367 49.031 1.00 29.06 157 VAL C N 1
ATOM 5904 C CA . VAL C 1 171 ? 18.528 3.596 49.005 1.00 28.43 157 VAL C CA 1
ATOM 5905 C C . VAL C 1 171 ? 18.829 5.074 48.787 1.00 28.98 157 VAL C C 1
ATOM 5906 O O . VAL C 1 171 ? 19.710 5.646 49.442 1.00 33.94 157 VAL C O 1
ATOM 5910 N N . GLU C 1 172 ? 18.098 5.717 47.874 1.00 27.92 158 GLU C N 1
ATOM 5911 C CA . GLU C 1 172 ? 18.352 7.122 47.574 1.00 34.08 158 GLU C CA 1
ATOM 5912 C C . GLU C 1 172 ? 18.058 8.009 48.778 1.00 30.90 158 GLU C C 1
ATOM 5913 O O . GLU C 1 172 ? 18.817 8.939 49.074 1.00 30.95 158 GLU C O 1
ATOM 5919 N N . ARG C 1 173 ? 16.962 7.734 49.490 1.00 32.59 159 ARG C N 1
ATOM 5920 C CA . ARG C 1 173 ? 16.613 8.550 50.648 1.00 38.45 159 ARG C CA 1
ATOM 5921 C C . ARG C 1 173 ? 17.559 8.293 51.815 1.00 33.19 159 ARG C C 1
ATOM 5922 O O . ARG C 1 173 ? 17.891 9.217 52.567 1.00 34.73 159 ARG C O 1
ATOM 5930 N N . ALA C 1 174 ? 18.009 7.046 51.981 1.00 31.88 160 ALA C N 1
ATOM 5931 C CA . ALA C 1 174 ? 18.948 6.742 53.055 1.00 29.79 160 ALA C CA 1
ATOM 5932 C C . ALA C 1 174 ? 20.291 7.426 52.839 1.00 31.71 160 ALA C C 1
ATOM 5933 O O . ALA C 1 174 ? 20.986 7.746 53.810 1.00 37.59 160 ALA C O 1
ATOM 5935 N N . ALA C 1 175 ? 20.672 7.659 51.585 1.00 33.85 161 ALA C N 1
ATOM 5936 C CA . ALA C 1 175 ? 21.915 8.352 51.271 1.00 32.97 161 ALA C CA 1
ATOM 5937 C C . ALA C 1 175 ? 21.771 9.867 51.284 1.00 28.84 161 ALA C C 1
ATOM 5938 O O . ALA C 1 175 ? 22.753 10.566 51.012 1.00 37.62 161 ALA C O 1
ATOM 5940 N N . GLY C 1 176 ? 20.586 10.388 51.595 1.00 30.59 162 GLY C N 1
ATOM 5941 C CA . GLY C 1 176 ? 20.371 11.820 51.540 1.00 27.03 162 GLY C CA 1
ATOM 5942 C C . GLY C 1 176 ? 20.364 12.391 50.143 1.00 30.68 162 GLY C C 1
ATOM 5943 O O . GLY C 1 176 ? 20.578 13.594 49.973 1.00 36.92 162 GLY C O 1
ATOM 5944 N N . GLN C 1 177 ? 20.127 11.560 49.134 1.00 35.27 163 GLN C N 1
ATOM 5945 C CA . GLN C 1 177 ? 20.122 11.987 47.743 1.00 35.71 163 GLN C CA 1
ATOM 5946 C C . GLN C 1 177 ? 18.704 12.318 47.298 1.00 38.07 163 GLN C C 1
ATOM 5947 O O . GLN C 1 177 ? 17.737 11.678 47.725 1.00 38.14 163 GLN C O 1
ATOM 5953 N N . VAL C 1 178 ? 18.587 13.323 46.438 1.00 36.90 164 VAL C N 1
ATOM 5954 C CA . VAL C 1 178 ? 17.294 13.736 45.900 1.00 40.71 164 VAL C CA 1
ATOM 5955 C C . VAL C 1 178 ? 17.313 13.554 44.388 1.00 37.53 164 VAL C C 1
ATOM 5956 O O . VAL C 1 178 ? 18.353 13.773 43.750 1.00 40.27 164 VAL C O 1
ATOM 5960 N N . PRO C 1 179 ? 16.204 13.149 43.775 1.00 35.10 165 PRO C N 1
ATOM 5961 C CA . PRO C 1 179 ? 16.194 12.972 42.321 1.00 32.90 165 PRO C CA 1
ATOM 5962 C C . PRO C 1 179 ? 15.944 14.285 41.599 1.00 36.51 165 PRO C C 1
ATOM 5963 O O . PRO C 1 179 ? 15.135 15.112 42.028 1.00 34.39 165 PRO C O 1
ATOM 5967 N N . SER C 1 180 ? 16.656 14.476 40.493 1.00 35.27 166 SER C N 1
ATOM 5968 C CA . SER C 1 180 ? 16.357 15.595 39.619 1.00 38.49 166 SER C CA 1
ATOM 5969 C C . SER C 1 180 ? 15.013 15.363 38.930 1.00 38.01 166 SER C C 1
ATOM 5970 O O . SER C 1 180 ? 14.441 14.269 38.973 1.00 37.80 166 SER C O 1
ATOM 5973 N N . ARG C 1 181 ? 14.501 16.418 38.292 1.00 39.02 167 ARG C N 1
ATOM 5974 C CA . ARG C 1 181 ? 13.230 16.302 37.583 1.00 38.96 167 ARG C CA 1
ATOM 5975 C C . ARG C 1 181 ? 13.300 15.233 36.500 1.00 37.20 167 ARG C C 1
ATOM 5976 O O . ARG C 1 181 ? 12.345 14.472 36.303 1.00 26.11 167 ARG C O 1
ATOM 5984 N N . ALA C 1 182 ? 14.432 15.150 35.798 1.00 30.69 168 ALA C N 1
ATOM 5985 C CA . ALA C 1 182 ? 14.600 14.153 34.748 1.00 34.73 168 ALA C CA 1
ATOM 5986 C C . ALA C 1 182 ? 14.817 12.754 35.310 1.00 36.33 168 ALA C C 1
ATOM 5987 O O . ALA C 1 182 ? 14.358 11.774 34.711 1.00 38.95 168 ALA C O 1
ATOM 5989 N N . GLU C 1 183 ? 15.510 12.636 36.445 1.00 39.18 169 GLU C N 1
ATOM 5990 C CA . GLU C 1 183 ? 15.709 11.321 37.048 1.00 40.00 169 GLU C CA 1
ATOM 5991 C C . GLU C 1 183 ? 14.401 10.762 37.592 1.00 31.43 169 GLU C C 1
ATOM 5992 O O . GLU C 1 183 ? 14.116 9.569 37.435 1.00 37.57 169 GLU C O 1
ATOM 5998 N N . PHE C 1 184 ? 13.595 11.608 38.237 1.00 28.30 170 PHE C N 1
ATOM 5999 C CA . PHE C 1 184 ? 12.312 11.153 38.760 1.00 34.19 170 PHE C CA 1
ATOM 6000 C C . PHE C 1 184 ? 11.345 10.799 37.640 1.00 32.77 170 PHE C C 1
ATOM 6001 O O . PHE C 1 184 ? 10.532 9.882 37.795 1.00 30.68 170 PHE C O 1
ATOM 6009 N N . ALA C 1 185 ? 11.414 11.511 36.513 1.00 31.65 171 ALA C N 1
ATOM 6010 C CA . ALA C 1 185 ? 10.553 11.191 35.378 1.00 34.88 171 ALA C CA 1
ATOM 6011 C C . ALA C 1 185 ? 10.874 9.808 34.826 1.00 35.49 171 ALA C C 1
ATOM 6012 O O . ALA C 1 185 ? 9.972 8.996 34.587 1.00 32.52 171 ALA C O 1
ATOM 6014 N N . LYS C 1 186 ? 12.161 9.522 34.615 1.00 35.14 172 LYS C N 1
ATOM 6015 C CA . LYS C 1 186 ? 12.563 8.182 34.204 1.00 35.69 172 LYS C CA 1
ATOM 6016 C C . LYS C 1 186 ? 12.217 7.155 35.275 1.00 33.69 172 LYS C C 1
ATOM 6017 O O . LYS C 1 186 ? 11.862 6.013 34.963 1.00 34.38 172 LYS C O 1
ATOM 6023 N N . HIS C 1 187 ? 12.304 7.551 36.547 1.00 32.85 173 HIS C N 1
ATOM 6024 C CA . HIS C 1 187 ? 11.995 6.633 37.638 1.00 37.79 173 HIS C CA 1
ATOM 6025 C C . HIS C 1 187 ? 10.491 6.432 37.787 1.00 30.30 173 HIS C C 1
ATOM 6026 O O . HIS C 1 187 ? 10.037 5.326 38.103 1.00 32.75 173 HIS C O 1
ATOM 6033 N N . ARG C 1 188 ? 9.704 7.488 37.565 1.00 30.94 174 ARG C N 1
ATOM 6034 C CA . ARG C 1 188 ? 8.256 7.389 37.710 1.00 32.61 174 ARG C CA 1
ATOM 6035 C C . ARG C 1 188 ? 7.634 6.437 36.698 1.00 34.16 174 ARG C C 1
ATOM 6036 O O . ARG C 1 188 ? 6.541 5.916 36.948 1.00 31.70 174 ARG C O 1
ATOM 6044 N N . ARG C 1 189 ? 8.301 6.202 35.566 1.00 35.07 175 ARG C N 1
ATOM 6045 C CA . ARG C 1 189 ? 7.779 5.272 34.569 1.00 29.16 175 ARG C CA 1
ATOM 6046 C C . ARG C 1 189 ? 7.577 3.885 35.165 1.00 30.79 175 ARG C C 1
ATOM 6047 O O . ARG C 1 189 ? 6.520 3.268 34.992 1.00 30.14 175 ARG C O 1
ATOM 6055 N N . ASP C 1 190 ? 8.583 3.382 35.880 1.00 29.09 176 ASP C N 1
ATOM 6056 C CA . ASP C 1 190 ? 8.479 2.057 36.478 1.00 26.25 176 ASP C CA 1
ATOM 6057 C C . ASP C 1 190 ? 7.703 2.075 37.790 1.00 31.01 176 ASP C C 1
ATOM 6058 O O . ASP C 1 190 ? 7.048 1.084 38.128 1.00 31.57 176 ASP C O 1
ATOM 6063 N N . SER C 1 191 ? 7.752 3.184 38.533 1.00 28.29 177 SER C N 1
ATOM 6064 C CA . SER C 1 191 ? 7.111 3.217 39.844 1.00 28.15 177 SER C CA 1
ATOM 6065 C C . SER C 1 191 ? 5.593 3.296 39.739 1.00 31.59 177 SER C C 1
ATOM 6066 O O . SER C 1 191 ? 4.889 2.822 40.637 1.00 27.88 177 SER C O 1
ATOM 6069 N N . VAL C 1 192 ? 5.069 3.887 38.662 1.00 29.29 178 VAL C N 1
ATOM 6070 C CA . VAL C 1 192 ? 3.623 3.984 38.504 1.00 26.38 178 VAL C CA 1
ATOM 6071 C C . VAL C 1 192 ? 3.004 2.632 38.168 1.00 28.60 178 VAL C C 1
ATOM 6072 O O . VAL C 1 192 ? 1.795 2.445 38.350 1.00 31.35 178 VAL C O 1
ATOM 6076 N N . ALA C 1 193 ? 3.808 1.681 37.685 1.00 23.66 179 ALA C N 1
ATOM 6077 C CA . ALA C 1 193 ? 3.364 0.314 37.399 1.00 25.01 179 ALA C CA 1
ATOM 6078 C C . ALA C 1 193 ? 2.266 0.271 36.339 1.00 26.64 179 ALA C C 1
ATOM 6079 O O . ALA C 1 193 ? 1.401 -0.608 36.364 1.00 26.93 179 ALA C O 1
ATOM 6081 N N . MET C 1 194 ? 2.290 1.214 35.396 1.00 24.22 180 MET C N 1
ATOM 6082 C CA . MET C 1 194 ? 1.349 1.170 34.281 1.00 27.13 180 MET C CA 1
ATOM 6083 C C . MET C 1 194 ? 1.803 0.184 33.210 1.00 28.38 180 MET C C 1
ATOM 6084 O O . MET C 1 194 ? 0.974 -0.499 32.598 1.00 26.04 180 MET C O 1
ATOM 6089 N N . GLN C 1 195 ? 3.113 0.093 32.985 1.00 22.57 181 GLN C N 1
ATOM 6090 C CA . GLN C 1 195 ? 3.632 -0.781 31.936 1.00 22.76 181 GLN C CA 1
ATOM 6091 C C . GLN C 1 195 ? 3.269 -2.254 32.114 1.00 26.51 181 GLN C C 1
ATOM 6092 O O . GLN C 1 195 ? 3.005 -2.914 31.093 1.00 22.99 181 GLN C O 1
ATOM 6098 N N . PRO C 1 196 ? 3.254 -2.836 33.323 1.00 23.48 182 PRO C N 1
ATOM 6099 C CA . PRO C 1 196 ? 2.781 -4.227 33.432 1.00 22.76 182 PRO C CA 1
ATOM 6100 C C . PRO C 1 196 ? 1.373 -4.425 32.900 1.00 24.81 182 PRO C C 1
ATOM 6101 O O . PRO C 1 196 ? 1.081 -5.466 32.297 1.00 23.20 182 PRO C O 1
ATOM 6105 N N . PHE C 1 197 ? 0.488 -3.449 33.101 1.00 22.93 183 PHE C N 1
ATOM 6106 C CA . PHE C 1 197 ? -0.861 -3.543 32.561 1.00 23.55 183 PHE C CA 1
ATOM 6107 C C . PHE C 1 197 ? -0.911 -3.264 31.065 1.00 20.24 183 PHE C C 1
ATOM 6108 O O . PHE C 1 197 ? -1.891 -3.639 30.412 1.00 18.14 183 PHE C O 1
ATOM 6116 N N . LEU C 1 198 ? 0.118 -2.619 30.509 1.00 16.22 184 LEU C N 1
ATOM 6117 C CA . LEU C 1 198 ? 0.242 -2.566 29.056 1.00 24.60 184 LEU C CA 1
ATOM 6118 C C . LEU C 1 198 ? 0.533 -3.945 28.482 1.00 23.71 184 LEU C C 1
ATOM 6119 O O . LEU C 1 198 ? 0.127 -4.245 27.354 1.00 22.38 184 LEU C O 1
ATOM 6124 N N . CYS C 1 199 ? 1.235 -4.789 29.241 1.00 19.90 185 CYS C N 1
ATOM 6125 C CA . CYS C 1 199 ? 1.430 -6.175 28.830 1.00 18.90 185 CYS C CA 1
ATOM 6126 C C . CYS C 1 199 ? 0.120 -6.948 28.897 1.00 17.72 185 CYS C C 1
ATOM 6127 O O . CYS C 1 199 ? -0.222 -7.695 27.973 1.00 18.78 185 CYS C O 1
ATOM 6130 N N . LEU C 1 200 ? -0.629 -6.777 29.990 1.00 21.29 186 LEU C N 1
ATOM 6131 C CA . LEU C 1 200 ? -1.933 -7.416 30.117 1.00 17.42 186 LEU C CA 1
ATOM 6132 C C . LEU C 1 200 ? -2.915 -6.932 29.060 1.00 19.29 186 LEU C C 1
ATOM 6133 O O . LEU C 1 200 ? -3.873 -7.647 28.746 1.00 21.57 186 LEU C O 1
ATOM 6138 N N . HIS C 1 201 ? -2.702 -5.734 28.508 1.00 19.89 187 HIS C N 1
ATOM 6139 C CA . HIS C 1 201 ? -3.543 -5.264 27.413 1.00 19.08 187 HIS C CA 1
ATOM 6140 C C . HIS C 1 201 ? -3.427 -6.175 26.199 1.00 22.10 187 HIS C C 1
ATOM 6141 O O . HIS C 1 201 ? -4.410 -6.395 25.483 1.00 24.90 187 HIS C O 1
ATOM 6148 N N . GLU C 1 202 ? -2.228 -6.710 25.947 1.00 23.71 188 GLU C N 1
ATOM 6149 C CA . GLU C 1 202 ? -2.050 -7.625 24.825 1.00 24.14 188 GLU C CA 1
ATOM 6150 C C . GLU C 1 202 ? -2.880 -8.889 24.999 1.00 23.43 188 GLU C C 1
ATOM 6151 O O . GLU C 1 202 ? -3.337 -9.473 24.010 1.00 26.88 188 GLU C O 1
ATOM 6157 N N . ILE C 1 203 ? -3.086 -9.323 26.244 1.00 19.68 189 ILE C N 1
ATOM 6158 C CA . ILE C 1 203 ? -3.870 -10.528 26.494 1.00 23.89 189 ILE C CA 1
ATOM 6159 C C . ILE C 1 203 ? -5.330 -10.299 26.129 1.00 24.12 189 ILE C C 1
ATOM 6160 O O . ILE C 1 203 ? -5.943 -11.106 25.420 1.00 25.99 189 ILE C O 1
ATOM 6165 N N . THR C 1 204 ? -5.911 -9.196 26.607 1.00 20.83 190 THR C N 1
ATOM 6166 C CA . THR C 1 204 ? -7.329 -8.963 26.354 1.00 21.48 190 THR C CA 1
ATOM 6167 C C . THR C 1 204 ? -7.574 -8.492 24.925 1.00 22.25 190 THR C C 1
ATOM 6168 O O . THR C 1 204 ? -8.672 -8.683 24.389 1.00 25.47 190 THR C O 1
ATOM 6172 N N . ALA C 1 205 ? -6.573 -7.881 24.292 1.00 20.01 191 ALA C N 1
ATOM 6173 C CA . ALA C 1 205 ? -6.695 -7.470 22.899 1.00 26.57 191 ALA C CA 1
ATOM 6174 C C . ALA C 1 205 ? -6.397 -8.602 21.925 1.00 24.37 191 ALA C C 1
ATOM 6175 O O . ALA C 1 205 ? -6.517 -8.401 20.711 1.00 22.57 191 ALA C O 1
ATOM 6177 N N . GLY C 1 206 ? -6.019 -9.778 22.422 1.00 21.53 192 GLY C N 1
ATOM 6178 C CA . GLY C 1 206 ? -5.753 -10.912 21.553 1.00 22.87 192 GLY C CA 1
ATOM 6179 C C . GLY C 1 206 ? -4.573 -10.717 20.631 1.00 21.91 192 GLY C C 1
ATOM 6180 O O . GLY C 1 206 ? -4.592 -11.208 19.497 1.00 25.42 192 GLY C O 1
ATOM 6181 N N . ILE C 1 207 ? -3.544 -10.006 21.084 1.00 19.96 193 ILE C N 1
ATOM 6182 C CA . ILE C 1 207 ? -2.366 -9.732 20.277 1.00 24.28 193 ILE C CA 1
ATOM 6183 C C . ILE C 1 207 ? -1.127 -10.199 21.035 1.00 18.61 193 ILE C C 1
ATOM 6184 O O . ILE C 1 207 ? -1.172 -10.497 22.229 1.00 23.95 193 ILE C O 1
ATOM 6189 N N . ASP C 1 208 ? -0.008 -10.256 20.311 1.00 23.99 194 ASP C N 1
ATOM 6190 C CA . ASP C 1 208 ? 1.267 -10.663 20.899 1.00 23.89 194 ASP C CA 1
ATOM 6191 C C . ASP C 1 208 ? 2.371 -10.047 20.039 1.00 22.54 194 ASP C C 1
ATOM 6192 O O . ASP C 1 208 ? 2.732 -10.607 19.001 1.00 31.71 194 ASP C O 1
ATOM 6197 N N . LEU C 1 209 ? 2.891 -8.912 20.482 1.00 27.17 195 LEU C N 1
ATOM 6198 C CA . LEU C 1 209 ? 3.853 -8.165 19.681 1.00 28.19 195 LEU C CA 1
ATOM 6199 C C . LEU C 1 209 ? 5.185 -8.904 19.611 1.00 24.69 195 LEU C C 1
ATOM 6200 O O . LEU C 1 209 ? 5.688 -9.364 20.643 1.00 27.78 195 LEU C O 1
ATOM 6205 N N . PRO C 1 210 ? 5.780 -9.043 18.430 1.00 23.12 196 PRO C N 1
ATOM 6206 C CA . PRO C 1 210 ? 7.146 -9.570 18.346 1.00 25.52 196 PRO C CA 1
ATOM 6207 C C . PRO C 1 210 ? 8.154 -8.526 18.804 1.00 21.17 196 PRO C C 1
ATOM 6208 O O . PRO C 1 210 ? 7.836 -7.353 19.008 1.00 23.28 196 PRO C O 1
ATOM 6212 N N . ASP C 1 211 ? 9.402 -8.975 18.964 1.00 23.49 197 ASP C N 1
ATOM 6213 C CA . ASP C 1 211 ? 10.450 -8.080 19.447 1.00 23.61 197 ASP C CA 1
ATOM 6214 C C . ASP C 1 211 ? 10.763 -6.975 18.445 1.00 29.03 197 ASP C C 1
ATOM 6215 O O . ASP C 1 211 ? 11.207 -5.891 18.843 1.00 28.14 197 ASP C O 1
ATOM 6220 N N . SER C 1 212 ? 10.544 -7.224 17.152 1.00 22.91 198 SER C N 1
ATOM 6221 C CA . SER C 1 212 ? 10.778 -6.188 16.150 1.00 25.79 198 SER C CA 1
ATOM 6222 C C . SER C 1 212 ? 9.818 -5.019 16.339 1.00 24.58 198 SER C C 1
ATOM 6223 O O . SER C 1 212 ? 10.226 -3.853 16.309 1.00 27.07 198 SER C O 1
ATOM 6226 N N . ALA C 1 213 ? 8.532 -5.317 16.539 1.00 22.66 199 ALA C N 1
ATOM 6227 C CA . ALA C 1 213 ? 7.550 -4.258 16.748 1.00 24.80 199 ALA C CA 1
ATOM 6228 C C . ALA C 1 213 ? 7.789 -3.534 18.067 1.00 28.61 199 ALA C C 1
ATOM 6229 O O . ALA C 1 213 ? 7.580 -2.318 18.161 1.00 19.33 199 ALA C O 1
ATOM 6231 N N . ARG C 1 214 ? 8.229 -4.262 19.097 1.00 26.17 200 ARG C N 1
ATOM 6232 C CA . ARG C 1 214 ? 8.527 -3.635 20.380 1.00 25.64 200 ARG C CA 1
ATOM 6233 C C . ARG C 1 214 ? 9.722 -2.695 20.302 1.00 27.67 200 ARG C C 1
ATOM 6234 O O . ARG C 1 214 ? 9.839 -1.792 21.137 1.00 30.63 200 ARG C O 1
ATOM 6242 N N . SER C 1 215 ? 10.607 -2.886 19.327 1.00 24.28 201 SER C N 1
ATOM 6243 C CA . SER C 1 215 ? 11.779 -2.039 19.160 1.00 26.04 201 SER C CA 1
ATOM 6244 C C . SER C 1 215 ? 11.522 -0.842 18.255 1.00 24.19 201 SER C C 1
ATOM 6245 O O . SER C 1 215 ? 12.457 -0.083 17.977 1.00 22.14 201 SER C O 1
ATOM 6248 N N . LEU C 1 216 ? 10.293 -0.658 17.789 1.00 25.83 202 LEU C N 1
ATOM 6249 C CA . LEU C 1 216 ? 9.984 0.483 16.938 1.00 24.49 202 LEU C CA 1
ATOM 6250 C C . LEU C 1 216 ? 10.083 1.771 17.747 1.00 25.00 202 LEU C C 1
ATOM 6251 O O . LEU C 1 216 ? 9.560 1.835 18.867 1.00 27.19 202 LEU C O 1
ATOM 6256 N N . PRO C 1 217 ? 10.747 2.808 17.228 1.00 24.14 203 PRO C N 1
ATOM 6257 C CA . PRO C 1 217 ? 10.905 4.043 18.015 1.00 27.01 203 PRO C CA 1
ATOM 6258 C C . PRO C 1 217 ? 9.587 4.689 18.401 1.00 25.17 203 PRO C C 1
ATOM 6259 O O . PRO C 1 217 ? 9.451 5.187 19.526 1.00 20.07 203 PRO C O 1
ATOM 6263 N N . ALA C 1 218 ? 8.607 4.694 17.497 1.00 26.87 204 ALA C N 1
ATOM 6264 C CA . ALA C 1 218 ? 7.355 5.381 17.790 1.00 21.63 204 ALA C CA 1
ATOM 6265 C C . ALA C 1 218 ? 6.486 4.585 18.756 1.00 26.19 204 ALA C C 1
ATOM 6266 O O . ALA C 1 218 ? 5.758 5.179 19.560 1.00 21.93 204 ALA C O 1
ATOM 6268 N N . TYR C 1 219 ? 6.540 3.251 18.697 1.00 23.01 205 TYR C N 1
ATOM 6269 C CA . TYR C 1 219 ? 5.790 2.450 19.659 1.00 21.23 205 TYR C CA 1
ATOM 6270 C C . TYR C 1 219 ? 6.360 2.601 21.063 1.00 21.72 205 TYR C C 1
ATOM 6271 O O . TYR C 1 219 ? 5.605 2.681 22.040 1.00 24.13 205 TYR C O 1
ATOM 6280 N N . ILE C 1 220 ? 7.690 2.621 21.185 1.00 27.29 206 ILE C N 1
ATOM 6281 C CA . ILE C 1 220 ? 8.319 2.851 22.484 1.00 23.69 206 ILE C CA 1
ATOM 6282 C C . ILE C 1 220 ? 7.896 4.205 23.039 1.00 23.51 206 ILE C C 1
ATOM 6283 O O . ILE C 1 220 ? 7.549 4.334 24.219 1.00 24.80 206 ILE C O 1
ATOM 6288 N N . ALA C 1 221 ? 7.915 5.234 22.189 1.00 19.90 207 ALA C N 1
ATOM 6289 C CA . ALA C 1 221 ? 7.503 6.564 22.625 1.00 23.11 207 ALA C CA 1
ATOM 6290 C C . ALA C 1 221 ? 6.033 6.584 23.019 1.00 25.88 207 ALA C C 1
ATOM 6291 O O . ALA C 1 221 ? 5.645 7.284 23.962 1.00 25.29 207 ALA C O 1
ATOM 6293 N N . LEU C 1 222 ? 5.197 5.821 22.310 1.00 22.28 208 LEU C N 1
ATOM 6294 C CA . LEU C 1 222 ? 3.782 5.755 22.659 1.00 19.98 208 LEU C CA 1
ATOM 6295 C C . LEU C 1 222 ? 3.579 5.083 24.011 1.00 26.74 208 LEU C C 1
ATOM 6296 O O . LEU C 1 222 ? 2.735 5.515 24.804 1.00 32.00 208 LEU C O 1
ATOM 6301 N N . ARG C 1 223 ? 4.344 4.026 24.292 1.00 23.38 209 ARG C N 1
ATOM 6302 C CA . ARG C 1 223 ? 4.249 3.367 25.591 1.00 30.35 209 ARG C CA 1
ATOM 6303 C C . ARG C 1 223 ? 4.696 4.296 26.712 1.00 22.79 209 ARG C C 1
ATOM 6304 O O . ARG C 1 223 ? 4.031 4.402 27.749 1.00 20.70 209 ARG C O 1
ATOM 6312 N N . ASN C 1 224 ? 5.826 4.981 26.520 1.00 23.46 210 ASN C N 1
ATOM 6313 C CA . ASN C 1 224 ? 6.316 5.891 27.549 1.00 25.20 210 ASN C CA 1
ATOM 6314 C C . ASN C 1 224 ? 5.403 7.099 27.714 1.00 24.35 210 ASN C C 1
ATOM 6315 O O . ASN C 1 224 ? 5.240 7.600 28.832 1.00 25.84 210 ASN C O 1
ATOM 6320 N N . ALA C 1 225 ? 4.801 7.576 26.622 1.00 21.13 211 ALA C N 1
ATOM 6321 C CA . ALA C 1 225 ? 3.870 8.695 26.723 1.00 22.86 211 ALA C CA 1
ATOM 6322 C C . ALA C 1 225 ? 2.642 8.316 27.542 1.00 19.30 211 ALA C C 1
ATOM 6323 O O . ALA C 1 225 ? 2.191 9.090 28.394 1.00 17.26 211 ALA C O 1
ATOM 6325 N N . VAL C 1 226 ? 2.089 7.126 27.298 1.00 21.77 212 VAL C N 1
ATOM 6326 C CA . VAL C 1 226 ? 0.978 6.638 28.113 1.00 25.92 212 VAL C CA 1
ATOM 6327 C C . VAL C 1 226 ? 1.412 6.487 29.565 1.00 21.56 212 VAL C C 1
ATOM 6328 O O . VAL C 1 226 ? 0.684 6.866 30.491 1.00 17.95 212 VAL C O 1
ATOM 6332 N N . THR C 1 227 ? 2.612 5.943 29.785 1.00 22.18 213 THR C N 1
ATOM 6333 C CA . THR C 1 227 ? 3.067 5.672 31.145 1.00 19.79 213 THR C CA 1
ATOM 6334 C C . THR C 1 227 ? 3.384 6.961 31.895 1.00 19.80 213 THR C C 1
ATOM 6335 O O . THR C 1 227 ? 3.028 7.103 33.071 1.00 20.80 213 THR C O 1
ATOM 6339 N N . ASP C 1 228 ? 4.055 7.911 31.236 1.00 22.22 214 ASP C N 1
ATOM 6340 C CA . ASP C 1 228 ? 4.359 9.183 31.885 1.00 23.57 214 ASP C CA 1
ATOM 6341 C C . ASP C 1 228 ? 3.086 9.947 32.222 1.00 22.31 214 ASP C C 1
ATOM 6342 O O . ASP C 1 228 ? 2.990 10.570 33.286 1.00 19.97 214 ASP C O 1
ATOM 6347 N N . HIS C 1 229 ? 2.096 9.909 31.326 1.00 16.16 215 HIS C N 1
ATOM 6348 C CA . HIS C 1 229 ? 0.844 10.617 31.573 1.00 22.18 215 HIS C CA 1
ATOM 6349 C C . HIS C 1 229 ? 0.139 10.072 32.807 1.00 19.72 215 HIS C C 1
ATOM 6350 O O . HIS C 1 229 ? -0.399 10.839 33.614 1.00 24.17 215 HIS C O 1
ATOM 6357 N N . SER C 1 230 ? 0.133 8.747 32.971 1.00 25.25 216 SER C N 1
ATOM 6358 C CA . SER C 1 230 ? -0.462 8.148 34.161 1.00 23.75 216 SER C CA 1
ATOM 6359 C C . SER C 1 230 ? 0.293 8.556 35.419 1.00 20.92 216 SER C C 1
ATOM 6360 O O . SER C 1 230 ? -0.321 8.887 36.440 1.00 23.13 216 SER C O 1
ATOM 6363 N N . GLY C 1 231 ? 1.626 8.540 35.364 1.00 23.05 217 GLY C N 1
ATOM 6364 C CA . GLY C 1 231 ? 2.410 8.884 36.538 1.00 20.87 217 GLY C CA 1
ATOM 6365 C C . GLY C 1 231 ? 2.260 10.338 36.944 1.00 24.61 217 GLY C C 1
ATOM 6366 O O . GLY C 1 231 ? 2.118 10.647 38.131 1.00 22.95 217 GLY C O 1
ATOM 6367 N N . LEU C 1 232 ? 2.286 11.249 35.970 1.00 19.96 218 LEU C N 1
ATOM 6368 C CA . LEU C 1 232 ? 2.162 12.667 36.289 1.00 20.79 218 LEU C CA 1
ATOM 6369 C C . LEU C 1 232 ? 0.755 13.001 36.772 1.00 25.79 218 LEU C C 1
ATOM 6370 O O . LEU C 1 232 ? 0.584 13.723 37.761 1.00 23.06 218 LEU C O 1
ATOM 6375 N N . CYS C 1 233 ? -0.267 12.481 36.085 1.00 20.30 219 CYS C N 1
ATOM 6376 C CA . CYS C 1 233 ? -1.639 12.693 36.535 1.00 21.60 219 CYS C CA 1
ATOM 6377 C C . CYS C 1 233 ? -1.869 12.096 37.918 1.00 26.71 219 CYS C C 1
ATOM 6378 O O . CYS C 1 233 ? -2.669 12.626 38.698 1.00 23.68 219 CYS C O 1
ATOM 6381 N N . ASN C 1 234 ? -1.179 10.999 38.235 1.00 22.82 220 ASN C N 1
ATOM 6382 C CA . ASN C 1 234 ? -1.238 10.438 39.582 1.00 29.54 220 ASN C CA 1
ATOM 6383 C C . ASN C 1 234 ? -0.705 11.433 40.606 1.00 28.36 220 ASN C C 1
ATOM 6384 O O . ASN C 1 234 ? -1.305 11.632 41.668 1.00 30.17 220 ASN C O 1
ATOM 6389 N N . ASP C 1 235 ? 0.428 12.068 40.299 1.00 27.82 221 ASP C N 1
ATOM 6390 C CA . ASP C 1 235 ? 1.042 12.990 41.247 1.00 28.21 221 ASP C CA 1
ATOM 6391 C C . ASP C 1 235 ? 0.234 14.271 41.401 1.00 29.23 221 ASP C C 1
ATOM 6392 O O . ASP C 1 235 ? 0.187 14.843 42.496 1.00 38.72 221 ASP C O 1
ATOM 6397 N N . ILE C 1 236 ? -0.406 14.736 40.327 1.00 26.83 222 ILE C N 1
ATOM 6398 C CA . ILE C 1 236 ? -1.173 15.976 40.399 1.00 30.53 222 ILE C CA 1
ATOM 6399 C C . ILE C 1 236 ? -2.414 15.790 41.264 1.00 35.51 222 ILE C C 1
ATOM 6400 O O . ILE C 1 236 ? -2.722 16.623 42.125 1.00 38.21 222 ILE C O 1
ATOM 6405 N N . CYS C 1 237 ? -3.139 14.693 41.055 1.00 30.61 223 CYS C N 1
ATOM 6406 C CA . CYS C 1 237 ? -4.404 14.450 41.736 1.00 37.95 223 CYS C CA 1
ATOM 6407 C C . CYS C 1 237 ? -4.232 13.927 43.158 1.00 33.89 223 CYS C C 1
ATOM 6408 O O . CYS C 1 237 ? -5.227 13.544 43.783 1.00 46.48 223 CYS C O 1
ATOM 6411 N N . SER C 1 238 ? -3.010 13.901 43.681 1.00 35.15 224 SER C N 1
ATOM 6412 C CA . SER C 1 238 ? -2.779 13.453 45.048 1.00 35.96 224 SER C CA 1
ATOM 6413 C C . SER C 1 238 ? -2.403 14.628 45.945 1.00 45.01 224 SER C C 1
ATOM 6414 O O . SER C 1 238 ? -1.377 15.276 45.739 1.00 48.50 224 SER C O 1
ATOM 6417 N N . HIS C 1 249 ? 9.714 12.874 45.760 1.00 42.52 235 HIS C N 1
ATOM 6418 C CA . HIS C 1 249 ? 8.684 11.879 46.033 1.00 45.77 235 HIS C CA 1
ATOM 6419 C C . HIS C 1 249 ? 7.486 12.086 45.112 1.00 44.53 235 HIS C C 1
ATOM 6420 O O . HIS C 1 249 ? 6.840 11.128 44.688 1.00 44.85 235 HIS C O 1
ATOM 6427 N N . ASN C 1 250 ? 7.202 13.350 44.805 1.00 33.81 236 ASN C N 1
ATOM 6428 C CA . ASN C 1 250 ? 6.078 13.731 43.961 1.00 33.66 236 ASN C CA 1
ATOM 6429 C C . ASN C 1 250 ? 6.556 14.718 42.907 1.00 35.99 236 ASN C C 1
ATOM 6430 O O . ASN C 1 250 ? 7.336 15.626 43.205 1.00 32.75 236 ASN C O 1
ATOM 6435 N N . ALA C 1 251 ? 6.077 14.540 41.672 1.00 32.33 237 ALA C N 1
ATOM 6436 C CA . ALA C 1 251 ? 6.542 15.379 40.571 1.00 31.47 237 ALA C CA 1
ATOM 6437 C C . ALA C 1 251 ? 6.115 16.832 40.740 1.00 35.89 237 ALA C C 1
ATOM 6438 O O . ALA C 1 251 ? 6.793 17.736 40.237 1.00 32.53 237 ALA C O 1
ATOM 6440 N N . VAL C 1 252 ? 5.003 17.080 41.434 1.00 38.69 238 VAL C N 1
ATOM 6441 C CA . VAL C 1 252 ? 4.572 18.454 41.671 1.00 29.56 238 VAL C CA 1
ATOM 6442 C C . VAL C 1 252 ? 5.520 19.151 42.639 1.00 34.72 238 VAL C C 1
ATOM 6443 O O . VAL C 1 252 ? 5.873 20.321 42.450 1.00 34.29 238 VAL C O 1
ATOM 6447 N N . ARG C 1 253 ? 5.952 18.444 43.686 1.00 34.49 239 ARG C N 1
ATOM 6448 C CA . ARG C 1 253 ? 6.872 19.036 44.652 1.00 40.88 239 ARG C CA 1
ATOM 6449 C C . ARG C 1 253 ? 8.224 19.334 44.017 1.00 39.87 239 ARG C C 1
ATOM 6450 O O . ARG C 1 253 ? 8.841 20.365 44.312 1.00 37.10 239 ARG C O 1
ATOM 6458 N N . LEU C 1 254 ? 8.700 18.446 43.141 1.00 33.71 240 LEU C N 1
ATOM 6459 C CA . LEU C 1 254 ? 9.982 18.673 42.482 1.00 34.66 240 LEU C CA 1
ATOM 6460 C C . LEU C 1 254 ? 9.920 19.881 41.556 1.00 35.52 240 LEU C C 1
ATOM 6461 O O . LEU C 1 254 ? 10.886 20.647 41.461 1.00 34.40 240 LEU C O 1
ATOM 6466 N N . ILE C 1 255 ? 8.795 20.061 40.859 1.00 33.89 241 ILE C N 1
ATOM 6467 C CA . ILE C 1 255 ? 8.601 21.265 40.057 1.00 31.06 241 ILE C CA 1
ATOM 6468 C C . ILE C 1 255 ? 8.644 22.501 40.945 1.00 35.16 241 ILE C C 1
ATOM 6469 O O . ILE C 1 255 ? 9.281 23.508 40.609 1.00 30.45 241 ILE C O 1
ATOM 6474 N N . GLN C 1 256 ? 7.973 22.440 42.098 1.00 35.92 242 GLN C N 1
ATOM 6475 C CA . GLN C 1 256 ? 8.010 23.5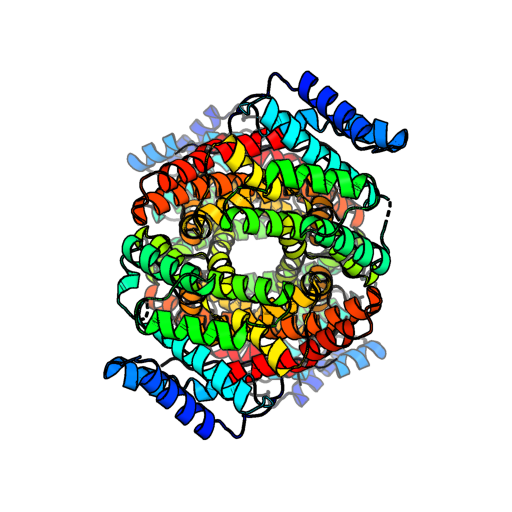54 43.040 1.00 39.92 242 GLN C CA 1
ATOM 6476 C C . GLN C 1 256 ? 9.419 23.776 43.575 1.00 39.26 242 GLN C C 1
ATOM 6477 O O . GLN C 1 256 ? 9.828 24.918 43.813 1.00 37.95 242 GLN C O 1
ATOM 6483 N N . ARG C 1 257 ? 10.177 22.694 43.766 1.00 39.62 243 ARG C N 1
ATOM 6484 C CA . ARG C 1 257 ? 11.530 22.817 44.300 1.00 36.21 243 ARG C CA 1
ATOM 6485 C C . ARG C 1 257 ? 12.462 23.483 43.296 1.00 37.76 243 ARG C C 1
ATOM 6486 O O . ARG C 1 257 ? 13.172 24.438 43.632 1.00 38.79 243 ARG C O 1
ATOM 6494 N N . ASP C 1 258 ? 12.474 22.989 42.055 1.00 31.52 244 ASP C N 1
ATOM 6495 C CA . ASP C 1 258 ? 13.377 23.535 41.047 1.00 31.64 244 ASP C CA 1
ATOM 6496 C C . ASP C 1 258 ? 13.034 24.977 40.695 1.00 36.06 244 ASP C C 1
ATOM 6497 O O . ASP C 1 258 ? 13.921 25.743 40.302 1.00 32.16 244 ASP C O 1
ATOM 6502 N N . ARG C 1 259 ? 11.767 25.369 40.827 1.00 35.11 245 ARG C N 1
ATOM 6503 C CA . ARG C 1 259 ? 11.335 26.704 40.442 1.00 31.70 245 ARG C CA 1
ATOM 6504 C C . ARG C 1 259 ? 11.096 27.638 41.620 1.00 36.93 245 ARG C C 1
ATOM 6505 O O . ARG C 1 259 ? 10.927 28.843 41.402 1.00 33.74 245 ARG C O 1
ATOM 6513 N N . GLY C 1 260 ? 11.087 27.126 42.851 1.00 35.98 246 GLY C N 1
ATOM 6514 C CA . GLY C 1 260 ? 10.859 27.957 44.017 1.00 35.97 246 GLY C CA 1
ATOM 6515 C C . GLY C 1 260 ? 9.548 28.714 43.959 1.00 38.28 246 GLY C C 1
ATOM 6516 O O . GLY C 1 260 ? 9.501 29.915 44.244 1.00 35.99 246 GLY C O 1
ATOM 6517 N N . SER C 1 261 ? 8.478 28.020 43.590 1.00 32.89 247 SER C N 1
ATOM 6518 C CA . SER C 1 261 ? 7.174 28.620 43.357 1.00 32.69 247 SER C CA 1
ATOM 6519 C C . SER C 1 261 ? 6.216 28.258 44.486 1.00 29.44 247 SER C C 1
ATOM 6520 O O . SER C 1 261 ? 6.579 27.593 45.461 1.00 29.44 247 SER C O 1
ATOM 6523 N N . THR C 1 262 ? 4.975 28.713 44.346 1.00 31.54 248 THR C N 1
ATOM 6524 C CA . THR C 1 262 ? 3.917 28.310 45.255 1.00 30.31 248 THR C CA 1
ATOM 6525 C C . THR C 1 262 ? 3.335 26.969 44.810 1.00 32.63 248 THR C C 1
ATOM 6526 O O . THR C 1 262 ? 3.629 26.463 43.723 1.00 36.92 248 THR C O 1
ATOM 6530 N N . LEU C 1 263 ? 2.500 26.387 45.671 1.00 28.76 249 LEU C N 1
ATOM 6531 C CA . LEU C 1 263 ? 1.904 25.095 45.348 1.00 31.49 249 LEU C CA 1
ATOM 6532 C C . LEU C 1 263 ? 0.930 25.213 44.181 1.00 29.63 249 LEU C C 1
ATOM 6533 O O . LEU C 1 263 ? 0.865 24.319 43.330 1.00 30.80 249 LEU C O 1
ATOM 6538 N N . GLN C 1 264 ? 0.170 26.309 44.120 1.00 28.76 250 GLN C N 1
ATOM 6539 C CA . GLN C 1 264 ? -0.744 26.510 43.000 1.00 33.08 250 GLN C CA 1
ATOM 6540 C C . GLN C 1 264 ? 0.019 26.718 41.698 1.00 30.49 250 GLN C C 1
ATOM 6541 O O . GLN C 1 264 ? -0.404 26.239 40.639 1.00 28.40 250 GLN C O 1
ATOM 6547 N N . GLU C 1 265 ? 1.147 27.429 41.756 1.00 32.53 251 GLU C N 1
ATOM 6548 C CA . GLU C 1 265 ? 1.955 27.634 40.558 1.00 32.67 251 GLU C CA 1
ATOM 6549 C C . GLU C 1 265 ? 2.604 26.334 40.102 1.00 30.14 251 GLU C C 1
ATOM 6550 O O . GLU C 1 265 ? 2.752 26.096 38.897 1.00 27.93 251 GLU C O 1
ATOM 6556 N N . ALA C 1 266 ? 2.995 25.478 41.049 1.00 23.92 252 ALA C N 1
ATOM 6557 C CA . ALA C 1 266 ? 3.575 24.190 40.684 1.00 29.15 252 ALA C CA 1
ATOM 6558 C C . ALA C 1 266 ? 2.526 23.263 40.082 1.00 29.21 252 ALA C C 1
ATOM 6559 O O . ALA C 1 266 ? 2.824 22.495 39.161 1.00 28.84 252 ALA C O 1
ATOM 6561 N N . VAL C 1 267 ? 1.294 23.322 40.590 1.00 31.36 253 VAL C N 1
ATOM 6562 C CA . VAL C 1 267 ? 0.236 22.450 40.090 1.00 29.35 253 VAL C CA 1
ATOM 6563 C C . VAL C 1 267 ? -0.129 22.819 38.656 1.00 29.64 253 VAL C C 1
ATOM 6564 O O . VAL C 1 267 ? -0.249 21.948 37.786 1.00 29.43 253 VAL C O 1
ATOM 6568 N N . ASP C 1 268 ? -0.304 24.116 38.384 1.00 25.49 254 ASP C N 1
ATOM 6569 C CA . ASP C 1 268 ? -0.644 24.543 37.030 1.00 28.03 254 ASP C CA 1
ATOM 6570 C C . ASP C 1 268 ? 0.493 24.280 36.051 1.00 24.99 254 ASP C C 1
ATOM 6571 O O . ASP C 1 268 ? 0.240 23.990 34.876 1.00 27.54 254 ASP C O 1
ATOM 6576 N N . GLU C 1 269 ? 1.744 24.380 36.507 1.00 21.71 255 GLU C N 1
ATOM 6577 C CA . GLU C 1 269 ? 2.874 24.050 35.644 1.00 25.51 255 GLU C CA 1
ATOM 6578 C C . GLU C 1 269 ? 2.895 22.565 35.307 1.00 29.02 255 GLU C C 1
ATOM 6579 O O . GLU C 1 269 ? 3.193 22.184 34.168 1.00 29.85 255 GLU C O 1
ATOM 6585 N N . ALA C 1 270 ? 2.577 21.712 36.284 1.00 26.13 256 ALA C N 1
ATOM 6586 C CA . ALA C 1 270 ? 2.512 20.278 36.024 1.00 21.47 256 ALA C CA 1
ATOM 6587 C C . ALA C 1 270 ? 1.388 19.945 35.051 1.00 23.65 256 ALA C C 1
ATOM 6588 O O . ALA C 1 270 ? 1.556 19.099 34.165 1.00 22.64 256 ALA C O 1
ATOM 6590 N N . GLY C 1 271 ? 0.234 20.601 35.200 1.00 22.80 257 GLY C N 1
ATOM 6591 C CA . GLY C 1 271 ? -0.848 20.405 34.251 1.00 16.26 257 GLY C CA 1
ATOM 6592 C C . GLY C 1 271 ? -0.461 20.788 32.837 1.00 22.91 257 GLY C C 1
ATOM 6593 O O . GLY C 1 271 ? -0.920 20.171 31.872 1.00 22.78 257 GLY C O 1
ATOM 6594 N N . ILE C 1 272 ? 0.391 21.804 32.692 1.00 23.25 258 ILE C N 1
ATOM 6595 C CA . ILE C 1 272 ? 0.904 22.165 31.375 1.00 28.73 258 ILE C CA 1
ATOM 6596 C C . ILE C 1 272 ? 1.855 21.090 30.866 1.00 24.38 258 ILE C C 1
ATOM 6597 O O . ILE C 1 272 ? 1.790 20.683 29.700 1.00 25.87 258 ILE C O 1
ATOM 6602 N N . GLN C 1 273 ? 2.752 20.609 31.732 1.00 20.89 259 GLN C N 1
ATOM 6603 C CA . GLN C 1 273 ? 3.640 19.519 31.344 1.00 24.85 259 GLN C CA 1
ATOM 6604 C C . GLN C 1 273 ? 2.862 18.241 31.059 1.00 22.15 259 GLN C C 1
ATOM 6605 O O . GLN C 1 273 ? 3.277 17.442 30.212 1.00 17.09 259 GLN C O 1
ATOM 6611 N N . LEU C 1 274 ? 1.738 18.034 31.750 1.00 21.80 260 LEU C N 1
ATOM 6612 C CA . LEU C 1 274 ? 0.865 16.912 31.422 1.00 21.68 260 LEU C CA 1
ATOM 6613 C C . LEU C 1 274 ? 0.229 17.086 30.051 1.00 20.21 260 LEU C C 1
ATOM 6614 O O . LEU C 1 274 ? 0.004 16.098 29.343 1.00 18.82 260 LEU C O 1
ATOM 6619 N N . ALA C 1 275 ? -0.065 18.329 29.662 1.00 22.34 261 ALA C N 1
ATOM 6620 C CA . ALA C 1 275 ? -0.602 18.577 28.329 1.00 18.86 261 ALA C CA 1
ATOM 6621 C C . ALA C 1 275 ? 0.398 18.192 27.247 1.00 20.97 261 ALA C C 1
ATOM 6622 O O . ALA C 1 275 ? 0.007 17.715 26.175 1.00 21.03 261 ALA C O 1
ATOM 6624 N N . ARG C 1 276 ? 1.696 18.400 27.497 1.00 21.17 262 ARG C N 1
ATOM 6625 C CA . ARG C 1 276 ? 2.682 18.073 26.472 1.00 20.01 262 ARG C CA 1
ATOM 6626 C C . ARG C 1 276 ? 2.920 16.570 26.387 1.00 21.51 262 ARG C C 1
ATOM 6627 O O . ARG C 1 276 ? 3.353 16.073 25.342 1.00 23.20 262 ARG C O 1
ATOM 6635 N N . ILE C 1 277 ? 2.636 15.831 27.461 1.00 19.64 263 ILE C N 1
ATOM 6636 C CA . ILE C 1 277 ? 2.688 14.375 27.388 1.00 19.11 263 ILE C CA 1
ATOM 6637 C C . ILE C 1 277 ? 1.580 13.857 26.481 1.00 17.35 263 ILE C C 1
ATOM 6638 O O . ILE C 1 277 ? 1.806 12.992 25.628 1.00 22.01 263 ILE C O 1
ATOM 6643 N N . ALA C 1 278 ? 0.362 14.382 26.653 1.00 17.22 264 ALA C N 1
ATOM 6644 C CA . ALA C 1 278 ? -0.741 14.001 25.778 1.00 16.90 264 ALA C CA 1
ATOM 6645 C C . ALA C 1 278 ? -0.466 14.389 24.332 1.00 21.26 264 ALA C C 1
ATOM 6646 O O . ALA C 1 278 ? -0.899 13.690 23.409 1.00 23.91 264 ALA C O 1
ATOM 6648 N N . GLU C 1 279 ? 0.246 15.498 24.114 1.00 19.93 265 GLU C N 1
ATOM 6649 C CA . GLU C 1 279 ? 0.673 15.844 22.764 1.00 18.70 265 GLU C CA 1
ATOM 6650 C C . GLU C 1 279 ? 1.679 14.837 22.223 1.00 23.23 265 GLU C C 1
ATOM 6651 O O . GLU C 1 279 ? 1.701 14.574 21.015 1.00 19.99 265 GLU C O 1
ATOM 6657 N N . ARG C 1 280 ? 2.514 14.264 23.095 1.00 21.92 266 ARG C N 1
ATOM 6658 C CA . ARG C 1 280 ? 3.425 13.211 22.659 1.00 21.26 266 ARG C CA 1
ATOM 6659 C C . ARG C 1 280 ? 2.674 11.941 22.282 1.00 24.49 266 ARG C C 1
ATOM 6660 O O . ARG C 1 280 ? 3.117 11.203 21.395 1.00 25.13 266 ARG C O 1
ATOM 6668 N N . VAL C 1 281 ? 1.543 11.670 22.938 1.00 23.84 267 VAL C N 1
ATOM 6669 C CA . VAL C 1 281 ? 0.730 10.512 22.574 1.00 21.11 267 VAL C CA 1
ATOM 6670 C C . VAL C 1 281 ? 0.245 10.640 21.137 1.00 21.65 267 VAL C C 1
ATOM 6671 O O . VAL C 1 281 ? 0.296 9.682 20.356 1.00 25.96 267 VAL C O 1
ATOM 6675 N N . GLN C 1 282 ? -0.228 11.832 20.766 1.00 21.75 268 GLN C N 1
ATOM 6676 C CA . GLN C 1 282 ? -0.727 12.048 19.412 1.00 23.39 268 GLN C CA 1
ATOM 6677 C C . GLN C 1 282 ? 0.387 11.922 18.382 1.00 24.72 268 GLN C C 1
ATOM 6678 O O . GLN C 1 282 ? 0.202 11.294 17.332 1.00 26.05 268 GLN C O 1
ATOM 6684 N N . ARG C 1 283 ? 1.553 12.512 18.660 1.00 21.20 269 ARG C N 1
ATOM 6685 C CA . ARG C 1 283 ? 2.656 12.434 17.707 1.00 25.83 269 ARG C CA 1
ATOM 6686 C C . ARG C 1 283 ? 3.178 11.008 17.579 1.00 23.22 269 ARG C C 1
ATOM 6687 O O . ARG C 1 283 ? 3.510 10.561 16.475 1.00 29.69 269 ARG C O 1
ATOM 6695 N N . ALA C 1 284 ? 3.258 10.279 18.695 1.00 23.35 270 ALA C N 1
ATOM 6696 C CA . ALA C 1 284 ? 3.680 8.884 18.628 1.00 22.29 270 ALA C CA 1
ATOM 6697 C C . ALA C 1 284 ? 2.686 8.050 17.831 1.00 24.27 270 ALA C C 1
ATOM 6698 O O . ALA C 1 284 ? 3.083 7.163 17.066 1.00 23.40 270 ALA C O 1
ATOM 6700 N N . GLU C 1 285 ? 1.388 8.319 17.998 1.00 23.54 271 GLU C N 1
ATOM 6701 C CA . GLU C 1 285 ? 0.375 7.655 17.182 1.00 21.16 271 GLU C CA 1
ATOM 6702 C C . GLU C 1 285 ? 0.612 7.914 15.701 1.00 24.56 271 GLU C C 1
ATOM 6703 O O . GLU C 1 285 ? 0.592 6.987 14.883 1.00 22.14 271 GLU C O 1
ATOM 6709 N N . ARG C 1 286 ? 0.834 9.179 15.338 1.00 20.60 272 ARG C N 1
ATOM 6710 C CA . ARG C 1 286 ? 1.075 9.523 13.941 1.00 23.22 272 ARG C CA 1
ATOM 6711 C C . ARG C 1 286 ? 2.338 8.851 13.420 1.00 24.58 272 ARG C C 1
ATOM 6712 O O . ARG C 1 286 ? 2.330 8.228 12.353 1.00 24.67 272 ARG C O 1
ATOM 6720 N N . GLU C 1 287 ? 3.437 8.964 14.168 1.00 26.81 273 GLU C N 1
ATOM 6721 C CA . GLU C 1 287 ? 4.702 8.406 13.711 1.00 26.85 273 GLU C CA 1
ATOM 6722 C C . GLU C 1 287 ? 4.728 6.884 13.774 1.00 26.07 273 GLU C C 1
ATOM 6723 O O . GLU C 1 287 ? 5.564 6.268 13.106 1.00 30.71 273 GLU C O 1
ATOM 6729 N N . LEU C 1 288 ? 3.836 6.260 14.549 1.00 20.32 274 LEU C N 1
ATOM 6730 C CA . LEU C 1 288 ? 3.770 4.802 14.542 1.00 25.59 274 LEU C CA 1
ATOM 6731 C C . LEU C 1 288 ? 3.051 4.286 13.303 1.00 24.02 274 LEU C C 1
ATOM 6732 O O . LEU C 1 288 ? 3.448 3.262 12.736 1.00 22.42 274 LEU C O 1
ATOM 6737 N N . ILE C 1 289 ? 1.993 4.975 12.872 1.00 23.47 275 ILE C N 1
ATOM 6738 C CA . ILE C 1 289 ? 1.341 4.613 11.617 1.00 23.84 275 ILE C CA 1
ATOM 6739 C C . ILE C 1 289 ? 2.307 4.795 10.455 1.00 24.53 275 ILE C C 1
ATOM 6740 O O . ILE C 1 289 ? 2.328 3.996 9.511 1.00 29.74 275 ILE C O 1
ATOM 6745 N N . GLU C 1 290 ? 3.134 5.841 10.516 1.00 25.00 276 GLU C N 1
ATOM 6746 C CA . GLU C 1 290 ? 4.135 6.059 9.478 1.00 30.62 276 GLU C CA 1
ATOM 6747 C C . GLU C 1 290 ? 5.203 4.973 9.502 1.00 27.18 276 GLU C C 1
ATOM 6748 O O . GLU C 1 290 ? 5.665 4.527 8.445 1.00 29.06 276 GLU C O 1
ATOM 6754 N N . GLU C 1 291 ? 5.607 4.533 10.696 1.00 29.37 277 GLU C N 1
ATOM 6755 C CA . GLU C 1 291 ? 6.649 3.514 10.783 1.00 24.29 277 GLU C CA 1
ATOM 6756 C C . GLU C 1 291 ? 6.126 2.146 10.358 1.00 25.16 277 GLU C C 1
ATOM 6757 O O . GLU C 1 291 ? 6.864 1.355 9.763 1.00 28.54 277 GLU C O 1
ATOM 6763 N N . ILE C 1 292 ? 4.856 1.850 10.650 1.00 25.00 278 ILE C N 1
ATOM 6764 C CA . ILE C 1 292 ? 4.241 0.627 10.136 1.00 27.69 278 ILE C CA 1
ATOM 6765 C C . ILE C 1 292 ? 4.260 0.633 8.615 1.00 28.27 278 ILE C C 1
ATOM 6766 O O . ILE C 1 292 ? 4.612 -0.364 7.972 1.00 29.40 278 ILE C O 1
ATOM 6771 N N . GLU C 1 293 ? 3.879 1.762 8.017 1.00 29.87 279 GLU C N 1
ATOM 6772 C CA . GLU C 1 293 ? 3.830 1.860 6.563 1.00 32.73 279 GLU C CA 1
ATOM 6773 C C . GLU C 1 293 ? 5.227 1.787 5.958 1.00 26.95 279 GLU C C 1
ATOM 6774 O O . GLU C 1 293 ? 5.450 1.085 4.966 1.00 37.43 279 GLU C O 1
ATOM 6780 N N . ALA C 1 294 ? 6.187 2.501 6.551 1.00 28.55 280 ALA C N 1
ATOM 6781 C CA . ALA C 1 294 ? 7.542 2.519 6.016 1.00 29.63 280 ALA C CA 1
ATOM 6782 C C . ALA C 1 294 ? 8.264 1.192 6.203 1.00 30.71 280 ALA C C 1
ATOM 6783 O O . ALA C 1 294 ? 9.195 0.898 5.445 1.00 31.36 280 ALA C O 1
ATOM 6785 N N . ALA C 1 295 ? 7.867 0.390 7.189 1.00 26.68 281 ALA C N 1
ATOM 6786 C CA . ALA C 1 295 ? 8.510 -0.892 7.436 1.00 24.75 281 ALA C CA 1
ATOM 6787 C C . ALA C 1 295 ? 7.886 -2.038 6.653 1.00 29.21 281 ALA C C 1
ATOM 6788 O O . ALA C 1 295 ? 8.448 -3.139 6.648 1.00 31.64 281 ALA C O 1
ATOM 6790 N N . GLY C 1 296 ? 6.754 -1.814 5.992 1.00 28.90 282 GLY C N 1
ATOM 6791 C CA . GLY C 1 296 ? 6.079 -2.895 5.301 1.00 31.92 282 GLY C CA 1
ATOM 6792 C C . GLY C 1 296 ? 5.507 -3.945 6.225 1.00 29.31 282 GLY C C 1
ATOM 6793 O O . GLY C 1 296 ? 5.474 -5.127 5.868 1.00 30.29 282 GLY C O 1
ATOM 6794 N N . ILE C 1 297 ? 5.060 -3.544 7.411 1.00 30.12 283 ILE C N 1
ATOM 6795 C CA . ILE C 1 297 ? 4.523 -4.478 8.393 1.00 31.11 283 ILE C CA 1
ATOM 6796 C C . ILE C 1 297 ? 3.077 -4.795 8.036 1.00 32.94 283 ILE C C 1
ATOM 6797 O O . ILE C 1 297 ? 2.222 -3.903 8.012 1.00 32.53 283 ILE C O 1
ATOM 6802 N N . ASP C 1 298 ? 2.802 -6.065 7.759 1.00 35.59 284 ASP C N 1
ATOM 6803 C CA . ASP C 1 298 ? 1.459 -6.542 7.461 1.00 44.08 284 ASP C CA 1
ATOM 6804 C C . ASP C 1 298 ? 1.107 -7.689 8.411 1.00 42.16 284 ASP C C 1
ATOM 6805 O O . ASP C 1 298 ? 1.855 -8.009 9.340 1.00 45.52 284 ASP C O 1
ATOM 6810 N N . GLY C 1 299 ? -0.049 -8.303 8.175 1.00 44.23 285 GLY C N 1
ATOM 6811 C CA . GLY C 1 299 ? -0.478 -9.450 8.938 1.00 39.39 285 GLY C CA 1
ATOM 6812 C C . GLY C 1 299 ? -0.802 -9.130 10.383 1.00 36.59 285 GLY C C 1
ATOM 6813 O O . GLY C 1 299 ? -1.248 -8.028 10.720 1.00 38.55 285 GLY C O 1
ATOM 6814 N N . PRO C 1 300 ? -0.584 -10.107 11.270 1.00 36.36 286 PRO C N 1
ATOM 6815 C CA . PRO C 1 300 ? -0.936 -9.903 12.687 1.00 36.78 286 PRO C CA 1
ATOM 6816 C C . PRO C 1 300 ? -0.152 -8.788 13.356 1.00 29.57 286 PRO C C 1
ATOM 6817 O O . PRO C 1 300 ? -0.721 -8.039 14.161 1.00 31.83 286 PRO C O 1
ATOM 6821 N N . THR C 1 301 ? 1.144 -8.660 13.056 1.00 29.89 287 THR C N 1
ATOM 6822 C CA . THR C 1 301 ? 1.937 -7.583 13.642 1.00 31.53 287 THR C CA 1
ATOM 6823 C C . THR C 1 301 ? 1.362 -6.219 13.279 1.00 29.30 287 THR C C 1
ATOM 6824 O O . THR C 1 301 ? 1.364 -5.295 14.100 1.00 30.34 287 THR C O 1
ATOM 6828 N N . ARG C 1 302 ? 0.859 -6.081 12.051 1.00 34.56 288 ARG C N 1
ATOM 6829 C CA . ARG C 1 302 ? 0.223 -4.835 11.636 1.00 34.20 288 ARG C CA 1
ATOM 6830 C C . ARG C 1 302 ? -1.050 -4.579 12.432 1.00 34.54 288 ARG C C 1
ATOM 6831 O O . ARG C 1 302 ? -1.259 -3.479 12.956 1.00 36.15 288 ARG C O 1
ATOM 6839 N N . THR C 1 303 ? -1.916 -5.591 12.532 1.00 32.86 289 THR C N 1
ATOM 6840 C CA . THR C 1 303 ? -3.156 -5.435 13.285 1.00 33.67 289 THR C CA 1
ATOM 6841 C C . THR C 1 303 ? -2.890 -5.223 14.769 1.00 31.21 289 THR C C 1
ATOM 6842 O O . THR C 1 303 ? -3.654 -4.519 15.439 1.00 29.44 289 THR C O 1
ATOM 6846 N N . ALA C 1 304 ? -1.818 -5.818 15.297 1.00 29.03 290 ALA C N 1
ATOM 6847 C CA . ALA C 1 304 ? -1.518 -5.678 16.717 1.00 24.45 290 ALA C CA 1
ATOM 6848 C C . ALA C 1 304 ? -1.051 -4.266 17.049 1.00 25.12 290 ALA C C 1
ATOM 6849 O O . ALA C 1 304 ? -1.466 -3.691 18.063 1.00 26.31 290 ALA C O 1
ATOM 6851 N N . LEU C 1 305 ? -0.187 -3.693 16.210 1.00 27.91 291 LEU C N 1
ATOM 6852 C CA . LEU C 1 305 ? 0.295 -2.338 16.459 1.00 24.24 291 LEU C CA 1
ATOM 6853 C C . LEU C 1 305 ? -0.809 -1.311 16.242 1.00 21.46 291 LEU C C 1
ATOM 6854 O O . LEU C 1 305 ? -0.884 -0.311 16.966 1.00 23.11 291 LEU C O 1
ATOM 6859 N N . GLU C 1 306 ? -1.675 -1.537 15.251 1.00 28.47 292 GLU C N 1
ATOM 6860 C CA . GLU C 1 306 ? -2.813 -0.645 15.056 1.00 26.76 292 GLU C CA 1
ATOM 6861 C C . GLU C 1 306 ? -3.810 -0.755 16.201 1.00 25.55 292 GLU C C 1
ATOM 6862 O O . GLU C 1 306 ? -4.489 0.226 16.527 1.00 24.73 292 GLU C O 1
ATOM 6868 N N . ARG C 1 307 ? -3.913 -1.933 16.821 1.00 26.46 293 ARG C N 1
ATOM 6869 C CA . ARG C 1 307 ? -4.769 -2.079 17.993 1.00 21.94 293 ARG C CA 1
ATOM 6870 C C . ARG C 1 307 ? -4.260 -1.228 19.150 1.00 20.79 293 ARG C C 1
ATOM 6871 O O . ARG C 1 307 ? -5.053 -0.680 19.925 1.00 18.43 293 ARG C O 1
ATOM 6879 N N . CYS C 1 308 ? -2.937 -1.103 19.280 1.00 21.54 294 CYS C N 1
ATOM 6880 C CA . CYS C 1 308 ? -2.373 -0.256 20.326 1.00 23.19 294 CYS C CA 1
ATOM 6881 C C . CYS C 1 308 ? -2.569 1.221 20.005 1.00 23.27 294 CYS C C 1
ATOM 6882 O O . CYS C 1 308 ? -2.809 2.030 20.909 1.00 27.50 294 CYS C O 1
ATOM 6885 N N . VAL C 1 309 ? -2.465 1.590 18.725 1.00 23.79 295 VAL C N 1
ATOM 6886 C CA . VAL C 1 309 ? -2.727 2.970 18.321 1.00 24.68 295 VAL C CA 1
ATOM 6887 C C . VAL C 1 309 ? -4.146 3.374 18.698 1.00 27.26 295 VAL C C 1
ATOM 6888 O O . VAL C 1 309 ? -4.389 4.495 19.161 1.00 28.97 295 VAL C O 1
ATOM 6892 N N . ARG C 1 310 ? -5.103 2.461 18.526 1.00 22.23 296 ARG C N 1
ATOM 6893 C CA . ARG C 1 310 ? -6.497 2.780 18.811 1.00 26.12 296 ARG C CA 1
ATOM 6894 C C . ARG C 1 310 ? -6.788 2.774 20.308 1.00 29.65 296 ARG C C 1
ATOM 6895 O O . ARG C 1 310 ? -7.572 3.599 20.791 1.00 29.68 296 ARG C O 1
ATOM 6903 N N . ASP C 1 311 ? -6.161 1.868 21.058 1.00 26.56 297 ASP C N 1
ATOM 6904 C CA . ASP C 1 311 ? -6.532 1.650 22.452 1.00 24.00 297 ASP C CA 1
ATOM 6905 C C . ASP C 1 311 ? -5.764 2.514 23.443 1.00 22.27 297 ASP C C 1
ATOM 6906 O O . ASP C 1 311 ? -6.311 2.854 24.498 1.00 21.22 297 ASP C O 1
ATOM 6911 N N . TYR C 1 312 ? -4.514 2.876 23.139 1.00 21.56 298 TYR C N 1
ATOM 6912 C CA . TYR C 1 312 ? -3.657 3.478 24.158 1.00 22.26 298 TYR C CA 1
ATOM 6913 C C . TYR C 1 312 ? -4.192 4.824 24.634 1.00 23.17 298 TYR C C 1
ATOM 6914 O O . TYR C 1 312 ? -4.135 5.127 25.832 1.00 18.98 298 TYR C O 1
ATOM 6923 N N . ARG C 1 313 ? -4.713 5.649 23.722 1.00 19.25 299 ARG C N 1
ATOM 6924 C CA . ARG C 1 313 ? -5.264 6.9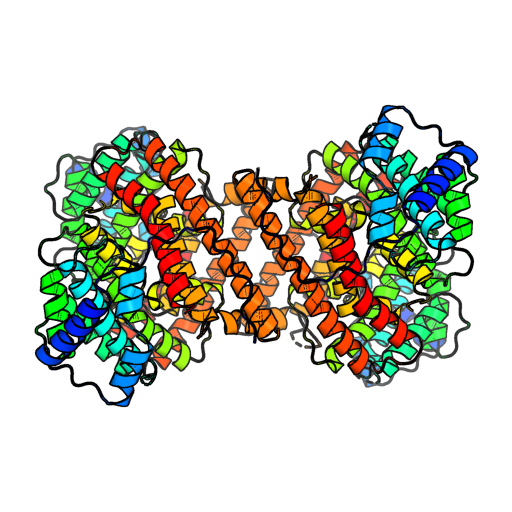32 24.148 1.00 19.36 299 ARG C CA 1
ATOM 6925 C C . ARG C 1 313 ? -6.485 6.743 25.040 1.00 22.63 299 ARG C C 1
ATOM 6926 O O . ARG C 1 313 ? -6.705 7.532 25.968 1.00 23.38 299 ARG C O 1
ATOM 6934 N N . GLY C 1 314 ? -7.282 5.701 24.784 1.00 19.91 300 GLY C N 1
ATOM 6935 C CA . GLY C 1 314 ? -8.373 5.375 25.685 1.00 18.32 300 GLY C CA 1
ATOM 6936 C C . GLY C 1 314 ? -7.896 4.956 27.060 1.00 21.03 300 GLY C C 1
ATOM 6937 O O . GLY C 1 314 ? -8.555 5.244 28.064 1.00 18.01 300 GLY C O 1
ATOM 6938 N N . LEU C 1 315 ? -6.753 4.270 27.128 1.00 24.32 301 LEU C N 1
ATOM 6939 C CA . LEU C 1 315 ? -6.163 3.947 28.424 1.00 21.32 301 LEU C CA 1
ATOM 6940 C C . LEU C 1 315 ? -5.756 5.213 29.166 1.00 20.97 301 LEU C C 1
ATOM 6941 O O . LEU C 1 315 ? -5.969 5.329 30.379 1.00 20.96 301 LEU C O 1
ATOM 6946 N N . VAL C 1 316 ? -5.175 6.178 28.449 1.00 19.43 302 VAL C N 1
ATOM 6947 C CA . VAL C 1 316 ? -4.815 7.455 29.060 1.00 20.97 302 VAL C CA 1
ATOM 6948 C C . VAL C 1 316 ? -6.059 8.157 29.586 1.00 19.85 302 VAL C C 1
ATOM 6949 O O . VAL C 1 316 ? -6.087 8.646 30.722 1.00 21.12 302 VAL C O 1
ATOM 6953 N N . ARG C 1 317 ? -7.111 8.210 28.765 1.00 24.40 303 ARG C N 1
ATOM 6954 C CA . ARG C 1 317 ? -8.354 8.845 29.189 1.00 24.52 303 ARG C CA 1
ATOM 6955 C C . ARG C 1 317 ? -8.982 8.105 30.365 1.00 20.64 303 ARG C C 1
ATOM 6956 O O . ARG C 1 317 ? -9.481 8.731 31.306 1.00 23.35 303 ARG C O 1
ATOM 6964 N N . GLY C 1 318 ? -8.967 6.771 30.327 1.00 18.70 304 GLY C N 1
ATOM 6965 C CA . GLY C 1 318 ? -9.496 6.006 31.445 1.00 17.73 304 GLY C CA 1
ATOM 6966 C C . GLY C 1 318 ? -8.716 6.239 32.725 1.00 21.68 304 GLY C C 1
ATOM 6967 O O . GLY C 1 318 ? -9.298 6.418 33.798 1.00 22.37 304 GLY C O 1
ATOM 6968 N N . ASP C 1 319 ? -7.384 6.239 32.626 1.00 19.04 305 ASP C N 1
ATOM 6969 C CA . ASP C 1 319 ? -6.554 6.547 33.786 1.00 19.28 305 ASP C CA 1
ATOM 6970 C C . ASP C 1 319 ? -6.779 7.979 34.254 1.00 23.98 305 ASP C C 1
ATOM 6971 O O . ASP C 1 319 ? -6.737 8.262 35.457 1.00 27.04 305 ASP C O 1
ATOM 6976 N N . PHE C 1 320 ? -7.024 8.897 33.315 1.00 24.94 306 PHE C N 1
ATOM 6977 C CA . PHE C 1 320 ? -7.299 10.282 33.682 1.00 25.74 306 PHE C CA 1
ATOM 6978 C C . PHE C 1 320 ? -8.627 10.407 34.420 1.00 30.19 306 PHE C C 1
ATOM 6979 O O . PHE C 1 320 ? -8.736 11.174 35.384 1.00 29.39 306 PHE C O 1
ATOM 6987 N N . ASP C 1 321 ? -9.647 9.663 33.985 1.00 27.26 307 ASP C N 1
ATOM 6988 C CA . ASP C 1 321 ? -10.953 9.748 34.628 1.00 26.33 307 ASP C CA 1
ATOM 6989 C C . ASP C 1 321 ? -10.971 9.091 36.000 1.00 27.92 307 ASP C C 1
ATOM 6990 O O . ASP C 1 321 ? -11.826 9.432 36.823 1.00 29.95 307 ASP C O 1
ATOM 6995 N N . TYR C 1 322 ? -10.059 8.154 36.267 1.00 25.55 308 TYR C N 1
ATOM 6996 C CA . TYR C 1 322 ? -9.980 7.571 37.602 1.00 31.39 308 TYR C CA 1
ATOM 6997 C C . TYR C 1 322 ? -9.428 8.577 38.605 1.00 32.27 308 TYR C C 1
ATOM 6998 O O . TYR C 1 322 ? -9.963 8.725 39.710 1.00 31.17 308 TYR C O 1
ATOM 7007 N N . HIS C 1 323 ? -8.352 9.275 38.237 1.00 31.51 309 HIS C N 1
ATOM 7008 C CA . HIS C 1 323 ? -7.759 10.253 39.139 1.00 33.27 309 HIS C CA 1
ATOM 7009 C C . HIS C 1 323 ? -8.603 11.514 39.263 1.00 38.10 309 HIS C C 1
ATOM 7010 O O . HIS C 1 323 ? -8.395 12.294 40.199 1.00 45.44 309 HIS C O 1
ATOM 7017 N N . ALA C 1 324 ? -9.539 11.732 38.346 1.00 37.14 310 ALA C N 1
ATOM 7018 C CA . ALA C 1 324 ? -10.513 12.817 38.435 1.00 44.29 310 ALA C CA 1
ATOM 7019 C C . ALA C 1 324 ? -11.880 12.163 38.621 1.00 46.15 310 ALA C C 1
ATOM 7020 O O . ALA C 1 324 ? -12.604 11.914 37.654 1.00 49.72 310 ALA C O 1
ATOM 7022 N N . ARG C 1 325 ? -12.219 11.886 39.879 1.00 48.16 311 ARG C N 1
ATOM 7023 C CA . ARG C 1 325 ? -13.412 11.123 40.259 1.00 49.08 311 ARG C CA 1
ATOM 7024 C C . ARG C 1 325 ? -13.334 9.691 39.739 1.00 42.46 311 ARG C C 1
ATOM 7025 O O . ARG C 1 325 ? -13.055 8.762 40.498 1.00 44.18 311 ARG C O 1
ATOM 7027 N N . GLN D 1 17 ? 38.826 21.647 7.115 1.00 54.89 3 GLN D N 1
ATOM 7028 C CA . GLN D 1 17 ? 39.929 21.472 8.053 1.00 46.99 3 GLN D CA 1
ATOM 7029 C C . GLN D 1 17 ? 39.448 21.618 9.493 1.00 58.52 3 GLN D C 1
ATOM 7030 O O . GLN D 1 17 ? 39.675 22.645 10.132 1.00 59.69 3 GLN D O 1
ATOM 7032 N N . ILE D 1 18 ? 38.785 20.583 9.996 1.00 53.68 4 ILE D N 1
ATOM 7033 C CA . ILE D 1 18 ? 38.246 20.582 11.351 1.00 46.72 4 ILE D CA 1
ATOM 7034 C C . ILE D 1 18 ? 39.323 20.096 12.310 1.00 45.28 4 ILE D C 1
ATOM 7035 O O . ILE D 1 18 ? 40.009 19.103 12.039 1.00 49.96 4 ILE D O 1
ATOM 7040 N N . THR D 1 19 ? 39.474 20.795 13.431 1.00 45.39 5 THR D N 1
ATOM 7041 C CA . THR D 1 19 ? 40.444 20.444 14.461 1.00 42.79 5 THR D CA 1
ATOM 7042 C C . THR D 1 19 ? 39.698 19.934 15.687 1.00 46.80 5 THR D C 1
ATOM 7043 O O . THR D 1 19 ? 38.852 20.644 16.240 1.00 48.94 5 THR D O 1
ATOM 7047 N N . LEU D 1 20 ? 40.012 18.710 16.102 1.00 41.07 6 LEU D N 1
ATOM 7048 C CA . LEU D 1 20 ? 39.360 18.135 17.269 1.00 40.96 6 LEU D CA 1
ATOM 7049 C C . LEU D 1 20 ? 39.686 18.965 18.509 1.00 36.10 6 LEU D C 1
ATOM 7050 O O . LEU D 1 20 ? 40.829 19.406 18.680 1.00 44.80 6 LEU D O 1
ATOM 7055 N N . PRO D 1 21 ? 38.717 19.198 19.387 1.00 37.31 7 PRO D N 1
ATOM 7056 C CA . PRO D 1 21 ? 38.960 20.052 20.550 1.00 34.37 7 PRO D CA 1
ATOM 7057 C C . PRO D 1 21 ? 39.752 19.327 21.628 1.00 33.29 7 PRO D C 1
ATOM 7058 O O . PRO D 1 21 ? 39.843 18.098 21.659 1.00 31.61 7 PRO D O 1
ATOM 7062 N N . ALA D 1 22 ? 40.334 20.125 22.519 1.00 39.09 8 ALA D N 1
ATOM 7063 C CA . ALA D 1 22 ? 41.023 19.588 23.687 1.00 30.77 8 ALA D CA 1
ATOM 7064 C C . ALA D 1 22 ? 40.002 18.915 24.595 1.00 31.34 8 ALA D C 1
ATOM 7065 O O . ALA D 1 22 ? 39.226 19.591 25.278 1.00 38.79 8 ALA D O 1
ATOM 7067 N N . PHE D 1 23 ? 39.993 17.586 24.599 1.00 27.46 9 PHE D N 1
ATOM 7068 C CA . PHE D 1 23 ? 38.995 16.851 25.361 1.00 26.00 9 PHE D CA 1
ATOM 7069 C C . PHE D 1 23 ? 39.290 16.913 26.855 1.00 27.23 9 PHE D C 1
ATOM 7070 O O . PHE D 1 23 ? 40.444 16.988 27.286 1.00 28.05 9 PHE D O 1
ATOM 7078 N N . HIS D 1 24 ? 38.222 16.885 27.648 1.00 21.61 10 HIS D N 1
ATOM 7079 C CA . HIS D 1 24 ? 38.321 16.825 29.105 1.00 22.21 10 HIS D CA 1
ATOM 7080 C C . HIS D 1 24 ? 38.374 15.356 29.505 1.00 25.61 10 HIS D C 1
ATOM 7081 O O . HIS D 1 24 ? 37.355 14.661 29.502 1.00 30.98 10 HIS D O 1
ATOM 7088 N N . MET D 1 25 ? 39.571 14.876 29.843 1.00 24.89 11 MET D N 1
ATOM 7089 C CA . MET D 1 25 ? 39.796 13.473 30.187 1.00 25.35 11 MET D CA 1
ATOM 7090 C C . MET D 1 25 ? 40.505 13.399 31.532 1.00 22.86 11 MET D C 1
ATOM 7091 O O . MET D 1 25 ? 41.742 13.371 31.598 1.00 23.79 11 MET D O 1
ATOM 7096 N N . PRO D 1 26 ? 39.753 13.371 32.630 1.00 24.48 12 PRO D N 1
ATOM 7097 C CA . PRO D 1 26 ? 40.358 13.273 33.967 1.00 21.53 12 PRO D CA 1
ATOM 7098 C C . PRO D 1 26 ? 40.624 11.855 34.449 1.00 24.19 12 PRO D C 1
ATOM 7099 O O . PRO D 1 26 ? 41.006 11.686 35.611 1.00 26.68 12 PRO D O 1
ATOM 7103 N N . PHE D 1 27 ? 40.437 10.846 33.604 1.00 23.28 13 PHE D N 1
ATOM 7104 C CA . PHE D 1 27 ? 40.579 9.452 33.999 1.00 24.18 13 PHE D CA 1
ATOM 7105 C C . PHE D 1 27 ? 41.927 8.918 33.533 1.00 22.13 13 PHE D C 1
ATOM 7106 O O . PHE D 1 27 ? 42.299 9.091 32.367 1.00 24.18 13 PHE D O 1
ATOM 7114 N N . GLN D 1 28 ? 42.652 8.273 34.443 1.00 24.60 14 GLN D N 1
ATOM 7115 C CA . GLN D 1 28 ? 43.922 7.661 34.093 1.00 27.46 14 GLN D CA 1
ATOM 7116 C C . GLN D 1 28 ? 43.699 6.449 33.189 1.00 24.53 14 GLN D C 1
ATOM 7117 O O . GLN D 1 28 ? 42.578 5.965 33.009 1.00 25.89 14 GLN D O 1
ATOM 7123 N N . SER D 1 29 ? 44.794 5.957 32.618 1.00 19.99 15 SER D N 1
ATOM 7124 C CA . SER D 1 29 ? 44.753 4.791 31.749 1.00 22.39 15 SER D CA 1
ATOM 7125 C C . SER D 1 29 ? 45.032 3.524 32.545 1.00 22.49 15 SER D C 1
ATOM 7126 O O . SER D 1 29 ? 45.942 3.485 33.378 1.00 22.82 15 SER D O 1
ATOM 7129 N N . ALA D 1 30 ? 44.240 2.487 32.283 1.00 22.90 16 ALA D N 1
ATOM 7130 C CA . ALA D 1 30 ? 44.487 1.165 32.842 1.00 20.52 16 ALA D CA 1
ATOM 7131 C C . ALA D 1 30 ? 45.500 0.369 32.030 1.00 20.39 16 ALA D C 1
ATOM 7132 O O . ALA D 1 30 ? 45.719 -0.812 32.322 1.00 20.41 16 ALA D O 1
ATOM 7134 N N . GLY D 1 31 ? 46.116 0.985 31.023 1.00 20.22 17 GLY D N 1
ATOM 7135 C CA . GLY D 1 31 ? 47.100 0.311 30.202 1.00 20.78 17 GLY D CA 1
ATOM 7136 C C . GLY D 1 31 ? 46.496 -0.340 28.977 1.00 20.87 17 GLY D C 1
ATOM 7137 O O . GLY D 1 31 ? 45.292 -0.279 28.710 1.00 26.15 17 GLY D O 1
ATOM 7138 N N . CYS D 1 32 ? 47.371 -0.981 28.206 1.00 20.90 18 CYS D N 1
ATOM 7139 C CA . CYS D 1 32 ? 46.982 -1.732 27.021 1.00 20.45 18 CYS D CA 1
ATOM 7140 C C . CYS D 1 32 ? 47.418 -3.179 27.197 1.00 17.70 18 CYS D C 1
ATOM 7141 O O . CYS D 1 32 ? 48.573 -3.443 27.548 1.00 22.82 18 CYS D O 1
ATOM 7144 N N . HIS D 1 33 ? 46.494 -4.104 26.958 1.00 20.52 19 HIS D N 1
ATOM 7145 C CA . HIS D 1 33 ? 46.764 -5.518 27.182 1.00 22.19 19 HIS D CA 1
ATOM 7146 C C . HIS D 1 33 ? 47.962 -5.966 26.350 1.00 23.48 19 HIS D C 1
ATOM 7147 O O . HIS D 1 33 ? 48.006 -5.700 25.141 1.00 23.94 19 HIS D O 1
ATOM 7154 N N . PRO D 1 34 ? 48.950 -6.639 26.951 1.00 23.00 20 PRO D N 1
ATOM 7155 C CA . PRO D 1 34 ? 50.139 -7.053 26.191 1.00 20.51 20 PRO D CA 1
ATOM 7156 C C . PRO D 1 34 ? 49.882 -8.164 25.185 1.00 25.14 20 PRO D C 1
ATOM 7157 O O . PRO D 1 34 ? 50.807 -8.537 24.454 1.00 19.22 20 PRO D O 1
ATOM 7161 N N . GLY D 1 35 ? 48.668 -8.704 25.119 1.00 21.33 21 GLY D N 1
ATOM 7162 C CA . GLY D 1 35 ? 48.365 -9.752 24.166 1.00 22.85 21 GLY D CA 1
ATOM 7163 C C . GLY D 1 35 ? 47.594 -9.252 22.963 1.00 25.06 21 GLY D C 1
ATOM 7164 O O . GLY D 1 35 ? 46.830 -10.006 22.352 1.00 24.58 21 GLY D O 1
ATOM 7165 N N . LEU D 1 36 ? 47.791 -7.978 22.614 1.00 18.38 22 LEU D N 1
ATOM 7166 C CA . LEU D 1 36 ? 47.064 -7.389 21.491 1.00 21.09 22 LEU D CA 1
ATOM 7167 C C . LEU D 1 36 ? 47.358 -8.135 20.196 1.00 25.79 22 LEU D C 1
ATOM 7168 O O . LEU D 1 36 ? 46.439 -8.494 19.450 1.00 27.96 22 LEU D O 1
ATOM 7173 N N . ALA D 1 37 ? 48.639 -8.374 19.908 1.00 28.67 23 ALA D N 1
ATOM 7174 C CA . ALA D 1 37 ? 48.995 -9.109 18.699 1.00 28.61 23 ALA D CA 1
ATOM 7175 C C . ALA D 1 37 ? 48.490 -10.545 18.759 1.00 27.59 23 ALA D C 1
ATOM 7176 O O . ALA D 1 37 ? 48.044 -11.095 17.745 1.00 30.40 23 ALA D O 1
ATOM 7178 N N . GLU D 1 38 ? 48.543 -11.163 19.941 1.00 35.56 24 GLU D N 1
ATOM 7179 C CA . GLU D 1 38 ? 48.083 -12.541 20.072 1.00 27.93 24 GLU D CA 1
ATOM 7180 C C . GLU D 1 38 ? 46.572 -12.641 19.906 1.00 28.00 24 GLU D C 1
ATOM 7181 O O . GLU D 1 38 ? 46.073 -13.589 19.289 1.00 29.26 24 GLU D O 1
ATOM 7187 N N . THR D 1 39 ? 45.827 -11.673 20.445 1.00 28.63 25 THR D N 1
ATOM 7188 C CA . THR D 1 39 ? 44.377 -11.693 20.306 1.00 30.78 25 THR D CA 1
ATOM 7189 C C . THR D 1 39 ? 43.922 -11.303 18.905 1.00 26.95 25 THR D C 1
ATOM 7190 O O . THR D 1 39 ? 42.787 -11.614 18.529 1.00 23.20 25 THR D O 1
ATOM 7194 N N . ARG D 1 40 ? 44.777 -10.634 18.127 1.00 29.54 26 ARG D N 1
ATOM 7195 C CA . ARG D 1 40 ? 44.450 -10.368 16.731 1.00 29.49 26 ARG D CA 1
ATOM 7196 C C . ARG D 1 40 ? 44.623 -11.621 15.884 1.00 28.68 26 ARG D C 1
ATOM 7197 O O . ARG D 1 40 ? 43.787 -11.913 15.021 1.00 31.76 26 ARG D O 1
ATOM 7205 N N . GLU D 1 41 ? 45.702 -12.373 16.122 1.00 25.42 27 GLU D N 1
ATOM 7206 C CA . GLU D 1 41 ? 45.907 -13.628 15.409 1.00 29.51 27 GLU D CA 1
ATOM 7207 C C . GLU D 1 41 ? 44.785 -14.616 15.700 1.00 28.55 27 GLU D C 1
ATOM 7208 O O . GLU D 1 41 ? 44.317 -15.320 14.797 1.00 31.09 27 GLU D O 1
ATOM 7214 N N . ALA D 1 42 ? 44.336 -14.676 16.956 1.00 22.92 28 ALA D N 1
ATOM 7215 C CA . ALA D 1 42 ? 43.283 -15.617 17.326 1.00 25.04 28 ALA D CA 1
ATOM 7216 C C . ALA D 1 42 ? 41.943 -15.221 16.720 1.00 32.57 28 ALA D C 1
ATOM 7217 O O . ALA D 1 42 ? 41.155 -16.089 16.326 1.00 26.76 28 ALA D O 1
ATOM 7219 N N . ALA D 1 43 ? 41.665 -13.918 16.640 1.00 25.57 29 ALA D N 1
ATOM 7220 C CA . ALA D 1 43 ? 40.393 -13.468 16.082 1.00 22.53 29 ALA D CA 1
ATOM 7221 C C . ALA D 1 43 ? 40.292 -13.794 14.598 1.00 29.16 29 ALA D C 1
ATOM 7222 O O . ALA D 1 43 ? 39.225 -14.191 14.115 1.00 34.52 29 ALA D O 1
ATOM 7224 N N . TRP D 1 44 ? 41.392 -13.638 13.859 1.00 26.88 30 TRP D N 1
ATOM 7225 C CA . TRP D 1 44 ? 41.367 -13.937 12.431 1.00 32.36 30 TRP D CA 1
ATOM 7226 C C . TRP D 1 44 ? 41.326 -15.439 12.179 1.00 27.93 30 TRP D C 1
ATOM 7227 O O . TRP D 1 44 ? 40.591 -15.905 11.300 1.00 32.45 30 TRP D O 1
ATOM 7238 N N . GLU D 1 45 ? 42.108 -16.213 12.935 1.00 31.37 31 GLU D N 1
ATOM 7239 C CA . GLU D 1 45 ? 42.073 -17.664 12.781 1.00 29.24 31 GLU D CA 1
ATOM 7240 C C . GLU D 1 45 ? 40.725 -18.238 13.197 1.00 27.22 31 GLU D C 1
ATOM 7241 O O . GLU D 1 45 ? 40.275 -19.238 12.626 1.00 37.32 31 GLU D O 1
ATOM 7247 N N . TRP D 1 46 ? 40.067 -17.623 14.183 1.00 28.36 32 TRP D N 1
ATOM 7248 C CA . TRP D 1 46 ? 38.711 -18.032 14.533 1.00 30.05 32 TRP D CA 1
ATOM 7249 C C . TRP D 1 46 ? 37.735 -17.708 13.410 1.00 28.49 32 TRP D C 1
ATOM 7250 O O . TRP D 1 46 ? 36.828 -18.497 13.121 1.00 29.21 32 TRP D O 1
ATOM 7261 N N . ALA D 1 47 ? 37.904 -16.550 12.766 1.00 29.42 33 ALA D N 1
ATOM 7262 C CA . ALA D 1 47 ? 37.036 -16.190 11.650 1.00 27.84 33 ALA D CA 1
ATOM 7263 C C . ALA D 1 47 ? 37.199 -17.164 10.490 1.00 31.27 33 ALA D C 1
ATOM 7264 O O . ALA D 1 47 ? 36.220 -17.515 9.822 1.00 31.39 33 ALA D O 1
ATOM 7266 N N . ALA D 1 48 ? 38.430 -17.615 10.237 1.00 31.41 34 ALA D N 1
ATOM 7267 C CA . ALA D 1 48 ? 38.649 -18.604 9.188 1.00 31.98 34 ALA D CA 1
ATOM 7268 C C . ALA D 1 48 ? 38.118 -19.973 9.589 1.00 33.94 34 ALA D C 1
ATOM 7269 O O . ALA D 1 48 ? 37.656 -20.733 8.730 1.00 35.67 34 ALA D O 1
ATOM 7271 N N . ALA D 1 49 ? 38.170 -20.303 10.882 1.00 31.57 35 ALA D N 1
ATOM 7272 C CA . ALA D 1 49 ? 37.689 -21.604 11.333 1.00 31.52 35 ALA D CA 1
ATOM 7273 C C . ALA D 1 49 ? 36.167 -21.673 11.338 1.00 35.58 35 ALA D C 1
ATOM 7274 O O . ALA D 1 49 ? 35.599 -22.763 11.205 1.00 36.30 35 ALA D O 1
ATOM 7276 N N . GLU D 1 50 ? 35.495 -20.535 11.491 1.00 33.78 36 GLU D N 1
ATOM 7277 C CA . GLU D 1 50 ? 34.040 -20.484 11.503 1.00 35.20 36 GLU D CA 1
ATOM 7278 C C . GLU D 1 50 ? 33.439 -20.272 10.120 1.00 36.28 36 GLU D C 1
ATOM 7279 O O . GLU D 1 50 ? 32.211 -20.246 9.992 1.00 36.32 36 GLU D O 1
ATOM 7285 N N . GLY D 1 51 ? 34.266 -20.124 9.088 1.00 33.43 37 GLY D N 1
ATOM 7286 C CA . GLY D 1 51 ? 33.751 -19.902 7.752 1.00 35.00 37 GLY D CA 1
ATOM 7287 C C . GLY D 1 51 ? 33.335 -18.481 7.460 1.00 34.66 37 GLY D C 1
ATOM 7288 O O . GLY D 1 51 ? 32.549 -18.255 6.535 1.00 39.34 37 GLY D O 1
ATOM 7289 N N . LEU D 1 52 ? 33.833 -17.511 8.225 1.00 40.38 38 LEU D N 1
ATOM 7290 C CA . LEU D 1 52 ? 33.532 -16.099 7.995 1.00 40.22 38 LEU D CA 1
ATOM 7291 C C . LEU D 1 52 ? 34.487 -15.582 6.928 1.00 39.53 38 LEU D C 1
ATOM 7292 O O . LEU D 1 52 ? 35.570 -15.074 7.221 1.00 42.07 38 LEU D O 1
ATOM 7297 N N . ASP D 1 53 ? 34.082 -15.719 5.667 1.00 36.42 39 ASP D N 1
ATOM 7298 C CA . ASP D 1 53 ? 34.909 -15.308 4.535 1.00 45.33 39 ASP D CA 1
ATOM 7299 C C . ASP D 1 53 ? 34.619 -13.843 4.236 1.00 47.68 39 ASP D C 1
ATOM 7300 O O . ASP D 1 53 ? 33.599 -13.509 3.628 1.00 42.19 39 ASP D O 1
ATOM 7305 N N . LEU D 1 54 ? 35.522 -12.965 4.663 1.00 43.66 40 LEU D N 1
ATOM 7306 C CA . LEU D 1 54 ? 35.362 -11.537 4.433 1.00 46.11 40 LEU D CA 1
ATOM 7307 C C . LEU D 1 54 ? 35.819 -11.169 3.029 1.00 41.12 40 LEU D C 1
ATOM 7308 O O . LEU D 1 54 ? 36.803 -11.710 2.517 1.00 36.60 40 LEU D O 1
ATOM 7313 N N . SER D 1 55 ? 35.096 -10.242 2.405 1.00 43.44 41 SER D N 1
ATOM 7314 C CA . SER D 1 55 ? 35.524 -9.711 1.123 1.00 38.11 41 SER D CA 1
ATOM 7315 C C . SER D 1 55 ? 36.745 -8.814 1.313 1.00 38.35 41 SER D C 1
ATOM 7316 O O . SER D 1 55 ? 37.121 -8.455 2.434 1.00 39.49 41 SER D O 1
ATOM 7319 N N . VAL D 1 56 ? 37.373 -8.452 0.192 1.00 38.41 42 VAL D N 1
ATOM 7320 C CA . VAL D 1 56 ? 38.559 -7.596 0.254 1.00 31.17 42 VAL D CA 1
ATOM 7321 C C . VAL D 1 56 ? 38.262 -6.254 0.913 1.00 32.50 42 VAL D C 1
ATOM 7322 O O . VAL D 1 56 ? 39.043 -5.834 1.782 1.00 37.35 42 VAL D O 1
ATOM 7326 N N . PRO D 1 57 ? 37.180 -5.538 0.572 1.00 33.58 43 PRO D N 1
ATOM 7327 C CA . PRO D 1 57 ? 36.869 -4.319 1.340 1.00 34.83 43 PRO D CA 1
ATOM 7328 C C . PRO D 1 57 ? 36.563 -4.597 2.801 1.00 33.35 43 PRO D C 1
ATOM 7329 O O . PRO D 1 57 ? 36.949 -3.806 3.671 1.00 35.51 43 PRO D O 1
ATOM 7333 N N . ALA D 1 58 ? 35.879 -5.705 3.097 1.00 30.34 44 ALA D N 1
ATOM 7334 C CA . ALA D 1 58 ? 35.600 -6.053 4.487 1.00 29.99 44 ALA D CA 1
ATOM 7335 C C . ALA D 1 58 ? 36.877 -6.425 5.229 1.00 33.25 44 ALA D C 1
ATOM 7336 O O . ALA D 1 58 ? 37.036 -6.092 6.410 1.00 33.94 44 ALA D O 1
ATOM 7338 N N . ARG D 1 59 ? 37.798 -7.117 4.555 1.00 38.14 45 ARG D N 1
ATOM 7339 C CA . ARG D 1 59 ? 39.070 -7.461 5.181 1.00 35.33 45 ARG D CA 1
ATOM 7340 C C . ARG D 1 59 ? 39.920 -6.218 5.416 1.00 32.12 45 ARG D C 1
ATOM 7341 O O . ARG D 1 59 ? 40.537 -6.073 6.478 1.00 35.95 45 ARG D O 1
ATOM 7349 N N . ARG D 1 60 ? 39.960 -5.307 4.440 1.00 38.08 46 ARG D N 1
ATOM 7350 C CA . ARG D 1 60 ? 40.714 -4.070 4.612 1.00 33.48 46 ARG D CA 1
ATOM 7351 C C . ARG D 1 60 ? 40.089 -3.170 5.669 1.00 35.41 46 ARG D C 1
ATOM 7352 O O . ARG D 1 60 ? 40.808 -2.456 6.377 1.00 31.70 46 ARG D O 1
ATOM 7360 N N . LYS D 1 61 ? 38.761 -3.191 5.791 1.00 34.33 47 LYS D N 1
ATOM 7361 C CA . LYS D 1 61 ? 38.079 -2.357 6.775 1.00 32.07 47 LYS D CA 1
ATOM 7362 C C . LYS D 1 61 ? 38.260 -2.889 8.191 1.00 35.79 47 LYS D C 1
ATOM 7363 O O . LYS D 1 61 ? 38.401 -2.105 9.137 1.00 29.06 47 LYS D O 1
ATOM 7369 N N . MET D 1 62 ? 38.257 -4.212 8.357 1.00 34.07 48 MET D N 1
ATOM 7370 C CA . MET D 1 62 ? 38.452 -4.789 9.683 1.00 30.37 48 MET D CA 1
ATOM 7371 C C . MET D 1 62 ? 39.850 -4.493 10.211 1.00 33.82 48 MET D C 1
ATOM 7372 O O . MET D 1 62 ? 40.023 -4.178 11.395 1.00 34.14 48 MET D O 1
ATOM 7377 N N . ILE D 1 63 ? 40.862 -4.591 9.346 1.00 32.97 49 ILE D N 1
ATOM 7378 C CA . ILE D 1 63 ? 42.223 -4.248 9.747 1.00 33.46 49 ILE D CA 1
ATOM 7379 C C . ILE D 1 63 ? 42.310 -2.772 10.113 1.00 37.01 49 ILE D C 1
ATOM 7380 O O . ILE D 1 63 ? 42.982 -2.394 11.080 1.00 36.05 49 ILE D O 1
ATOM 7385 N N . ARG D 1 64 ? 41.622 -1.918 9.352 1.00 33.36 50 ARG D N 1
ATOM 7386 C CA . ARG D 1 64 ? 41.685 -0.482 9.597 1.00 31.01 50 ARG D CA 1
ATOM 7387 C C . ARG D 1 64 ? 41.046 -0.114 10.933 1.00 30.09 50 ARG D C 1
ATOM 7388 O O . ARG D 1 64 ? 41.561 0.747 11.656 1.00 27.87 50 ARG D O 1
ATOM 7396 N N . THR D 1 65 ? 39.932 -0.761 11.283 1.00 29.86 51 THR D N 1
ATOM 7397 C CA . THR D 1 65 ? 39.248 -0.440 12.531 1.00 32.97 51 THR D CA 1
ATOM 7398 C C . THR D 1 65 ? 39.981 -0.974 13.754 1.00 31.73 51 THR D C 1
ATOM 7399 O O . THR D 1 65 ? 39.788 -0.442 14.853 1.00 30.32 51 THR D O 1
ATOM 7403 N N . ARG D 1 66 ? 40.808 -2.009 13.589 1.00 35.29 52 ARG D N 1
ATOM 7404 C CA . ARG D 1 66 ? 41.605 -2.599 14.660 1.00 31.03 52 ARG D CA 1
ATOM 7405 C C . ARG D 1 66 ? 40.735 -2.995 15.848 1.00 30.35 52 ARG D C 1
ATOM 7406 O O . ARG D 1 66 ? 40.750 -2.313 16.881 1.00 28.41 52 ARG D O 1
ATOM 7414 N N . PRO D 1 67 ? 39.964 -4.082 15.747 1.00 26.15 53 PRO D N 1
ATOM 7415 C CA . PRO D 1 67 ? 39.195 -4.532 16.918 1.00 28.00 53 PRO D CA 1
ATOM 7416 C C . PRO D 1 67 ? 40.075 -4.959 18.077 1.00 25.20 53 PRO D C 1
ATOM 7417 O O . PRO D 1 67 ? 39.681 -4.796 19.239 1.00 15.16 53 PRO D O 1
ATOM 7421 N N . GLU D 1 68 ? 41.265 -5.495 17.791 1.00 26.69 54 GLU D N 1
ATOM 7422 C CA . GLU D 1 68 ? 42.168 -5.915 18.856 1.00 22.12 54 GLU D CA 1
ATOM 7423 C C . GLU D 1 68 ? 42.622 -4.736 19.707 1.00 19.89 54 GLU D C 1
ATOM 7424 O O . GLU D 1 68 ? 42.962 -4.915 20.882 1.00 19.27 54 GLU D O 1
ATOM 7430 N N . LEU D 1 69 ? 42.633 -3.527 19.140 1.00 19.37 55 LEU D N 1
ATOM 7431 C CA . LEU D 1 69 ? 43.060 -2.359 19.903 1.00 16.81 55 LEU D CA 1
ATOM 7432 C C . LEU D 1 69 ? 42.005 -1.951 20.924 1.00 19.05 55 LEU D C 1
ATOM 7433 O O . LEU D 1 69 ? 42.323 -1.687 22.089 1.00 18.36 55 LEU D O 1
ATOM 7438 N N . TRP D 1 70 ? 40.738 -1.892 20.503 1.00 17.99 56 TRP D N 1
ATOM 7439 C CA . TRP D 1 70 ? 39.669 -1.525 21.426 1.00 23.95 56 TRP D CA 1
ATOM 7440 C C . TRP D 1 70 ? 39.521 -2.559 22.534 1.00 20.84 56 TRP D C 1
ATOM 7441 O O . TRP D 1 70 ? 39.342 -2.204 23.705 1.00 20.42 56 TRP D O 1
ATOM 7452 N N . ILE D 1 71 ? 39.607 -3.845 22.187 1.00 20.83 57 ILE D N 1
ATOM 7453 C CA . ILE D 1 71 ? 39.427 -4.891 23.188 1.00 20.98 57 ILE D CA 1
ATOM 7454 C C . ILE D 1 71 ? 40.616 -4.941 24.142 1.00 22.30 57 ILE D C 1
ATOM 7455 O O . ILE D 1 71 ? 40.476 -5.367 25.295 1.00 25.70 57 ILE D O 1
ATOM 7460 N N . SER D 1 72 ? 41.796 -4.501 23.695 1.00 21.49 58 SER D N 1
ATOM 7461 C CA . SER D 1 72 ? 42.958 -4.480 24.576 1.00 14.72 58 SER D CA 1
ATOM 7462 C C . SER D 1 72 ? 42.959 -3.259 25.483 1.00 21.48 58 SER D C 1
ATOM 7463 O O . SER D 1 72 ? 43.533 -3.305 26.576 1.00 22.51 58 SER D O 1
ATOM 7466 N N . LEU D 1 73 ? 42.331 -2.165 25.050 1.00 24.15 59 LEU D N 1
ATOM 7467 C CA . LEU D 1 73 ? 42.224 -0.984 25.898 1.00 21.85 59 LEU D CA 1
ATOM 7468 C C . LEU D 1 73 ? 41.065 -1.093 26.880 1.00 18.11 59 LEU D C 1
ATOM 7469 O O . LEU D 1 73 ? 41.115 -0.492 27.958 1.00 16.96 59 LEU D O 1
ATOM 7474 N N . ILE D 1 74 ? 40.026 -1.854 26.532 1.00 17.27 60 ILE D N 1
ATOM 7475 C CA . ILE D 1 74 ? 38.864 -1.974 27.406 1.00 19.01 60 ILE D CA 1
ATOM 7476 C C . ILE D 1 74 ? 39.100 -3.019 28.491 1.00 19.40 60 ILE D C 1
ATOM 7477 O O . ILE D 1 74 ? 38.746 -2.807 29.657 1.00 18.23 60 ILE D O 1
ATOM 7482 N N . PHE D 1 75 ? 39.705 -4.155 28.138 1.00 19.22 61 PHE D N 1
ATOM 7483 C CA . PHE D 1 75 ? 39.987 -5.238 29.080 1.00 20.22 61 PHE D CA 1
ATOM 7484 C C . PHE D 1 75 ? 41.493 -5.483 29.146 1.00 20.33 61 PHE D C 1
ATOM 7485 O O . PHE D 1 75 ? 41.978 -6.542 28.724 1.00 22.53 61 PHE D O 1
ATOM 7493 N N . PRO D 1 76 ? 42.262 -4.534 29.692 1.00 19.30 62 PRO D N 1
ATOM 7494 C CA . PRO D 1 76 ? 43.725 -4.664 29.658 1.00 20.43 62 PRO D CA 1
ATOM 7495 C C . PRO D 1 76 ? 44.297 -5.642 30.672 1.00 19.18 62 PRO D C 1
ATOM 7496 O O . PRO D 1 76 ? 45.488 -5.969 30.579 1.00 21.91 62 PRO D O 1
ATOM 7500 N N . GLN D 1 77 ? 43.501 -6.117 31.631 1.00 15.73 63 GLN D N 1
ATOM 7501 C CA . GLN D 1 77 ? 43.973 -7.035 32.661 1.00 24.79 63 GLN D CA 1
ATOM 7502 C C . GLN D 1 77 ? 43.306 -8.402 32.571 1.00 23.47 63 GLN D C 1
ATOM 7503 O O . GLN D 1 77 ? 43.379 -9.189 33.519 1.00 32.30 63 GLN D O 1
ATOM 7509 N N . ALA D 1 78 ? 42.662 -8.699 31.448 1.00 26.08 64 ALA D N 1
ATOM 7510 C CA . ALA D 1 78 ? 41.944 -9.951 31.287 1.00 24.71 64 ALA D CA 1
ATOM 7511 C C . ALA D 1 78 ? 42.898 -11.081 30.917 1.00 25.15 64 ALA D C 1
ATOM 7512 O O . ALA D 1 78 ? 44.008 -10.861 30.424 1.00 25.25 64 ALA D O 1
ATOM 7514 N N . THR D 1 79 ? 42.448 -12.307 31.165 1.00 17.16 65 THR D N 1
ATOM 7515 C CA . THR D 1 79 ? 43.185 -13.475 30.711 1.00 19.07 65 THR D CA 1
ATOM 7516 C C . THR D 1 79 ? 43.176 -13.536 29.188 1.00 23.39 65 THR D C 1
ATOM 7517 O O . THR D 1 79 ? 42.282 -12.996 28.529 1.00 18.22 65 THR D O 1
ATOM 7521 N N . GLN D 1 80 ? 44.189 -14.201 28.628 1.00 22.56 66 GLN D N 1
ATOM 7522 C CA . GLN D 1 80 ? 44.282 -14.307 27.176 1.00 22.35 66 GLN D CA 1
ATOM 7523 C C . GLN D 1 80 ? 43.067 -15.021 26.597 1.00 19.68 66 GLN D C 1
ATOM 7524 O O . GLN D 1 80 ? 42.598 -14.680 25.505 1.00 21.02 66 GLN D O 1
ATOM 7530 N N . ALA D 1 81 ? 42.536 -16.009 27.322 1.00 19.40 67 ALA D N 1
ATOM 7531 C CA . ALA D 1 81 ? 41.356 -16.725 26.849 1.00 24.77 67 ALA D CA 1
ATOM 7532 C C . ALA D 1 81 ? 40.132 -15.817 26.818 1.00 20.04 67 ALA D C 1
ATOM 7533 O O . ALA D 1 81 ? 39.323 -15.888 25.885 1.00 20.84 67 ALA D O 1
ATOM 7535 N N . HIS D 1 82 ? 39.978 -14.957 27.828 1.00 22.17 68 HIS D N 1
ATOM 7536 C CA . HIS D 1 82 ? 38.848 -14.034 27.839 1.00 17.81 68 HIS D CA 1
ATOM 7537 C C . HIS D 1 82 ? 39.040 -12.912 26.827 1.00 20.96 68 HIS D C 1
ATOM 7538 O O . HIS D 1 82 ? 38.069 -12.450 26.216 1.00 20.82 68 HIS D O 1
ATOM 7545 N N . LEU D 1 83 ? 40.282 -12.461 26.636 1.00 20.41 69 LEU D N 1
ATOM 7546 C CA . LEU D 1 83 ? 40.546 -11.418 25.649 1.00 16.84 69 LEU D CA 1
ATOM 7547 C C . LEU D 1 83 ? 40.209 -11.901 24.244 1.00 20.84 69 LEU D C 1
ATOM 7548 O O . LEU D 1 83 ? 39.568 -11.185 23.465 1.00 22.93 69 LEU D O 1
ATOM 7553 N N . ASP D 1 84 ? 40.631 -13.122 23.906 1.00 22.90 70 ASP D N 1
ATOM 7554 C CA . ASP D 1 84 ? 40.330 -13.671 22.588 1.00 24.15 70 ASP D CA 1
ATOM 7555 C C . ASP D 1 84 ? 38.831 -13.851 22.394 1.00 22.71 70 ASP D C 1
ATOM 7556 O O . ASP D 1 84 ? 38.293 -13.531 21.328 1.00 27.14 70 ASP D O 1
ATOM 7561 N N . LEU D 1 85 ? 38.137 -14.360 23.416 1.00 25.56 71 LEU D N 1
ATOM 7562 C CA . LEU D 1 85 ? 36.692 -14.531 23.312 1.00 19.17 71 LEU D CA 1
ATOM 7563 C C . LEU D 1 85 ? 35.990 -13.190 23.147 1.00 19.73 71 LEU D C 1
ATOM 7564 O O . LEU D 1 85 ? 35.047 -13.067 22.355 1.00 19.52 71 LEU D O 1
ATOM 7569 N N . PHE D 1 86 ? 36.441 -12.169 23.879 1.00 18.75 72 PHE D N 1
ATOM 7570 C CA . PHE D 1 86 ? 35.832 -10.849 23.755 1.00 21.67 72 PHE D CA 1
ATOM 7571 C C . PHE D 1 86 ? 36.195 -10.189 22.431 1.00 20.53 72 PHE D C 1
ATOM 7572 O O . PHE D 1 86 ? 35.385 -9.443 21.871 1.00 18.81 72 PHE D O 1
ATOM 7580 N N . CYS D 1 87 ? 37.401 -10.449 21.919 1.00 22.98 73 CYS D N 1
ATOM 7581 C CA . CYS D 1 87 ? 37.786 -9.898 20.625 1.00 21.85 73 CYS D CA 1
ATOM 7582 C C . CYS D 1 87 ? 37.002 -10.541 19.488 1.00 23.39 73 CYS D C 1
ATOM 7583 O O . CYS D 1 87 ? 36.738 -9.889 18.472 1.00 22.56 73 CYS D O 1
ATOM 7586 N N . GLN D 1 88 ? 36.621 -11.812 19.639 1.00 23.02 74 GLN D N 1
ATOM 7587 C CA . GLN D 1 88 ? 35.822 -12.469 18.611 1.00 23.22 74 GLN D CA 1
ATOM 7588 C C . GLN D 1 88 ? 34.375 -11.992 18.637 1.00 24.38 74 GLN D C 1
ATOM 7589 O O . GLN D 1 88 ? 33.704 -12.000 17.598 1.00 28.63 74 GLN D O 1
ATOM 7595 N N . TRP D 1 89 ? 33.877 -11.578 19.805 1.00 21.66 75 TRP D N 1
ATOM 7596 C CA . TRP D 1 89 ? 32.578 -10.912 19.862 1.00 21.78 75 TRP D CA 1
ATOM 7597 C C . TRP D 1 89 ? 32.607 -9.607 19.078 1.00 22.81 75 TRP D C 1
ATOM 7598 O O . TRP D 1 89 ? 31.726 -9.342 18.251 1.00 22.01 75 TRP D O 1
ATOM 7609 N N . LEU D 1 90 ? 33.622 -8.776 19.329 1.00 24.60 76 LEU D N 1
ATOM 7610 C CA . LEU D 1 90 ? 33.737 -7.498 18.633 1.00 23.04 76 LEU D CA 1
ATOM 7611 C C . LEU D 1 90 ? 34.020 -7.698 17.150 1.00 23.78 76 LEU D C 1
ATOM 7612 O O . LEU D 1 90 ? 33.508 -6.950 16.308 1.00 20.83 76 LEU D O 1
ATOM 7617 N N . PHE D 1 91 ? 34.846 -8.692 16.815 1.00 26.78 77 PHE D N 1
ATOM 7618 C CA . PHE D 1 91 ? 35.074 -9.037 15.416 1.00 23.35 77 PHE D CA 1
ATOM 7619 C C . PHE D 1 91 ? 33.763 -9.396 14.730 1.00 25.60 77 PHE D C 1
ATOM 7620 O O . PHE D 1 91 ? 33.486 -8.947 13.612 1.00 25.83 77 PHE D O 1
ATOM 7628 N N . TRP D 1 92 ? 32.938 -10.207 15.397 1.00 27.73 78 TRP D N 1
ATOM 7629 C CA . TRP D 1 92 ? 31.636 -10.566 14.847 1.00 24.41 78 TRP D CA 1
ATOM 7630 C C . TRP D 1 92 ? 30.699 -9.365 14.816 1.00 23.63 78 TRP D C 1
ATOM 7631 O O . TRP D 1 92 ? 29.930 -9.198 13.863 1.00 24.73 78 TRP D O 1
ATOM 7642 N N . ALA D 1 93 ? 30.751 -8.519 15.848 1.00 22.82 79 ALA D N 1
ATOM 7643 C CA . ALA D 1 93 ? 29.870 -7.357 15.896 1.00 20.42 79 ALA D CA 1
ATOM 7644 C C . ALA D 1 93 ? 30.175 -6.383 14.765 1.00 22.19 79 ALA D C 1
ATOM 7645 O O . ALA D 1 93 ? 29.261 -5.772 14.199 1.00 29.44 79 ALA D O 1
ATOM 7647 N N . PHE D 1 94 ? 31.456 -6.222 14.422 1.00 25.50 80 PHE D N 1
ATOM 7648 C CA . PHE D 1 94 ? 31.814 -5.371 13.292 1.00 22.87 80 PHE D CA 1
ATOM 7649 C C . PHE D 1 94 ? 31.288 -5.948 11.984 1.00 29.59 80 PHE D C 1
ATOM 7650 O O . PHE D 1 94 ? 30.871 -5.202 11.090 1.00 33.82 80 PHE D O 1
ATOM 7658 N N . LEU D 1 95 ? 31.305 -7.277 11.853 1.00 26.43 81 LEU D N 1
ATOM 7659 C CA . LEU D 1 95 ? 30.740 -7.910 10.667 1.00 30.29 81 LEU D CA 1
ATOM 7660 C C . LEU D 1 95 ? 29.239 -7.675 10.566 1.00 33.46 81 LEU D C 1
ATOM 7661 O O . LEU D 1 95 ? 28.704 -7.565 9.457 1.00 42.41 81 LEU D O 1
ATOM 7666 N N . VAL D 1 96 ? 28.546 -7.595 11.704 1.00 29.82 82 VAL D N 1
ATOM 7667 C CA . VAL D 1 96 ? 27.118 -7.294 11.678 1.00 30.74 82 VAL D CA 1
ATOM 7668 C C . VAL D 1 96 ? 26.887 -5.845 11.267 1.00 31.28 82 VAL D C 1
ATOM 7669 O O . VAL D 1 96 ? 26.010 -5.552 10.445 1.00 32.97 82 VAL D O 1
ATOM 7673 N N . ASP D 1 97 ? 27.670 -4.918 11.825 1.00 22.59 83 ASP D N 1
ATOM 7674 C CA . ASP D 1 97 ? 27.501 -3.506 11.497 1.00 37.47 83 ASP D CA 1
ATOM 7675 C C . ASP D 1 97 ? 27.840 -3.223 10.040 1.00 37.01 83 ASP D C 1
ATOM 7676 O O . ASP D 1 97 ? 27.252 -2.321 9.431 1.00 38.78 83 ASP D O 1
ATOM 7681 N N . ASP D 1 98 ? 28.775 -3.983 9.466 1.00 41.25 84 ASP D N 1
ATOM 7682 C CA . ASP D 1 98 ? 29.150 -3.776 8.072 1.00 43.27 84 ASP D CA 1
ATOM 7683 C C . ASP D 1 98 ? 28.006 -4.115 7.126 1.00 43.47 84 ASP D C 1
ATOM 7684 O O . ASP D 1 98 ? 27.900 -3.524 6.046 1.00 48.13 84 ASP D O 1
ATOM 7689 N N . GLU D 1 99 ? 27.144 -5.057 7.512 1.00 41.61 85 GLU D N 1
ATOM 7690 C CA . GLU D 1 99 ? 26.030 -5.459 6.662 1.00 48.88 85 GLU D CA 1
ATOM 7691 C C . GLU D 1 99 ? 24.815 -4.555 6.814 1.00 44.26 85 GLU D C 1
ATOM 7692 O O . GLU D 1 99 ? 23.975 -4.515 5.910 1.00 46.54 85 GLU D O 1
ATOM 7698 N N . PHE D 1 100 ? 24.697 -3.837 7.927 1.00 43.68 86 PHE D N 1
ATOM 7699 C CA . PHE D 1 100 ? 23.565 -2.939 8.128 1.00 41.92 86 PHE D CA 1
ATOM 7700 C C . PHE D 1 100 ? 24.019 -1.484 8.171 1.00 48.00 86 PHE D C 1
ATOM 7701 O O . PHE D 1 100 ? 24.644 -0.991 7.232 1.00 49.27 86 PHE D O 1
ATOM 7709 N N . ASP D 1 102 ? 27.275 -0.203 7.323 1.00 53.32 88 ASP D N 1
ATOM 7710 C CA . ASP D 1 102 ? 28.009 0.174 6.121 1.00 58.63 88 ASP D CA 1
ATOM 7711 C C . ASP D 1 102 ? 27.431 -0.532 4.890 1.00 61.74 88 ASP D C 1
ATOM 7712 O O . ASP D 1 102 ? 28.080 -1.383 4.285 1.00 55.96 88 ASP D O 1
ATOM 7717 N N . GLY D 1 103 ? 26.193 -0.188 4.540 1.00 62.01 89 GLY D N 1
ATOM 7718 C CA . GLY D 1 103 ? 25.630 -0.589 3.272 1.00 62.69 89 GLY D CA 1
ATOM 7719 C C . GLY D 1 103 ? 24.432 -1.515 3.354 1.00 63.30 89 GLY D C 1
ATOM 7720 O O . GLY D 1 103 ? 23.421 -1.198 3.984 1.00 68.10 89 GLY D O 1
ATOM 7721 N N . PRO D 1 104 ? 24.577 -2.724 2.769 1.00 71.66 90 PRO D N 1
ATOM 7722 C CA . PRO D 1 104 ? 23.433 -3.560 2.361 1.00 66.91 90 PRO D CA 1
ATOM 7723 C C . PRO D 1 104 ? 22.060 -3.283 2.958 1.00 65.08 90 PRO D C 1
ATOM 7724 O O . PRO D 1 104 ? 21.408 -2.301 2.579 1.00 68.12 90 PRO D O 1
ATOM 7728 N N . ALA D 1 105 ? 21.624 -4.151 3.874 1.00 64.20 91 ALA D N 1
ATOM 7729 C CA . ALA D 1 105 ? 20.199 -4.310 4.175 1.00 59.67 91 ALA D CA 1
ATOM 7730 C C . ALA D 1 105 ? 19.691 -3.144 5.017 1.00 55.45 91 ALA D C 1
ATOM 7731 O O . ALA D 1 105 ? 18.558 -3.171 5.492 1.00 59.24 91 ALA D O 1
ATOM 7733 N N . GLY D 1 106 ? 20.513 -2.106 5.193 1.00 58.97 92 GLY D N 1
ATOM 7734 C CA . GLY D 1 106 ? 20.101 -0.900 5.908 1.00 58.65 92 GLY D CA 1
ATOM 7735 C C . GLY D 1 106 ? 18.961 -0.130 5.264 1.00 61.54 92 GLY D C 1
ATOM 7736 O O . GLY D 1 106 ? 18.285 0.648 5.950 1.00 62.95 92 GLY D O 1
ATOM 7737 N N . ARG D 1 107 ? 18.720 -0.353 3.977 1.00 60.89 93 ARG D N 1
ATOM 7738 C CA . ARG D 1 107 ? 17.706 0.387 3.237 1.00 64.53 93 ARG D CA 1
ATOM 7739 C C . ARG D 1 107 ? 16.333 -0.269 3.272 1.00 58.64 93 ARG D C 1
ATOM 7740 O O . ARG D 1 107 ? 15.324 0.432 3.138 1.00 57.13 93 ARG D O 1
ATOM 7748 N N . ASP D 1 108 ? 16.264 -1.589 3.436 1.00 47.21 94 ASP D N 1
ATOM 7749 C CA . ASP D 1 108 ? 14.988 -2.298 3.421 1.00 50.41 94 ASP D CA 1
ATOM 7750 C C . ASP D 1 108 ? 14.646 -2.796 4.818 1.00 48.18 94 ASP D C 1
ATOM 7751 O O . ASP D 1 108 ? 15.348 -3.672 5.346 1.00 46.10 94 ASP D O 1
ATOM 7756 N N . PRO D 1 109 ? 13.591 -2.276 5.451 1.00 40.33 95 PRO D N 1
ATOM 7757 C CA . PRO D 1 109 ? 13.228 -2.772 6.788 1.00 36.49 95 PRO D CA 1
ATOM 7758 C C . PRO D 1 109 ? 12.727 -4.204 6.786 1.00 34.58 95 PRO D C 1
ATOM 7759 O O . PRO D 1 109 ? 12.910 -4.908 7.787 1.00 31.45 95 PRO D O 1
ATOM 7763 N N . LEU D 1 110 ? 12.094 -4.657 5.700 1.00 37.58 96 LEU D N 1
ATOM 7764 C CA . LEU D 1 110 ? 11.573 -6.020 5.657 1.00 35.82 96 LEU D CA 1
ATOM 7765 C C . LEU D 1 110 ? 12.700 -7.043 5.729 1.00 40.63 96 LEU D C 1
ATOM 7766 O O . LEU D 1 110 ? 12.648 -7.986 6.527 1.00 41.65 96 LEU D O 1
ATOM 7771 N N . MET D 1 111 ? 13.731 -6.873 4.898 1.00 41.92 97 MET D N 1
ATOM 7772 C CA . MET D 1 111 ? 14.852 -7.807 4.923 1.00 43.34 97 MET D CA 1
ATOM 7773 C C . MET D 1 111 ? 15.678 -7.640 6.192 1.00 38.89 97 MET D C 1
ATOM 7774 O O . MET D 1 111 ? 16.201 -8.621 6.733 1.00 36.80 97 MET D O 1
ATOM 7779 N N . CYS D 1 112 ? 15.806 -6.404 6.682 1.00 35.70 98 CYS D N 1
ATOM 7780 C CA . CYS D 1 112 ? 16.517 -6.176 7.935 1.00 32.12 98 CYS D CA 1
ATOM 7781 C C . CYS D 1 112 ? 15.787 -6.821 9.105 1.00 36.03 98 CYS D C 1
ATOM 7782 O O . CYS D 1 112 ? 16.419 -7.354 10.024 1.00 29.49 98 CYS D O 1
ATOM 7785 N N . GLU D 1 113 ? 14.452 -6.779 9.090 1.00 35.25 99 GLU D N 1
ATOM 7786 C CA . GLU D 1 113 ? 13.678 -7.436 10.138 1.00 30.68 99 GLU D CA 1
ATOM 7787 C C . GLU D 1 113 ? 13.960 -8.932 10.162 1.00 31.74 99 GLU D C 1
ATOM 7788 O O . GLU D 1 113 ? 14.173 -9.519 11.228 1.00 33.38 99 GLU D O 1
ATOM 7794 N N . ARG D 1 114 ? 13.974 -9.564 8.986 1.00 32.60 100 ARG D N 1
ATOM 7795 C CA . ARG D 1 114 ? 14.202 -11.003 8.917 1.00 31.53 100 ARG D CA 1
ATOM 7796 C C . ARG D 1 114 ? 15.621 -11.363 9.341 1.00 32.38 100 ARG D C 1
ATOM 7797 O O . ARG D 1 114 ? 15.831 -12.360 10.042 1.00 35.71 100 ARG D O 1
ATOM 7805 N N . ALA D 1 115 ? 16.607 -10.565 8.925 1.00 33.84 101 ALA D N 1
ATOM 7806 C CA . ALA D 1 115 ? 17.994 -10.863 9.266 1.00 32.62 101 ALA D CA 1
ATOM 7807 C C . ALA D 1 115 ? 18.241 -10.723 10.763 1.00 36.21 101 ALA D C 1
ATOM 7808 O O . ALA D 1 115 ? 18.900 -11.575 11.370 1.00 33.39 101 ALA D O 1
ATOM 7810 N N . ILE D 1 116 ? 17.721 -9.658 11.376 1.00 34.91 102 ILE D N 1
ATOM 7811 C CA . ILE D 1 116 ? 17.932 -9.454 12.805 1.00 32.11 102 ILE D CA 1
ATOM 7812 C C . ILE D 1 116 ? 17.137 -10.471 13.615 1.00 33.59 102 ILE D C 1
ATOM 7813 O O . ILE D 1 116 ? 17.629 -11.007 14.615 1.00 36.74 102 ILE D O 1
ATOM 7818 N N . ALA D 1 117 ? 15.901 -10.759 13.195 1.00 27.89 103 ALA D N 1
ATOM 7819 C CA . ALA D 1 117 ? 15.078 -11.720 13.924 1.00 29.30 103 ALA D CA 1
ATOM 7820 C C . ALA D 1 117 ? 15.713 -13.103 13.945 1.00 29.20 103 ALA D C 1
ATOM 7821 O O . ALA D 1 117 ? 15.546 -13.846 14.919 1.00 32.92 103 ALA D O 1
ATOM 7823 N N . ARG D 1 118 ? 16.439 -13.469 12.888 1.00 27.18 104 ARG D N 1
ATOM 7824 C CA . ARG D 1 118 ? 17.117 -14.760 12.879 1.00 36.18 104 ARG D CA 1
ATOM 7825 C C . ARG D 1 118 ? 18.329 -14.755 13.801 1.00 35.55 104 ARG D C 1
ATOM 7826 O O . ARG D 1 118 ? 18.621 -15.763 14.455 1.00 35.78 104 ARG D O 1
ATOM 7834 N N . LEU D 1 119 ? 19.045 -13.631 13.870 1.00 33.19 105 LEU D N 1
ATOM 7835 C CA . LEU D 1 119 ? 20.195 -13.543 14.765 1.00 34.62 105 LEU D CA 1
ATOM 7836 C C . LEU D 1 119 ? 19.760 -13.607 16.225 1.00 34.70 105 LEU D C 1
ATOM 7837 O O . LEU D 1 119 ? 20.360 -14.329 17.030 1.00 33.39 105 LEU D O 1
ATOM 7842 N N . VAL D 1 120 ? 18.712 -12.860 16.585 1.00 32.86 106 VAL D N 1
ATOM 7843 C CA . VAL D 1 120 ? 18.240 -12.881 17.966 1.00 32.99 106 VAL D CA 1
ATOM 7844 C C . VAL D 1 120 ? 17.596 -14.222 18.292 1.00 38.42 106 VAL D C 1
ATOM 7845 O O . VAL D 1 120 ? 17.583 -14.644 19.455 1.00 38.67 106 VAL D O 1
ATOM 7849 N N . ASP D 1 121 ? 17.056 -14.916 17.285 1.00 35.96 107 ASP D N 1
ATOM 7850 C CA . ASP D 1 121 ? 16.582 -16.278 17.507 1.00 37.72 107 ASP D CA 1
ATOM 7851 C C . ASP D 1 121 ? 17.748 -17.213 17.794 1.00 37.89 107 ASP D C 1
ATOM 7852 O O . ASP D 1 121 ? 17.690 -18.024 18.725 1.00 34.97 107 ASP D O 1
ATOM 7857 N N . VAL D 1 122 ? 18.821 -17.108 17.005 1.00 37.47 108 VAL D N 1
ATOM 7858 C CA . VAL D 1 122 ? 20.002 -17.937 17.225 1.00 38.78 108 VAL D CA 1
ATOM 7859 C C . VAL D 1 122 ? 20.607 -17.654 18.594 1.00 36.28 108 VAL D C 1
ATOM 7860 O O . VAL D 1 122 ? 21.019 -18.575 19.310 1.00 40.49 108 VAL D O 1
ATOM 7864 N N . PHE D 1 123 ? 20.668 -16.377 18.981 1.00 35.34 109 PHE D N 1
ATOM 7865 C CA . PHE D 1 123 ? 21.197 -16.033 20.297 1.00 32.17 109 PHE D CA 1
ATOM 7866 C C . PHE D 1 123 ? 20.335 -16.623 21.406 1.00 41.15 109 PHE D C 1
ATOM 7867 O O . PHE D 1 123 ? 20.851 -17.039 22.449 1.00 36.86 109 PHE D O 1
ATOM 7875 N N . ASP D 1 124 ? 19.019 -16.667 21.202 1.00 42.49 110 ASP D N 1
ATOM 7876 C CA . ASP D 1 124 ? 18.128 -17.221 22.211 1.00 36.36 110 ASP D CA 1
ATOM 7877 C C . ASP D 1 124 ? 18.151 -18.743 22.257 1.00 34.51 110 ASP D C 1
ATOM 7878 O O . ASP D 1 124 ? 17.586 -19.324 23.191 1.00 41.62 110 ASP D O 1
ATOM 7883 N N . GLY D 1 125 ? 18.782 -19.402 21.287 1.00 33.48 111 GLY D N 1
ATOM 7884 C CA . GLY D 1 125 ? 18.918 -20.844 21.337 1.00 32.64 111 GLY D CA 1
ATOM 7885 C C . GLY D 1 125 ? 18.517 -21.577 20.073 1.00 36.28 111 GLY D C 1
ATOM 7886 O O . GLY D 1 125 ? 18.668 -22.800 19.993 1.00 45.10 111 GLY D O 1
ATOM 7887 N N . ALA D 1 126 ? 18.007 -20.853 19.080 1.00 37.11 112 ALA D N 1
ATOM 7888 C CA . ALA D 1 126 ? 17.576 -21.491 17.845 1.00 41.26 112 ALA D CA 1
ATOM 7889 C C . ALA D 1 126 ? 18.772 -22.035 17.070 1.00 35.13 112 ALA D C 1
ATOM 7890 O O . ALA D 1 126 ? 19.894 -21.532 17.177 1.00 41.89 112 ALA D O 1
ATOM 7892 N N . ALA D 1 127 ? 18.516 -23.076 16.283 1.00 38.16 113 ALA D N 1
ATOM 7893 C CA . ALA D 1 127 ? 19.578 -23.711 15.518 1.00 39.10 113 ALA D CA 1
ATOM 7894 C C . ALA D 1 127 ? 20.153 -22.728 14.501 1.00 41.22 113 ALA D C 1
ATOM 7895 O O . ALA D 1 127 ? 19.402 -21.972 13.872 1.00 40.13 113 ALA D O 1
ATOM 7897 N N . PRO D 1 128 ? 21.471 -22.706 14.316 1.00 43.06 114 PRO D N 1
ATOM 7898 C CA . PRO D 1 128 ? 22.084 -21.744 13.399 1.00 41.57 114 PRO D CA 1
ATOM 7899 C C . PRO D 1 128 ? 22.103 -22.224 11.957 1.00 42.04 114 PRO D C 1
ATOM 7900 O O . PRO D 1 128 ? 22.128 -23.420 11.661 1.00 38.93 114 PRO D O 1
ATOM 7904 N N . ASN D 1 129 ? 22.095 -21.250 11.049 1.00 44.79 115 ASN D N 1
ATOM 7905 C CA . ASN D 1 129 ? 22.162 -21.509 9.615 1.00 47.32 115 ASN D CA 1
ATOM 7906 C C . ASN D 1 129 ? 23.021 -20.432 8.973 1.00 42.10 115 ASN D C 1
ATOM 7907 O O . ASN D 1 129 ? 22.664 -19.251 9.009 1.00 42.93 115 ASN D O 1
ATOM 7912 N N . GLY D 1 130 ? 24.145 -20.838 8.391 1.00 44.82 116 GLY D N 1
ATOM 7913 C CA . GLY D 1 130 ? 25.071 -19.906 7.794 1.00 48.52 116 GLY D CA 1
ATOM 7914 C C . GLY D 1 130 ? 26.266 -19.648 8.688 1.00 45.42 116 GLY D C 1
ATOM 7915 O O . GLY D 1 130 ? 26.246 -19.940 9.888 1.00 49.03 116 GLY D O 1
ATOM 7916 N N . PRO D 1 131 ? 27.338 -19.093 8.115 1.00 40.20 117 PRO D N 1
ATOM 7917 C CA . PRO D 1 131 ? 28.550 -18.859 8.923 1.00 38.03 117 PRO D CA 1
ATOM 7918 C C . PRO D 1 131 ? 28.341 -17.861 10.049 1.00 41.88 117 PRO D C 1
ATOM 7919 O O . PRO D 1 131 ? 28.776 -18.107 11.182 1.00 38.04 117 PRO D O 1
ATOM 7923 N N . MET D 1 132 ? 27.684 -16.733 9.767 1.00 38.42 118 MET D N 1
ATOM 7924 C CA . MET D 1 132 ? 27.486 -15.715 10.794 1.00 33.49 118 MET D CA 1
ATOM 7925 C C . MET D 1 132 ? 26.600 -16.229 11.922 1.00 39.39 118 MET D C 1
ATOM 7926 O O . MET D 1 132 ? 26.833 -15.915 13.095 1.00 33.91 118 MET D O 1
ATOM 7931 N N . GLU D 1 133 ? 25.580 -17.023 11.590 1.00 35.45 119 GLU D N 1
ATOM 7932 C CA . GLU D 1 133 ? 24.725 -17.584 12.632 1.00 41.02 119 GLU D CA 1
ATOM 7933 C C . GLU D 1 133 ? 25.449 -18.673 13.414 1.00 40.65 119 GLU D C 1
ATOM 7934 O O . GLU D 1 133 ? 25.263 -18.798 14.630 1.00 36.90 119 GLU D O 1
ATOM 7940 N N . ARG D 1 134 ? 26.278 -19.470 12.736 1.00 38.68 120 ARG D N 1
ATOM 7941 C CA . ARG D 1 134 ? 27.044 -20.497 13.435 1.00 35.35 120 ARG D CA 1
ATOM 7942 C C . ARG D 1 134 ? 28.159 -19.890 14.276 1.00 37.91 120 ARG D C 1
ATOM 7943 O O . ARG D 1 134 ? 28.543 -20.466 15.301 1.00 41.37 120 ARG D O 1
ATOM 7951 N N . ALA D 1 135 ? 28.689 -18.736 13.867 1.00 38.18 121 ALA D N 1
ATOM 7952 C CA . ALA D 1 135 ? 29.684 -18.053 14.687 1.00 34.55 121 ALA D CA 1
ATOM 7953 C C . ALA D 1 135 ? 29.052 -17.472 15.945 1.00 33.32 121 ALA D C 1
ATOM 7954 O O . ALA D 1 135 ? 29.634 -17.552 17.033 1.00 34.30 121 ALA D O 1
ATOM 7956 N N . LEU D 1 136 ? 27.860 -16.884 15.816 1.00 30.78 122 LEU D N 1
ATOM 7957 C CA . LEU D 1 136 ? 27.171 -16.348 16.985 1.00 28.90 122 LEU D CA 1
ATOM 7958 C C . LEU D 1 136 ? 26.774 -17.460 17.947 1.00 33.94 122 LEU D C 1
ATOM 7959 O O . LEU D 1 136 ? 26.822 -17.281 19.170 1.00 24.54 122 LEU D O 1
ATOM 7964 N N . ALA D 1 137 ? 26.381 -18.618 17.413 1.00 30.09 123 ALA D N 1
ATOM 7965 C CA . ALA D 1 137 ? 25.995 -19.738 18.265 1.00 32.54 123 ALA D CA 1
ATOM 7966 C C . ALA D 1 137 ? 27.175 -20.224 19.099 1.00 32.89 123 ALA D C 1
ATOM 7967 O O . ALA D 1 137 ? 27.042 -20.459 20.305 1.00 33.83 123 ALA D O 1
ATOM 7969 N N . GLY D 1 138 ? 28.341 -20.380 18.469 1.00 35.27 124 GLY D N 1
ATOM 7970 C CA . GLY D 1 138 ? 29.521 -20.787 19.213 1.00 30.19 124 GLY D CA 1
ATOM 7971 C C . GLY D 1 138 ? 29.977 -19.732 20.203 1.00 29.97 124 GLY D C 1
ATOM 7972 O O . GLY D 1 138 ? 30.403 -20.055 21.315 1.00 29.49 124 GLY D O 1
ATOM 7973 N N . LEU D 1 139 ? 29.897 -18.457 19.812 1.00 30.07 125 LEU D N 1
ATOM 7974 C CA . LEU D 1 139 ? 30.225 -17.378 20.739 1.00 28.85 125 LEU D CA 1
ATOM 7975 C C . LEU D 1 139 ? 29.276 -17.369 21.929 1.00 31.13 125 LEU D C 1
ATOM 7976 O O . LEU D 1 139 ? 29.697 -17.127 23.066 1.00 32.06 125 LEU D O 1
ATOM 7981 N N . ARG D 1 140 ? 27.990 -17.634 21.687 1.00 32.36 126 ARG D N 1
ATOM 7982 C CA . ARG D 1 140 ? 27.017 -17.622 22.774 1.00 31.76 126 ARG D CA 1
ATOM 7983 C C . ARG D 1 140 ? 27.267 -18.757 23.759 1.00 34.26 126 ARG D C 1
ATOM 7984 O O . ARG D 1 140 ? 27.205 -18.552 24.977 1.00 40.63 126 ARG D O 1
ATOM 7992 N N . ASP D 1 141 ? 27.545 -19.960 23.253 1.00 36.51 127 ASP D N 1
ATOM 7993 C CA . ASP D 1 141 ? 27.756 -21.098 24.142 1.00 32.65 127 ASP D CA 1
ATOM 7994 C C . ASP D 1 141 ? 29.047 -20.946 24.937 1.00 38.13 127 ASP D C 1
ATOM 7995 O O . ASP D 1 141 ? 29.086 -21.261 26.132 1.00 39.25 127 ASP D O 1
ATOM 8000 N N . ARG D 1 142 ? 30.112 -20.461 24.295 1.00 33.88 128 ARG D N 1
ATOM 8001 C CA . ARG D 1 142 ? 31.363 -20.223 25.007 1.00 31.36 128 ARG D CA 1
ATOM 8002 C C . ARG D 1 142 ? 31.221 -19.162 26.089 1.00 34.85 128 ARG D C 1
ATOM 8003 O O . ARG D 1 142 ? 32.021 -19.142 27.030 1.00 30.61 128 ARG D O 1
ATOM 8011 N N . THR D 1 143 ? 30.223 -18.286 25.980 1.00 30.90 129 THR D N 1
ATOM 8012 C CA . THR D 1 143 ? 30.053 -17.170 26.901 1.00 29.89 129 THR D CA 1
ATOM 8013 C C . THR D 1 143 ? 28.936 -17.397 27.912 1.00 28.92 129 THR D C 1
ATOM 8014 O O . THR D 1 143 ? 29.138 -17.193 29.112 1.00 26.36 129 THR D O 1
ATOM 8018 N N . CYS D 1 144 ? 27.759 -17.824 27.454 1.00 30.93 130 CYS D N 1
ATOM 8019 C CA . CYS D 1 144 ? 26.581 -17.869 28.312 1.00 31.22 130 CYS D CA 1
ATOM 8020 C C . CYS D 1 144 ? 26.448 -19.166 29.099 1.00 26.75 130 CYS D C 1
ATOM 8021 O O . CYS D 1 144 ? 25.885 -19.152 30.200 1.00 24.23 130 CYS D O 1
ATOM 8024 N N . ARG D 1 145 ? 26.944 -20.282 28.568 1.00 22.45 131 ARG D N 1
ATOM 8025 C CA . ARG D 1 145 ? 26.757 -21.575 29.218 1.00 24.21 131 ARG D CA 1
ATOM 8026 C C . ARG D 1 145 ? 27.433 -21.601 30.583 1.00 22.52 131 ARG D C 1
ATOM 8027 O O . ARG D 1 145 ? 28.641 -21.370 30.695 1.00 26.42 131 ARG D O 1
ATOM 8035 N N . GLY D 1 146 ? 26.647 -21.886 31.621 1.00 29.48 132 GLY D N 1
ATOM 8036 C CA . GLY D 1 146 ? 27.150 -22.013 32.971 1.00 24.72 132 GLY D CA 1
ATOM 8037 C C . GLY D 1 146 ? 26.982 -20.784 33.838 1.00 25.21 132 GLY D C 1
ATOM 8038 O O . GLY D 1 146 ? 27.177 -20.877 35.056 1.00 31.16 132 GLY D O 1
ATOM 8039 N N . ARG D 1 147 ? 26.623 -19.644 33.259 1.00 21.31 133 ARG D N 1
ATOM 8040 C CA . ARG D 1 147 ? 26.531 -18.406 34.017 1.00 22.82 133 ARG D CA 1
ATOM 8041 C C . ARG D 1 147 ? 25.130 -18.227 34.598 1.00 27.93 133 ARG D C 1
ATOM 8042 O O . ARG D 1 147 ? 24.163 -18.858 34.165 1.00 26.81 133 ARG D O 1
ATOM 8050 N N . SER D 1 148 ? 25.039 -17.346 35.593 1.00 27.67 134 SER D N 1
ATOM 8051 C CA . SER D 1 148 ? 23.821 -17.205 36.377 1.00 22.67 134 SER D CA 1
ATOM 8052 C C . SER D 1 148 ? 22.668 -16.698 35.510 1.00 28.11 134 SER D C 1
ATOM 8053 O O . SER D 1 148 ? 22.889 -16.053 34.482 1.00 24.38 134 SER D O 1
ATOM 8056 N N . PRO D 1 149 ? 21.421 -16.988 35.902 1.00 22.26 135 PRO D N 1
ATOM 8057 C CA . PRO D 1 149 ? 20.278 -16.489 35.119 1.00 23.24 135 PRO D CA 1
ATOM 8058 C C . PRO D 1 149 ? 20.220 -14.974 35.021 1.00 26.04 135 PRO D C 1
ATOM 8059 O O . PRO D 1 149 ? 19.861 -14.444 33.962 1.00 32.47 135 PRO D O 1
ATOM 8063 N N . GLN D 1 150 ? 20.562 -14.256 36.096 1.00 24.17 136 GLN D N 1
ATOM 8064 C CA . GLN D 1 150 ? 20.484 -12.799 36.053 1.00 27.22 136 GLN D CA 1
ATOM 8065 C C . GLN D 1 150 ? 21.534 -12.204 35.122 1.00 26.83 136 GLN D C 1
ATOM 8066 O O . GLN D 1 150 ? 21.294 -11.155 34.514 1.00 32.65 136 GLN D O 1
ATOM 8072 N N . TRP D 1 151 ? 22.693 -12.853 34.991 1.00 23.92 137 TRP D N 1
ATOM 8073 C CA . TRP D 1 151 ? 23.710 -12.347 34.075 1.00 23.29 137 TRP D CA 1
ATOM 8074 C C . TRP D 1 151 ? 23.295 -12.572 32.628 1.00 24.79 137 TRP D C 1
ATOM 8075 O O . TRP D 1 151 ? 23.398 -11.666 31.793 1.00 29.84 137 TRP D O 1
ATOM 8086 N N . ASN D 1 152 ? 22.834 -13.785 32.310 1.00 29.63 138 ASN D N 1
ATOM 8087 C CA . ASN D 1 152 ? 22.358 -14.068 30.961 1.00 27.84 138 ASN D CA 1
ATOM 8088 C C . ASN D 1 152 ? 21.178 -13.184 30.588 1.00 28.39 138 ASN D C 1
ATOM 8089 O O . ASN D 1 152 ? 21.023 -12.819 29.418 1.00 25.13 138 ASN D O 1
ATOM 8094 N N . ARG D 1 153 ? 20.342 -12.825 31.565 1.00 24.45 139 ARG D N 1
ATOM 8095 C CA . ARG D 1 153 ? 19.200 -11.961 31.283 1.00 24.06 139 ARG D CA 1
ATOM 8096 C C . ARG D 1 153 ? 19.651 -10.560 30.887 1.00 21.01 139 ARG D C 1
ATOM 8097 O O . ARG D 1 153 ? 19.124 -9.980 29.931 1.00 22.61 139 ARG D O 1
ATOM 8105 N N . GLN D 1 154 ? 20.627 -10.002 31.607 1.00 21.58 140 GLN D N 1
ATOM 8106 C CA . GLN D 1 154 ? 21.138 -8.681 31.255 1.00 23.60 140 GLN D CA 1
ATOM 8107 C C . GLN D 1 154 ? 21.923 -8.723 29.949 1.00 27.21 140 GLN D C 1
ATOM 8108 O O . GLN D 1 154 ? 21.800 -7.818 29.115 1.00 24.21 140 GLN D O 1
ATOM 8114 N N . PHE D 1 155 ? 22.733 -9.766 29.755 1.00 19.12 141 PHE D N 1
ATOM 8115 C CA . PHE D 1 155 ? 23.517 -9.881 28.529 1.00 24.46 141 PHE D CA 1
ATOM 8116 C C . PHE D 1 155 ? 22.618 -10.088 27.317 1.00 21.29 141 PHE D C 1
ATOM 8117 O O . PHE D 1 155 ? 22.855 -9.502 26.254 1.00 22.19 141 PHE D O 1
ATOM 8125 N N . ARG D 1 156 ? 21.581 -10.917 27.457 1.00 24.26 142 ARG D N 1
ATOM 8126 C CA . ARG D 1 156 ? 20.619 -11.089 26.374 1.00 24.29 142 ARG D CA 1
ATOM 8127 C C . ARG D 1 156 ? 19.866 -9.795 26.096 1.00 21.06 142 ARG D C 1
ATOM 8128 O O . ARG D 1 156 ? 19.513 -9.516 24.945 1.00 22.86 142 ARG D O 1
ATOM 8136 N N . ARG D 1 157 ? 19.622 -8.989 27.132 1.00 24.21 143 ARG D N 1
ATOM 8137 C CA . ARG D 1 157 ? 18.897 -7.737 26.945 1.00 23.55 143 ARG D CA 1
ATOM 8138 C C . ARG D 1 157 ? 19.751 -6.702 26.224 1.00 25.66 143 ARG D C 1
ATOM 8139 O O . ARG D 1 157 ? 19.268 -6.014 25.317 1.00 20.26 143 ARG D O 1
ATOM 8147 N N . ASP D 1 158 ? 21.022 -6.572 26.612 1.00 24.23 144 ASP D N 1
ATOM 8148 C CA . ASP D 1 158 ? 21.881 -5.568 25.993 1.00 18.58 144 ASP D CA 1
ATOM 8149 C C . ASP D 1 158 ? 22.253 -5.954 24.567 1.00 20.34 144 ASP D C 1
ATOM 8150 O O . ASP D 1 158 ? 22.359 -5.086 23.692 1.00 22.11 144 ASP D O 1
ATOM 8155 N N . THR D 1 159 ? 22.458 -7.247 24.314 1.00 20.27 145 THR D N 1
ATOM 8156 C CA . THR D 1 159 ? 22.850 -7.683 22.977 1.00 21.57 145 THR D CA 1
ATOM 8157 C C . THR D 1 159 ? 21.684 -7.584 22.001 1.00 23.85 145 THR D C 1
ATOM 8158 O O . THR D 1 159 ? 21.842 -7.086 20.879 1.00 25.48 145 THR D O 1
ATOM 8162 N N . ALA D 1 160 ? 20.503 -8.055 22.410 1.00 25.04 146 ALA D N 1
ATOM 8163 C CA . ALA D 1 160 ? 19.344 -8.005 21.525 1.00 24.25 146 ALA D CA 1
ATOM 8164 C C . ALA D 1 160 ? 18.939 -6.569 21.226 1.00 22.31 146 ALA D C 1
ATOM 8165 O O . ALA D 1 160 ? 18.574 -6.243 20.090 1.00 25.13 146 ALA D O 1
ATOM 8167 N N . ALA D 1 161 ? 18.995 -5.695 22.235 1.00 20.45 147 ALA D N 1
ATOM 8168 C CA . ALA D 1 161 ? 18.647 -4.295 22.016 1.00 23.62 147 ALA D CA 1
ATOM 8169 C C . ALA D 1 161 ? 19.594 -3.642 21.019 1.00 24.93 147 ALA D C 1
ATOM 8170 O O . ALA D 1 161 ? 19.180 -2.783 20.233 1.00 32.59 147 ALA D O 1
ATOM 8172 N N . TRP D 1 162 ? 20.872 -4.030 21.039 1.00 24.44 148 TRP D N 1
ATOM 8173 C CA . TRP D 1 162 ? 21.806 -3.529 20.036 1.00 25.71 148 TRP D CA 1
ATOM 8174 C C . TRP D 1 162 ? 21.433 -4.017 18.643 1.00 22.67 148 TRP D C 1
ATOM 8175 O O . TRP D 1 162 ? 21.479 -3.247 17.677 1.00 23.75 148 TRP D O 1
ATOM 8186 N N . LEU D 1 163 ? 21.067 -5.295 18.521 1.00 22.66 149 LEU D N 1
ATOM 8187 C CA . LEU D 1 163 ? 20.723 -5.843 17.214 1.00 25.69 149 LEU D CA 1
ATOM 8188 C C . LEU D 1 163 ? 19.467 -5.189 16.653 1.00 24.64 149 LEU D C 1
ATOM 8189 O O . LEU D 1 163 ? 19.366 -4.957 15.443 1.00 23.25 149 LEU D O 1
ATOM 8194 N N . TRP D 1 164 ? 18.502 -4.874 17.517 1.00 20.78 150 TRP D N 1
ATOM 8195 C CA . TRP D 1 164 ? 17.249 -4.288 17.060 1.00 28.93 150 TRP D CA 1
ATOM 8196 C C . TRP D 1 164 ? 17.367 -2.810 16.711 1.00 26.10 150 TRP D C 1
ATOM 8197 O O . TRP D 1 164 ? 16.435 -2.260 16.116 1.00 23.28 150 TRP D O 1
ATOM 8208 N N . THR D 1 165 ? 18.478 -2.154 17.057 1.00 24.33 151 THR D N 1
ATOM 8209 C CA . THR D 1 165 ? 18.654 -0.763 16.653 1.00 25.57 151 THR D CA 1
ATOM 8210 C C . THR D 1 165 ? 18.889 -0.643 15.153 1.00 25.23 151 THR D C 1
ATOM 8211 O O . THR D 1 165 ? 18.568 0.393 14.559 1.00 27.16 151 THR D O 1
ATOM 8215 N N . TYR D 1 166 ? 19.444 -1.682 14.525 1.00 29.25 152 TYR D N 1
ATOM 8216 C CA . TYR D 1 166 ? 19.577 -1.673 13.072 1.00 24.28 152 TYR D CA 1
ATOM 8217 C C . TYR D 1 166 ? 18.210 -1.687 12.402 1.00 28.54 152 TYR D C 1
ATOM 8218 O O . TYR D 1 166 ? 18.017 -1.062 11.352 1.00 28.97 152 TYR D O 1
ATOM 8227 N N . TYR D 1 167 ? 17.246 -2.392 12.998 1.00 24.07 153 TYR D N 1
ATOM 8228 C CA . TYR D 1 167 ? 15.888 -2.375 12.466 1.00 24.07 153 TYR D CA 1
ATOM 8229 C C . TYR D 1 167 ? 15.211 -1.037 12.728 1.00 28.73 153 TYR D C 1
ATOM 8230 O O . TYR D 1 167 ? 14.522 -0.503 11.851 1.00 32.71 153 TYR D O 1
ATOM 8239 N N . ALA D 1 168 ? 15.397 -0.478 13.927 1.00 28.54 154 ALA D N 1
ATOM 8240 C CA . ALA D 1 168 ? 14.777 0.803 14.250 1.00 23.00 154 ALA D CA 1
ATOM 8241 C C . ALA D 1 168 ? 15.288 1.910 13.337 1.00 28.70 154 ALA D C 1
ATOM 8242 O O . ALA D 1 168 ? 14.504 2.730 12.846 1.00 34.06 154 ALA D O 1
ATOM 8244 N N . GLU D 1 169 ? 16.600 1.945 13.091 1.00 29.31 155 GLU D N 1
ATOM 8245 C CA . GLU D 1 169 ? 17.157 2.976 12.222 1.00 32.33 155 GLU D CA 1
ATOM 8246 C C . GLU D 1 169 ? 16.719 2.781 10.776 1.00 34.04 155 GLU D C 1
ATOM 8247 O O . GLU D 1 169 ? 16.488 3.759 10.056 1.00 33.53 155 GLU D O 1
ATOM 8253 N N . ALA D 1 170 ? 16.598 1.527 10.331 1.00 28.44 156 ALA D N 1
ATOM 8254 C CA . ALA D 1 170 ? 16.135 1.272 8.971 1.00 35.58 156 ALA D CA 1
ATOM 8255 C C . ALA D 1 170 ? 14.683 1.700 8.794 1.00 38.27 156 ALA D C 1
ATOM 8256 O O . ALA D 1 170 ? 14.321 2.272 7.759 1.00 37.21 156 ALA D O 1
ATOM 8258 N N . VAL D 1 171 ? 13.840 1.435 9.793 1.00 31.71 157 VAL D N 1
ATOM 8259 C CA . VAL D 1 171 ? 12.448 1.870 9.729 1.00 26.85 157 VAL D CA 1
ATOM 8260 C C . VAL D 1 171 ? 12.358 3.386 9.845 1.00 33.21 157 VAL D C 1
ATOM 8261 O O . VAL D 1 171 ? 11.607 4.036 9.106 1.00 38.84 157 VAL D O 1
ATOM 8265 N N . GLU D 1 172 ? 13.120 3.973 10.770 1.00 33.76 158 GLU D N 1
ATOM 8266 C CA . GLU D 1 172 ? 13.091 5.420 10.949 1.00 36.20 158 GLU D CA 1
ATOM 8267 C C . GLU D 1 172 ? 13.646 6.149 9.731 1.00 39.07 158 GLU D C 1
ATOM 8268 O O . GLU D 1 172 ? 13.255 7.291 9.463 1.00 44.20 158 GLU D O 1
ATOM 8274 N N . ARG D 1 173 ? 14.544 5.509 8.981 1.00 38.95 159 ARG D N 1
ATOM 8275 C CA . ARG D 1 173 ? 15.082 6.128 7.775 1.00 39.29 159 ARG D CA 1
ATOM 8276 C C . ARG D 1 173 ? 14.115 6.021 6.602 1.00 35.12 159 ARG D C 1
ATOM 8277 O O . ARG D 1 173 ? 14.082 6.915 5.749 1.00 42.41 159 ARG D O 1
ATOM 8285 N N . ALA D 1 174 ? 13.318 4.951 6.547 1.00 32.18 160 ALA D N 1
ATOM 8286 C CA . ALA D 1 174 ? 12.385 4.780 5.438 1.00 35.62 160 ALA D CA 1
ATOM 8287 C C . ALA D 1 174 ? 11.192 5.721 5.550 1.00 34.92 160 ALA D C 1
ATOM 8288 O O . ALA D 1 174 ? 10.598 6.088 4.530 1.00 40.64 160 ALA D O 1
ATOM 8290 N N . ALA D 1 175 ? 10.827 6.119 6.767 1.00 33.11 161 ALA D N 1
ATOM 8291 C CA . ALA D 1 175 ? 9.700 7.014 6.992 1.00 38.29 161 ALA D CA 1
ATOM 8292 C C . ALA D 1 175 ? 10.089 8.484 6.922 1.00 39.16 161 ALA D C 1
ATOM 8293 O O . ALA D 1 175 ? 9.249 9.347 7.195 1.00 37.06 161 ALA D O 1
ATOM 8295 N N . GLY D 1 176 ? 11.335 8.789 6.564 1.00 39.78 162 GLY D N 1
ATOM 8296 C CA . GLY D 1 176 ? 11.781 10.168 6.568 1.00 39.55 162 GLY D CA 1
ATOM 8297 C C . GLY D 1 176 ? 11.838 10.791 7.941 1.00 41.20 162 GLY D C 1
ATOM 8298 O O . GLY D 1 176 ? 11.908 12.017 8.058 1.00 51.70 162 GLY D O 1
ATOM 8299 N N . GLN D 1 177 ? 11.803 9.975 8.991 1.00 42.91 163 GLN D N 1
ATOM 8300 C CA . GLN D 1 177 ? 11.849 10.464 10.360 1.00 41.63 163 GLN D CA 1
ATOM 8301 C C . GLN D 1 177 ? 13.298 10.657 10.785 1.00 43.75 163 GLN D C 1
ATOM 8302 O O . GLN D 1 177 ? 14.135 9.771 10.583 1.00 44.57 163 GLN D O 1
ATOM 8308 N N . VAL D 1 178 ? 13.591 11.817 11.362 1.00 47.78 164 VAL D N 1
ATOM 8309 C CA . VAL D 1 178 ? 14.930 12.105 11.868 1.00 47.14 164 VAL D CA 1
ATOM 8310 C C . VAL D 1 178 ? 14.880 12.091 13.392 1.00 50.14 164 VAL D C 1
ATOM 8311 O O . VAL D 1 178 ? 13.918 12.599 13.986 1.00 43.49 164 VAL D O 1
ATOM 8315 N N . PRO D 1 179 ? 15.875 11.514 14.062 1.00 49.93 165 PRO D N 1
ATOM 8316 C CA . PRO D 1 179 ? 15.824 11.443 15.526 1.00 49.84 165 PRO D CA 1
ATOM 8317 C C . PRO D 1 179 ? 16.115 12.793 16.159 1.00 52.65 165 PRO D C 1
ATOM 8318 O O . PRO D 1 179 ? 16.933 13.572 15.664 1.00 53.09 165 PRO D O 1
ATOM 8322 N N . SER D 1 180 ? 15.429 13.066 17.266 1.00 46.52 166 SER D N 1
ATOM 8323 C CA . SER D 1 180 ? 15.728 14.251 18.049 1.00 49.10 166 SER D CA 1
ATOM 8324 C C . SER D 1 180 ? 17.092 14.103 18.719 1.00 50.50 166 SER D C 1
ATOM 8325 O O . SER D 1 180 ? 17.703 13.031 18.727 1.00 48.78 166 SER D O 1
ATOM 8328 N N . ARG D 1 181 ? 17.575 15.208 19.287 1.00 43.51 167 ARG D N 1
ATOM 8329 C CA . ARG D 1 181 ? 18.855 15.167 19.985 1.00 50.46 167 ARG D CA 1
ATOM 8330 C C . ARG D 1 181 ? 18.765 14.311 21.242 1.00 45.87 167 ARG D C 1
ATOM 8331 O O . ARG D 1 181 ? 19.695 13.557 21.555 1.00 43.80 167 ARG D O 1
ATOM 8339 N N . ALA D 1 182 ? 17.649 14.403 21.967 1.00 37.87 168 ALA D N 1
ATOM 8340 C CA . ALA D 1 182 ? 17.464 13.589 23.162 1.00 45.52 168 ALA D CA 1
ATOM 8341 C C . ALA D 1 182 ? 17.057 12.161 22.825 1.00 48.71 168 ALA D C 1
ATOM 8342 O O . ALA D 1 182 ? 17.370 11.237 23.585 1.00 45.20 168 ALA D O 1
ATOM 8344 N N . GLU D 1 183 ? 16.363 11.958 21.703 1.00 52.16 169 GLU D N 1
ATOM 8345 C CA . GLU D 1 183 ? 15.973 10.606 21.315 1.00 46.13 169 GLU D CA 1
ATOM 8346 C C . GLU D 1 183 ? 17.168 9.815 20.796 1.00 45.47 169 GLU D C 1
ATOM 8347 O O . GLU D 1 183 ? 17.285 8.612 21.059 1.00 42.35 169 GLU D O 1
ATOM 8353 N N . PHE D 1 184 ? 18.064 10.473 20.058 1.00 40.65 170 PHE D N 1
ATOM 8354 C CA . PHE D 1 184 ? 19.252 9.790 19.560 1.00 37.55 170 PHE D CA 1
ATOM 8355 C C . PHE D 1 184 ? 20.241 9.499 20.680 1.00 43.05 170 PHE D C 1
ATOM 8356 O O . PHE D 1 184 ? 20.995 8.523 20.599 1.00 46.93 170 PHE D O 1
ATOM 8364 N N . ALA D 1 185 ? 20.256 10.329 21.726 1.00 40.25 171 ALA D N 1
ATOM 8365 C CA . ALA D 1 185 ? 21.106 10.047 22.878 1.00 41.61 171 ALA D CA 1
ATOM 8366 C C . ALA D 1 185 ? 20.682 8.755 23.565 1.00 44.94 171 ALA D C 1
ATOM 8367 O O . ALA D 1 185 ? 21.529 7.942 23.954 1.00 34.88 171 ALA D O 1
ATOM 8369 N N . LYS D 1 186 ? 19.373 8.548 23.721 1.00 46.15 172 LYS D N 1
ATOM 8370 C CA . LYS D 1 186 ? 18.887 7.294 24.286 1.00 43.03 172 LYS D CA 1
ATOM 8371 C C . LYS D 1 186 ? 19.036 6.144 23.301 1.00 43.28 172 LYS D C 1
ATOM 8372 O O . LYS D 1 186 ? 19.246 4.997 23.714 1.00 40.91 172 LYS D O 1
ATOM 8378 N N . HIS D 1 187 ? 18.931 6.427 22.001 1.00 43.97 173 HIS D N 1
ATOM 8379 C CA . HIS D 1 187 ? 19.130 5.388 20.997 1.00 42.77 173 HIS D CA 1
ATOM 8380 C C . HIS D 1 187 ? 20.601 5.017 20.858 1.00 41.77 173 HIS D C 1
ATOM 8381 O O . HIS D 1 187 ? 20.922 3.857 20.575 1.00 39.76 173 HIS D O 1
ATOM 8388 N N . ARG D 1 188 ? 21.504 5.981 21.054 1.00 43.58 174 ARG D N 1
ATOM 8389 C CA . ARG D 1 188 ? 22.930 5.709 20.925 1.00 39.43 174 ARG D CA 1
ATOM 8390 C C . ARG D 1 188 ? 23.440 4.760 22.001 1.00 37.00 174 ARG D C 1
ATOM 8391 O O . ARG D 1 188 ? 24.509 4.165 21.827 1.00 37.70 174 ARG D O 1
ATOM 8399 N N . ARG D 1 189 ? 22.706 4.601 23.105 1.00 37.19 175 ARG D N 1
ATOM 8400 C CA . ARG D 1 189 ? 23.143 3.687 24.155 1.00 37.85 175 ARG D CA 1
ATOM 8401 C C . ARG D 1 189 ? 23.130 2.244 23.671 1.00 36.24 175 ARG D C 1
ATOM 8402 O O . ARG D 1 189 ? 24.083 1.491 23.902 1.00 34.07 175 ARG D O 1
ATOM 8410 N N . ASP D 1 190 ? 22.056 1.838 22.994 1.00 34.74 176 ASP D N 1
ATOM 8411 C CA . ASP D 1 190 ? 21.961 0.460 22.533 1.00 36.31 176 ASP D CA 1
ATOM 8412 C C . ASP D 1 190 ? 22.732 0.230 21.239 1.00 30.79 176 ASP D C 1
ATOM 8413 O O . ASP D 1 190 ? 23.281 -0.858 21.039 1.00 30.73 176 ASP D O 1
ATOM 8418 N N . SER D 1 191 ? 22.797 1.232 20.360 1.00 29.32 177 SER D N 1
ATOM 8419 C CA . SER D 1 191 ? 23.458 1.052 19.073 1.00 34.69 177 SER D CA 1
ATOM 8420 C C . SER D 1 191 ? 24.977 1.139 19.162 1.00 36.95 177 SER D C 1
ATOM 8421 O O . SER D 1 191 ? 25.659 0.713 18.225 1.00 38.91 177 SER D O 1
ATOM 8424 N N . VAL D 1 192 ? 25.524 1.681 20.255 1.00 36.91 178 VAL D N 1
ATOM 8425 C CA . VAL D 1 192 ? 26.977 1.739 20.412 1.00 40.95 178 VAL D CA 1
ATOM 8426 C C . VAL D 1 192 ? 27.566 0.403 20.836 1.00 32.82 178 VAL D C 1
ATOM 8427 O O . VAL D 1 192 ? 28.787 0.218 20.748 1.00 32.40 178 VAL D O 1
ATOM 8431 N N . ALA D 1 193 ? 26.729 -0.533 21.287 1.00 29.26 179 ALA D N 1
ATOM 8432 C CA . ALA D 1 193 ? 27.132 -1.880 21.688 1.00 32.61 179 ALA D CA 1
ATOM 8433 C C . ALA D 1 193 ? 28.153 -1.877 22.823 1.00 32.68 179 ALA D C 1
ATOM 8434 O O . ALA D 1 193 ? 28.878 -2.860 23.011 1.00 28.29 179 ALA D O 1
ATOM 8436 N N . MET D 1 194 ? 28.219 -0.789 23.595 1.00 30.62 180 MET D N 1
ATOM 8437 C CA . MET D 1 194 ? 29.085 -0.768 24.768 1.00 30.81 180 MET D CA 1
ATOM 8438 C C . MET D 1 194 ? 28.488 -1.576 25.913 1.00 26.00 180 MET D C 1
ATOM 8439 O O . MET D 1 194 ? 29.226 -2.199 26.686 1.00 26.38 180 MET D O 1
ATOM 8444 N N . GLN D 1 195 ? 27.161 -1.588 26.026 1.00 24.63 181 GLN D N 1
ATOM 8445 C CA . GLN D 1 195 ? 26.513 -2.310 27.117 1.00 24.85 181 GLN D CA 1
ATOM 8446 C C . GLN D 1 195 ? 26.748 -3.817 27.089 1.00 23.69 181 GLN D C 1
ATOM 8447 O O . GLN D 1 195 ? 26.941 -4.396 28.172 1.00 25.39 181 GLN D O 1
ATOM 8453 N N . PRO D 1 196 ? 26.724 -4.512 25.943 1.00 28.51 182 PRO D N 1
ATOM 8454 C CA . PRO D 1 196 ? 27.066 -5.944 25.971 1.00 23.10 182 PRO D CA 1
ATOM 8455 C C . PRO D 1 196 ? 28.455 -6.223 26.512 1.00 26.70 182 PRO D C 1
ATOM 8456 O O . PRO D 1 196 ? 28.669 -7.270 27.136 1.00 22.04 182 PRO D O 1
ATOM 8460 N N . PHE D 1 197 ? 29.409 -5.317 26.295 1.00 25.02 183 PHE D N 1
ATOM 8461 C CA . PHE D 1 197 ? 30.756 -5.516 26.812 1.00 24.32 183 PHE D CA 1
ATOM 8462 C C . PHE D 1 197 ? 30.885 -5.105 28.270 1.00 26.26 183 PHE D C 1
ATOM 8463 O O . PHE D 1 197 ? 31.827 -5.541 28.942 1.00 22.26 183 PHE D O 1
ATOM 8471 N N . LEU D 1 198 ? 29.967 -4.276 28.773 1.00 21.87 184 LEU D N 1
ATOM 8472 C CA . LEU D 1 198 ? 29.866 -4.090 30.215 1.00 21.08 184 LEU D CA 1
ATOM 8473 C C . LEU D 1 198 ? 29.422 -5.376 30.898 1.00 25.52 184 LEU D C 1
ATOM 8474 O O . LEU D 1 198 ? 29.802 -5.633 32.047 1.00 21.80 184 LEU D O 1
ATOM 8479 N N . CYS D 1 199 ? 28.623 -6.194 30.208 1.00 27.55 185 CYS D N 1
ATOM 8480 C CA . CYS D 1 199 ? 28.312 -7.527 30.712 1.00 18.19 185 CYS D CA 1
ATOM 8481 C C . CYS D 1 199 ? 29.542 -8.424 30.670 1.00 23.93 185 CYS D C 1
ATOM 8482 O O . CYS D 1 199 ? 29.765 -9.226 31.584 1.00 29.08 185 CYS D O 1
ATOM 8485 N N . LEU D 1 200 ? 30.352 -8.301 29.615 1.00 22.18 186 LEU D N 1
ATOM 8486 C CA . LEU D 1 200 ? 31.585 -9.072 29.528 1.00 25.00 186 LEU D CA 1
ATOM 8487 C C . LEU D 1 200 ? 32.615 -8.625 30.556 1.00 24.27 186 LEU D C 1
ATOM 8488 O O . LEU D 1 200 ? 33.522 -9.400 30.881 1.00 24.79 186 LEU D O 1
ATOM 8493 N N . HIS D 1 201 ? 32.501 -7.398 31.070 1.00 25.24 187 HIS D N 1
ATOM 8494 C CA . HIS D 1 201 ? 33.398 -6.958 32.133 1.00 20.14 187 HIS D CA 1
ATOM 8495 C C . HIS D 1 201 ? 33.178 -7.767 33.404 1.00 23.22 187 HIS D C 1
ATOM 8496 O O . HIS D 1 201 ? 34.133 -8.064 34.131 1.00 23.66 187 HIS D O 1
ATOM 8503 N N . GLU D 1 202 ? 31.924 -8.132 33.689 1.00 20.31 188 GLU D N 1
ATOM 8504 C CA . GLU D 1 202 ? 31.641 -8.959 34.857 1.00 20.52 188 GLU D CA 1
ATOM 8505 C C . GLU D 1 202 ? 32.364 -10.295 34.782 1.00 22.31 188 GLU D C 1
ATOM 8506 O O . GLU D 1 202 ? 32.758 -10.848 35.815 1.00 24.68 188 GLU D O 1
ATOM 8512 N N . ILE D 1 203 ? 32.545 -10.829 33.573 1.00 23.92 189 ILE D N 1
ATOM 8513 C CA . ILE D 1 203 ? 33.253 -12.095 33.410 1.00 23.27 189 ILE D CA 1
ATOM 8514 C C . ILE D 1 203 ? 34.717 -11.939 33.805 1.00 22.62 189 ILE D C 1
ATOM 8515 O O . ILE D 1 203 ? 35.212 -12.623 34.708 1.00 21.82 189 ILE D O 1
ATOM 8520 N N . THR D 1 204 ? 35.428 -11.027 33.137 1.00 23.33 190 THR D N 1
ATOM 8521 C CA . THR D 1 204 ? 36.859 -10.871 33.374 1.00 22.99 190 THR D CA 1
ATOM 8522 C C . THR D 1 204 ? 37.173 -10.325 34.761 1.00 25.65 190 THR D C 1
ATOM 8523 O O . THR D 1 204 ? 38.293 -10.519 35.248 1.00 24.00 190 THR D O 1
ATOM 8527 N N . ALA D 1 205 ? 36.223 -9.651 35.405 1.00 21.48 191 ALA D N 1
ATOM 8528 C CA . ALA D 1 205 ? 36.431 -9.108 36.740 1.00 25.60 191 ALA D CA 1
ATOM 8529 C C . ALA D 1 205 ? 36.020 -10.072 37.843 1.00 21.41 191 ALA D C 1
ATOM 8530 O O . ALA D 1 205 ? 36.243 -9.773 39.021 1.00 27.48 191 ALA D O 1
ATOM 8532 N N . GLY D 1 206 ? 35.431 -11.211 37.496 1.00 23.85 192 GLY D N 1
ATOM 8533 C CA . GLY D 1 206 ? 35.037 -12.192 38.493 1.00 24.96 192 GLY D CA 1
ATOM 8534 C C . GLY D 1 206 ? 33.933 -11.729 39.417 1.00 28.63 192 GLY D C 1
ATOM 8535 O O . GLY D 1 206 ? 33.995 -11.981 40.628 1.00 24.94 192 GLY D O 1
ATOM 8536 N N . ILE D 1 207 ? 32.921 -11.049 38.878 1.00 20.74 193 ILE D N 1
ATOM 8537 C CA . ILE D 1 207 ? 31.816 -10.523 39.665 1.00 29.88 193 ILE D CA 1
ATOM 8538 C C . ILE D 1 207 ? 30.504 -10.885 38.979 1.00 24.66 193 ILE D C 1
ATOM 8539 O O . ILE D 1 207 ? 30.469 -11.278 37.812 1.00 25.43 193 ILE D O 1
ATOM 8544 N N . ASP D 1 208 ? 29.415 -10.741 39.730 1.00 29.72 194 ASP D N 1
ATOM 8545 C CA . ASP D 1 208 ? 28.071 -10.923 39.188 1.00 36.26 194 ASP D CA 1
ATOM 8546 C C . ASP D 1 208 ? 27.134 -10.029 39.986 1.00 30.99 194 ASP D C 1
ATOM 8547 O O . ASP D 1 208 ? 26.878 -10.290 41.165 1.00 38.36 194 ASP D O 1
ATOM 8552 N N . LEU D 1 209 ? 26.630 -8.987 39.346 1.00 31.63 195 LEU D N 1
ATOM 8553 C CA . LEU D 1 209 ? 25.777 -8.023 40.027 1.00 30.41 195 LEU D CA 1
ATOM 8554 C C . LEU D 1 209 ? 24.354 -8.562 40.129 1.00 25.91 195 LEU D C 1
ATOM 8555 O O . LEU D 1 209 ? 23.777 -8.965 39.114 1.00 30.82 195 LEU D O 1
ATOM 8560 N N . PRO D 1 210 ? 23.766 -8.594 41.322 1.00 27.94 196 PRO D N 1
ATOM 8561 C CA . PRO D 1 210 ? 22.354 -8.974 41.441 1.00 22.09 196 PRO D CA 1
ATOM 8562 C C . PRO D 1 210 ? 21.458 -7.904 40.835 1.00 25.55 196 PRO D C 1
ATOM 8563 O O . PRO D 1 210 ? 21.886 -6.791 40.524 1.00 30.68 196 PRO D O 1
ATOM 8567 N N . ASP D 1 211 ? 20.182 -8.263 40.667 1.00 24.22 197 ASP D N 1
ATOM 8568 C CA . ASP D 1 211 ? 19.218 -7.309 40.127 1.00 22.30 197 ASP D CA 1
ATOM 8569 C C . ASP D 1 211 ? 19.047 -6.104 41.042 1.00 26.90 197 ASP D C 1
ATOM 8570 O O . ASP D 1 211 ? 18.780 -4.995 40.563 1.00 23.22 197 ASP D O 1
ATOM 8575 N N . SER D 1 212 ? 19.198 -6.297 42.356 1.00 20.70 198 SER D N 1
ATOM 8576 C CA . SER D 1 212 ? 19.103 -5.176 43.285 1.00 22.20 198 SER D CA 1
ATOM 8577 C C . SER D 1 212 ? 20.203 -4.154 43.029 1.00 22.90 198 SER D C 1
ATOM 8578 O O . SER D 1 212 ? 19.948 -2.944 43.023 1.00 25.19 198 SER D O 1
ATOM 8581 N N . ALA D 1 213 ? 21.434 -4.623 42.816 1.00 20.88 199 ALA D N 1
ATOM 8582 C CA . ALA D 1 213 ? 22.527 -3.706 42.510 1.00 25.01 199 ALA D CA 1
ATOM 8583 C C . ALA D 1 213 ? 22.347 -3.075 41.135 1.00 22.93 199 ALA D C 1
ATOM 8584 O O . ALA D 1 213 ? 22.660 -1.894 40.943 1.00 27.66 199 ALA D O 1
ATOM 8586 N N . ARG D 1 214 ? 21.839 -3.845 40.169 1.00 25.44 200 ARG D N 1
ATOM 8587 C CA . ARG D 1 214 ? 21.602 -3.310 38.833 1.00 25.47 200 ARG D CA 1
ATOM 8588 C C . ARG D 1 214 ? 20.559 -2.202 38.831 1.00 24.76 200 ARG D C 1
ATOM 8589 O O . ARG D 1 214 ? 20.557 -1.370 37.918 1.00 24.98 200 ARG D O 1
ATOM 8597 N N . SER D 1 215 ? 19.675 -2.173 39.827 1.00 24.13 201 SER D N 1
ATOM 8598 C CA . SER D 1 215 ? 18.610 -1.183 39.905 1.00 25.87 201 SER D CA 1
ATOM 8599 C C . SER D 1 215 ? 18.951 -0.019 40.828 1.00 23.68 201 SER D C 1
ATOM 8600 O O . SER D 1 215 ? 18.079 0.810 41.107 1.00 28.65 201 SER D O 1
ATOM 8603 N N . LEU D 1 216 ? 20.185 0.061 41.308 1.00 27.36 202 LEU D N 1
ATOM 8604 C CA . LEU D 1 216 ? 20.587 1.200 42.123 1.00 20.01 202 LEU D CA 1
ATOM 8605 C C . LEU D 1 216 ? 20.649 2.452 41.254 1.00 19.62 202 LEU D C 1
ATOM 8606 O O . LEU D 1 216 ? 21.217 2.408 40.156 1.00 20.54 202 LEU D O 1
ATOM 8611 N N . PRO D 1 217 ? 20.074 3.574 41.699 1.00 24.23 203 PRO D N 1
ATOM 8612 C CA . PRO D 1 217 ? 20.055 4.772 40.841 1.00 22.23 203 PRO D CA 1
ATOM 8613 C C . PRO D 1 217 ? 21.434 5.248 40.422 1.00 22.07 203 PRO D C 1
ATOM 8614 O O . PRO D 1 217 ? 21.612 5.678 39.276 1.00 24.66 203 PRO D O 1
ATOM 8618 N N . ALA D 1 218 ? 22.422 5.176 41.315 1.00 21.07 204 ALA D N 1
ATOM 8619 C CA . ALA D 1 218 ? 23.757 5.655 40.979 1.00 21.02 204 ALA D CA 1
ATOM 8620 C C . ALA D 1 218 ? 24.509 4.688 40.075 1.00 22.04 204 ALA D C 1
ATOM 8621 O O . ALA D 1 218 ? 25.280 5.130 39.215 1.00 20.51 204 ALA D O 1
ATOM 8623 N N . TYR D 1 219 ? 24.310 3.378 40.243 1.00 21.80 205 TYR D N 1
ATOM 8624 C CA . TYR D 1 219 ? 24.959 2.438 39.335 1.00 14.25 205 TYR D CA 1
ATOM 8625 C C . TYR D 1 219 ? 24.385 2.550 37.930 1.00 19.69 205 TYR D C 1
ATOM 8626 O O . TYR D 1 219 ? 25.116 2.414 36.942 1.00 19.40 205 TYR D O 1
ATOM 8635 N N . ILE D 1 220 ? 23.074 2.781 37.822 1.00 24.22 206 ILE D N 1
ATOM 8636 C CA . ILE D 1 220 ? 22.463 2.993 36.513 1.00 23.19 206 ILE D CA 1
ATOM 8637 C C . ILE D 1 220 ? 23.074 4.213 35.839 1.00 23.53 206 ILE D C 1
ATOM 8638 O O . ILE D 1 220 ? 23.360 4.201 34.635 1.00 25.71 206 ILE D O 1
ATOM 8643 N N . ALA D 1 221 ? 23.301 5.279 36.610 1.00 17.05 207 ALA D N 1
ATOM 8644 C CA . ALA D 1 221 ? 23.912 6.482 36.055 1.00 23.45 207 ALA D CA 1
ATOM 8645 C C . ALA D 1 221 ? 25.348 6.225 35.619 1.00 22.91 207 ALA D C 1
ATOM 8646 O O . ALA D 1 221 ? 25.779 6.713 34.567 1.00 21.24 207 ALA D O 1
ATOM 8648 N N . LEU D 1 222 ? 26.106 5.465 36.413 1.00 17.78 208 LEU D N 1
ATOM 8649 C CA . LEU D 1 222 ? 27.482 5.152 36.037 1.00 20.55 208 LEU D CA 1
ATOM 8650 C C . LEU D 1 222 ? 27.525 4.305 34.774 1.00 24.09 208 LEU D C 1
ATOM 8651 O O . LEU D 1 222 ? 28.353 4.540 33.886 1.00 25.68 208 LEU D O 1
ATOM 8656 N N . ARG D 1 223 ? 26.633 3.317 34.674 1.00 20.87 209 ARG D N 1
ATOM 8657 C CA . ARG D 1 223 ? 26.574 2.480 33.482 1.00 22.10 209 ARG D CA 1
ATOM 8658 C C . ARG D 1 223 ? 26.190 3.295 32.254 1.00 23.95 209 ARG D C 1
ATOM 8659 O O . ARG D 1 223 ? 26.779 3.129 31.179 1.00 19.51 209 ARG D O 1
ATOM 8667 N N . ASN D 1 224 ? 25.201 4.180 32.394 1.00 19.01 210 ASN D N 1
ATOM 8668 C CA . ASN D 1 224 ? 24.764 4.987 31.260 1.00 24.28 210 ASN D CA 1
ATOM 8669 C C . ASN D 1 224 ? 25.839 5.982 30.840 1.00 18.61 210 ASN D C 1
ATOM 8670 O O . ASN D 1 224 ? 26.033 6.225 29.644 1.00 18.54 210 ASN D O 1
ATOM 8675 N N . ALA D 1 225 ? 26.549 6.565 31.810 1.00 20.99 211 ALA D N 1
ATOM 8676 C CA . ALA D 1 225 ? 27.569 7.559 31.488 1.00 24.16 211 ALA D CA 1
ATOM 8677 C C . ALA D 1 225 ? 28.742 6.933 30.743 1.00 20.27 211 ALA D C 1
ATOM 8678 O O . ALA D 1 225 ? 29.280 7.534 29.806 1.00 19.34 211 ALA D O 1
ATOM 8680 N N . VAL D 1 226 ? 29.158 5.730 31.148 1.00 23.29 212 VAL D N 1
ATOM 8681 C CA . VAL D 1 226 ? 30.206 5.022 30.418 1.00 18.77 212 VAL D CA 1
ATOM 8682 C C . VAL D 1 226 ? 29.753 4.733 28.993 1.00 23.50 212 VAL D C 1
ATOM 8683 O O . VAL D 1 226 ? 30.521 4.888 28.035 1.00 17.78 212 VAL D O 1
ATOM 8687 N N . THR D 1 227 ? 28.494 4.322 28.830 1.00 21.70 213 THR D N 1
ATOM 8688 C CA . THR D 1 227 ? 27.966 4.052 27.497 1.00 21.55 213 THR D CA 1
ATOM 8689 C C . THR D 1 227 ? 27.788 5.340 26.700 1.00 21.33 213 THR D C 1
ATOM 8690 O O . THR D 1 227 ? 28.099 5.382 25.504 1.00 22.16 213 THR D O 1
ATOM 8694 N N . ASP D 1 228 ? 27.296 6.401 27.347 1.00 20.82 214 ASP D N 1
ATOM 8695 C CA . ASP D 1 228 ? 27.099 7.669 26.650 1.00 21.21 214 ASP D CA 1
ATOM 8696 C C . ASP D 1 228 ? 28.423 8.260 26.186 1.00 19.06 214 ASP D C 1
ATOM 8697 O O . ASP D 1 228 ? 28.522 8.780 25.068 1.00 15.13 214 ASP D O 1
ATOM 8702 N N . HIS D 1 229 ? 29.451 8.196 27.035 1.00 19.45 215 HIS D N 1
ATOM 8703 C CA . HIS D 1 229 ? 30.750 8.750 26.669 1.00 17.89 215 HIS D CA 1
ATOM 8704 C C . HIS D 1 229 ? 31.335 8.029 25.462 1.00 19.35 215 HIS D C 1
ATOM 8705 O O . HIS D 1 229 ? 31.944 8.657 24.589 1.00 17.59 215 HIS D O 1
ATOM 8712 N N . SER D 1 230 ? 31.155 6.708 25.394 1.00 23.00 216 SER D N 1
ATOM 8713 C CA . SER D 1 230 ? 31.665 5.951 24.256 1.00 21.13 216 SER D CA 1
ATOM 8714 C C . SER D 1 230 ? 30.932 6.315 22.972 1.00 22.13 216 SER D C 1
ATOM 8715 O O . SER D 1 230 ? 31.555 6.447 21.912 1.00 24.83 216 SER D O 1
ATOM 8718 N N . GLY D 1 231 ? 29.611 6.484 23.046 1.00 26.28 217 GLY D N 1
ATOM 8719 C CA . GLY D 1 231 ? 28.848 6.790 21.846 1.00 24.56 217 GLY D CA 1
ATOM 8720 C C . GLY D 1 231 ? 29.172 8.160 21.282 1.00 26.58 217 GLY D C 1
ATOM 8721 O O . GLY D 1 231 ? 29.363 8.319 20.073 1.00 22.39 217 GLY D O 1
ATOM 8722 N N . LEU D 1 232 ? 29.242 9.170 22.153 1.00 17.98 218 LEU D N 1
ATOM 8723 C CA . LEU D 1 232 ? 29.531 10.523 21.691 1.00 20.74 218 LEU D CA 1
ATOM 8724 C C . LEU D 1 232 ? 30.972 10.650 21.212 1.00 23.58 218 LEU D C 1
ATOM 8725 O O . LEU D 1 232 ? 31.234 11.291 20.188 1.00 21.25 218 LEU D O 1
ATOM 8730 N N . CYS D 1 233 ? 31.921 10.045 21.934 1.00 19.88 219 CYS D N 1
ATOM 8731 C CA . CYS D 1 233 ? 33.309 10.059 21.480 1.00 21.45 219 CYS D CA 1
ATOM 8732 C C . CYS D 1 233 ? 33.467 9.333 20.151 1.00 31.24 219 CYS D C 1
ATOM 8733 O O . CYS D 1 233 ? 34.331 9.695 19.344 1.00 34.85 219 CYS D O 1
ATOM 8736 N N . ASN D 1 234 ? 32.647 8.309 19.908 1.00 24.47 220 ASN D N 1
ATOM 8737 C CA . ASN D 1 234 ? 32.643 7.651 18.606 1.00 24.59 220 ASN D CA 1
ATOM 8738 C C . ASN D 1 234 ? 32.137 8.598 17.525 1.00 31.70 220 ASN D C 1
ATOM 8739 O O . ASN D 1 234 ? 32.762 8.740 16.467 1.00 36.38 220 ASN D O 1
ATOM 8744 N N . ASP D 1 235 ? 31.007 9.264 17.779 1.00 29.51 221 ASP D N 1
ATOM 8745 C CA . ASP D 1 235 ? 30.441 10.181 16.796 1.00 31.03 221 ASP D CA 1
ATOM 8746 C C . ASP D 1 235 ? 31.354 11.366 16.512 1.00 32.59 221 ASP D C 1
ATOM 8747 O O . ASP D 1 235 ? 31.249 11.969 15.439 1.00 34.61 221 ASP D O 1
ATOM 8752 N N . ILE D 1 236 ? 32.242 11.714 17.442 1.00 29.57 222 ILE D N 1
ATOM 8753 C CA . ILE D 1 236 ? 33.137 12.845 17.223 1.00 31.85 222 ILE D CA 1
ATOM 8754 C C . ILE D 1 236 ? 34.353 12.425 16.405 1.00 35.88 222 ILE D C 1
ATOM 8755 O O . ILE D 1 236 ? 34.788 13.150 15.503 1.00 37.14 222 ILE D O 1
ATOM 8760 N N . CYS D 1 237 ? 34.909 11.248 16.691 1.00 35.76 223 CYS D N 1
ATOM 8761 C CA . CYS D 1 237 ? 36.158 10.802 16.090 1.00 36.59 223 CYS D CA 1
ATOM 8762 C C . CYS D 1 237 ? 35.948 9.878 14.894 1.00 39.17 223 CYS D C 1
ATOM 8763 O O . CYS D 1 237 ? 36.860 9.123 14.538 1.00 52.15 223 CYS D O 1
ATOM 8766 N N . SER D 1 238 ? 34.778 9.920 14.265 1.00 36.02 224 SER D N 1
ATOM 8767 C CA . SER D 1 238 ? 34.512 9.063 13.113 1.00 45.29 224 SER D CA 1
ATOM 8768 C C . SER D 1 238 ? 33.852 9.835 11.975 1.00 47.75 224 SER D C 1
ATOM 8769 O O . SER D 1 238 ? 32.650 9.708 11.741 1.00 50.01 224 SER D O 1
ATOM 8772 N N . HIS D 1 249 ? 23.194 8.766 10.988 1.00 44.96 235 HIS D N 1
ATOM 8773 C CA . HIS D 1 249 ? 22.818 9.427 12.232 1.00 45.80 235 HIS D CA 1
ATOM 8774 C C . HIS D 1 249 ? 24.033 9.607 13.138 1.00 49.27 235 HIS D C 1
ATOM 8775 O O . HIS D 1 249 ? 24.533 8.646 13.724 1.00 43.38 235 HIS D O 1
ATOM 8782 N N . ASN D 1 250 ? 24.503 10.848 13.244 1.00 44.04 236 ASN D N 1
ATOM 8783 C CA . ASN D 1 250 ? 25.677 11.192 14.032 1.00 35.52 236 ASN D CA 1
ATOM 8784 C C . ASN D 1 250 ? 25.331 12.340 14.968 1.00 38.17 236 ASN D C 1
ATOM 8785 O O . ASN D 1 250 ? 24.595 13.257 14.591 1.00 31.64 236 ASN D O 1
ATOM 8790 N N . ALA D 1 251 ? 25.870 12.288 16.190 1.00 32.52 237 ALA D N 1
ATOM 8791 C CA . ALA D 1 251 ? 25.533 13.295 17.192 1.00 30.27 237 ALA D CA 1
ATOM 8792 C C . ALA D 1 251 ? 26.036 14.677 16.790 1.00 32.00 237 ALA D C 1
ATOM 8793 O O . ALA D 1 251 ? 25.355 15.682 17.025 1.00 33.54 237 ALA D O 1
ATOM 8795 N N . VAL D 1 252 ? 27.228 14.749 16.191 1.00 31.21 238 VAL D N 1
ATOM 8796 C CA . VAL D 1 252 ? 27.759 16.038 15.754 1.00 36.47 238 VAL D CA 1
ATOM 8797 C C . VAL D 1 252 ? 26.887 16.635 14.658 1.00 35.27 238 VAL D C 1
ATOM 8798 O O . VAL D 1 252 ? 26.705 17.857 14.593 1.00 32.38 238 VAL D O 1
ATOM 8802 N N . ARG D 1 253 ? 26.325 15.790 13.791 1.00 35.58 239 ARG D N 1
ATOM 8803 C CA . ARG D 1 253 ? 25.430 16.286 12.750 1.00 36.09 239 ARG D CA 1
ATOM 8804 C C . ARG D 1 2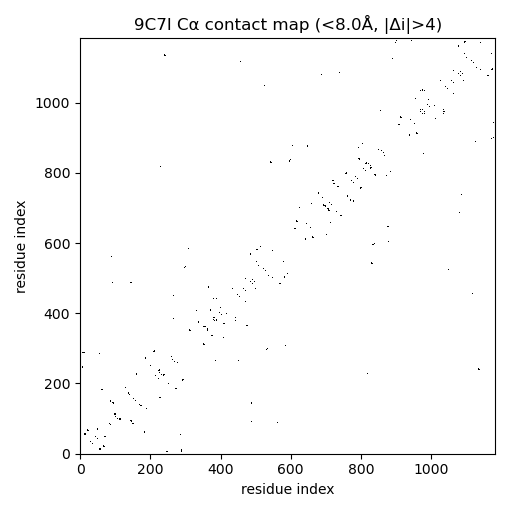53 ? 24.136 16.829 13.344 1.00 36.00 239 ARG D C 1
ATOM 8805 O O . ARG D 1 253 ? 23.620 17.856 12.886 1.00 41.11 239 ARG D O 1
ATOM 8813 N N . LEU D 1 254 ? 23.597 16.158 14.365 1.00 29.02 240 LEU D N 1
ATOM 8814 C CA . LEU D 1 254 ? 22.374 16.635 15.000 1.00 36.34 240 LEU D CA 1
ATOM 8815 C C . LEU D 1 254 ? 22.607 17.930 15.767 1.00 35.91 240 LEU D C 1
ATOM 8816 O O . LEU D 1 254 ? 21.715 18.785 15.821 1.00 35.44 240 LEU D O 1
ATOM 8821 N N . ILE D 1 255 ? 23.787 18.088 16.371 1.00 34.19 241 ILE D N 1
ATOM 8822 C CA . ILE D 1 255 ? 24.129 19.354 17.013 1.00 33.99 241 ILE D CA 1
ATOM 8823 C C . ILE D 1 255 ? 24.210 20.466 15.975 1.00 29.70 241 ILE D C 1
ATOM 8824 O O . ILE D 1 255 ? 23.702 21.574 16.185 1.00 37.09 241 ILE D O 1
ATOM 8829 N N . GLN D 1 256 ? 24.843 20.181 14.834 1.00 30.85 242 GLN D N 1
ATOM 8830 C CA . GLN D 1 256 ? 24.936 21.164 13.760 1.00 36.60 242 GLN D CA 1
ATOM 8831 C C . GLN D 1 256 ? 23.562 21.497 13.192 1.00 37.78 242 GLN D C 1
ATOM 8832 O O . GLN D 1 256 ? 23.296 22.648 12.824 1.00 37.12 242 GLN D O 1
ATOM 8838 N N . ARG D 1 257 ? 22.674 20.504 13.117 1.00 37.08 243 ARG D N 1
ATOM 8839 C CA . ARG D 1 257 ? 21.355 20.724 12.533 1.00 37.98 243 ARG D CA 1
ATOM 8840 C C . ARG D 1 257 ? 20.490 21.599 13.431 1.00 33.92 243 ARG D C 1
ATOM 8841 O O . ARG D 1 257 ? 19.907 22.590 12.974 1.00 39.65 243 ARG D O 1
ATOM 8849 N N . ASP D 1 258 ? 20.392 21.249 14.716 1.00 34.74 244 ASP D N 1
ATOM 8850 C CA . ASP D 1 258 ? 19.539 21.997 15.632 1.00 37.45 244 ASP D CA 1
ATOM 8851 C C . ASP D 1 258 ? 20.092 23.379 15.955 1.00 37.78 244 ASP D C 1
ATOM 8852 O O . ASP D 1 258 ? 19.335 24.243 16.410 1.00 33.20 244 ASP D O 1
ATOM 8857 N N . ARG D 1 259 ? 21.385 23.611 15.734 1.00 38.70 245 ARG D N 1
ATOM 8858 C CA . ARG D 1 259 ? 21.999 24.893 16.046 1.00 37.03 245 ARG D CA 1
ATOM 8859 C C . ARG D 1 259 ? 22.351 25.720 14.817 1.00 34.04 245 ARG D C 1
ATOM 8860 O O . ARG D 1 259 ? 22.663 26.907 14.965 1.00 33.01 245 ARG D O 1
ATOM 8868 N N . GLY D 1 260 ? 22.302 25.140 13.621 1.00 38.15 246 GLY D N 1
ATOM 8869 C CA . GLY D 1 260 ? 22.665 25.879 12.421 1.00 29.25 246 GLY D CA 1
ATOM 8870 C C . GLY D 1 260 ? 24.091 26.384 12.440 1.00 36.38 246 GLY D C 1
ATOM 8871 O O . GLY D 1 260 ? 24.361 27.501 11.981 1.00 42.01 246 GLY D O 1
ATOM 8872 N N . SER D 1 261 ? 25.012 25.583 12.965 1.00 36.86 247 SER D N 1
ATOM 8873 C CA . SER D 1 261 ? 26.392 25.992 13.171 1.00 36.73 247 SER D CA 1
ATOM 8874 C C . SER D 1 261 ? 27.284 25.479 12.047 1.00 32.62 247 SER D C 1
ATOM 8875 O O . SER D 1 261 ? 26.863 24.719 11.173 1.00 33.39 247 SER D O 1
ATOM 8878 N N . THR D 1 262 ? 28.540 25.916 12.080 1.00 27.42 248 THR D N 1
ATOM 8879 C CA . THR D 1 262 ? 29.556 25.329 11.226 1.00 32.09 248 THR D CA 1
ATOM 8880 C C . THR D 1 262 ? 29.967 23.968 11.779 1.00 31.44 248 THR D C 1
ATOM 8881 O O . THR D 1 262 ? 29.617 23.590 12.901 1.00 36.11 248 THR D O 1
ATOM 8885 N N . LEU D 1 263 ? 30.722 23.220 10.973 1.00 35.24 249 LEU D N 1
ATOM 8886 C CA . LEU D 1 263 ? 31.145 21.893 11.404 1.00 36.57 249 LEU D CA 1
ATOM 8887 C C . LEU D 1 263 ? 32.125 21.969 12.568 1.00 33.50 249 LEU D C 1
ATOM 8888 O O . LEU D 1 263 ? 32.108 21.102 13.448 1.00 29.83 249 LEU D O 1
ATOM 8893 N N . GLN D 1 264 ? 32.974 22.999 12.598 1.00 29.69 250 GLN D N 1
ATOM 8894 C CA . GLN D 1 264 ? 33.897 23.157 13.718 1.00 25.99 250 GLN D CA 1
ATOM 8895 C C . GLN D 1 264 ? 33.160 23.576 14.983 1.00 31.26 250 GLN D C 1
ATOM 8896 O O . GLN D 1 264 ? 33.480 23.103 16.080 1.00 26.85 250 GLN D O 1
ATOM 8902 N N . GLU D 1 265 ? 32.171 24.465 14.851 1.00 29.23 251 GLU D N 1
ATOM 8903 C CA . GLU D 1 265 ? 31.392 24.885 16.011 1.00 28.10 251 GLU D CA 1
ATOM 8904 C C . GLU D 1 265 ? 30.605 23.726 16.607 1.00 27.27 251 GLU D C 1
ATOM 8905 O O . GLU D 1 265 ? 30.415 23.666 17.827 1.00 24.95 251 GLU D O 1
ATOM 8911 N N . ALA D 1 266 ? 30.146 22.796 15.766 1.00 23.84 252 ALA D N 1
ATOM 8912 C CA . ALA D 1 266 ? 29.440 21.620 16.260 1.00 26.78 252 ALA D CA 1
ATOM 8913 C C . ALA D 1 266 ? 30.386 20.615 16.905 1.00 27.40 252 ALA D C 1
ATOM 8914 O O . ALA D 1 266 ? 30.008 19.954 17.879 1.00 21.41 252 ALA D O 1
ATOM 8916 N N . VAL D 1 267 ? 31.606 20.486 16.382 1.00 25.85 253 VAL D N 1
ATOM 8917 C CA . VAL D 1 267 ? 32.568 19.549 16.956 1.00 26.94 253 VAL D CA 1
ATOM 8918 C C . VAL D 1 267 ? 32.991 20.007 18.348 1.00 21.88 253 VAL D C 1
ATOM 8919 O O . VAL D 1 267 ? 33.038 19.211 19.293 1.00 27.35 253 VAL D O 1
ATOM 8923 N N . ASP D 1 268 ? 33.298 21.299 18.496 1.00 25.85 254 ASP D N 1
ATOM 8924 C CA . ASP D 1 268 ? 33.675 21.822 19.806 1.00 27.69 254 ASP D CA 1
ATOM 8925 C C . ASP D 1 268 ? 32.518 21.728 20.792 1.00 20.65 254 ASP D C 1
ATOM 8926 O O . ASP D 1 268 ? 32.723 21.423 21.973 1.00 20.27 254 ASP D O 1
ATOM 8931 N N . GLU D 1 269 ? 31.293 21.990 20.327 1.00 20.15 255 GLU D N 1
ATOM 8932 C CA . GLU D 1 269 ? 30.128 21.832 21.191 1.00 20.10 255 GLU D CA 1
ATOM 8933 C C . GLU D 1 269 ? 29.943 20.377 21.603 1.00 23.54 255 GLU D C 1
ATOM 8934 O O . GLU D 1 269 ? 29.599 20.088 22.756 1.00 24.39 255 GLU D O 1
ATOM 8940 N N . ALA D 1 270 ? 30.168 19.446 20.672 1.00 24.02 256 ALA D N 1
ATOM 8941 C CA . ALA D 1 270 ? 30.089 18.029 21.010 1.00 25.75 256 ALA D CA 1
ATOM 8942 C C . ALA D 1 270 ? 31.145 17.651 22.040 1.00 21.56 256 ALA D C 1
ATOM 8943 O O . ALA D 1 270 ? 30.866 16.894 22.978 1.00 20.18 256 ALA D O 1
ATOM 8945 N N . GLY D 1 271 ? 32.366 18.171 21.884 1.00 23.64 257 GLY D N 1
ATOM 8946 C CA . GLY D 1 271 ? 33.402 17.913 22.868 1.00 19.99 257 GLY D CA 1
ATOM 8947 C C . GLY D 1 271 ? 33.078 18.485 24.233 1.00 27.42 257 GLY D C 1
ATOM 8948 O O . GLY D 1 271 ? 33.501 17.941 25.256 1.00 25.85 257 GLY D O 1
ATOM 8949 N N . ILE D 1 272 ? 32.327 19.587 24.270 1.00 22.18 258 ILE D N 1
ATOM 8950 C CA . ILE D 1 272 ? 31.905 20.154 25.547 1.00 20.07 258 ILE D CA 1
ATOM 8951 C C . ILE D 1 272 ? 30.865 19.258 26.208 1.00 23.50 258 ILE D C 1
ATOM 8952 O O . ILE D 1 272 ? 30.906 19.027 27.423 1.00 25.10 258 ILE D O 1
ATOM 8957 N N . GLN D 1 273 ? 29.921 18.733 25.421 1.00 24.60 259 GLN D N 1
ATOM 8958 C CA . GLN D 1 273 ? 28.926 17.816 25.970 1.00 28.02 259 GLN D CA 1
ATOM 8959 C C . GLN D 1 273 ? 29.575 16.533 26.472 1.00 23.31 259 GLN D C 1
ATOM 8960 O O . GLN D 1 273 ? 29.128 15.952 27.468 1.00 23.35 259 GLN D O 1
ATOM 8966 N N . LEU D 1 274 ? 30.623 16.069 25.786 1.00 21.82 260 LEU D N 1
ATOM 8967 C CA . LEU D 1 274 ? 31.346 14.891 26.251 1.00 21.66 260 LEU D CA 1
ATOM 8968 C C . LEU D 1 274 ? 31.986 15.145 27.609 1.00 21.75 260 LEU D C 1
ATOM 8969 O O . LEU D 1 274 ? 32.032 14.250 28.462 1.00 21.46 260 LEU D O 1
ATOM 8974 N N . ALA D 1 275 ? 32.482 16.366 27.829 1.00 21.21 261 ALA D N 1
ATOM 8975 C CA . ALA D 1 275 ? 33.032 16.719 29.132 1.00 16.22 261 ALA D CA 1
ATOM 8976 C C . ALA D 1 275 ? 31.975 16.635 30.224 1.00 17.71 261 ALA D C 1
ATOM 8977 O O . ALA D 1 275 ? 32.290 16.284 31.366 1.00 20.78 261 ALA D O 1
ATOM 8979 N N . ARG D 1 276 ? 30.720 16.950 29.895 1.00 20.41 262 ARG D N 1
ATOM 8980 C CA . ARG D 1 276 ? 29.644 16.785 30.865 1.00 19.51 262 ARG D CA 1
ATOM 8981 C C . ARG D 1 276 ? 29.390 15.317 31.179 1.00 20.76 262 ARG D C 1
ATOM 8982 O O . ARG D 1 276 ? 29.029 14.983 32.313 1.00 24.61 262 ARG D O 1
ATOM 8990 N N . ILE D 1 277 ? 29.569 14.433 30.197 1.00 23.72 263 ILE D N 1
ATOM 8991 C CA . ILE D 1 277 ? 29.377 13.007 30.442 1.00 16.82 263 ILE D CA 1
ATOM 8992 C C . ILE D 1 277 ? 30.462 12.477 31.369 1.00 16.85 263 ILE D C 1
ATOM 8993 O O . ILE D 1 277 ? 30.184 11.708 32.298 1.00 19.94 263 ILE D O 1
ATOM 8998 N N . ALA D 1 278 ? 31.714 12.878 31.134 1.00 16.45 264 ALA D N 1
ATOM 8999 C CA . ALA D 1 278 ? 32.804 12.483 32.020 1.00 16.52 264 ALA D CA 1
ATOM 9000 C C . ALA D 1 278 ? 32.577 12.997 33.435 1.00 21.29 264 ALA D C 1
ATOM 9001 O O . ALA D 1 278 ? 32.915 12.319 34.413 1.00 20.39 264 ALA D O 1
ATOM 9003 N N . GLU D 1 279 ? 32.011 14.200 33.564 1.00 22.43 265 GLU D N 1
ATOM 9004 C CA . GLU D 1 279 ? 31.642 14.706 34.881 1.00 19.79 265 GLU D CA 1
ATOM 9005 C C . GLU D 1 279 ? 30.555 13.846 35.511 1.00 24.10 265 GLU D C 1
ATOM 9006 O O . GLU D 1 279 ? 30.558 13.618 36.727 1.00 21.75 265 GLU D O 1
ATOM 9012 N N . ARG D 1 280 ? 29.616 13.357 34.697 1.00 21.86 266 ARG D N 1
ATOM 9013 C CA . ARG D 1 280 ? 28.587 12.460 35.211 1.00 23.66 266 ARG D CA 1
ATOM 9014 C C . ARG D 1 280 ? 29.179 11.144 35.694 1.00 22.05 266 ARG D C 1
ATOM 9015 O O . ARG D 1 280 ? 28.632 10.522 36.611 1.00 22.99 266 ARG D O 1
ATOM 9023 N N . VAL D 1 281 ? 30.284 10.701 35.089 1.00 22.43 267 VAL D N 1
ATOM 9024 C CA . VAL D 1 281 ? 30.968 9.506 35.576 1.00 21.04 267 VAL D CA 1
ATOM 9025 C C . VAL D 1 281 ? 31.493 9.741 36.986 1.00 20.84 267 VAL D C 1
ATOM 9026 O O . VAL D 1 281 ? 31.325 8.903 37.880 1.00 21.70 267 VAL D O 1
ATOM 9030 N N . GLN D 1 282 ? 32.129 10.895 37.207 1.00 20.28 268 GLN D N 1
ATOM 9031 C CA . GLN D 1 282 ? 32.681 11.201 38.523 1.00 20.00 268 GLN D CA 1
ATOM 9032 C C . GLN D 1 282 ? 31.585 11.328 39.573 1.00 22.92 268 GLN D C 1
ATOM 9033 O O . GLN D 1 282 ? 31.743 10.853 40.704 1.00 24.41 268 GLN D O 1
ATOM 9039 N N . ARG D 1 283 ? 30.467 11.969 39.222 1.00 22.52 269 ARG D N 1
ATOM 9040 C CA . ARG D 1 283 ? 29.374 12.114 40.179 1.00 22.03 269 ARG D CA 1
ATOM 9041 C C . ARG D 1 283 ? 28.703 10.774 40.454 1.00 20.20 269 ARG D C 1
ATOM 9042 O O . ARG D 1 283 ? 28.316 10.489 41.593 1.00 26.62 269 ARG D O 1
ATOM 9050 N N . ALA D 1 284 ? 28.550 9.944 39.420 1.00 23.35 270 ALA D N 1
ATOM 9051 C CA . ALA D 1 284 ? 27.968 8.621 39.617 1.00 23.50 270 ALA D CA 1
ATOM 9052 C C . ALA D 1 284 ? 28.854 7.759 40.507 1.00 20.77 270 ALA D C 1
ATOM 9053 O O . ALA D 1 284 ? 28.352 6.996 41.340 1.00 22.73 270 ALA D O 1
ATOM 9055 N N . GLU D 1 285 ? 30.175 7.867 40.344 1.00 25.67 271 GLU D N 1
ATOM 9056 C CA . GLU D 1 285 ? 31.095 7.160 41.229 1.00 19.84 271 GLU D CA 1
ATOM 9057 C C . GLU D 1 285 ? 30.891 7.582 42.678 1.00 23.34 271 GLU D C 1
ATOM 9058 O O . GLU D 1 285 ? 30.777 6.738 43.575 1.00 23.34 271 GLU D O 1
ATOM 9064 N N . ARG D 1 286 ? 30.844 8.894 42.923 1.00 24.51 272 ARG D N 1
ATOM 9065 C CA . ARG D 1 286 ? 30.665 9.399 44.280 1.00 22.75 272 ARG D CA 1
ATOM 9066 C C . ARG D 1 286 ? 29.351 8.918 44.878 1.00 25.60 272 ARG D C 1
ATOM 9067 O O . ARG D 1 286 ? 29.322 8.367 45.985 1.00 28.56 272 ARG D O 1
ATOM 9075 N N . GLU D 1 287 ? 28.248 9.114 44.154 1.00 25.30 273 GLU D N 1
ATOM 9076 C CA . GLU D 1 287 ? 26.939 8.756 44.685 1.00 26.52 273 GLU D CA 1
ATOM 9077 C C . GLU D 1 287 ? 26.732 7.250 44.768 1.00 25.83 273 GLU D C 1
ATOM 9078 O O . GLU D 1 287 ? 25.880 6.801 45.541 1.00 26.00 273 GLU D O 1
ATOM 9084 N N . LEU D 1 288 ? 27.488 6.460 44.001 1.00 21.79 274 LEU D N 1
ATOM 9085 C CA . LEU D 1 288 ? 27.393 5.010 44.141 1.00 25.38 274 LEU D CA 1
ATOM 9086 C C . LEU D 1 288 ? 28.033 4.545 45.442 1.00 24.65 274 LEU D C 1
ATOM 9087 O O . LEU D 1 288 ? 27.519 3.635 46.102 1.00 27.61 274 LEU D O 1
ATOM 9092 N N . ILE D 1 289 ? 29.151 5.162 45.830 1.00 23.43 275 ILE D N 1
ATOM 9093 C CA . ILE D 1 289 ? 29.767 4.842 47.115 1.00 23.76 275 ILE D CA 1
ATOM 9094 C C . ILE D 1 289 ? 28.833 5.220 48.257 1.00 27.07 275 ILE D C 1
ATOM 9095 O O . ILE D 1 289 ? 28.700 4.482 49.241 1.00 26.13 275 ILE D O 1
ATOM 9100 N N . GLU D 1 290 ? 28.168 6.373 48.141 1.00 26.01 276 GLU D N 1
ATOM 9101 C CA . GLU D 1 290 ? 27.205 6.780 49.159 1.00 27.52 276 GLU D CA 1
ATOM 9102 C C . GLU D 1 290 ? 26.035 5.807 49.229 1.00 26.93 276 GLU D C 1
ATOM 9103 O O . GLU D 1 290 ? 25.560 5.472 50.320 1.00 30.57 276 GLU D O 1
ATOM 9109 N N . GLU D 1 291 ? 25.558 5.339 48.072 1.00 22.31 277 GLU D N 1
ATOM 9110 C CA . GLU D 1 291 ? 24.437 4.407 48.059 1.00 23.03 277 GLU D CA 1
ATOM 9111 C C . GLU D 1 291 ? 24.830 3.038 48.597 1.00 25.29 277 GLU D C 1
ATOM 9112 O O . GLU D 1 291 ? 24.000 2.356 49.208 1.00 28.41 277 GLU D O 1
ATOM 9118 N N . ILE D 1 292 ? 26.079 2.616 48.383 1.00 24.60 278 ILE D N 1
ATOM 9119 C CA . ILE D 1 292 ? 26.542 1.352 48.952 1.00 23.91 278 ILE D CA 1
ATOM 9120 C C . ILE D 1 292 ? 26.539 1.428 50.474 1.00 30.82 278 ILE D C 1
ATOM 9121 O O . ILE D 1 292 ? 26.070 0.512 51.160 1.00 28.54 278 ILE D O 1
ATOM 9126 N N . GLU D 1 293 ? 27.060 2.527 51.022 1.00 24.76 279 GLU D N 1
ATOM 9127 C CA . GLU D 1 293 ? 27.097 2.687 52.471 1.00 25.07 279 GLU D CA 1
ATOM 9128 C C . GLU D 1 293 ? 25.699 2.890 53.042 1.00 28.70 279 GLU D C 1
ATOM 9129 O O . GLU D 1 293 ? 25.383 2.377 54.123 1.00 33.42 279 GLU D O 1
ATOM 9135 N N . ALA D 1 294 ? 24.848 3.634 52.332 1.00 23.56 280 ALA D N 1
ATOM 9136 C CA . ALA D 1 294 ? 23.490 3.859 52.815 1.00 25.76 280 ALA D CA 1
ATOM 9137 C C . ALA D 1 294 ? 22.688 2.565 52.837 1.00 27.94 280 ALA D C 1
ATOM 9138 O O . ALA D 1 294 ? 21.946 2.301 53.790 1.00 29.00 280 ALA D O 1
ATOM 9140 N N . ALA D 1 295 ? 22.830 1.740 51.800 1.00 24.69 281 ALA D N 1
ATOM 9141 C CA . ALA D 1 295 ? 22.067 0.505 51.696 1.00 23.71 281 ALA D CA 1
ATOM 9142 C C . ALA D 1 295 ? 22.610 -0.615 52.574 1.00 18.65 281 ALA D C 1
ATOM 9143 O O . ALA D 1 295 ? 21.943 -1.646 52.712 1.00 25.89 281 ALA D O 1
ATOM 9145 N N . GLY D 1 296 ? 23.785 -0.444 53.168 1.00 22.91 282 GLY D N 1
ATOM 9146 C CA . GLY D 1 296 ? 24.367 -1.514 53.958 1.00 22.08 282 GLY D CA 1
ATOM 9147 C C . GLY D 1 296 ? 24.785 -2.706 53.127 1.00 30.04 282 GLY D C 1
ATOM 9148 O O . GLY D 1 296 ? 24.676 -3.850 53.589 1.00 27.65 282 GLY D O 1
ATOM 9149 N N . ILE D 1 297 ? 25.255 -2.468 51.908 1.00 22.64 283 ILE D N 1
ATOM 9150 C CA . ILE D 1 297 ? 25.680 -3.545 51.023 1.00 25.80 283 ILE D CA 1
ATOM 9151 C C . ILE D 1 297 ? 27.069 -4.007 51.438 1.00 27.10 283 ILE D C 1
ATOM 9152 O O . ILE D 1 297 ? 27.975 -3.189 51.640 1.00 26.91 283 ILE D O 1
ATOM 9157 N N . ASP D 1 298 ? 27.239 -5.320 51.572 1.00 34.72 284 ASP D N 1
ATOM 9158 C CA . ASP D 1 298 ? 28.522 -5.910 51.918 1.00 31.11 284 ASP D CA 1
ATOM 9159 C C . ASP D 1 298 ? 28.673 -7.221 51.159 1.00 34.56 284 ASP D C 1
ATOM 9160 O O . ASP D 1 298 ? 27.823 -7.592 50.342 1.00 35.52 284 ASP D O 1
ATOM 9165 N N . GLY D 1 299 ? 29.768 -7.925 51.430 1.00 36.80 285 GLY D N 1
ATOM 9166 C CA . GLY D 1 299 ? 30.025 -9.201 50.807 1.00 28.09 285 GLY D CA 1
ATOM 9167 C C . GLY D 1 299 ? 30.379 -9.075 49.340 1.00 32.05 285 GLY D C 1
ATOM 9168 O O . GLY D 1 299 ? 31.004 -8.101 48.906 1.00 38.71 285 GLY D O 1
ATOM 9169 N N . PRO D 1 300 ? 29.985 -10.074 48.543 1.00 30.78 286 PRO D N 1
ATOM 9170 C CA . PRO D 1 300 ? 30.338 -10.049 47.112 1.00 30.25 286 PRO D CA 1
ATOM 9171 C C . PRO D 1 300 ? 29.738 -8.881 46.350 1.00 27.56 286 PRO D C 1
ATOM 9172 O O . PRO D 1 300 ? 30.409 -8.311 45.480 1.00 30.45 286 PRO D O 1
ATOM 9176 N N . THR D 1 301 ? 28.487 -8.514 46.642 1.00 26.10 287 THR D N 1
ATOM 9177 C CA . THR D 1 301 ? 27.851 -7.417 45.917 1.00 29.87 287 THR D CA 1
ATOM 9178 C C . THR D 1 301 ? 28.618 -6.113 46.104 1.00 28.14 287 THR D C 1
ATOM 9179 O O . THR D 1 301 ? 28.780 -5.338 45.154 1.00 25.78 287 THR D O 1
ATOM 9183 N N . ARG D 1 302 ? 29.101 -5.857 47.322 1.00 26.54 288 ARG D N 1
ATOM 9184 C CA . ARG D 1 302 ? 29.906 -4.664 47.560 1.00 25.41 288 ARG D CA 1
ATOM 9185 C C . ARG D 1 302 ? 31.204 -4.711 46.764 1.00 28.62 288 ARG D C 1
ATOM 9186 O O . ARG D 1 302 ? 31.629 -3.699 46.194 1.00 34.24 288 ARG D O 1
ATOM 9194 N N . THR D 1 303 ? 31.845 -5.882 46.706 1.00 30.68 289 THR D N 1
ATOM 9195 C CA . THR D 1 303 ? 33.069 -6.016 45.923 1.00 32.82 289 THR D CA 1
ATOM 9196 C C . THR D 1 303 ? 32.798 -5.808 44.438 1.00 29.40 289 THR D C 1
ATOM 9197 O O . THR D 1 303 ? 33.608 -5.198 43.731 1.00 28.28 289 THR D O 1
ATOM 9201 N N . ALA D 1 304 ? 31.659 -6.303 43.950 1.00 28.80 290 ALA D N 1
ATOM 9202 C CA . ALA D 1 304 ? 31.316 -6.132 42.541 1.00 25.37 290 ALA D CA 1
ATOM 9203 C C . ALA D 1 304 ? 31.096 -4.663 42.205 1.00 25.66 290 ALA D C 1
ATOM 9204 O O . ALA D 1 304 ? 31.603 -4.160 41.195 1.00 21.54 290 ALA D O 1
ATOM 9206 N N . LEU D 1 305 ? 30.338 -3.956 43.046 1.00 25.53 291 LEU D N 1
ATOM 9207 C CA . LEU D 1 305 ? 30.068 -2.546 42.791 1.00 23.95 291 LEU D CA 1
ATOM 9208 C C . LEU D 1 305 ? 31.325 -1.701 42.956 1.00 24.91 291 LEU D C 1
ATOM 9209 O O . LEU D 1 305 ? 31.567 -0.781 42.165 1.00 29.25 291 LEU D O 1
ATOM 9214 N N . GLU D 1 306 ? 32.140 -1.998 43.972 1.00 23.67 292 GLU D N 1
ATOM 9215 C CA . GLU D 1 306 ? 33.394 -1.272 44.144 1.00 21.84 292 GLU D CA 1
ATOM 9216 C C . GLU D 1 306 ? 34.375 -1.572 43.018 1.00 20.91 292 GLU D C 1
ATOM 9217 O O . GLU D 1 306 ? 35.222 -0.731 42.696 1.00 27.21 292 GLU D O 1
ATOM 9223 N N . ARG D 1 307 ? 34.280 -2.757 42.411 1.00 24.72 293 ARG D N 1
ATOM 9224 C CA . ARG D 1 307 ? 35.111 -3.057 41.251 1.00 20.23 293 ARG D CA 1
ATOM 9225 C C . ARG D 1 307 ? 34.697 -2.227 40.042 1.00 22.22 293 ARG D C 1
ATOM 9226 O O . ARG D 1 307 ? 35.553 -1.830 39.242 1.00 22.89 293 ARG D O 1
ATOM 9234 N N . CYS D 1 308 ? 33.399 -1.948 39.895 1.00 23.48 294 CYS D N 1
ATOM 9235 C CA . CYS D 1 308 ? 32.942 -1.123 38.781 1.00 20.92 294 CYS D CA 1
ATOM 9236 C C . CYS D 1 308 ? 33.352 0.333 38.967 1.00 22.80 294 CYS D C 1
ATOM 9237 O O . CYS D 1 308 ? 33.721 1.006 37.997 1.00 23.44 294 CYS D O 1
ATOM 9240 N N . VAL D 1 309 ? 33.294 0.836 40.204 1.00 21.87 295 VAL D N 1
ATOM 9241 C CA . VAL D 1 309 ? 33.742 2.200 40.480 1.00 29.25 295 VAL D CA 1
ATOM 9242 C C . VAL D 1 309 ? 35.200 2.374 40.072 1.00 24.15 295 VAL D C 1
ATOM 9243 O O . VAL D 1 309 ? 35.605 3.439 39.589 1.00 25.12 295 VAL D O 1
ATOM 9247 N N . ARG D 1 310 ? 36.005 1.323 40.237 1.00 21.95 296 ARG D N 1
ATOM 9248 C CA . ARG D 1 310 ? 37.424 1.409 39.913 1.00 25.49 296 ARG D CA 1
ATOM 9249 C C . ARG D 1 310 ? 37.682 1.218 38.422 1.00 23.42 296 ARG D C 1
ATOM 9250 O O . ARG D 1 310 ? 38.531 1.906 37.845 1.00 28.68 296 ARG D O 1
ATOM 9258 N N . ASP D 1 311 ? 36.960 0.298 37.781 1.00 25.66 297 ASP D N 1
ATOM 9259 C CA . ASP D 1 311 ? 37.278 -0.098 36.413 1.00 24.34 297 ASP D CA 1
ATOM 9260 C C . ASP D 1 311 ? 36.557 0.723 35.351 1.00 21.29 297 ASP D C 1
ATOM 9261 O O . ASP D 1 311 ? 37.111 0.922 34.263 1.00 25.35 297 ASP D O 1
ATOM 9266 N N . TYR D 1 312 ? 35.341 1.203 35.632 1.00 17.96 298 TYR D N 1
ATOM 9267 C CA . TYR D 1 312 ? 34.527 1.812 34.581 1.00 19.74 298 TYR D CA 1
ATOM 9268 C C . TYR D 1 312 ? 35.190 3.055 33.996 1.00 21.29 298 TYR D C 1
ATOM 9269 O O . TYR D 1 312 ? 35.179 3.252 32.776 1.00 18.93 298 TYR D O 1
ATOM 9278 N N . ARG D 1 313 ? 35.769 3.906 34.846 1.00 25.31 299 ARG D N 1
ATOM 9279 C CA . ARG D 1 313 ? 36.460 5.085 34.335 1.00 23.59 299 ARG D CA 1
ATOM 9280 C C . ARG D 1 313 ? 37.687 4.717 33.512 1.00 24.39 299 ARG D C 1
ATOM 9281 O O . ARG D 1 313 ? 38.116 5.513 32.671 1.00 19.83 299 ARG D O 1
ATOM 9289 N N . GLY D 1 314 ? 38.257 3.531 33.733 1.00 19.26 300 GLY D N 1
ATOM 9290 C CA . GLY D 1 314 ? 39.322 3.062 32.862 1.00 20.81 300 GLY D CA 1
ATOM 9291 C C . GLY D 1 314 ? 38.800 2.623 31.507 1.00 19.48 300 GLY D C 1
ATOM 9292 O O . GLY D 1 314 ? 39.458 2.824 30.482 1.00 18.49 300 GLY D O 1
ATOM 9293 N N . LEU D 1 315 ? 37.612 2.013 31.484 1.00 21.01 301 LEU D N 1
ATOM 9294 C CA . LEU D 1 315 ? 36.968 1.686 30.215 1.00 20.67 301 LEU D CA 1
ATOM 9295 C C . LEU D 1 315 ? 36.683 2.946 29.409 1.00 19.87 301 LEU D C 1
ATOM 9296 O O . LEU D 1 315 ? 36.832 2.956 28.181 1.00 15.57 301 LEU D O 1
ATOM 9301 N N . VAL D 1 316 ? 36.268 4.018 30.086 1.00 13.34 302 VAL D N 1
ATOM 9302 C CA . VAL D 1 316 ? 36.038 5.292 29.409 1.00 20.23 302 VAL D CA 1
ATOM 9303 C C . VAL D 1 316 ? 37.334 5.805 28.795 1.00 19.41 302 VAL D C 1
ATOM 9304 O O . VAL D 1 316 ? 37.369 6.227 27.633 1.00 21.27 302 VAL D O 1
ATOM 9308 N N . ARG D 1 317 ? 38.419 5.778 29.572 1.00 20.42 303 ARG D N 1
ATOM 9309 C CA . ARG D 1 317 ? 39.711 6.218 29.056 1.00 16.32 303 ARG D CA 1
ATOM 9310 C C . ARG D 1 317 ? 40.206 5.297 27.947 1.00 19.70 303 ARG D C 1
ATOM 9311 O O . ARG D 1 317 ? 40.754 5.766 26.943 1.00 19.58 303 ARG D O 1
ATOM 9319 N N . GLY D 1 318 ? 40.018 3.985 28.109 1.00 19.92 304 GLY D N 1
ATOM 9320 C CA . GLY D 1 318 ? 40.433 3.058 27.069 1.00 14.90 304 GLY D CA 1
ATOM 9321 C C . GLY D 1 318 ? 39.665 3.256 25.777 1.00 18.89 304 GLY D C 1
ATOM 9322 O O . GLY D 1 318 ? 40.248 3.254 24.690 1.00 19.51 304 GLY D O 1
ATOM 9323 N N . ASP D 1 319 ? 38.346 3.433 25.879 1.00 17.26 305 ASP D N 1
ATOM 9324 C CA . ASP D 1 319 ? 37.547 3.738 24.698 1.00 18.42 305 ASP D CA 1
ATOM 9325 C C . ASP D 1 319 ? 37.942 5.084 24.101 1.00 21.53 305 ASP D C 1
ATOM 9326 O O . ASP D 1 319 ? 37.916 5.262 22.878 1.00 22.65 305 ASP D O 1
ATOM 9331 N N . PHE D 1 320 ? 38.319 6.042 24.953 1.00 19.01 306 PHE D N 1
ATOM 9332 C CA . PHE D 1 320 ? 38.723 7.355 24.462 1.00 23.00 306 PHE D CA 1
ATOM 9333 C C . PHE D 1 320 ? 40.054 7.287 23.722 1.00 30.91 306 PHE D C 1
ATOM 9334 O O . PHE D 1 320 ? 40.211 7.902 22.660 1.00 27.18 306 PHE D O 1
ATOM 9342 N N . ASP D 1 321 ? 41.026 6.552 24.270 1.00 22.83 307 ASP D N 1
ATOM 9343 C CA . ASP D 1 321 ? 42.322 6.427 23.612 1.00 22.86 307 ASP D CA 1
ATOM 9344 C C . ASP D 1 321 ? 42.209 5.705 22.276 1.00 29.30 307 ASP D C 1
ATOM 9345 O O . ASP D 1 321 ? 42.980 5.990 21.352 1.00 30.26 307 ASP D O 1
ATOM 9350 N N . TYR D 1 322 ? 41.261 4.773 22.154 1.00 24.76 308 TYR D N 1
ATOM 9351 C CA . TYR D 1 322 ? 41.053 4.089 20.882 1.00 29.58 308 TYR D CA 1
ATOM 9352 C C . TYR D 1 322 ? 40.574 5.060 19.810 1.00 27.84 308 TYR D C 1
ATOM 9353 O O . TYR D 1 322 ? 41.119 5.099 18.701 1.00 26.98 308 TYR D O 1
ATOM 9362 N N . HIS D 1 323 ? 39.549 5.855 20.126 1.00 23.75 309 HIS D N 1
ATOM 9363 C CA . HIS D 1 323 ? 38.990 6.771 19.139 1.00 31.31 309 HIS D CA 1
ATOM 9364 C C . HIS D 1 323 ? 39.930 7.924 18.813 1.00 37.45 309 HIS D C 1
ATOM 9365 O O . HIS D 1 323 ? 39.743 8.583 17.785 1.00 40.40 309 HIS D O 1
ATOM 9372 N N . ALA D 1 324 ? 40.933 8.179 19.651 1.00 38.90 310 ALA D N 1
ATOM 9373 C CA . ALA D 1 324 ? 41.892 9.240 19.373 1.00 41.31 310 ALA D CA 1
ATOM 9374 C C . ALA D 1 324 ? 42.826 8.831 18.241 1.00 47.75 310 ALA D C 1
ATOM 9375 O O . ALA D 1 324 ? 42.703 9.324 17.115 1.00 57.97 310 ALA D O 1
ATOM 9377 N N . ARG D 1 325 ? 43.757 7.927 18.530 1.00 52.33 311 ARG D N 1
ATOM 9378 C CA . ARG D 1 325 ? 44.697 7.444 17.526 1.00 52.58 311 ARG D CA 1
ATOM 9379 C C . ARG D 1 325 ? 44.719 5.920 17.487 1.00 49.83 311 ARG D C 1
ATOM 9380 O O . ARG D 1 325 ? 43.927 5.295 16.781 1.00 48.23 311 ARG D O 1
#

Sequence (1184 aa):
ITLPAFHMPFQSAGCHPGLAETREAAWEWAAAEGLDLSVPARRKMIRTRPELWISLIFPQATQAHLDLFCQWLFWAFLVDDEFDAGRDPLMCERAIARLVDVFDGAAPNGPMERALAGLRDRTCRGRSPQWNRQFRRDTAAWLWTYYAEAVERAAGQVPSRAEFAKHRRDSVAMQPFLCLHEITAGIDLPDSARSLPAYIALRNAVTDHSGLCNDICSFEHNAVRLIQRDRGSTLQEAVDEAGIQLARIAERVQRAERELIEEIEAAGIDGPTRTALERCVRDYRGLVRGDFDYHARITLPAFHMPFQSAGCHPGLAETREAAWEWAAAEGLDLSVPARRKMIRTRPELWISLIFPQATQAHLDLFCQWLFWAFLVDDEFDDGRDPLMCERAIARLVDVFDGAAPNGPMERALAGLRDRTCRGRSPQWNRQFRRDTAAWLWTYYAEAVERAAGQVPSRAEFAKHRRDSVAMQPFLCLHEITAGIDLPDSARSLPAYIALRNAVTDHSGLCNDICSHNAVRLIQRDRGSTLQEAVDEAGIQLARIAERVQRAERELIEEIEAAGIDGPTRTALERCVRDYRGLVRGDFDYHAITLPAFHMPFQSAGCHPGLAETREAAWEWAAAEGLDLSVPARRKMIRTRPELWISLIFPQATQAHLDLFCQWLFWAFLVDDEFDDGRDPLMCERAIARLVDVFDGAAPNGPMERALAGLRDRTCRGRSPQWNRQFRRDTAAWLWTYYAEAVERAAGQVPSRAEFAKHRRDSVAMQPFLCLHEITAGIDLPDSARSLPAYIALRNAVTDHSGLCNDICSHNAVRLIQRDRGSTLQEAVDEAGIQLARIAERVQRAERELIEEIEAAGIDGPTRTALERCVRDYRGLVRGDFDYHARQITLPAFHMPFQSAGCHPGLAETREAAWEWAAAEGLDLSVPARRKMIRTRPELWISLIFPQATQAHLDLFCQWLFWAFLVDDEFDGPAGRDPLMCERAIARLVDVFDGAAPNGPMERALAGLRDRTCRGRSPQWNRQFRRDTAAWLWTYYAEAVERAAGQVPSRAEFAKHRRDSVAMQPFLCLHEITAGIDLPDSARSLPAYIALRNAVTDHSGLCNDICSHNAVRLIQRDRGSTLQEAVDEAGIQLARIAERVQRAERELIEEIEAAGIDGPTRTALERCVRDYRGLVRGDFDYHAR

Nearest PDB structures (foldseek):
  9c7i-assembly1_A  TM=1.003E+00  e=3.010E-41  Streptomyces griseus
  9c7j-assembly4_D  TM=9.984E-01  e=8.548E-39  Streptomyces griseus
  9c7i-assembly4_D  TM=9.936E-01  e=2.102E-37  Streptomyces griseus
  5nx4-assembly1_A  TM=8.776E-01  e=2.774E-10  Streptomyces clavuligerus
  6thu-assembly1_B  TM=8.813E-01  e=6.459E-10  Streptomyces sp. CWA1

InterPro domains:
  IPR008949 Isoprenoid synthase domain superfamily [G3DSA:1.10.600.10] (1-330)
  IPR008949 Isoprenoid synthase domain superfamily [SSF48576] (7-311)
  IPR034686 Terpene cyclase-like 2 [PTHR35201] (18-317)
  IPR034686 Terpene cyclase-like 2 [SFLDG01020] (2-318)

GO terms:
  GO:0000287 magnesium ion binding (F, IDA)
  GO:0030145 manganese ion binding (F, IDA)
  GO:0016823 hydrolase activity, acting on carbon-carbon bonds, in ketonic substances (F, IDA)
  GO:0010334 sesquiterpene synthase activity (F, IDA)
  GO:0016106 sesquiterpenoid biosynthetic process (P, IDA)
  GO:0051762 sesquiterpene biosynthetic process (P, IDA)

Solvent-accessible surface area: 48142 Å² total; per-residue (Å²): 134,101,86,25,104,40,66,39,42,1,155,62,45,34,61,16,126,9,32,62,96,0,90,128,20,1,47,124,23,2,78,91,37,42,14,146,42,65,95,98,17,120,156,74,8,88,166,41,104,2,6,28,20,0,0,18,2,7,17,122,10,83,47,76,55,0,24,14,0,0,10,16,10,0,1,13,55,20,4,58,41,133,29,94,79,14,58,56,9,82,86,0,47,142,40,0,30,85,18,10,72,0,21,79,57,36,80,55,110,25,54,56,24,101,0,1,9,22,0,41,36,123,4,13,176,87,54,28,95,66,0,43,79,36,2,31,105,1,7,12,21,12,4,17,11,28,4,5,36,0,0,16,95,54,26,64,19,85,7,47,52,71,85,5,41,107,36,46,70,26,20,25,14,3,8,14,8,2,0,3,4,4,22,33,12,69,16,57,0,42,30,6,1,30,21,0,31,3,6,58,38,0,26,29,0,1,1,19,1,5,0,10,0,44,8,3,36,67,72,158,53,19,3,0,116,7,1,47,110,58,116,45,15,49,47,54,28,0,4,25,15,0,7,17,30,3,10,59,16,0,21,101,0,51,60,2,16,70,27,0,61,55,2,4,131,38,2,32,16,92,34,117,32,99,84,1,0,79,61,0,24,164,18,0,71,8,8,3,57,4,2,21,16,40,34,35,211,135,99,81,25,101,42,61,37,42,1,154,59,58,33,62,17,124,9,36,52,97,0,91,116,20,1,64,124,23,2,81,87,44,39,15,141,24,68,95,74,14,104,137,69,7,104,159,33,111,2,13,38,19,0,0,17,2,5,20,122,8,83,50,74,52,0,22,10,0,0,8,15,10,0,1,11,54,24,4,46,31,123,21,88,114,46,147,60,10,88,104,3,46,164,39,0,27,86,18,8,72,0,22,78,57,33,79,60,113,26,50,50,24,101,0,1,10,27,0,46,43,122,4,20,185,86,49,22,99,39,0,44,79,40,2,34,104,1,10,11,17,13,3,17,9,22,7,6,68,9,0,26,120,51,21,69,25,99,18,50,50,80,79,7,37,97,28,40,64,32,24,24,14,2,12,13,10,1,0,2,6,1,24,35,12,67,20,51,0,38,35,7,0,26,20,0,38,4,3,75,36,0,19,20,0,1,0,18,0,4,1,10,0,46,5,6,41,105,146,18,3,8,135,10,5,52,113,63,104,48,14,46,71,59,31,0,2,20,17,0,7,17,48,3,9,63,16,0,25,88,0,51,46,3,16,70,31,0,59,55,1,5,132,27,2,33,20,91,31,115,34,94,80,2,0,77,74,0,23,141,20,0,78,7,7,1,62,4,1,24,51,47,36,76,123,102,88,26,104,46,61,40,48,2,154,58,43,36,58,14,127,9,31,50,93,0,77,101,22,3,58,123,24,2,76,90,40,37,12,136,16,64,86,98,20,100,150,71,7,106,174,40,92,4,5,26,20,0,0,20,2,6,15,133,9,82,54,75,54,0,23,14,0,0,9,13,9,1,1,14,55,21,3,50,24,128,20,78,137,56,68,67,9,81,119,3,45,136,42,0,28,89,20,8,73,0,23,76,49,32,78,54,116,26,51,54,22,109,0,2,11,21,0,44,66,124,7,10,181,86,63,23,93,40,0,42,80,37,1,35,105,1,8,10,20,11,4,15,9,27,4,6,45,5,0,24,131,54,25,66,25,98,24,52,61,78,91,11,38,108,39,40,50,18,23,26,15,2,10,11,10,2,0,2,3,1,26,35,12,69,22,59,0,39,29,6,0,24,20,0,39,4,3,76,40,0,17,27,0,1,0,20,0,4,0,8,0,48,7,8,39,104,124,35,3,10,142,7,5,34,104,69,106,46,13,46,74,60,32,0,7,24,10,0,7,18,40,1,8,84,16,0,22,102,0,52,51,4,16,68,34,0,59,57,1,6,131,26,2,33,21,99,38,114,32,115,83,4,0,71,73,0,25,157,24,0,74,9,8,2,58,5,1,23,39,44,34,42,118,147,76,100,83,25,110,47,68,39,48,2,160,60,46,35,62,14,123,5,29,42,92,0,84,100,24,2,50,124,27,3,83,85,51,38,13,145,32,65,105,92,15,132,139,46,4,102,151,39,102,3,8,23,20,0,0,19,2,5,18,109,9,82,70,78,49,0,27,12,0,0,9,13,13,0,0,9,45,12,2,62,16,82,29,102,46,86,25,11,214,61,9,74,99,0,45,128,38,0,24,88,15,7,61,0,12,69,54,38,79,56,117,21,56,51,21,113,0,0,14,31,0,49,50,116,1,19,179,83,85,32,103,48,6,43,78,33,2,36,108,2,3,6,23,11,0,16,9,28,2,6,34,1,0,20,120,52,28,64,22,99,8,51,94,66,105,8,46,113,38,40,43,29,23,23,15,2,14,10,7,2,0,2,6,3,17,34,11,70,26,53,0,41,33,9,1,28,21,0,41,4,3,75,39,0,20,28,0,1,0,22,1,5,0,16,0,44,10,14,34,103,85,25,17,10,166,13,2,52,102,54,89,52,13,46,83,51,28,0,10,22,13,0,7,17,42,4,10,59,14,0,23,98,0,54,55,3,12,70,27,0,62,57,1,2,119,28,2,33,17,99,42,119,28,85,83,2,0,82,77,0,25,166,14,0,75,9,7,2,64,5,2,26,43,36,26,65,116

Foldseek 3Di:
DDFDDFDAPFDAPDFAPCLVVLVVLLVVLCVVLVVDDDPVRVVVCVVLSLSLLLRLQCRPFDPVLSSLVSNVVVLVSVLVVVQCVVQALVSLVVVLVLLLVLLVPPDADHSSSVSSNVSSVVPVPPDDPQLVVQLSVLQSLQSCLSSVVSVCVVVVHDDALVRVLVSLLSNLSVSNVVSSCCVRVVADAHVVLVPDPLVVLLSSLLSSLLSLLQLLLVLVDGSLVNQCVVPVDDSVVSSVVSSVVSNVSVVSNVVSLVVSVVVCVVVVPDDRNVVRSVVCNNSSSSNSVSSNVSSPD/DDFDPFDAPFDAPDFAPCLVVLVVLLVVLCVVLPVDDDPVRVVVCVVLRLSQLLRLQCNPFDPVLSNLVSNVVNLVSVLVCPVVVPLALVVLVVVLVVQLVLLVPPDADDSSSSSSVVSSVVQVPPADPVLVVQLSVLQSLQSCLSSVVSVCVVVVHDDALVRVLVSQLSVLSVSNVVSSVCVRVVAHADPVLVPDPLVVLLSSLLSSLLSLLLLLLPVGNLVNQCVVVVDDSVVSSVVSSVVSSVSVVSNVVSLVVSVVCCVVVVPDDRNSVSSVVCSNSSSSSSVSSNVSSD/DDFDDFDAPFDAPDFAPCLVVLVVLLVVLCVVLVPDDDPVRVVVCVVLRLSQLLRLQCNPFDPVLSSLVSNVVVLVSVLVCVQVVPLALVVLVVVLVVQLVLLVPDDDDHSSSVSSNVSCVVPPPPADPVLVVQLSVLQSLLSCLSSVVSVCVVVVHDDALVRVLVSLLSVLSVSNVVSSVCVRVVADADPVLVPDPLVVLLSSLLSSLLSLLLLLLPVGSLVNQCVVVVDDSVVSSVVSSVVSNVSVVSNVVSLVVSVVVCVVVVDDDRNSVSSVVCSNSSSNSSVSSNVSSVD/DADFDDFDQPFDAPDFAPCLVVLVVLLVVLCVVLVVDADPVRVVVCVVLRLSLLLRLQCNPFDPVLSNLVSNVVVLVVVLVVCLVDDPLQPLVVLVVVLVLQLVLLVPDDADDSSSSSSNVSSCVPPPPDDPQLSVQLSVLQSLLSCLSSVSNVCVNVVHDAALVRVLVSLLSVLSVSNVVSSVCVRVVADADVVLVPDPLVVLLSSLLSSLLSLLLLLLPVGNLVNQCVVPVDDSNVSSVVSSVVSNVSLVSNVVSLVVLVVVCVVVVDDDRNVVSSVVCSVSSSNSSVSSNVSSPD

B-factor: mean 30.26, std 9.23, range [13.05, 83.03]